Protein 5TOD (pdb70)

GO terms:
  GO:0098592 cytoplasmic side of apical plasma membrane (C, IDA)
  GO:0140268 endoplasmic reticulum-plasma membrane contact site (C, IDA)
  GO:0032541 cortical endoplasmic reticulum (C, IDA)
  GO:0008526 phosphatidylinositol transfer activity (F, IDA)
  GO:0035091 phosphatidylinositol binding (F, IDA)
  GO:0005789 endoplasmic reticulum membrane (C, EXP)
  GO:0005886 plasma membrane (C, EXP)
  GO:0035774 positive regulation of insulin secretion involved in cellular response to glucose stimulus (P, IMP)
  GO:0005515 protein binding (F, IPI)
  GO:0005886 plasma membrane (C, IDA)

B-factor: mean 73.78, std 18.97, range [34.75, 175.61]

Nearest PDB structures (foldseek):
  5tod-assembly2_A  TM=1.003E+00  e=8.786E-28  Homo sapiens
  5tod-assembly7_E  TM=9.897E-01  e=1.277E-25  Homo sapiens
  5tod-assembly7_F  TM=9.857E-01  e=2.380E-25  Homo sapiens
  5tod-assembly7_D  TM=9.900E-01  e=1.097E-24  Homo sapiens
  5tod-assembly7_C  TM=9.864E-01  e=5.053E-24  Homo sapiens

Foldseek 3Di:
DVQCVDPVSVQVVQVQLQVLLQVVQPCGKHFDDTAFPDKDWADWDDPDDDPFKKIKTWIWTAFGKTKMDRWDDDDVDIDFMKIKTKTWHTFMKMWMWGADPPPGIKIKMAGPDQTPMDMFIGGPVVRVVVVVSSSVSNRPTITMHD/DVVQVVDDVSVVVVQVQLQVLLQVVQPCGKHFPDTLPDFPDKDKDPWDDPDDDPFKKIKIWIWTAFRKTKMDNWDDDVVDIDFMKIKTKTFHTFMKMWMWGADPPPGIKIKMAGPDQTDMDMAIGGPVVRVVVVVSSSVSNHPTITMD/DVVQVVDPVSVQVVQVQLQVLLQVVQPCGKHQPDRWDDFPDKDWAPWDDPDDDPFKKIKTWIWTAFTWTKMDNWDDDVVDIDFMKIKTKTWHTFMKMKMWGADPPPGIKIKMAGPDQTPMDMAIGGPVVSVVVVVSSSVSNHPTITMD/DVVVVVQVQLQVLLPVVCPPKHFDDRWDDFPDWDWAPWDDDDDDPFKKIKIWIWTAFIWTKMDDWDDDVVDIDFMKIKTKTWGTFMKMWMWGADPPPGIKIKMAGPDQTPMDMFIGTPVVRVVVVVSSSVSNHPTITMGD/DVVQVVDPVSVQVVQVLLQVQLQVVQVVDDLWGKHFDDRWDDFPDKDWAPWDDDDDDPFKKIKTWIWTAFIWGKMDIWHDDVVDIDFMKIKTKGWHTFMKMWMWGADPPPGIKIKMAGPDQTPMDMFIGGPVVRVVVVVSSSVSNRPTIGMHD/DVQVPPVSVQVVQVLLQVLLQVVQVCCGKHQPDGQPDFPDKDWAPWDDPDDDPFKKIKTWIWTAFGKGKMDRWDDDVVDIDFMKIKTKTWPTFMKMWMWGADPPPGIKIKMATPDQTPMDMFIGGPVVRVVVVVSSSVSNHPGIGMGD

Radius of gyration: 30.62 Å; Cα contacts (8 Å, |Δi|>4): 2063; chains: 6; bounding box: 76×71×80 Å

Structure (mmCIF, N/CA/C/O backbone):
data_5TOD
#
_entry.id   5TOD
#
_cell.length_a   83.395
_cell.length_b   117.098
_cell.length_c   148.133
_cell.angle_alpha   90.00
_cell.angle_beta   90.00
_cell.angle_gamma   90.00
#
_symmetry.space_group_name_H-M   'P 21 21 21'
#
loop_
_atom_site.group_PDB
_atom_site.id
_atom_site.type_symbol
_atom_site.label_atom_id
_atom_site.label_alt_id
_atom_site.label_comp_id
_atom_site.label_asym_id
_atom_site.label_entity_id
_atom_site.label_seq_id
_atom_site.pdbx_PDB_ins_code
_atom_site.Cartn_x
_atom_site.Cartn_y
_atom_site.Cartn_z
_atom_site.occupancy
_atom_site.B_iso_or_equiv
_atom_site.auth_seq_id
_atom_site.auth_comp_id
_atom_site.auth_asym_id
_atom_site.auth_atom_id
_atom_site.pdbx_PDB_model_num
ATOM 1 N N . ALA A 1 19 ? 44.243 58.633 103.373 1.00 104.34 90 ALA F N 1
ATOM 2 C CA . ALA A 1 19 ? 44.076 57.939 104.645 1.00 95.32 90 ALA F CA 1
ATOM 3 C C . ALA A 1 19 ? 45.291 57.071 104.943 1.00 100.63 90 ALA F C 1
ATOM 4 O O . ALA A 1 19 ? 45.760 57.007 106.080 1.00 110.93 90 ALA F O 1
ATOM 11 N N . SER A 1 20 ? 45.801 56.399 103.909 1.00 112.89 91 SER F N 1
ATOM 12 C CA . SER A 1 20 ? 46.997 55.584 104.077 1.00 98.65 91 SER F CA 1
ATOM 13 C C . SER A 1 20 ? 48.197 56.410 104.530 1.00 102.83 91 SER F C 1
ATOM 14 O O . SER A 1 20 ? 49.115 55.858 105.147 1.00 115.91 91 SER F O 1
ATOM 18 N N . LEU A 1 21 ? 48.207 57.717 104.251 1.00 102.81 92 LEU F N 1
ATOM 19 C CA . LEU A 1 21 ? 49.308 58.588 104.652 1.00 103.27 92 LEU F CA 1
ATOM 20 C C . LEU A 1 21 ? 49.163 59.124 106.070 1.00 100.31 92 LEU F C 1
ATOM 21 O O . LEU A 1 21 ? 50.164 59.540 106.664 1.00 106.02 92 LEU F O 1
ATOM 25 N N . PHE A 1 22 ? 47.948 59.128 106.621 1.00 140.46 93 PHE F N 1
ATOM 26 C CA . PHE A 1 22 ? 47.724 59.648 107.963 1.00 142.27 93 PHE F CA 1
ATOM 27 C C . PHE A 1 22 ? 48.359 58.785 109.045 1.00 156.45 93 PHE F C 1
ATOM 28 O O . PHE A 1 22 ? 48.357 59.189 110.213 1.00 155.25 93 PHE F O 1
ATOM 32 N N . ALA A 1 23 ? 48.896 57.618 108.693 1.00 108.74 94 ALA F N 1
ATOM 33 C CA . ALA A 1 23 ? 49.546 56.746 109.660 1.00 105.77 94 ALA F CA 1
ATOM 34 C C . ALA A 1 23 ? 51.031 57.039 109.824 1.00 109.50 94 ALA F C 1
ATOM 35 O O . ALA A 1 23 ? 51.635 56.566 110.792 1.00 113.06 94 ALA F O 1
ATOM 42 N N . PHE A 1 24 ? 51.632 57.796 108.910 1.00 109.99 95 PHE F N 1
ATOM 43 C CA . PHE A 1 24 ? 53.041 58.152 109.006 1.00 109.64 95 PHE F CA 1
ATOM 44 C C . PHE A 1 24 ? 53.194 59.389 109.881 1.00 89.60 95 PHE F C 1
ATOM 45 O O . PHE A 1 24 ? 52.516 60.399 109.664 1.00 87.33 95 PHE F O 1
ATOM 62 N N . LYS A 1 25 ? 54.087 59.305 110.869 1.00 97.21 96 LYS F N 1
ATOM 63 C CA . LYS A 1 25 ? 54.300 60.430 111.774 1.00 90.29 96 LYS F CA 1
ATOM 64 C C . LYS A 1 25 ? 54.738 61.678 111.014 1.00 89.62 96 LYS F C 1
ATOM 65 O O . LYS A 1 25 ? 54.301 62.791 111.331 1.00 91.67 96 LYS F O 1
ATOM 84 N N . SER A 1 26 ? 55.596 61.513 110.005 1.00 94.65 97 SER F N 1
ATOM 85 C CA . SER A 1 26 ? 56.098 62.668 109.266 1.00 94.62 97 SER F CA 1
ATOM 86 C C . SER A 1 26 ? 54.967 63.409 108.561 1.00 86.02 97 SER F C 1
ATOM 87 O O . SER A 1 26 ? 54.988 64.642 108.466 1.00 80.53 97 SER F O 1
ATOM 95 N N . PHE A 1 27 ? 53.969 62.678 108.061 1.00 83.81 98 PHE F N 1
ATOM 96 C CA . PHE A 1 27 ? 52.864 63.324 107.360 1.00 81.56 98 PHE F CA 1
ATOM 97 C C . PHE A 1 27 ? 51.976 64.101 108.324 1.00 81.61 98 PHE F C 1
ATOM 98 O O . PHE A 1 27 ? 51.518 65.203 108.000 1.00 85.65 98 PHE F O 1
ATOM 115 N N . ARG A 1 28 ? 51.717 63.545 109.510 1.00 81.30 99 ARG F N 1
ATOM 116 C CA . ARG A 1 28 ? 50.882 64.242 110.483 1.00 82.70 99 ARG F CA 1
ATOM 117 C C . ARG A 1 28 ? 51.516 65.560 110.905 1.00 80.36 99 ARG F C 1
ATOM 118 O O . ARG A 1 28 ? 50.816 66.562 111.095 1.00 84.64 99 ARG F O 1
ATOM 139 N N . GLU A 1 29 ? 52.842 65.580 111.061 1.00 76.49 100 GLU F N 1
ATOM 140 C CA . GLU A 1 29 ? 53.527 66.810 111.444 1.00 77.22 100 GLU F CA 1
ATOM 141 C C . GLU A 1 29 ? 53.319 67.898 110.398 1.00 74.33 100 GLU F C 1
ATOM 142 O O . GLU A 1 29 ? 52.937 69.028 110.726 1.00 92.89 100 GLU F O 1
ATOM 154 N N . ASN A 1 30 ? 53.562 67.572 109.126 1.00 82.54 101 ASN F N 1
ATOM 155 C CA . ASN A 1 30 ? 53.391 68.556 108.062 1.00 87.02 101 ASN F CA 1
ATOM 156 C C . ASN A 1 30 ? 51.927 68.954 107.907 1.00 74.99 101 ASN F C 1
ATOM 157 O O . ASN A 1 30 ? 51.622 70.121 107.630 1.00 76.23 101 ASN F O 1
ATOM 168 N N . TRP A 1 31 ? 51.010 67.999 108.074 1.00 76.02 102 TRP F N 1
ATOM 169 C CA . TRP A 1 31 ? 49.585 68.311 108.018 1.00 77.75 102 TRP F CA 1
ATOM 170 C C . TRP A 1 31 ? 49.236 69.430 108.991 1.00 80.00 102 TRP F C 1
ATOM 171 O O . TRP A 1 31 ? 48.623 70.434 108.612 1.00 80.74 102 TRP F O 1
ATOM 192 N N . GLN A 1 32 ? 49.625 69.272 110.258 1.00 70.05 103 GLN F N 1
ATOM 193 C CA . GLN A 1 32 ? 49.367 70.316 111.244 1.00 69.99 103 GLN F CA 1
ATOM 194 C C . GLN A 1 32 ? 50.136 71.587 110.911 1.00 74.29 103 GLN F C 1
ATOM 195 O O . GLN A 1 32 ? 49.588 72.692 110.992 1.00 84.95 103 GLN F O 1
ATOM 209 N N . ARG A 1 33 ? 51.408 71.452 110.527 1.00 63.32 104 ARG F N 1
ATOM 210 C CA . ARG A 1 33 ? 52.215 72.630 110.234 1.00 66.42 104 ARG F CA 1
ATOM 211 C C . ARG A 1 33 ? 51.703 73.366 109.002 1.00 65.45 104 ARG F C 1
ATOM 212 O O . ARG A 1 33 ? 51.884 74.584 108.889 1.00 62.88 104 ARG F O 1
ATOM 233 N N . ALA A 1 34 ? 51.065 72.652 108.074 1.00 64.07 105 ALA F N 1
ATOM 234 C CA . ALA A 1 34 ? 50.455 73.305 106.923 1.00 62.92 105 ALA F CA 1
ATOM 235 C C . ALA A 1 34 ? 49.158 74.004 107.310 1.00 63.81 105 ALA F C 1
ATOM 236 O O . ALA A 1 34 ? 48.862 75.094 106.810 1.00 69.63 105 ALA F O 1
ATOM 243 N N . TRP A 1 35 ? 48.375 73.391 108.196 1.00 70.00 106 TRP F N 1
ATOM 244 C CA . TRP A 1 35 ? 47.146 74.024 108.657 1.00 66.57 106 TRP F CA 1
ATOM 245 C C . TRP A 1 35 ? 47.448 75.317 109.405 1.00 65.36 106 TRP F C 1
ATOM 246 O O . TRP A 1 35 ? 46.725 76.310 109.261 1.00 79.12 106 TRP F O 1
ATOM 267 N N . VAL A 1 36 ? 48.518 75.325 110.204 1.00 61.76 107 VAL F N 1
ATOM 268 C CA . VAL A 1 36 ? 48.892 76.528 110.939 1.00 67.07 107 VAL F CA 1
ATOM 269 C C . VAL A 1 36 ? 49.383 77.609 109.986 1.00 68.95 107 VAL F C 1
ATOM 270 O O . VAL A 1 36 ? 49.160 78.802 110.226 1.00 78.52 107 VAL F O 1
ATOM 283 N N . ARG A 1 37 ? 50.059 77.225 108.902 1.00 63.01 108 ARG F N 1
ATOM 284 C CA . ARG A 1 37 ? 50.521 78.215 107.934 1.00 63.83 108 ARG F CA 1
ATOM 285 C C . ARG A 1 37 ? 49.345 78.899 107.248 1.00 66.97 108 ARG F C 1
ATOM 286 O O . ARG A 1 37 ? 49.325 80.127 107.105 1.00 66.31 108 ARG F O 1
ATOM 307 N N . ALA A 1 38 ? 48.349 78.120 106.822 1.00 70.68 109 ALA F N 1
ATOM 308 C CA . ALA A 1 38 ? 47.183 78.706 106.171 1.00 70.68 109 ALA F CA 1
ATOM 309 C C . ALA A 1 38 ? 46.383 79.563 107.144 1.00 72.12 109 ALA F C 1
ATOM 310 O O . ALA A 1 38 ? 45.835 80.603 106.760 1.00 76.07 109 ALA F O 1
ATOM 317 N N . LEU A 1 39 ? 46.309 79.148 108.410 1.00 67.95 110 LEU F N 1
ATOM 318 C CA . LEU A 1 39 ? 45.547 79.908 109.394 1.00 71.53 110 LEU F CA 1
ATOM 319 C C . LEU A 1 39 ? 46.139 81.295 109.603 1.00 72.89 110 LEU F C 1
ATOM 320 O O . LEU A 1 39 ? 45.402 82.285 109.688 1.00 74.09 110 LEU F O 1
ATOM 336 N N . ASN A 1 40 ? 47.466 81.389 109.687 1.00 67.56 111 ASN F N 1
ATOM 337 C CA . ASN A 1 40 ? 48.092 82.688 109.898 1.00 68.41 111 ASN F CA 1
ATOM 338 C C . ASN A 1 40 ? 47.891 83.596 108.693 1.00 76.89 111 ASN F C 1
ATOM 339 O O . ASN A 1 40 ? 47.726 84.812 108.845 1.00 80.96 111 ASN F O 1
ATOM 350 N N . GLU A 1 41 ? 47.898 83.026 107.487 1.00 82.92 112 GLU F N 1
ATOM 351 C CA . GLU A 1 41 ? 47.694 83.831 106.288 1.00 81.16 112 GLU F CA 1
ATOM 352 C C . GLU A 1 41 ? 46.341 84.531 106.322 1.00 85.75 112 GLU F C 1
ATOM 353 O O . GLU A 1 41 ? 46.256 85.750 106.129 1.00 88.17 112 GLU F O 1
ATOM 365 N N . GLN A 1 42 ? 45.268 83.776 106.572 1.00 89.22 113 GLN F N 1
ATOM 366 C CA . GLN A 1 42 ? 43.938 84.377 106.588 1.00 82.26 113 GLN F CA 1
ATOM 367 C C . GLN A 1 42 ? 43.811 85.435 107.676 1.00 80.17 113 GLN F C 1
ATOM 368 O O . GLN A 1 42 ? 43.010 86.368 107.541 1.00 89.81 113 GLN F O 1
ATOM 382 N N . ALA A 1 43 ? 44.583 85.312 108.759 1.00 82.20 114 ALA F N 1
ATOM 383 C CA . ALA A 1 43 ? 44.531 86.318 109.814 1.00 86.27 114 ALA F CA 1
ATOM 384 C C . ALA A 1 43 ? 44.875 87.703 109.282 1.00 97.81 114 ALA F C 1
ATOM 385 O O . ALA A 1 43 ? 44.340 88.705 109.770 1.00 127.54 114 ALA F O 1
ATOM 392 N N . CYS A 1 44 ? 45.756 87.781 108.288 1.00 87.03 115 CYS F N 1
ATOM 393 C CA . CYS A 1 44 ? 46.104 89.055 107.668 1.00 88.46 115 CYS F CA 1
ATOM 394 C C . CYS A 1 44 ? 44.988 89.532 106.742 1.00 92.56 115 CYS F C 1
ATOM 395 O O . CYS A 1 44 ? 43.870 89.800 107.184 1.00 89.66 115 CYS F O 1
ATOM 403 N N . ILE A 1 50 ? 44.472 95.043 115.512 1.00 77.14 121 ILE F N 1
ATOM 404 C CA . ILE A 1 50 ? 44.825 93.800 116.188 1.00 94.67 121 ILE F CA 1
ATOM 405 C C . ILE A 1 50 ? 45.133 92.718 115.159 1.00 98.21 121 ILE F C 1
ATOM 406 O O . ILE A 1 50 ? 44.630 92.756 114.036 1.00 115.61 121 ILE F O 1
ATOM 409 N N . GLN A 1 51 ? 45.968 91.756 115.550 1.00 95.89 122 GLN F N 1
ATOM 410 C CA . GLN A 1 51 ? 46.341 90.651 114.676 1.00 80.77 122 GLN F CA 1
ATOM 411 C C . GLN A 1 51 ? 46.556 89.402 115.518 1.00 78.65 122 GLN F C 1
ATOM 412 O O . GLN A 1 51 ? 47.353 89.420 116.461 1.00 93.90 122 GLN F O 1
ATOM 416 N N . ILE A 1 52 ? 45.851 88.324 115.173 1.00 90.19 123 ILE F N 1
ATOM 417 C CA . ILE A 1 52 ? 45.977 87.048 115.867 1.00 81.21 123 ILE F CA 1
ATOM 418 C C . ILE A 1 52 ? 46.939 86.171 115.082 1.00 77.37 123 ILE F C 1
ATOM 419 O O . ILE A 1 52 ? 47.026 86.255 113.851 1.00 79.08 123 ILE F O 1
ATOM 423 N N . ALA A 1 53 ? 47.675 85.323 115.798 1.00 70.72 124 ALA F N 1
ATOM 424 C CA . ALA A 1 53 ? 48.671 84.462 115.172 1.00 74.31 124 ALA F CA 1
ATOM 425 C C . ALA A 1 53 ? 48.807 83.178 115.973 1.00 69.12 124 ALA F C 1
ATOM 426 O O . ALA A 1 53 ? 48.881 83.217 117.205 1.00 78.26 124 ALA F O 1
ATOM 433 N N . PHE A 1 54 ? 48.840 82.048 115.270 1.00 76.08 125 PHE F N 1
ATOM 434 C CA . PHE A 1 54 ? 49.085 80.751 115.889 1.00 73.67 125 PHE F CA 1
ATOM 435 C C . PHE A 1 54 ? 50.593 80.535 115.945 1.00 80.48 125 PHE F C 1
ATOM 436 O O . PHE A 1 54 ? 51.246 80.391 114.907 1.00 92.39 125 PHE F O 1
ATOM 453 N N . GLU A 1 55 ? 51.146 80.519 117.157 1.00 84.81 126 GLU F N 1
ATOM 454 C CA . GLU A 1 55 ? 52.590 80.445 117.333 1.00 92.90 126 GLU F CA 1
ATOM 455 C C . GLU A 1 55 ? 53.118 79.049 117.027 1.00 94.79 126 GLU F C 1
ATOM 456 O O . GLU A 1 55 ? 53.743 78.828 115.985 1.00 118.86 126 GLU F O 1
ATOM 460 N N . GLU A 1 56 ? 52.870 78.103 117.923 1.00 85.23 127 GLU F N 1
ATOM 461 C CA . GLU A 1 56 ? 53.433 76.768 117.802 1.00 107.37 127 GLU F CA 1
ATOM 462 C C . GLU A 1 56 ? 52.456 75.825 117.106 1.00 107.72 127 GLU F C 1
ATOM 463 O O . GLU A 1 56 ? 51.260 76.099 116.990 1.00 112.24 127 GLU F O 1
ATOM 475 N N . VAL A 1 57 ? 52.992 74.703 116.638 1.00 105.32 128 VAL F N 1
ATOM 476 C CA . VAL A 1 57 ? 52.196 73.684 115.966 1.00 110.14 128 VAL F CA 1
ATOM 477 C C . VAL A 1 57 ? 51.158 73.110 116.926 1.00 107.58 128 VAL F C 1
ATOM 478 O O . VAL A 1 57 ? 51.475 72.756 118.061 1.00 98.14 128 VAL F O 1
ATOM 491 N N . LEU A 1 60 ? 50.206 65.381 118.949 1.00 93.35 131 LEU F N 1
ATOM 492 C CA . LEU A 1 60 ? 49.883 66.589 119.699 1.00 87.36 131 LEU F CA 1
ATOM 493 C C . LEU A 1 60 ? 48.481 66.537 120.315 1.00 87.68 131 LEU F C 1
ATOM 494 O O . LEU A 1 60 ? 48.327 66.824 121.502 1.00 110.40 131 LEU F O 1
ATOM 510 N N . PRO A 1 61 ? 47.461 66.178 119.536 1.00 88.55 132 PRO F N 1
ATOM 511 C CA . PRO A 1 61 ? 46.095 66.181 120.072 1.00 79.74 132 PRO F CA 1
ATOM 512 C C . PRO A 1 61 ? 45.830 64.939 120.905 1.00 77.28 132 PRO F C 1
ATOM 513 O O . PRO A 1 61 ? 46.221 63.829 120.514 1.00 79.37 132 PRO F O 1
ATOM 524 N N . PRO A 1 62 ? 45.168 65.079 122.061 1.00 78.38 133 PRO F N 1
ATOM 525 C CA . PRO A 1 62 ? 44.897 63.894 122.895 1.00 76.21 133 PRO F CA 1
ATOM 526 C C . PRO A 1 62 ? 44.166 62.777 122.170 1.00 76.38 133 PRO F C 1
ATOM 527 O O . PRO A 1 62 ? 44.466 61.601 122.405 1.00 79.10 133 PRO F O 1
ATOM 538 N N . ARG A 1 63 ? 43.207 63.104 121.308 1.00 90.46 134 ARG F N 1
ATOM 539 C CA . ARG A 1 63 ? 42.493 62.080 120.556 1.00 80.17 134 ARG F CA 1
ATOM 540 C C . ARG A 1 63 ? 41.925 62.702 119.291 1.00 77.32 134 ARG F C 1
ATOM 541 O O . ARG A 1 63 ? 41.261 63.741 119.354 1.00 81.25 134 ARG F O 1
ATOM 562 N N . ALA A 1 64 ? 42.188 62.065 118.152 1.00 81.01 135 ALA F N 1
ATOM 563 C CA . ALA A 1 64 ? 41.690 62.526 116.865 1.00 78.08 135 ALA F CA 1
ATOM 564 C C . ALA A 1 64 ? 41.354 61.313 116.010 1.00 79.36 135 ALA F C 1
ATOM 565 O O . ALA A 1 64 ? 41.838 60.206 116.255 1.00 85.63 135 ALA F O 1
ATOM 572 N N . SER A 1 65 ? 40.515 61.528 114.999 1.00 85.13 136 SER F N 1
ATOM 573 C CA . SER A 1 65 ? 40.065 60.422 114.164 1.00 82.77 136 SER F CA 1
ATOM 574 C C . SER A 1 65 ? 39.465 60.954 112.871 1.00 86.66 136 SER F C 1
ATOM 575 O O . SER A 1 65 ? 38.663 61.893 112.896 1.00 88.42 136 SER F O 1
ATOM 583 N N . ILE A 1 66 ? 39.856 60.348 111.752 1.00 77.18 137 ILE F N 1
ATOM 584 C CA . ILE A 1 66 ? 39.228 60.571 110.455 1.00 86.48 137 ILE F CA 1
ATOM 585 C C . ILE A 1 66 ? 38.503 59.288 110.078 1.00 90.32 137 ILE F C 1
ATOM 586 O O . ILE A 1 66 ? 39.086 58.199 110.146 1.00 88.19 137 ILE F O 1
ATOM 590 N N . SER A 1 67 ? 37.233 59.409 109.695 1.00 84.34 138 SER F N 1
ATOM 591 C CA . SER A 1 67 ? 36.399 58.246 109.430 1.00 93.18 138 SER F CA 1
ATOM 592 C C . SER A 1 67 ? 35.499 58.515 108.233 1.00 103.57 138 SER F C 1
ATOM 593 O O . SER A 1 67 ? 35.334 59.654 107.790 1.00 91.52 138 SER F O 1
ATOM 601 N N . HIS A 1 68 ? 34.910 57.438 107.714 1.00 103.16 139 HIS F N 1
ATOM 602 C CA . HIS A 1 68 ? 33.952 57.519 106.613 1.00 96.54 139 HIS F CA 1
ATOM 603 C C . HIS A 1 68 ? 34.585 58.166 105.381 1.00 100.51 139 HIS F C 1
ATOM 604 O O . HIS A 1 68 ? 33.999 59.039 104.737 1.00 105.33 139 HIS F O 1
ATOM 608 N N . VAL A 1 69 ? 35.797 57.724 105.050 1.00 101.81 140 VAL F N 1
ATOM 609 C CA . VAL A 1 69 ? 36.494 58.238 103.876 1.00 94.39 140 VAL F CA 1
ATOM 610 C C . VAL A 1 69 ? 35.779 57.743 102.624 1.00 106.18 140 VAL F C 1
ATOM 611 O O . VAL A 1 69 ? 35.650 56.533 102.403 1.00 117.86 140 VAL F O 1
ATOM 615 N N . THR A 1 70 ? 35.309 58.679 101.801 1.00 138.06 141 THR F N 1
ATOM 616 C CA . THR A 1 70 ? 34.595 58.359 100.574 1.00 143.45 141 THR F CA 1
ATOM 617 C C . THR A 1 70 ? 35.168 59.174 99.423 1.00 141.91 141 THR F C 1
ATOM 618 O O . THR A 1 70 ? 35.601 60.315 99.605 1.00 146.66 141 THR F O 1
ATOM 622 N N . CYS A 1 71 ? 35.166 58.575 98.232 1.00 115.05 142 CYS F N 1
ATOM 623 C CA . CYS A 1 71 ? 35.712 59.201 97.031 1.00 106.39 142 CYS F CA 1
ATOM 624 C C . CYS A 1 71 ? 34.560 59.746 96.195 1.00 110.80 142 CYS F C 1
ATOM 625 O O . CYS A 1 71 ? 33.838 58.982 95.548 1.00 125.39 142 CYS F O 1
ATOM 629 N N . VAL A 1 72 ? 34.395 61.069 96.206 1.00 107.99 143 VAL F N 1
ATOM 630 C CA . VAL A 1 72 ? 33.302 61.694 95.468 1.00 110.23 143 VAL F CA 1
ATOM 631 C C . VAL A 1 72 ? 33.640 61.803 93.985 1.00 120.66 143 VAL F C 1
ATOM 632 O O . VAL A 1 72 ? 32.770 61.625 93.125 1.00 123.02 143 VAL F O 1
ATOM 636 N N . ASP A 1 73 ? 34.898 62.096 93.662 1.00 110.07 144 ASP F N 1
ATOM 637 C CA . ASP A 1 73 ? 35.334 62.240 92.281 1.00 108.46 144 ASP F CA 1
ATOM 638 C C . ASP A 1 73 ? 36.730 61.655 92.132 1.00 112.20 144 ASP F C 1
ATOM 639 O O . ASP A 1 73 ? 37.545 61.709 93.056 1.00 119.49 144 ASP F O 1
ATOM 643 N N . GLN A 1 74 ? 36.997 61.092 90.951 1.00 120.88 145 GLN F N 1
ATOM 644 C CA . GLN A 1 74 ? 38.292 60.477 90.642 1.00 112.90 145 GLN F CA 1
ATOM 645 C C . GLN A 1 74 ? 38.615 60.794 89.183 1.00 113.35 145 GLN F C 1
ATOM 646 O O . GLN A 1 74 ? 38.203 60.070 88.273 1.00 126.39 145 GLN F O 1
ATOM 650 N N . SER A 1 75 ? 39.354 61.881 88.971 1.00 120.80 146 SER F N 1
ATOM 651 C CA . SER A 1 75 ? 39.753 62.296 87.636 1.00 120.11 146 SER F CA 1
ATOM 652 C C . SER A 1 75 ? 41.069 61.624 87.247 1.00 118.97 146 SER F C 1
ATOM 653 O O . SER A 1 75 ? 41.621 60.799 87.980 1.00 135.82 146 SER F O 1
ATOM 661 N N . GLU A 1 76 ? 41.586 61.989 86.071 1.00 122.58 147 GLU F N 1
ATOM 662 C CA . GLU A 1 76 ? 42.816 61.378 85.581 1.00 132.91 147 GLU F CA 1
ATOM 663 C C . GLU A 1 76 ? 44.032 61.840 86.374 1.00 122.61 147 GLU F C 1
ATOM 664 O O . GLU A 1 76 ? 44.973 61.062 86.570 1.00 126.46 147 GLU F O 1
ATOM 668 N N . HIS A 1 77 ? 44.035 63.094 86.836 1.00 124.67 148 HIS F N 1
ATOM 669 C CA . HIS A 1 77 ? 45.166 63.643 87.573 1.00 122.46 148 HIS F CA 1
ATOM 670 C C . HIS A 1 77 ? 44.765 64.231 88.922 1.00 112.34 148 HIS F C 1
ATOM 671 O O . HIS A 1 77 ? 45.606 64.851 89.585 1.00 114.37 148 HIS F O 1
ATOM 675 N N . THR A 1 78 ? 43.515 64.056 89.351 1.00 111.77 149 THR F N 1
ATOM 676 C CA . THR A 1 78 ? 43.055 64.588 90.625 1.00 106.65 149 THR F CA 1
ATOM 677 C C . THR A 1 78 ? 42.172 63.555 91.311 1.00 106.28 149 THR F C 1
ATOM 678 O O . THR A 1 78 ? 41.731 62.576 90.703 1.00 114.24 149 THR F O 1
ATOM 706 N N . VAL A 1 80 ? 39.097 63.628 94.666 1.00 103.54 151 VAL F N 1
ATOM 707 C CA . VAL A 1 80 ? 38.351 64.354 95.689 1.00 94.03 151 VAL F CA 1
ATOM 708 C C . VAL A 1 80 ? 37.799 63.348 96.688 1.00 98.83 151 VAL F C 1
ATOM 709 O O . VAL A 1 80 ? 37.135 62.377 96.301 1.00 105.70 151 VAL F O 1
ATOM 722 N N . LEU A 1 81 ? 38.065 63.585 97.970 1.00 96.09 152 LEU F N 1
ATOM 723 C CA . LEU A 1 81 ? 37.607 62.722 99.046 1.00 91.71 152 LEU F CA 1
ATOM 724 C C . LEU A 1 81 ? 36.809 63.534 100.058 1.00 95.67 152 LEU F C 1
ATOM 725 O O . LEU A 1 81 ? 36.944 64.757 100.153 1.00 92.19 152 LEU F O 1
ATOM 741 N N . ARG A 1 82 ? 35.965 62.832 100.811 1.00 94.27 153 ARG F N 1
ATOM 742 C CA . ARG A 1 82 ? 35.241 63.411 101.933 1.00 97.89 153 ARG F CA 1
ATOM 743 C C . ARG A 1 82 ? 35.344 62.471 103.123 1.00 88.67 153 ARG F C 1
ATOM 744 O O . ARG A 1 82 ? 35.403 61.249 102.965 1.00 96.01 153 ARG F O 1
ATOM 765 N N . CYS A 1 83 ? 35.364 63.052 104.320 1.00 91.01 154 CYS F N 1
ATOM 766 C CA . CYS A 1 83 ? 35.538 62.274 105.538 1.00 95.43 154 CYS F CA 1
ATOM 767 C C . CYS A 1 83 ? 34.999 63.073 106.715 1.00 92.62 154 CYS F C 1
ATOM 768 O O . CYS A 1 83 ? 34.624 64.240 106.582 1.00 89.34 154 CYS F O 1
ATOM 776 N N . GLN A 1 84 ? 34.976 62.424 107.875 1.00 92.60 155 GLN F N 1
ATOM 777 C CA . GLN A 1 84 ? 34.538 63.035 109.123 1.00 86.98 155 GLN F CA 1
ATOM 778 C C . GLN A 1 84 ? 35.758 63.233 110.011 1.00 86.58 155 GLN F C 1
ATOM 779 O O . GLN A 1 84 ? 36.474 62.271 110.308 1.00 82.83 155 GLN F O 1
ATOM 793 N N . LEU A 1 85 ? 35.993 64.474 110.429 1.00 82.79 156 LEU F N 1
ATOM 794 C CA . LEU A 1 85 ? 37.127 64.816 111.273 1.00 77.06 156 LEU F CA 1
ATOM 795 C C . LEU A 1 85 ? 36.646 65.216 112.661 1.00 78.43 156 LEU F C 1
ATOM 796 O O . LEU A 1 85 ? 35.582 65.820 112.818 1.00 88.91 156 LEU F O 1
ATOM 812 N N . SER A 1 86 ? 37.448 64.878 113.668 1.00 80.82 157 SER F N 1
ATOM 813 C CA . SER A 1 86 ? 37.116 65.203 115.047 1.00 75.56 157 SER F CA 1
ATOM 814 C C . SER A 1 86 ? 38.379 65.140 115.891 1.00 75.34 157 SER F C 1
ATOM 815 O O . SER A 1 86 ? 39.266 64.317 115.648 1.00 82.33 157 SER F O 1
ATOM 823 N N . ALA A 1 87 ? 38.447 66.023 116.886 1.00 64.99 158 ALA F N 1
ATOM 824 C CA . ALA A 1 87 ? 39.541 66.028 117.844 1.00 65.83 158 ALA F CA 1
ATOM 825 C C . ALA A 1 87 ? 38.995 66.462 119.195 1.00 67.22 158 ALA F C 1
ATOM 826 O O . ALA A 1 87 ? 37.914 67.050 119.288 1.00 78.20 158 ALA F O 1
ATOM 833 N N . GLU A 1 88 ? 39.752 66.162 120.248 1.00 65.21 159 GLU F N 1
ATOM 834 C CA . GLU A 1 88 ? 39.336 66.456 121.613 1.00 66.73 159 GLU F CA 1
ATOM 835 C C . GLU A 1 88 ? 40.489 67.075 122.386 1.00 72.83 159 GLU F C 1
ATOM 836 O O . GLU A 1 88 ? 41.601 66.537 122.387 1.00 102.52 159 GLU F O 1
ATOM 848 N N . GLU A 1 89 ? 40.216 68.205 123.040 1.00 74.73 160 GLU F N 1
ATOM 849 C CA . GLU A 1 89 ? 41.168 68.845 123.950 1.00 79.91 160 GLU F CA 1
ATOM 850 C C . GLU A 1 89 ? 42.501 69.142 123.268 1.00 80.58 160 GLU F C 1
ATOM 851 O O . GLU A 1 89 ? 43.570 68.891 123.828 1.00 85.66 160 GLU F O 1
ATOM 863 N N . VAL A 1 90 ? 42.448 69.685 122.057 1.00 82.53 161 VAL F N 1
ATOM 864 C CA . VAL A 1 90 ? 43.665 70.131 121.390 1.00 73.53 161 VAL F CA 1
ATOM 865 C C . VAL A 1 90 ? 44.097 71.450 122.014 1.00 79.80 161 VAL F C 1
ATOM 866 O O . VAL A 1 90 ? 43.282 72.362 122.195 1.00 77.65 161 VAL F O 1
ATOM 879 N N . ARG A 1 91 ? 45.375 71.546 122.369 1.00 74.24 162 ARG F N 1
ATOM 880 C CA . ARG A 1 91 ? 45.914 72.713 123.054 1.00 66.71 162 ARG F CA 1
ATOM 881 C C . ARG A 1 91 ? 46.997 73.348 122.195 1.00 63.03 162 ARG F C 1
ATOM 882 O O . ARG A 1 91 ? 47.875 72.649 121.679 1.00 70.14 162 ARG F O 1
ATOM 903 N N . PHE A 1 92 ? 46.935 74.669 122.047 1.00 62.74 163 PHE F N 1
ATOM 904 C CA . PHE A 1 92 ? 47.913 75.389 121.245 1.00 61.65 163 PHE F CA 1
ATOM 905 C C . PHE A 1 92 ? 47.919 76.842 121.688 1.00 62.95 163 PHE F C 1
ATOM 906 O O . PHE A 1 92 ? 46.882 77.354 122.126 1.00 61.09 163 PHE F O 1
ATOM 923 N N . PRO A 1 93 ? 49.053 77.530 121.590 1.00 64.59 164 PRO F N 1
ATOM 924 C CA . PRO A 1 93 ? 49.087 78.942 121.970 1.00 65.28 164 PRO F CA 1
ATOM 925 C C . PRO A 1 93 ? 48.657 79.847 120.828 1.00 64.21 164 PRO F C 1
ATOM 926 O O . PRO A 1 93 ? 48.808 79.522 119.648 1.00 76.19 164 PRO F O 1
ATOM 937 N N . VAL A 1 94 ? 48.114 81.002 121.201 1.00 66.12 165 VAL F N 1
ATOM 938 C CA . VAL A 1 94 ? 47.728 82.041 120.256 1.00 65.46 165 VAL F CA 1
ATOM 939 C C . VAL A 1 94 ? 48.249 83.368 120.786 1.00 64.08 165 VAL F C 1
ATOM 940 O O . VAL A 1 94 ? 48.101 83.667 121.976 1.00 78.16 165 VAL F O 1
ATOM 953 N N . SER A 1 95 ? 48.856 84.157 119.907 1.00 69.01 166 SER F N 1
ATOM 954 C CA . SER A 1 95 ? 49.398 85.458 120.262 1.00 72.93 166 SER F CA 1
ATOM 955 C C . SER A 1 95 ? 48.536 86.557 119.659 1.00 72.48 166 SER F C 1
ATOM 956 O O . SER A 1 95 ? 48.131 86.475 118.496 1.00 86.08 166 SER F O 1
ATOM 964 N N . VAL A 1 96 ? 48.253 87.580 120.462 1.00 65.79 167 VAL F N 1
ATOM 965 C CA . VAL A 1 96 ? 47.558 88.778 120.009 1.00 66.69 167 VAL F CA 1
ATOM 966 C C . VAL A 1 96 ? 48.578 89.904 119.945 1.00 66.42 167 VAL F C 1
ATOM 967 O O . VAL A 1 96 ? 49.273 90.178 120.931 1.00 72.01 167 VAL F O 1
ATOM 980 N N . THR A 1 97 ? 48.671 90.549 118.786 1.00 80.94 168 THR F N 1
ATOM 981 C CA . THR A 1 97 ? 49.641 91.607 118.543 1.00 81.37 168 THR F CA 1
ATOM 982 C C . THR A 1 97 ? 48.897 92.886 118.193 1.00 82.69 168 THR F C 1
ATOM 983 O O . THR A 1 97 ? 48.010 92.875 117.333 1.00 86.08 168 THR F O 1
ATOM 994 N N . GLN A 1 98 ? 49.253 93.979 118.863 1.00 86.15 169 GLN F N 1
ATOM 995 C CA . GLN A 1 98 ? 48.635 95.281 118.643 1.00 99.32 169 GLN F CA 1
ATOM 996 C C . GLN A 1 98 ? 49.714 96.264 118.217 1.00 91.22 169 GLN F C 1
ATOM 997 O O . GLN A 1 98 ? 50.687 96.477 118.950 1.00 84.51 169 GLN F O 1
ATOM 1001 N N . GLN A 1 99 ? 49.546 96.856 117.039 1.00 91.41 170 GLN F N 1
ATOM 1002 C CA . GLN A 1 99 ? 50.493 97.827 116.513 1.00 84.80 170 GLN F CA 1
ATOM 1003 C C . GLN A 1 99 ? 50.018 99.236 116.845 1.00 90.91 170 GLN F C 1
ATOM 1004 O O . GLN A 1 99 ? 48.821 99.531 116.779 1.00 113.60 170 GLN F O 1
ATOM 1018 N N . SER A 1 100 ? 50.964 100.102 117.211 1.00 96.42 171 SER F N 1
ATOM 1019 C CA . SER A 1 100 ? 50.642 101.454 117.653 1.00 100.97 171 SER F CA 1
ATOM 1020 C C . SER A 1 100 ? 51.757 102.408 117.235 1.00 109.32 171 SER F C 1
ATOM 1021 O O . SER A 1 100 ? 52.719 101.980 116.582 1.00 107.56 171 SER F O 1
ATOM 1029 N N . PRO A 1 101 ? 51.670 103.704 117.574 1.00 99.47 172 PRO F N 1
ATOM 1030 C CA . PRO A 1 101 ? 52.719 104.644 117.151 1.00 94.91 172 PRO F CA 1
ATOM 1031 C C . PRO A 1 101 ? 54.116 104.221 117.581 1.00 102.96 172 PRO F C 1
ATOM 1032 O O . PRO A 1 101 ? 54.467 104.308 118.762 1.00 107.40 172 PRO F O 1
ATOM 1043 N N . ALA A 1 102 ? 54.916 103.759 116.618 1.00 107.55 173 ALA F N 1
ATOM 1044 C CA . ALA A 1 102 ? 56.312 103.399 116.863 1.00 105.22 173 ALA F CA 1
ATOM 1045 C C . ALA A 1 102 ? 56.432 102.402 118.012 1.00 93.20 173 ALA F C 1
ATOM 1046 O O . ALA A 1 102 ? 57.294 102.526 118.886 1.00 85.79 173 ALA F O 1
ATOM 1053 N N . ALA A 1 103 ? 55.561 101.396 118.011 1.00 101.59 174 ALA F N 1
ATOM 1054 C CA . ALA A 1 103 ? 55.556 100.416 119.085 1.00 86.13 174 ALA F CA 1
ATOM 1055 C C . ALA A 1 103 ? 54.786 99.183 118.641 1.00 85.55 174 ALA F C 1
ATOM 1056 O O . ALA A 1 103 ? 53.918 99.256 117.767 1.00 93.25 174 ALA F O 1
ATOM 1063 N N . VAL A 1 104 ? 55.120 98.050 119.258 1.00 81.66 175 VAL F N 1
ATOM 1064 C CA . VAL A 1 104 ? 54.432 96.785 119.022 1.00 70.48 175 VAL F CA 1
ATOM 1065 C C . VAL A 1 104 ? 54.255 96.098 120.369 1.00 73.84 175 VAL F C 1
ATOM 1066 O O . VAL A 1 104 ? 55.237 95.862 121.082 1.00 90.07 175 VAL F O 1
ATOM 1079 N N . SER A 1 105 ? 53.011 95.791 120.723 1.00 70.71 176 SER F N 1
ATOM 1080 C CA . SER A 1 105 ? 52.692 95.049 121.932 1.00 64.02 176 SER F CA 1
ATOM 1081 C C . SER A 1 105 ? 52.191 93.661 121.561 1.00 77.58 176 SER F C 1
ATOM 1082 O O . SER A 1 105 ? 51.659 93.447 120.468 1.00 91.19 176 SER F O 1
ATOM 1107 N N . GLU A 1 107 ? 50.552 89.837 123.496 1.00 70.15 178 GLU F N 1
ATOM 1108 C CA . GLU A 1 107 ? 50.134 89.034 124.638 1.00 71.85 178 GLU F CA 1
ATOM 1109 C C . GLU A 1 107 ? 49.669 87.674 124.141 1.00 73.35 178 GLU F C 1
ATOM 1110 O O . GLU A 1 107 ? 48.845 87.596 123.225 1.00 79.88 178 GLU F O 1
ATOM 1122 N N . THR A 1 108 ? 50.190 86.611 124.746 1.00 73.55 179 THR F N 1
ATOM 1123 C CA . THR A 1 108 ? 49.889 85.249 124.330 1.00 72.25 179 THR F CA 1
ATOM 1124 C C . THR A 1 108 ? 48.836 84.624 125.239 1.00 69.64 179 THR F C 1
ATOM 1125 O O . THR A 1 108 ? 48.693 84.996 126.406 1.00 75.56 179 THR F O 1
ATOM 1136 N N . TYR A 1 109 ? 48.101 83.660 124.686 1.00 68.08 180 TYR F N 1
ATOM 1137 C CA . TYR A 1 109 ? 47.008 83.006 125.387 1.00 69.66 180 TYR F CA 1
ATOM 1138 C C . TYR A 1 109 ? 47.094 81.497 125.199 1.00 71.47 180 TYR F C 1
ATOM 1139 O O . TYR A 1 109 ? 47.728 80.999 124.265 1.00 70.17 180 TYR F O 1
ATOM 1157 N N . HIS A 1 110 ? 46.441 80.775 126.106 1.00 66.77 181 HIS F N 1
ATOM 1158 C CA . HIS A 1 110 ? 46.293 79.328 126.009 1.00 60.79 181 HIS F CA 1
ATOM 1159 C C . HIS A 1 110 ? 44.909 79.019 125.456 1.00 65.06 181 HIS F C 1
ATOM 1160 O O . HIS A 1 110 ? 43.900 79.454 126.022 1.00 80.96 181 HIS F O 1
ATOM 1174 N N . VAL A 1 111 ? 44.863 78.271 124.356 1.00 67.61 182 VAL F N 1
ATOM 1175 C CA . VAL A 1 111 ? 43.615 77.920 123.690 1.00 72.51 182 VAL F CA 1
ATOM 1176 C C . VAL A 1 111 ? 43.421 76.415 123.778 1.00 76.01 182 VAL F C 1
ATOM 1177 O O . VAL A 1 111 ? 44.361 75.641 123.557 1.00 71.52 182 VAL F O 1
ATOM 1190 N N . THR A 1 112 ? 42.197 76.004 124.102 1.00 79.60 183 THR F N 1
ATOM 1191 C CA . THR A 1 112 ? 41.817 74.596 124.162 1.00 72.78 183 THR F CA 1
ATOM 1192 C C . THR A 1 112 ? 40.589 74.414 123.282 1.00 74.65 183 THR F C 1
ATOM 1193 O O . THR A 1 112 ? 39.509 74.914 123.612 1.00 80.18 183 THR F O 1
ATOM 1204 N N . LEU A 1 113 ? 40.749 73.697 122.173 1.00 76.48 184 LEU F N 1
ATOM 1205 C CA . LEU A 1 113 ? 39.689 73.512 121.195 1.00 95.87 184 LEU F CA 1
ATOM 1206 C C . LEU A 1 113 ? 39.211 72.066 121.189 1.00 77.26 184 LEU F C 1
ATOM 1207 O O . LEU A 1 113 ? 39.964 71.141 121.505 1.00 86.95 184 LEU F O 1
ATOM 1211 N N . THR A 1 114 ? 37.942 71.885 120.830 1.00 73.20 185 THR F N 1
ATOM 1212 C CA . THR A 1 114 ? 37.357 70.558 120.664 1.00 76.28 185 THR F CA 1
ATOM 1213 C C . THR A 1 114 ? 36.489 70.575 119.416 1.00 80.65 185 THR F C 1
ATOM 1214 O O . THR A 1 114 ? 35.514 71.330 119.345 1.00 77.56 185 THR F O 1
ATOM 1225 N N . LEU A 1 115 ? 36.843 69.748 118.438 1.00 79.13 186 LEU F N 1
ATOM 1226 C CA . LEU A 1 115 ? 36.105 69.674 117.183 1.00 74.85 186 LEU F CA 1
ATOM 1227 C C . LEU A 1 115 ? 35.271 68.401 117.157 1.00 82.53 186 LEU F C 1
ATOM 1228 O O . LEU A 1 115 ? 35.841 67.301 117.077 1.00 81.20 186 LEU F O 1
ATOM 1244 N N . PRO A 1 116 ? 33.945 68.477 117.222 1.00 81.32 187 PRO F N 1
ATOM 1245 C CA . PRO A 1 116 ? 33.132 67.267 117.070 1.00 83.52 187 PRO F CA 1
ATOM 1246 C C . PRO A 1 116 ? 33.179 66.769 115.637 1.00 82.44 187 PRO F C 1
ATOM 1247 O O . PRO A 1 116 ? 33.698 67.462 114.750 1.00 85.12 187 PRO F O 1
ATOM 1258 N N . PRO A 1 117 ? 32.656 65.574 115.369 1.00 82.86 188 PRO F N 1
ATOM 1259 C CA . PRO A 1 117 ? 32.698 65.041 113.998 1.00 83.48 188 PRO F CA 1
ATOM 1260 C C . PRO A 1 117 ? 32.031 65.985 113.011 1.00 88.85 188 PRO F C 1
ATOM 1261 O O . PRO A 1 117 ? 30.837 66.276 113.109 1.00 103.45 188 PRO F O 1
ATOM 1272 N N . THR A 1 118 ? 32.821 66.469 112.054 1.00 82.77 189 THR F N 1
ATOM 1273 C CA . THR A 1 118 ? 32.323 67.326 110.990 1.00 90.94 189 THR F CA 1
ATOM 1274 C C . THR A 1 118 ? 32.996 66.923 109.687 1.00 95.74 189 THR F C 1
ATOM 1275 O O . THR A 1 118 ? 34.060 66.299 109.680 1.00 92.57 189 THR F O 1
ATOM 1286 N N . GLN A 1 119 ? 32.362 67.291 108.578 1.00 98.83 190 GLN F N 1
ATOM 1287 C CA . GLN A 1 119 ? 32.799 66.852 107.262 1.00 93.19 190 GLN F CA 1
ATOM 1288 C C . GLN A 1 119 ? 33.717 67.883 106.619 1.00 92.14 190 GLN F C 1
ATOM 1289 O O . GLN A 1 119 ? 33.461 69.089 106.683 1.00 93.65 190 GLN F O 1
ATOM 1303 N N . LEU A 1 120 ? 34.795 67.397 106.008 1.00 96.00 191 LEU F N 1
ATOM 1304 C CA . LEU A 1 120 ? 35.652 68.209 105.156 1.00 97.12 191 LEU F CA 1
ATOM 1305 C C . LEU A 1 120 ? 35.952 67.437 103.879 1.00 93.07 191 LEU F C 1
ATOM 1306 O O . LEU A 1 120 ? 35.780 66.217 103.812 1.00 94.55 191 LEU F O 1
ATOM 1322 N N . GLU A 1 121 ? 36.404 68.163 102.858 1.00 84.80 192 GLU F N 1
ATOM 1323 C CA . GLU A 1 121 ? 36.726 67.581 101.561 1.00 90.17 192 GLU F CA 1
ATOM 1324 C C . GLU A 1 121 ? 38.216 67.745 101.305 1.00 86.25 192 GLU F C 1
ATOM 1325 O O . GLU A 1 121 ? 38.715 68.873 101.239 1.00 95.52 192 GLU F O 1
ATOM 1329 N N . VAL A 1 122 ? 38.922 66.625 101.167 1.00 87.23 193 VAL F N 1
ATOM 1330 C CA . VAL A 1 122 ? 40.342 66.620 100.832 1.00 82.89 193 VAL F CA 1
ATOM 1331 C C . VAL A 1 122 ? 40.473 66.455 99.326 1.00 90.38 193 VAL F C 1
ATOM 1332 O O . VAL A 1 122 ? 39.895 65.530 98.742 1.00 94.45 193 VAL F O 1
ATOM 1336 N N . ASN A 1 123 ? 41.231 67.350 98.695 1.00 88.14 194 ASN F N 1
ATOM 1337 C CA . ASN A 1 123 ? 41.407 67.362 97.247 1.00 82.44 194 ASN F CA 1
ATOM 1338 C C . ASN A 1 123 ? 42.868 67.083 96.929 1.00 82.02 194 ASN F C 1
ATOM 1339 O O . ASN A 1 123 ? 43.758 67.783 97.423 1.00 80.76 194 ASN F O 1
ATOM 1350 N N . LEU A 1 124 ? 43.112 66.064 96.111 1.00 87.59 195 LEU F N 1
ATOM 1351 C CA . LEU A 1 124 ? 44.455 65.680 95.700 1.00 85.99 195 LEU F CA 1
ATOM 1352 C C . LEU A 1 124 ? 44.656 66.002 94.225 1.00 91.13 195 LEU F C 1
ATOM 1353 O O . LEU A 1 124 ? 43.743 65.828 93.411 1.00 101.11 195 LEU F O 1
ATOM 1369 N N . GLU A 1 125 ? 45.856 66.469 93.884 1.00 81.64 196 GLU F N 1
ATOM 1370 C CA . GLU A 1 125 ? 46.173 66.844 92.512 1.00 81.87 196 GLU F CA 1
ATOM 1371 C C . GLU A 1 125 ? 47.657 66.616 92.270 1.00 86.52 196 GLU F C 1
ATOM 1372 O O . GLU A 1 125 ? 48.492 67.083 93.050 1.00 88.80 196 GLU F O 1
ATOM 1384 N N . GLU A 1 126 ? 47.977 65.899 91.196 1.00 88.02 197 GLU F N 1
ATOM 1385 C CA . GLU A 1 126 ? 49.366 65.660 90.829 1.00 82.28 197 GLU F CA 1
ATOM 1386 C C . GLU A 1 126 ? 49.922 66.873 90.095 1.00 86.38 197 GLU F C 1
ATOM 1387 O O . GLU A 1 126 ? 49.327 67.347 89.122 1.00 110.85 197 GLU F O 1
ATOM 1399 N N . ILE A 1 127 ? 51.059 67.369 90.561 1.00 87.22 198 ILE F N 1
ATOM 1400 C CA . ILE A 1 127 ? 51.726 68.528 89.977 1.00 78.64 198 ILE F CA 1
ATOM 1401 C C . ILE A 1 127 ? 52.997 68.032 89.294 1.00 88.46 198 ILE F C 1
ATOM 1402 O O . ILE A 1 127 ? 53.846 67.421 89.956 1.00 105.77 198 ILE F O 1
ATOM 1418 N N . PRO A 1 128 ? 53.177 68.263 87.992 1.00 93.02 199 PRO F N 1
ATOM 1419 C CA . PRO A 1 128 ? 54.361 67.721 87.310 1.00 89.26 199 PRO F CA 1
ATOM 1420 C C . PRO A 1 128 ? 55.630 68.438 87.750 1.00 84.68 199 PRO F C 1
ATOM 1421 O O . PRO A 1 128 ? 55.727 69.664 87.674 1.00 103.67 199 PRO F O 1
ATOM 1432 N N . GLY A 1 129 ? 56.604 67.656 88.210 1.00 95.70 200 GLY F N 1
ATOM 1433 C CA . GLY A 1 129 ? 57.877 68.190 88.640 1.00 97.18 200 GLY F CA 1
ATOM 1434 C C . GLY A 1 129 ? 57.927 68.684 90.068 1.00 92.94 200 GLY F C 1
ATOM 1435 O O . GLY A 1 129 ? 58.993 69.132 90.510 1.00 89.60 200 GLY F O 1
ATOM 1436 N N . GLU A 1 130 ? 56.820 68.616 90.807 1.00 98.48 201 GLU F N 1
ATOM 1437 C CA . GLU A 1 130 ? 56.775 69.096 92.183 1.00 88.08 201 GLU F CA 1
ATOM 1438 C C . GLU A 1 130 ? 56.325 68.023 93.162 1.00 76.46 201 GLU F C 1
ATOM 1439 O O . GLU A 1 130 ? 56.985 67.812 94.187 1.00 95.05 201 GLU F O 1
ATOM 1450 N N . GLY A 1 131 ? 55.228 67.342 92.882 1.00 74.42 202 GLY F N 1
ATOM 1451 C CA . GLY A 1 131 ? 54.749 66.280 93.745 1.00 87.34 202 GLY F CA 1
ATOM 1452 C C . GLY A 1 131 ? 53.226 66.203 93.704 1.00 83.94 202 GLY F C 1
ATOM 1453 O O . GLY A 1 131 ? 52.615 66.352 92.647 1.00 87.78 202 GLY F O 1
ATOM 1457 N N . LEU A 1 132 ? 52.639 65.967 94.880 1.00 76.99 203 LEU F N 1
ATOM 1458 C CA . LEU A 1 132 ? 51.197 65.795 95.036 1.00 75.13 203 LEU F CA 1
ATOM 1459 C C . LEU A 1 132 ? 50.668 66.913 95.925 1.00 79.43 203 LEU F C 1
ATOM 1460 O O . LEU A 1 132 ? 50.999 66.977 97.114 1.00 81.81 203 LEU F O 1
ATOM 1476 N N . LEU A 1 133 ? 49.839 67.783 95.352 1.00 84.47 204 LEU F N 1
ATOM 1477 C CA . LEU A 1 133 ? 49.264 68.910 96.078 1.00 74.11 204 LEU F CA 1
ATOM 1478 C C . LEU A 1 133 ? 48.009 68.449 96.809 1.00 77.02 204 LEU F C 1
ATOM 1479 O O . LEU A 1 133 ? 47.078 67.927 96.187 1.00 90.31 204 LEU F O 1
ATOM 1495 N N . ILE A 1 134 ? 47.983 68.650 98.125 1.00 78.48 205 ILE F N 1
ATOM 1496 C CA . ILE A 1 134 ? 46.849 68.286 98.965 1.00 77.98 205 ILE F CA 1
ATOM 1497 C C . ILE A 1 134 ? 46.195 69.563 99.470 1.00 82.09 205 ILE F C 1
ATOM 1498 O O . ILE A 1 134 ? 46.883 70.507 99.876 1.00 82.17 205 ILE F O 1
ATOM 1514 N N . SER A 1 135 ? 44.866 69.587 99.448 1.00 85.53 206 SER F N 1
ATOM 1515 C CA . SER A 1 135 ? 44.093 70.733 99.901 1.00 79.29 206 SER F CA 1
ATOM 1516 C C . SER A 1 135 ? 42.843 70.225 100.599 1.00 80.68 206 SER F C 1
ATOM 1517 O O . SER A 1 135 ? 42.272 69.209 100.192 1.00 86.87 206 SER F O 1
ATOM 1525 N N . TRP A 1 136 ? 42.422 70.924 101.651 1.00 80.23 207 TRP F N 1
ATOM 1526 C CA . TRP A 1 136 ? 41.233 70.509 102.380 1.00 77.09 207 TRP F CA 1
ATOM 1527 C C . TRP A 1 136 ? 40.547 71.727 102.981 1.00 78.27 207 TRP F C 1
ATOM 1528 O O . TRP A 1 136 ? 41.145 72.794 103.137 1.00 80.93 207 TRP F O 1
ATOM 1549 N N . ALA A 1 137 ? 39.270 71.547 103.308 1.00 105.30 208 ALA F N 1
ATOM 1550 C CA . ALA A 1 137 ? 38.441 72.611 103.854 1.00 76.83 208 ALA F CA 1
ATOM 1551 C C . ALA A 1 137 ? 37.142 72.002 104.358 1.00 77.72 208 ALA F C 1
ATOM 1552 O O . ALA A 1 137 ? 36.660 71.005 103.811 1.00 77.58 208 ALA F O 1
ATOM 1559 N N . PHE A 1 138 ? 36.582 72.610 105.401 1.00 87.30 209 PHE F N 1
ATOM 1560 C CA . PHE A 1 138 ? 35.330 72.125 105.964 1.00 88.42 209 PHE F CA 1
ATOM 1561 C C . PHE A 1 138 ? 34.186 72.376 104.990 1.00 91.51 209 PHE F C 1
ATOM 1562 O O . PHE A 1 138 ? 34.069 73.465 104.418 1.00 104.57 209 PHE F O 1
ATOM 1579 N N . THR A 1 139 ? 33.339 71.363 104.800 1.00 89.57 210 THR F N 1
ATOM 1580 C CA . THR A 1 139 ? 32.186 71.508 103.920 1.00 94.98 210 THR F CA 1
ATOM 1581 C C . THR A 1 139 ? 31.037 72.240 104.602 1.00 91.49 210 THR F C 1
ATOM 1582 O O . THR A 1 139 ? 30.231 72.886 103.923 1.00 106.26 210 THR F O 1
ATOM 1593 N N . ASP A 1 140 ? 30.945 72.153 105.928 1.00 98.27 211 ASP F N 1
ATOM 1594 C CA . ASP A 1 140 ? 29.896 72.824 106.681 1.00 110.80 211 ASP F CA 1
ATOM 1595 C C . ASP A 1 140 ? 30.496 73.427 107.943 1.00 100.01 211 ASP F C 1
ATOM 1596 O O . ASP A 1 140 ? 31.539 72.985 108.435 1.00 102.24 211 ASP F O 1
ATOM 1605 N N . ARG A 1 141 ? 29.822 74.454 108.462 1.00 96.26 212 ARG F N 1
ATOM 1606 C CA . ARG A 1 141 ? 30.289 75.183 109.635 1.00 96.83 212 ARG F CA 1
ATOM 1607 C C . ARG A 1 141 ? 30.504 74.222 110.800 1.00 99.32 212 ARG F C 1
ATOM 1608 O O . ARG A 1 141 ? 29.534 73.654 111.317 1.00 122.64 212 ARG F O 1
ATOM 1612 N N . PRO A 1 142 ? 31.743 74.008 111.244 1.00 102.17 213 PRO F N 1
ATOM 1613 C CA . PRO A 1 142 ? 31.964 73.089 112.367 1.00 104.23 213 PRO F CA 1
ATOM 1614 C C . PRO A 1 142 ? 31.491 73.691 113.681 1.00 101.44 213 PRO F C 1
ATOM 1615 O O . PRO A 1 142 ? 31.682 74.880 113.944 1.00 90.62 213 PRO F O 1
ATOM 1626 N N . ASP A 1 143 ? 30.867 72.851 114.510 1.00 95.21 214 ASP F N 1
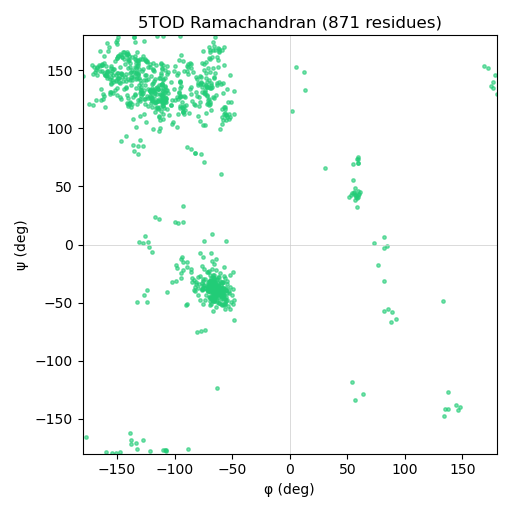ATOM 1627 C CA . ASP A 1 143 ? 30.367 73.276 115.818 1.00 104.18 214 ASP F CA 1
ATOM 1628 C C . ASP A 1 143 ? 31.530 73.249 116.806 1.00 94.53 214 ASP F C 1
ATOM 1629 O O . ASP A 1 143 ? 31.690 72.330 117.613 1.00 93.85 214 ASP F O 1
ATOM 1633 N N . LEU A 1 144 ? 32.358 74.287 116.736 1.00 95.60 215 LEU F N 1
ATOM 1634 C CA . LEU A 1 144 ? 33.537 74.363 117.584 1.00 88.16 215 LEU F CA 1
ATOM 1635 C C . LEU A 1 144 ? 33.161 74.712 119.020 1.00 90.30 215 LEU F C 1
ATOM 1636 O O . LEU A 1 144 ? 32.118 75.314 119.290 1.00 111.19 215 LEU F O 1
ATOM 1652 N N . SER A 1 145 ? 34.036 74.321 119.946 1.00 82.03 216 SER F N 1
ATOM 1653 C CA . SER A 1 145 ? 33.876 74.642 121.364 1.00 86.00 216 SER F CA 1
ATOM 1654 C C . SER A 1 145 ? 35.284 74.817 121.935 1.00 86.06 216 SER F C 1
ATOM 1655 O O . SER A 1 145 ? 35.895 73.858 122.411 1.00 83.62 216 SER F O 1
ATOM 1659 N N . LEU A 1 146 ? 35.788 76.047 121.868 1.00 86.01 217 LEU F N 1
ATOM 1660 C CA . LEU A 1 146 ? 37.126 76.363 122.342 1.00 81.57 217 LEU F CA 1
ATOM 1661 C C . LEU A 1 146 ? 37.062 77.379 123.475 1.00 87.04 217 LEU F C 1
ATOM 1662 O O . LEU A 1 146 ? 36.104 78.146 123.601 1.00 99.31 217 LEU F O 1
ATOM 1678 N N . THR A 1 147 ? 38.107 77.370 124.301 1.00 91.92 218 THR F N 1
ATOM 1679 C CA . THR A 1 147 ? 38.235 78.276 125.433 1.00 89.09 218 THR F CA 1
ATOM 1680 C C . THR A 1 147 ? 39.588 78.970 125.373 1.00 83.02 218 THR F C 1
ATOM 1681 O O . THR A 1 147 ? 40.572 78.405 124.888 1.00 76.60 218 THR F O 1
ATOM 1692 N N . VAL A 1 148 ? 39.630 80.201 125.877 1.00 81.24 219 VAL F N 1
ATOM 1693 C CA . VAL A 1 148 ? 40.845 81.004 125.888 1.00 75.14 219 VAL F CA 1
ATOM 1694 C C . VAL A 1 148 ? 41.118 81.458 127.314 1.00 78.63 219 VAL F C 1
ATOM 1695 O O . VAL A 1 148 ? 40.201 81.871 128.031 1.00 99.87 219 VAL F O 1
ATOM 1708 N N . LEU A 1 149 ? 42.383 81.379 127.725 1.00 75.95 220 LEU F N 1
ATOM 1709 C CA . LEU A 1 149 ? 42.800 81.821 129.045 1.00 80.06 220 LEU F CA 1
ATOM 1710 C C . LEU A 1 149 ? 44.173 82.464 128.875 1.00 82.28 220 LEU F C 1
ATOM 1711 O O . LEU A 1 149 ? 45.027 81.903 128.163 1.00 79.90 220 LEU F O 1
ATOM 1715 N N . PRO A 1 150 ? 44.424 83.635 129.486 1.00 73.39 221 PRO F N 1
ATOM 1716 C CA . PRO A 1 150 ? 45.748 84.262 129.342 1.00 70.44 221 PRO F CA 1
ATOM 1717 C C . PRO A 1 150 ? 46.864 83.440 129.966 1.00 76.49 221 PRO F C 1
ATOM 1718 O O . PRO A 1 150 ? 46.615 82.376 130.542 1.00 77.49 221 PRO F O 1
ATOM 1729 N N . LYS A 1 151 ? 48.100 83.927 129.853 1.00 78.48 222 LYS F N 1
ATOM 1730 C CA . LYS A 1 151 ? 49.254 83.314 130.499 1.00 81.98 222 LYS F CA 1
ATOM 1731 C C . LYS A 1 151 ? 49.848 84.209 131.582 1.00 84.00 222 LYS F C 1
ATOM 1732 O O . LYS A 1 151 ? 51.018 84.046 131.941 1.00 99.76 222 LYS F O 1
ATOM 1751 N N . LEU A 1 152 ? 49.064 85.147 132.110 1.00 72.76 223 LEU F N 1
ATOM 1752 C CA . LEU A 1 152 ? 49.557 86.129 133.074 1.00 89.01 223 LEU F CA 1
ATOM 1753 C C . LEU A 1 152 ? 50.693 86.946 132.471 1.00 84.28 223 LEU F C 1
ATOM 1754 O O . LEU A 1 152 ? 50.492 88.082 132.041 1.00 95.38 223 LEU F O 1
ATOM 1770 N N . GLU A 1 163 ? 38.951 91.481 125.260 1.00 90.75 234 GLU F N 1
ATOM 1771 C CA . GLU A 1 163 ? 38.099 90.511 125.937 1.00 90.14 234 GLU F CA 1
ATOM 1772 C C . GLU A 1 163 ? 38.316 89.115 125.367 1.00 104.08 234 GLU F C 1
ATOM 1773 O O . GLU A 1 163 ? 38.386 88.935 124.152 1.00 119.80 234 GLU F O 1
ATOM 1776 N N . LEU A 1 164 ? 38.421 88.125 126.257 1.00 100.48 235 LEU F N 1
ATOM 1777 C CA . LEU A 1 164 ? 38.626 86.750 125.815 1.00 83.39 235 LEU F CA 1
ATOM 1778 C C . LEU A 1 164 ? 37.521 86.294 124.870 1.00 100.36 235 LEU F C 1
ATOM 1779 O O . LEU A 1 164 ? 37.746 85.416 124.029 1.00 97.99 235 LEU F O 1
ATOM 1783 N N . SER A 1 165 ? 36.325 86.878 124.988 1.00 99.66 236 SER F N 1
ATOM 1784 C CA . SER A 1 165 ? 35.222 86.489 124.115 1.00 97.81 236 SER F CA 1
ATOM 1785 C C . SER A 1 165 ? 35.532 86.808 122.659 1.00 98.70 236 SER F C 1
ATOM 1786 O O . SER A 1 165 ? 35.235 86.009 121.764 1.00 98.16 236 SER F O 1
ATOM 1790 N N . THR A 1 166 ? 36.133 87.972 122.401 1.00 98.98 237 THR F N 1
ATOM 1791 C CA . THR A 1 166 ? 36.430 88.359 121.026 1.00 98.02 237 THR F CA 1
ATOM 1792 C C . THR A 1 166 ? 37.555 87.512 120.442 1.00 90.47 237 THR F C 1
ATOM 1793 O O . THR A 1 166 ? 37.510 87.142 119.263 1.00 87.98 237 THR F O 1
ATOM 1804 N N . ILE A 1 167 ? 38.573 87.195 121.247 1.00 101.66 238 ILE F N 1
ATOM 1805 C CA . ILE A 1 167 ? 39.657 86.341 120.769 1.00 87.31 238 ILE F CA 1
ATOM 1806 C C . ILE A 1 167 ? 39.122 84.974 120.368 1.00 82.73 238 ILE F C 1
ATOM 1807 O O . ILE A 1 167 ? 39.658 84.331 119.458 1.00 84.42 238 ILE F O 1
ATOM 1811 N N . GLU A 1 168 ? 38.060 84.509 121.032 1.00 81.30 239 GLU F N 1
ATOM 1812 C CA . GLU A 1 168 ? 37.471 83.221 120.680 1.00 78.39 239 GLU F CA 1
ATOM 1813 C C . GLU A 1 168 ? 36.845 83.259 119.291 1.00 85.78 239 GLU F C 1
ATOM 1814 O O . GLU A 1 168 ? 37.003 82.314 118.508 1.00 95.55 239 GLU F O 1
ATOM 1818 N N . GLU A 1 169 ? 36.134 84.341 118.964 1.00 86.86 240 GLU F N 1
ATOM 1819 C CA . GLU A 1 169 ? 35.455 84.416 117.674 1.00 91.70 240 GLU F CA 1
ATOM 1820 C C . GLU A 1 169 ? 36.442 84.542 116.520 1.00 86.85 240 GLU F C 1
ATOM 1821 O O . GLU A 1 169 ? 36.183 84.021 115.429 1.00 99.72 240 GLU F O 1
ATOM 1833 N N . LEU A 1 170 ? 37.569 85.222 116.734 1.00 93.59 241 LEU F N 1
ATOM 1834 C CA . LEU A 1 170 ? 38.568 85.334 115.677 1.00 85.98 241 LEU F CA 1
ATOM 1835 C C . LEU A 1 170 ? 39.191 83.980 115.364 1.00 79.64 241 LEU F C 1
ATOM 1836 O O . LEU A 1 170 ? 39.431 83.654 114.195 1.00 79.08 241 LEU F O 1
ATOM 1852 N N . ILE A 1 171 ? 39.459 83.177 116.395 1.00 78.43 242 ILE F N 1
ATOM 1853 C CA . ILE A 1 171 ? 39.990 81.837 116.174 1.00 77.37 242 ILE F CA 1
ATOM 1854 C C . ILE A 1 171 ? 38.941 80.959 115.501 1.00 79.84 242 ILE F C 1
ATOM 1855 O O . ILE A 1 171 ? 39.225 80.269 114.515 1.00 78.09 242 ILE F O 1
ATOM 1871 N N . LYS A 1 172 ? 37.713 80.970 116.025 1.00 80.05 243 LYS F N 1
ATOM 1872 C CA . LYS A 1 172 ? 36.633 80.214 115.398 1.00 82.06 243 LYS F CA 1
ATOM 1873 C C . LYS A 1 172 ? 36.453 80.628 113.943 1.00 81.42 243 LYS F C 1
ATOM 1874 O O . LYS A 1 172 ? 36.345 79.778 113.051 1.00 78.63 243 LYS F O 1
ATOM 1893 N N . ASP A 1 173 ? 36.426 81.937 113.684 1.00 78.87 244 ASP F N 1
ATOM 1894 C CA . ASP A 1 173 ? 36.204 82.422 112.326 1.00 93.42 244 ASP F CA 1
ATOM 1895 C C . ASP A 1 173 ? 37.307 81.952 111.384 1.00 81.90 244 ASP F C 1
ATOM 1896 O O . ASP A 1 173 ? 37.038 81.591 110.232 1.00 87.08 244 ASP F O 1
ATOM 1905 N N . ALA A 1 174 ? 38.555 81.950 111.855 1.00 83.77 245 ALA F N 1
ATOM 1906 C CA . ALA A 1 174 ? 39.663 81.518 111.010 1.00 77.96 245 ALA F CA 1
ATOM 1907 C C . ALA A 1 174 ? 39.598 80.020 110.740 1.00 72.09 245 ALA F C 1
ATOM 1908 O O . ALA A 1 174 ? 39.705 79.581 109.589 1.00 83.19 245 ALA F O 1
ATOM 1915 N N . ILE A 1 175 ? 39.412 79.218 111.791 1.00 73.94 246 ILE F N 1
ATOM 1916 C CA . ILE A 1 175 ? 39.431 77.767 111.631 1.00 75.33 246 ILE F CA 1
ATOM 1917 C C . ILE A 1 175 ? 38.306 77.317 110.707 1.00 77.62 246 ILE F C 1
ATOM 1918 O O . ILE A 1 175 ? 38.482 76.410 109.884 1.00 79.24 246 ILE F O 1
ATOM 1934 N N . VAL A 1 176 ? 37.132 77.943 110.825 1.00 75.26 247 VAL F N 1
ATOM 1935 C CA . VAL A 1 176 ? 35.986 77.530 110.023 1.00 78.66 247 VAL F CA 1
ATOM 1936 C C . VAL A 1 176 ? 36.150 77.892 108.553 1.00 94.84 247 VAL F C 1
ATOM 1937 O O . VAL A 1 176 ? 35.528 77.260 107.692 1.00 85.25 247 VAL F O 1
ATOM 1941 N N . SER A 1 177 ? 36.968 78.894 108.239 1.00 83.24 248 SER F N 1
ATOM 1942 C CA . SER A 1 177 ? 37.053 79.425 106.884 1.00 82.29 248 SER F CA 1
ATOM 1943 C C . SER A 1 177 ? 38.280 78.958 106.114 1.00 89.64 248 SER F C 1
ATOM 1944 O O . SER A 1 177 ? 38.206 78.805 104.889 1.00 94.40 248 SER F O 1
ATOM 1952 N N . THR A 1 178 ? 39.404 78.731 106.789 1.00 79.37 249 THR F N 1
ATOM 1953 C CA . THR A 1 178 ? 40.647 78.449 106.084 1.00 78.15 249 THR F CA 1
ATOM 1954 C C . THR A 1 178 ? 40.545 77.165 105.271 1.00 83.81 249 THR F C 1
ATOM 1955 O O . THR A 1 178 ? 39.788 76.247 105.598 1.00 86.60 249 THR F O 1
ATOM 1966 N N . GLN A 1 179 ? 41.332 77.116 104.199 1.00 74.30 250 GLN F N 1
ATOM 1967 C CA . GLN A 1 179 ? 41.381 75.978 103.284 1.00 76.00 250 GLN F CA 1
ATOM 1968 C C . GLN A 1 179 ? 42.851 75.649 103.070 1.00 72.35 250 GLN F C 1
ATOM 1969 O O . GLN A 1 179 ? 43.440 76.014 102.043 1.00 74.97 250 GLN F O 1
ATOM 1983 N N . PRO A 1 180 ? 43.481 74.970 104.027 1.00 70.13 251 PRO F N 1
ATOM 1984 C CA . PRO A 1 180 ? 44.932 74.762 103.955 1.00 69.61 251 PRO F CA 1
ATOM 1985 C C . PRO A 1 180 ? 45.337 73.974 102.720 1.00 73.19 251 PRO F C 1
ATOM 1986 O O . PRO A 1 180 ? 44.523 73.356 102.031 1.00 79.03 251 PRO F O 1
ATOM 1997 N N . ALA A 1 181 ? 46.640 74.005 102.448 1.00 70.64 252 ALA F N 1
ATOM 1998 C CA . ALA A 1 181 ? 47.215 73.261 101.340 1.00 75.92 252 ALA F CA 1
ATOM 1999 C C . ALA A 1 181 ? 48.643 72.876 101.697 1.00 74.09 252 ALA F C 1
ATOM 2000 O O . ALA A 1 181 ? 49.292 73.519 102.527 1.00 79.24 252 ALA F O 1
ATOM 2041 N N . VAL A 1 184 ? 53.415 67.356 98.854 1.00 71.08 255 VAL F N 1
ATOM 2042 C CA . VAL A 1 184 ? 54.139 66.144 99.223 1.00 71.01 255 VAL F CA 1
ATOM 2043 C C . VAL A 1 184 ? 54.951 65.681 98.020 1.00 90.54 255 VAL F C 1
ATOM 2044 O O . VAL A 1 184 ? 55.137 66.437 97.060 1.00 89.27 255 VAL F O 1
ATOM 2048 N N . ASN A 1 185 ? 55.443 64.446 98.064 1.00 100.18 256 ASN F N 1
ATOM 2049 C CA . ASN A 1 185 ? 56.207 63.881 96.952 1.00 103.00 256 ASN F CA 1
ATOM 2050 C C . ASN A 1 185 ? 55.737 62.471 96.616 1.00 96.04 256 ASN F C 1
ATOM 2051 O O . ASN A 1 185 ? 55.921 62.000 95.493 1.00 76.71 256 ASN F O 1
ATOM 2062 N N . LEU B 1 18 ? 54.789 89.401 86.156 1.00 90.64 89 LEU A N 1
ATOM 2063 C CA . LEU B 1 18 ? 55.550 88.272 85.629 1.00 95.90 89 LEU A CA 1
ATOM 2064 C C . LEU B 1 18 ? 56.938 88.709 85.184 1.00 109.20 89 LEU A C 1
ATOM 2065 O O . LEU B 1 18 ? 57.943 88.262 85.735 1.00 115.26 89 LEU A O 1
ATOM 2080 N N . ALA B 1 19 ? 56.984 89.582 84.173 1.00 98.64 90 ALA A N 1
ATOM 2081 C CA . ALA B 1 19 ? 58.259 90.088 83.676 1.00 89.50 90 ALA A CA 1
ATOM 2082 C C . ALA B 1 19 ? 59.155 90.592 84.799 1.00 95.72 90 ALA A C 1
ATOM 2083 O O . ALA B 1 19 ? 60.379 90.641 84.629 1.00 106.29 90 ALA A O 1
ATOM 2090 N N . SER B 1 20 ? 58.576 90.971 85.942 1.00 103.64 91 SER A N 1
ATOM 2091 C CA . SER B 1 20 ? 59.384 91.340 87.098 1.00 90.30 91 SER A CA 1
ATOM 2092 C C . SER B 1 20 ? 60.121 90.135 87.673 1.00 95.19 91 SER A C 1
ATOM 2093 O O . SER B 1 20 ? 61.199 90.291 88.259 1.00 108.72 91 SER A O 1
ATOM 2101 N N . LEU B 1 21 ? 59.559 88.932 87.520 1.00 88.57 92 LEU A N 1
ATOM 2102 C CA . LEU B 1 21 ? 60.225 87.732 88.018 1.00 89.69 92 LEU A CA 1
ATOM 2103 C C . LEU B 1 21 ? 61.429 87.365 87.158 1.00 86.50 92 LEU A C 1
ATOM 2104 O O . LEU B 1 21 ? 62.488 87.006 87.686 1.00 92.89 92 LEU A O 1
ATOM 2120 N N . PHE B 1 22 ? 61.284 87.440 85.833 1.00 77.06 93 PHE A N 1
ATOM 2121 C CA . PHE B 1 22 ? 62.368 87.049 84.938 1.00 78.55 93 PHE A CA 1
ATOM 2122 C C . PHE B 1 22 ? 63.562 87.991 85.019 1.00 93.00 93 PHE A C 1
ATOM 2123 O O . PHE B 1 22 ? 64.669 87.599 84.634 1.00 91.96 93 PHE A O 1
ATOM 2140 N N . ALA B 1 23 ? 63.368 89.218 85.506 1.00 95.78 94 ALA A N 1
ATOM 2141 C CA . ALA B 1 23 ? 64.497 90.112 85.728 1.00 93.16 94 ALA A CA 1
ATOM 2142 C C . ALA B 1 23 ? 65.426 89.598 86.819 1.00 97.92 94 ALA A C 1
ATOM 2143 O O . ALA B 1 23 ? 66.570 90.058 86.909 1.00 101.79 94 ALA A O 1
ATOM 2150 N N . PHE B 1 24 ? 64.962 88.664 87.644 1.00 101.52 95 PHE A N 1
ATOM 2151 C CA . PHE B 1 24 ? 65.789 88.053 88.672 1.00 102.14 95 PHE A CA 1
ATOM 2152 C C . PHE B 1 24 ? 66.497 86.824 88.118 1.00 82.04 95 PHE A C 1
ATOM 2153 O O . PHE B 1 24 ? 65.985 86.129 87.236 1.00 79.12 95 PHE A O 1
ATOM 2170 N N . LYS B 1 25 ? 67.689 86.559 88.654 1.00 88.85 96 LYS A N 1
ATOM 2171 C CA . LYS B 1 25 ? 68.477 85.418 88.204 1.00 81.89 96 LYS A CA 1
ATOM 2172 C C . LYS B 1 25 ? 68.034 84.127 88.883 1.00 81.80 96 LYS A C 1
ATOM 2173 O O . LYS B 1 25 ? 67.970 83.076 88.236 1.00 83.44 96 LYS A O 1
ATOM 2192 N N . SER B 1 26 ? 67.722 84.185 90.181 1.00 89.01 97 SER A N 1
ATOM 2193 C CA . SER B 1 26 ? 67.284 82.985 90.888 1.00 89.56 97 SER A CA 1
ATOM 2194 C C . SER B 1 26 ? 66.045 82.385 90.237 1.00 80.27 97 SER A C 1
ATOM 2195 O O . SER B 1 26 ? 65.945 81.162 90.085 1.00 74.75 97 SER A O 1
ATOM 2203 N N . PHE B 1 27 ? 65.090 83.231 89.844 1.00 76.68 98 PHE A N 1
ATOM 2204 C CA . PHE B 1 27 ? 63.879 82.726 89.205 1.00 73.70 98 PHE A CA 1
ATOM 2205 C C . PHE B 1 27 ? 64.195 82.064 87.870 1.00 72.87 98 PHE A C 1
ATOM 2206 O O . PHE B 1 27 ? 63.572 81.060 87.504 1.00 76.64 98 PHE A O 1
ATOM 2223 N N . ARG B 1 28 ? 65.158 82.612 87.124 1.00 66.41 99 ARG A N 1
ATOM 2224 C CA . ARG B 1 28 ? 65.522 82.019 85.841 1.00 66.92 99 ARG A CA 1
ATOM 2225 C C . ARG B 1 28 ? 66.160 80.648 86.028 1.00 64.91 99 ARG A C 1
ATOM 2226 O O . ARG B 1 28 ? 65.900 79.724 85.248 1.00 68.54 99 ARG A O 1
ATOM 2247 N N . GLU B 1 29 ? 66.999 80.495 87.054 1.00 67.68 100 GLU A N 1
ATOM 2248 C CA . GLU B 1 29 ? 67.644 79.209 87.301 1.00 68.76 100 GLU A CA 1
ATOM 2249 C C . GLU B 1 29 ? 66.612 78.139 87.637 1.00 66.02 100 GLU A C 1
ATOM 2250 O O . GLU B 1 29 ? 66.619 77.046 87.057 1.00 84.14 100 GLU A O 1
ATOM 2262 N N . ASN B 1 30 ? 65.710 78.439 88.575 1.00 70.70 101 ASN A N 1
ATOM 2263 C CA . ASN B 1 30 ? 64.679 77.478 88.952 1.00 75.37 101 ASN A CA 1
ATOM 2264 C C . ASN B 1 30 ? 63.692 77.238 87.815 1.00 62.24 101 ASN A C 1
ATOM 2265 O O . ASN B 1 30 ? 63.170 76.126 87.674 1.00 63.32 101 ASN A O 1
ATOM 2276 N N . TRP B 1 31 ? 63.425 78.262 87.001 1.00 58.34 102 TRP A N 1
ATOM 2277 C CA . TRP B 1 31 ? 62.550 78.097 85.843 1.00 58.98 102 TRP A CA 1
ATOM 2278 C C . TRP B 1 31 ? 63.046 76.971 84.943 1.00 60.60 102 TRP A C 1
ATOM 2279 O O . TRP B 1 31 ? 62.275 76.090 84.546 1.00 60.86 102 TRP A O 1
ATOM 2300 N N . GLN B 1 32 ? 64.340 76.982 84.618 1.00 56.25 103 GLN A N 1
ATOM 2301 C CA . GLN B 1 32 ? 64.903 75.929 83.778 1.00 55.57 103 GLN A CA 1
ATOM 2302 C C . GLN B 1 32 ? 64.942 74.598 84.515 1.00 60.48 103 GLN A C 1
ATOM 2303 O O . GLN B 1 32 ? 64.573 73.560 83.953 1.00 70.59 103 GLN A O 1
ATOM 2317 N N . ARG B 1 33 ? 65.385 74.606 85.774 1.00 56.30 104 ARG A N 1
ATOM 2318 C CA . ARG B 1 33 ? 65.490 73.362 86.529 1.00 60.07 104 ARG A CA 1
ATOM 2319 C C . ARG B 1 33 ? 64.136 72.671 86.640 1.00 59.02 104 ARG A C 1
ATOM 2320 O O . ARG B 1 33 ? 64.048 71.440 86.549 1.00 56.32 104 ARG A O 1
ATOM 2341 N N . ALA B 1 34 ? 63.064 73.446 86.823 1.00 53.92 105 ALA A N 1
ATOM 2342 C CA . ALA B 1 34 ? 61.730 72.859 86.884 1.00 52.61 105 ALA A CA 1
ATOM 2343 C C . ALA B 1 34 ? 61.299 72.309 85.533 1.00 52.26 105 ALA A C 1
ATOM 2344 O O . ALA B 1 34 ? 60.550 71.326 85.477 1.00 57.94 105 ALA A O 1
ATOM 2351 N N . TRP B 1 35 ? 61.753 72.925 84.439 1.00 55.40 106 TRP A N 1
ATOM 2352 C CA . TRP B 1 35 ? 61.412 72.427 83.111 1.00 50.74 106 TRP A CA 1
ATOM 2353 C C . TRP B 1 35 ? 62.080 71.083 82.844 1.00 49.37 106 TRP A C 1
ATOM 2354 O O . TRP B 1 35 ? 61.454 70.170 82.292 1.00 62.61 106 TRP A O 1
ATOM 2375 N N . VAL B 1 36 ? 63.348 70.940 83.235 1.00 46.66 107 VAL A N 1
ATOM 2376 C CA . VAL B 1 36 ? 64.044 69.669 83.061 1.00 50.82 107 VAL A CA 1
ATOM 2377 C C . VAL B 1 36 ? 63.380 68.580 83.894 1.00 53.33 107 VAL A C 1
ATOM 2378 O O . VAL B 1 36 ? 63.234 67.436 83.445 1.00 62.37 107 VAL A O 1
ATOM 2391 N N . ARG B 1 37 ? 62.976 68.912 85.123 1.00 53.79 108 ARG A N 1
ATOM 2392 C CA . ARG B 1 37 ? 62.289 67.938 85.966 1.00 55.27 108 ARG A CA 1
ATOM 2393 C C . ARG B 1 37 ? 61.053 67.389 85.265 1.00 57.63 108 ARG A C 1
ATOM 2394 O O . ARG B 1 37 ? 60.871 66.170 85.163 1.00 56.81 108 ARG A O 1
ATOM 2415 N N . ALA B 1 38 ? 60.192 68.277 84.765 1.00 55.55 109 ALA A N 1
ATOM 2416 C CA . ALA B 1 38 ? 58.990 67.827 84.074 1.00 54.83 109 ALA A CA 1
ATOM 2417 C C . ALA B 1 38 ? 59.327 67.099 82.779 1.00 55.02 109 ALA A C 1
ATOM 2418 O O . ALA B 1 38 ? 58.599 66.185 82.377 1.00 58.52 109 ALA A O 1
ATOM 2425 N N . LEU B 1 39 ? 60.422 67.483 82.118 1.00 49.30 110 LEU A N 1
ATOM 2426 C CA . LEU B 1 39 ? 60.791 66.843 80.859 1.00 51.66 110 LEU A CA 1
ATOM 2427 C C . LEU B 1 39 ? 61.190 65.390 81.072 1.00 53.13 110 LEU A C 1
ATOM 2428 O O . LEU B 1 39 ? 60.845 64.521 80.262 1.00 53.45 110 LEU A O 1
ATOM 2444 N N . ASN B 1 40 ? 61.923 65.108 82.152 1.00 56.42 111 ASN A N 1
ATOM 2445 C CA . ASN B 1 40 ? 62.331 63.740 82.435 1.00 57.45 111 ASN A CA 1
ATOM 2446 C C . ASN B 1 40 ? 61.179 62.893 82.957 1.00 66.18 111 ASN A C 1
ATOM 2447 O O . ASN B 1 40 ? 61.241 61.663 82.861 1.00 69.85 111 ASN A O 1
ATOM 2458 N N . GLU B 1 41 ? 60.131 63.518 83.500 1.00 66.36 112 GLU A N 1
ATOM 2459 C CA . GLU B 1 41 ? 58.961 62.762 83.933 1.00 64.76 112 GLU A CA 1
ATOM 2460 C C . GLU B 1 41 ? 58.207 62.187 82.739 1.00 68.04 112 GLU A C 1
ATOM 2461 O O . GLU B 1 41 ? 57.924 60.984 82.692 1.00 70.17 112 GLU A O 1
ATOM 2473 N N . GLN B 1 42 ? 57.871 63.031 81.761 1.00 72.86 113 GLN A N 1
ATOM 2474 C CA . GLN B 1 42 ? 57.126 62.546 80.605 1.00 64.66 113 GLN A CA 1
ATOM 2475 C C . GLN B 1 42 ? 57.949 61.569 79.776 1.00 61.64 113 GLN A C 1
ATOM 2476 O O . GLN B 1 42 ? 57.390 60.645 79.174 1.00 70.54 113 GLN A O 1
ATOM 2490 N N . ALA B 1 43 ? 59.271 61.752 79.729 1.00 60.87 114 ALA A N 1
ATOM 2491 C CA . ALA B 1 43 ? 60.121 60.799 79.025 1.00 64.02 114 ALA A CA 1
ATOM 2492 C C . ALA B 1 43 ? 60.119 59.435 79.704 1.00 75.90 114 ALA A C 1
ATOM 2493 O O . ALA B 1 43 ? 60.306 58.411 79.037 1.00 104.77 114 ALA A O 1
ATOM 2500 N N . CYS B 1 44 ? 59.909 59.400 81.016 1.00 66.31 115 CYS A N 1
ATOM 2501 C CA . CYS B 1 44 ? 59.911 58.152 81.771 1.00 68.05 115 CYS A CA 1
ATOM 2502 C C . CYS B 1 44 ? 58.646 57.340 81.504 1.00 72.54 115 CYS A C 1
ATOM 2503 O O . CYS B 1 44 ? 57.610 57.887 81.124 1.00 69.59 115 CYS A O 1
ATOM 2511 N N . ILE B 1 50 ? 64.577 51.711 75.540 1.00 69.48 121 ILE A N 1
ATOM 2512 C CA . ILE B 1 50 ? 65.194 53.011 75.298 1.00 86.70 121 ILE A CA 1
ATOM 2513 C C . ILE B 1 50 ? 64.513 54.081 76.144 1.00 89.80 121 ILE A C 1
ATOM 2514 O O . ILE B 1 50 ? 63.334 54.381 75.953 1.00 106.56 121 ILE A O 1
ATOM 2529 N N . GLN B 1 51 ? 65.269 54.657 77.076 1.00 83.96 122 GLN A N 1
ATOM 2530 C CA . GLN B 1 51 ? 64.803 55.752 77.915 1.00 68.57 122 GLN A CA 1
ATOM 2531 C C . GLN B 1 51 ? 65.685 56.970 77.679 1.00 66.28 122 GLN A C 1
ATOM 2532 O O . GLN B 1 51 ? 66.911 56.851 77.582 1.00 81.82 122 GLN A O 1
ATOM 2546 N N . ILE B 1 52 ? 65.058 58.140 77.588 1.00 73.26 123 ILE A N 1
ATOM 2547 C CA . ILE B 1 52 ? 65.751 59.390 77.302 1.00 64.15 123 ILE A CA 1
ATOM 2548 C C . ILE B 1 52 ? 65.683 60.272 78.541 1.00 60.33 123 ILE A C 1
ATOM 2549 O O . ILE B 1 52 ? 64.677 60.273 79.259 1.00 62.08 123 ILE A O 1
ATOM 2565 N N . ALA B 1 53 ? 66.760 61.015 78.795 1.00 49.69 124 ALA A N 1
ATOM 2566 C CA . ALA B 1 53 ? 66.825 61.907 79.945 1.00 53.37 124 ALA A CA 1
ATOM 2567 C C . ALA B 1 53 ? 67.701 63.103 79.603 1.00 48.21 124 ALA A C 1
ATOM 2568 O O . ALA B 1 53 ? 68.674 62.985 78.853 1.00 57.56 124 ALA A O 1
ATOM 2575 N N . PHE B 1 54 ? 67.354 64.256 80.181 1.00 61.10 125 PHE A N 1
ATOM 2576 C CA . PHE B 1 54 ? 67.969 65.526 79.813 1.00 58.81 125 PHE A CA 1
ATOM 2577 C C . PHE B 1 54 ? 69.159 65.911 80.684 1.00 66.09 125 PHE A C 1
ATOM 2578 O O . PHE B 1 54 ? 69.875 66.857 80.337 1.00 78.14 125 PHE A O 1
ATOM 2595 N N . GLU B 1 55 ? 69.389 65.221 81.795 1.00 65.64 126 GLU A N 1
ATOM 2596 C CA . GLU B 1 55 ? 70.619 65.379 82.582 1.00 74.09 126 GLU A CA 1
ATOM 2597 C C . GLU B 1 55 ? 70.747 66.848 82.980 1.00 75.88 126 GLU A C 1
ATOM 2598 O O . GLU B 1 55 ? 69.754 67.441 83.432 1.00 98.84 126 GLU A O 1
ATOM 2610 N N . GLU B 1 56 ? 71.914 67.469 82.830 1.00 68.94 127 GLU A N 1
ATOM 2611 C CA . GLU B 1 56 ? 72.145 68.788 83.393 1.00 91.08 127 GLU A CA 1
ATOM 2612 C C . GLU B 1 56 ? 71.191 69.817 82.788 1.00 90.69 127 GLU A C 1
ATOM 2613 O O . GLU B 1 56 ? 70.485 69.563 81.807 1.00 95.21 127 GLU A O 1
ATOM 2625 N N . VAL B 1 57 ? 71.179 70.994 83.404 1.00 92.25 128 VAL A N 1
ATOM 2626 C CA . VAL B 1 57 ? 70.317 72.101 82.997 1.00 96.64 128 VAL A CA 1
ATOM 2627 C C . VAL B 1 57 ? 70.954 72.815 81.810 1.00 95.93 128 VAL A C 1
ATOM 2628 O O . VAL B 1 57 ? 72.186 72.944 81.764 1.00 87.92 128 VAL A O 1
ATOM 2641 N N . PRO B 1 58 ? 70.173 73.289 80.822 1.00 103.03 129 PRO A N 1
ATOM 2642 C CA . PRO B 1 58 ? 70.755 74.163 79.792 1.00 93.64 129 PRO A CA 1
ATOM 2643 C C . PRO B 1 58 ? 71.317 75.428 80.419 1.00 98.28 129 PRO A C 1
ATOM 2644 O O . PRO B 1 58 ? 70.568 76.365 80.718 1.00 111.95 129 PRO A O 1
ATOM 2655 N N . GLN B 1 59 ? 72.636 75.457 80.620 1.00 93.70 130 GLN A N 1
ATOM 2656 C CA . GLN B 1 59 ? 73.242 76.467 81.481 1.00 115.56 130 GLN A CA 1
ATOM 2657 C C . GLN B 1 59 ? 72.759 77.870 81.131 1.00 101.69 130 GLN A C 1
ATOM 2658 O O . GLN B 1 59 ? 72.292 78.612 82.002 1.00 100.49 130 GLN A O 1
ATOM 2672 N N . LEU B 1 60 ? 72.841 78.246 79.859 1.00 86.89 131 LEU A N 1
ATOM 2673 C CA . LEU B 1 60 ? 72.532 79.620 79.484 1.00 81.26 131 LEU A CA 1
ATOM 2674 C C . LEU B 1 60 ? 72.222 79.728 77.997 1.00 82.33 131 LEU A C 1
ATOM 2675 O O . LEU B 1 60 ? 73.091 79.436 77.165 1.00 106.16 131 LEU A O 1
ATOM 2691 N N . PRO B 1 61 ? 71.020 80.150 77.618 1.00 70.13 132 PRO A N 1
ATOM 2692 C CA . PRO B 1 61 ? 70.718 80.328 76.200 1.00 62.18 132 PRO A CA 1
ATOM 2693 C C . PRO B 1 61 ? 71.449 81.538 75.648 1.00 61.77 132 PRO A C 1
ATOM 2694 O O . PRO B 1 61 ? 71.382 82.627 76.236 1.00 63.81 132 PRO A O 1
ATOM 2705 N N . PRO B 1 62 ? 72.174 81.390 74.534 1.00 56.28 133 PRO A N 1
ATOM 2706 C CA . PRO B 1 62 ? 72.844 82.561 73.944 1.00 56.23 133 PRO A CA 1
ATOM 2707 C C . PRO B 1 62 ? 71.930 83.762 73.783 1.00 56.16 133 PRO A C 1
ATOM 2708 O O . PRO B 1 62 ? 72.366 84.900 73.989 1.00 59.96 133 PRO A O 1
ATOM 2719 N N . ARG B 1 63 ? 70.669 83.540 73.420 1.00 64.47 134 ARG A N 1
ATOM 2720 C CA . ARG B 1 63 ? 69.700 84.624 73.346 1.00 53.66 134 ARG A CA 1
ATOM 2721 C C . ARG B 1 63 ? 68.311 84.037 73.525 1.00 47.58 134 ARG A C 1
ATOM 2722 O O . ARG B 1 63 ? 67.974 83.038 72.883 1.00 51.38 134 ARG A O 1
ATOM 2743 N N . ALA B 1 64 ? 67.519 84.648 74.402 1.00 51.92 135 ALA A N 1
ATOM 2744 C CA . ALA B 1 64 ? 66.157 84.204 74.646 1.00 48.27 135 ALA A CA 1
ATOM 2745 C C . ALA B 1 64 ? 65.316 85.413 75.021 1.00 48.88 135 ALA A C 1
ATOM 2746 O O . ALA B 1 64 ? 65.842 86.465 75.394 1.00 55.73 135 ALA A O 1
ATOM 2753 N N . SER B 1 65 ? 63.999 85.258 74.918 1.00 52.82 136 SER A N 1
ATOM 2754 C CA . SER B 1 65 ? 63.107 86.387 75.127 1.00 49.66 136 SER A CA 1
ATOM 2755 C C . SER B 1 65 ? 61.711 85.894 75.472 1.00 52.69 136 SER A C 1
ATOM 2756 O O . SER B 1 65 ? 61.252 84.882 74.935 1.00 53.60 136 SER A O 1
ATOM 2764 N N . ILE B 1 66 ? 61.048 86.617 76.373 1.00 50.32 137 ILE A N 1
ATOM 2765 C CA . ILE B 1 66 ? 59.604 86.541 76.554 1.00 58.40 137 ILE A CA 1
ATOM 2766 C C . ILE B 1 66 ? 59.045 87.931 76.290 1.00 61.30 137 ILE A C 1
ATOM 2767 O O . ILE B 1 66 ? 59.599 88.925 76.773 1.00 60.07 137 ILE A O 1
ATOM 2783 N N . SER B 1 67 ? 57.962 88.003 75.519 1.00 52.19 138 SER A N 1
ATOM 2784 C CA . SER B 1 67 ? 57.396 89.285 75.130 1.00 59.91 138 SER A CA 1
ATOM 2785 C C . SER B 1 67 ? 55.893 89.139 74.948 1.00 68.73 138 SER A C 1
ATOM 2786 O O . SER B 1 67 ? 55.340 88.038 74.997 1.00 56.22 138 SER A O 1
ATOM 2794 N N . HIS B 1 68 ? 55.234 90.278 74.738 1.00 71.81 139 HIS A N 1
ATOM 2795 C CA . HIS B 1 68 ? 53.792 90.315 74.500 1.00 63.61 139 HIS A CA 1
ATOM 2796 C C . HIS B 1 68 ? 53.027 89.649 75.641 1.00 68.31 139 HIS A C 1
ATOM 2797 O O . HIS B 1 68 ? 52.024 88.966 75.426 1.00 72.19 139 HIS A O 1
ATOM 2811 N N . VAL B 1 69 ? 53.498 89.859 76.868 1.00 60.05 140 VAL A N 1
ATOM 2812 C CA . VAL B 1 69 ? 52.842 89.280 78.034 1.00 53.50 140 VAL A CA 1
ATOM 2813 C C . VAL B 1 69 ? 51.506 89.981 78.236 1.00 64.23 140 VAL A C 1
ATOM 2814 O O . VAL B 1 69 ? 51.453 91.201 78.428 1.00 75.69 140 VAL A O 1
ATOM 2827 N N . THR B 1 70 ? 50.421 89.211 78.190 1.00 60.38 141 THR A N 1
ATOM 2828 C CA . THR B 1 70 ? 49.078 89.752 78.336 1.00 64.73 141 THR A CA 1
ATOM 2829 C C . THR B 1 70 ? 48.278 88.866 79.277 1.00 63.88 141 THR A C 1
ATOM 2830 O O . THR B 1 70 ? 48.489 87.652 79.345 1.00 69.30 141 THR A O 1
ATOM 2841 N N . CYS B 1 71 ? 47.356 89.490 80.004 1.00 73.60 142 CYS A N 1
ATOM 2842 C CA . CYS B 1 71 ? 46.517 88.792 80.969 1.00 65.56 142 CYS A CA 1
ATOM 2843 C C . CYS B 1 71 ? 45.199 88.413 80.305 1.00 68.24 142 CYS A C 1
ATOM 2844 O O . CYS B 1 71 ? 44.438 89.289 79.878 1.00 81.63 142 CYS A O 1
ATOM 2852 N N . VAL B 1 72 ? 44.932 87.111 80.219 1.00 68.61 143 VAL A N 1
ATOM 2853 C CA . VAL B 1 72 ? 43.712 86.636 79.576 1.00 69.18 143 VAL A CA 1
ATOM 2854 C C . VAL B 1 72 ? 42.593 86.395 80.585 1.00 79.89 143 VAL A C 1
ATOM 2855 O O . VAL B 1 72 ? 41.413 86.504 80.235 1.00 80.79 143 VAL A O 1
ATOM 2868 N N . ASP B 1 73 ? 42.933 86.063 81.827 1.00 86.63 144 ASP A N 1
ATOM 2869 C CA . ASP B 1 73 ? 41.932 85.828 82.855 1.00 85.58 144 ASP A CA 1
ATOM 2870 C C . ASP B 1 73 ? 42.555 86.110 84.214 1.00 91.50 144 ASP A C 1
ATOM 2871 O O . ASP B 1 73 ? 43.723 85.788 84.446 1.00 100.14 144 ASP A O 1
ATOM 2880 N N . GLN B 1 74 ? 41.767 86.709 85.105 1.00 93.90 145 GLN A N 1
ATOM 2881 C CA . GLN B 1 74 ? 42.248 87.110 86.422 1.00 88.01 145 GLN A CA 1
ATOM 2882 C C . GLN B 1 74 ? 41.173 86.797 87.447 1.00 89.04 145 GLN A C 1
ATOM 2883 O O . GLN B 1 74 ? 40.053 87.309 87.350 1.00 101.66 145 GLN A O 1
ATOM 2897 N N . SER B 1 75 ? 41.512 85.962 88.421 1.00 100.73 146 SER A N 1
ATOM 2898 C CA . SER B 1 75 ? 40.621 85.606 89.514 1.00 101.14 146 SER A CA 1
ATOM 2899 C C . SER B 1 75 ? 41.195 86.124 90.829 1.00 101.83 146 SER A C 1
ATOM 2900 O O . SER B 1 75 ? 42.266 86.737 90.872 1.00 119.48 146 SER A O 1
ATOM 2908 N N . GLU B 1 76 ? 40.465 85.867 91.916 1.00 103.73 147 GLU A N 1
ATOM 2909 C CA . GLU B 1 76 ? 40.936 86.281 93.233 1.00 115.87 147 GLU A CA 1
ATOM 2910 C C . GLU B 1 76 ? 42.222 85.555 93.609 1.00 106.93 147 GLU A C 1
ATOM 2911 O O . GLU B 1 76 ? 43.108 86.137 94.246 1.00 112.06 147 GLU A O 1
ATOM 2915 N N . HIS B 1 77 ? 42.348 84.287 93.214 1.00 99.37 148 HIS A N 1
ATOM 2916 C CA . HIS B 1 77 ? 43.489 83.465 93.591 1.00 98.41 148 HIS A CA 1
ATOM 2917 C C . HIS B 1 77 ? 44.255 82.897 92.403 1.00 87.78 148 HIS A C 1
ATOM 2918 O O . HIS B 1 77 ? 45.268 82.219 92.615 1.00 90.72 148 HIS A O 1
ATOM 2922 N N . THR B 1 78 ? 43.817 83.148 91.170 1.00 94.05 149 THR A N 1
ATOM 2923 C CA . THR B 1 78 ? 44.478 82.609 89.990 1.00 88.42 149 THR A CA 1
ATOM 2924 C C . THR B 1 78 ? 44.655 83.702 88.945 1.00 86.92 149 THR A C 1
ATOM 2925 O O . THR B 1 78 ? 43.938 84.707 88.936 1.00 94.32 149 THR A O 1
ATOM 2953 N N . VAL B 1 80 ? 45.962 83.928 84.586 1.00 77.17 151 VAL A N 1
ATOM 2954 C CA . VAL B 1 80 ? 46.386 83.256 83.362 1.00 66.57 151 VAL A CA 1
ATOM 2955 C C . VAL B 1 80 ? 47.035 84.293 82.457 1.00 70.44 151 VAL A C 1
ATOM 2956 O O . VAL B 1 80 ? 46.422 85.319 82.137 1.00 76.21 151 VAL A O 1
ATOM 2969 N N . LEU B 1 81 ? 48.271 84.025 82.042 1.00 63.67 152 LEU A N 1
ATOM 2970 C CA . LEU B 1 81 ? 49.023 84.919 81.174 1.00 58.75 152 LEU A CA 1
ATOM 2971 C C . LEU B 1 81 ? 49.399 84.195 79.889 1.00 61.71 152 LEU A C 1
ATOM 2972 O O . LEU B 1 81 ? 49.675 82.991 79.899 1.00 58.57 152 LEU A O 1
ATOM 2988 N N . ARG B 1 82 ? 49.404 84.937 78.785 1.00 53.67 153 ARG A N 1
ATOM 2989 C CA . ARG B 1 82 ? 49.905 84.457 77.505 1.00 56.53 153 ARG A CA 1
ATOM 2990 C C . ARG B 1 82 ? 51.098 85.307 77.100 1.00 50.23 153 ARG A C 1
ATOM 2991 O O . ARG B 1 82 ? 51.117 86.518 77.339 1.00 54.97 153 ARG A O 1
ATOM 3012 N N . CYS B 1 83 ? 52.096 84.673 76.494 1.00 54.58 154 CYS A N 1
ATOM 3013 C CA . CYS B 1 83 ? 53.306 85.378 76.096 1.00 59.47 154 CYS A CA 1
ATOM 3014 C C . CYS B 1 83 ? 53.989 84.592 74.987 1.00 56.07 154 CYS A C 1
ATOM 3015 O O . CYS B 1 83 ? 53.667 83.429 74.730 1.00 52.20 154 CYS A O 1
ATOM 3023 N N . GLN B 1 84 ? 54.945 85.247 74.334 1.00 60.08 155 GLN A N 1
ATOM 3024 C CA . GLN B 1 84 ? 55.719 84.655 73.251 1.00 53.95 155 GLN A CA 1
ATOM 3025 C C . GLN B 1 84 ? 57.125 84.367 73.754 1.00 55.40 155 GLN A C 1
ATOM 3026 O O . GLN B 1 84 ? 57.824 85.279 74.206 1.00 52.73 155 GLN A O 1
ATOM 3040 N N . LEU B 1 85 ? 57.536 83.107 73.659 1.00 51.21 156 LEU A N 1
ATOM 3041 C CA . LEU B 1 85 ? 58.851 82.663 74.090 1.00 47.20 156 LEU A CA 1
ATOM 3042 C C . LEU B 1 85 ? 59.718 82.376 72.871 1.00 48.31 156 LEU A C 1
ATOM 3043 O O . LEU B 1 85 ? 59.224 81.936 71.829 1.00 57.56 156 LEU A O 1
ATOM 3059 N N . SER B 1 86 ? 61.018 82.631 73.007 1.00 52.59 157 SER A N 1
ATOM 3060 C CA . SER B 1 86 ? 61.965 82.320 71.946 1.00 47.27 157 SER A CA 1
ATOM 3061 C C . SER B 1 86 ? 63.342 82.100 72.553 1.00 48.90 157 SER A C 1
ATOM 3062 O O . SER B 1 86 ? 63.685 82.689 73.581 1.00 57.00 157 SER A O 1
ATOM 3070 N N . ALA B 1 87 ? 64.126 81.244 71.902 1.00 42.59 158 ALA A N 1
ATOM 3071 C CA . ALA B 1 87 ? 65.482 80.954 72.341 1.00 45.04 158 ALA A CA 1
ATOM 3072 C C . ALA B 1 87 ? 66.287 80.466 71.146 1.00 45.95 158 ALA A C 1
ATOM 3073 O O . ALA B 1 87 ? 65.764 79.740 70.298 1.00 55.63 158 ALA A O 1
ATOM 3080 N N . GLU B 1 88 ? 67.558 80.862 71.091 1.00 45.48 159 GLU A N 1
ATOM 3081 C CA . GLU B 1 88 ? 68.435 80.552 69.970 1.00 46.49 159 GLU A CA 1
ATOM 3082 C C . GLU B 1 88 ? 69.682 79.834 70.465 1.00 53.55 159 GLU A C 1
ATOM 3083 O O . GLU B 1 88 ? 70.363 80.318 71.375 1.00 82.49 159 GLU A O 1
ATOM 3095 N N . GLU B 1 89 ? 69.977 78.683 69.857 1.00 51.68 160 GLU A N 1
ATOM 3096 C CA . GLU B 1 89 ? 71.212 77.943 70.119 1.00 57.75 160 GLU A CA 1
ATOM 3097 C C . GLU B 1 89 ? 71.326 77.536 71.588 1.00 59.87 160 GLU A C 1
ATOM 3098 O O . GLU B 1 89 ? 72.388 77.655 72.204 1.00 66.47 160 GLU A O 1
ATOM 3110 N N . VAL B 1 90 ? 70.223 77.045 72.154 1.00 57.98 161 VAL A N 1
ATOM 3111 C CA . VAL B 1 90 ? 70.256 76.478 73.497 1.00 50.32 161 VAL A CA 1
ATOM 3112 C C . VAL B 1 90 ? 70.978 75.140 73.450 1.00 56.72 161 VAL A C 1
ATOM 3113 O O . VAL B 1 90 ? 70.633 74.261 72.651 1.00 53.33 161 VAL A O 1
ATOM 3126 N N . ARG B 1 91 ? 71.981 74.977 74.308 1.00 55.86 162 ARG A N 1
ATOM 3127 C CA . ARG B 1 91 ? 72.804 73.777 74.333 1.00 48.44 162 ARG A CA 1
ATOM 3128 C C . ARG B 1 91 ? 72.605 73.051 75.653 1.00 45.97 162 ARG A C 1
ATOM 3129 O O . ARG B 1 91 ? 72.703 73.663 76.722 1.00 54.31 162 ARG A O 1
ATOM 3150 N N . PHE B 1 92 ? 72.334 71.751 75.577 1.00 47.10 163 PHE A N 1
ATOM 3151 C CA . PHE B 1 92 ? 72.151 70.941 76.770 1.00 47.08 163 PHE A CA 1
ATOM 3152 C C . PHE B 1 92 ? 72.473 69.495 76.441 1.00 47.73 163 PHE A C 1
ATOM 3153 O O . PHE B 1 92 ? 72.299 69.070 75.292 1.00 44.39 163 PHE A O 1
ATOM 3170 N N . PRO B 1 93 ? 72.917 68.711 77.420 1.00 44.56 164 PRO A N 1
ATOM 3171 C CA . PRO B 1 93 ? 73.208 67.302 77.156 1.00 44.55 164 PRO A CA 1
ATOM 3172 C C . PRO B 1 93 ? 71.968 66.432 77.281 1.00 43.29 164 PRO A C 1
ATOM 3173 O O . PRO B 1 93 ? 71.003 66.771 77.970 1.00 56.16 164 PRO A O 1
ATOM 3184 N N . VAL B 1 94 ? 72.010 65.294 76.595 1.00 47.69 165 VAL A N 1
ATOM 3185 C CA . VAL B 1 94 ? 70.940 64.305 76.646 1.00 46.67 165 VAL A CA 1
ATOM 3186 C C . VAL B 1 94 ? 71.571 62.921 76.714 1.00 44.92 165 VAL A C 1
ATOM 3187 O O . VAL B 1 94 ? 72.589 62.658 76.065 1.00 58.11 165 VAL A O 1
ATOM 3200 N N . SER B 1 95 ? 70.963 62.036 77.499 1.00 55.68 166 SER A N 1
ATOM 3201 C CA . SER B 1 95 ? 71.457 60.678 77.671 1.00 59.31 166 SER A CA 1
ATOM 3202 C C . SER B 1 95 ? 70.409 59.678 77.202 1.00 57.77 166 SER A C 1
ATOM 3203 O O . SER B 1 95 ? 69.210 59.856 77.447 1.00 71.75 166 SER A O 1
ATOM 3211 N N . VAL B 1 96 ? 70.870 58.636 76.514 1.00 54.99 167 VAL A N 1
ATOM 3212 C CA . VAL B 1 96 ? 70.041 57.499 76.129 1.00 54.76 167 VAL A CA 1
ATOM 3213 C C . VAL B 1 96 ? 70.472 56.316 76.983 1.00 54.86 167 VAL A C 1
ATOM 3214 O O . VAL B 1 96 ? 71.655 55.955 77.001 1.00 59.98 167 VAL A O 1
ATOM 3227 N N . THR B 1 97 ? 69.517 55.714 77.689 1.00 65.12 168 THR A N 1
ATOM 3228 C CA . THR B 1 97 ? 69.785 54.606 78.599 1.00 66.06 168 THR A CA 1
ATOM 3229 C C . THR B 1 97 ? 69.046 53.373 78.102 1.00 66.02 168 THR A C 1
ATOM 3230 O O . THR B 1 97 ? 67.819 53.397 77.960 1.00 69.18 168 THR A O 1
ATOM 3241 N N . GLN B 1 98 ? 69.790 52.300 77.846 1.00 66.63 169 GLN A N 1
ATOM 3242 C CA . GLN B 1 98 ? 69.232 51.050 77.341 1.00 78.38 169 GLN A CA 1
ATOM 3243 C C . GLN B 1 98 ? 69.401 49.977 78.408 1.00 71.05 169 GLN A C 1
ATOM 3244 O O . GLN B 1 98 ? 70.523 49.545 78.691 1.00 64.36 169 GLN A O 1
ATOM 3258 N N . GLN B 1 99 ? 68.288 49.551 78.995 1.00 73.22 170 GLN A N 1
ATOM 3259 C CA . GLN B 1 99 ? 68.313 48.474 79.971 1.00 67.22 170 GLN A CA 1
ATOM 3260 C C . GLN B 1 99 ? 68.282 47.124 79.261 1.00 71.29 170 GLN A C 1
ATOM 3261 O O . GLN B 1 99 ? 67.701 46.978 78.182 1.00 92.42 170 GLN A O 1
ATOM 3275 N N . SER B 1 100 ? 68.927 46.135 79.874 1.00 84.12 171 SER A N 1
ATOM 3276 C CA . SER B 1 100 ? 69.013 44.804 79.285 1.00 86.55 171 SER A CA 1
ATOM 3277 C C . SER B 1 100 ? 69.198 43.768 80.387 1.00 95.55 171 SER A C 1
ATOM 3278 O O . SER B 1 100 ? 69.230 44.126 81.572 1.00 95.88 171 SER A O 1
ATOM 3286 N N . PRO B 1 101 ? 69.311 42.476 80.049 1.00 85.50 172 PRO A N 1
ATOM 3287 C CA . PRO B 1 101 ? 69.501 41.456 81.092 1.00 81.55 172 PRO A CA 1
ATOM 3288 C C . PRO B 1 101 ? 70.743 41.688 81.941 1.00 90.63 172 PRO A C 1
ATOM 3289 O O . PRO B 1 101 ? 71.871 41.479 81.481 1.00 93.69 172 PRO A O 1
ATOM 3300 N N . ALA B 1 102 ? 70.539 42.122 83.186 1.00 94.57 173 ALA A N 1
ATOM 3301 C CA . ALA B 1 102 ? 71.629 42.316 84.144 1.00 93.37 173 ALA A CA 1
ATOM 3302 C C . ALA B 1 102 ? 72.700 43.254 83.594 1.00 81.11 173 ALA A C 1
ATOM 3303 O O . ALA B 1 102 ? 73.900 43.001 83.721 1.00 73.08 173 ALA A O 1
ATOM 3310 N N . ALA B 1 103 ? 72.268 44.353 82.983 1.00 86.66 174 ALA A N 1
ATOM 3311 C CA . ALA B 1 103 ? 73.203 45.321 82.430 1.00 70.77 174 ALA A CA 1
ATOM 3312 C C . ALA B 1 103 ? 72.447 46.590 82.074 1.00 71.43 174 ALA A C 1
ATOM 3313 O O . ALA B 1 103 ? 71.286 46.540 81.658 1.00 79.32 174 ALA A O 1
ATOM 3320 N N . VAL B 1 104 ? 73.119 47.725 82.246 1.00 63.13 175 VAL A N 1
ATOM 3321 C CA . VAL B 1 104 ? 72.569 49.030 81.902 1.00 52.65 175 VAL A CA 1
ATOM 3322 C C . VAL B 1 104 ? 73.634 49.782 81.120 1.00 54.84 175 VAL A C 1
ATOM 3323 O O . VAL B 1 104 ? 74.744 49.996 81.624 1.00 71.15 175 VAL A O 1
ATOM 3336 N N . SER B 1 105 ? 73.305 50.171 79.895 1.00 54.95 176 SER A N 1
ATOM 3337 C CA . SER B 1 105 ? 74.200 50.942 79.049 1.00 47.26 176 SER A CA 1
ATOM 3338 C C . SER B 1 105 ? 73.658 52.355 78.897 1.00 61.93 176 SER A C 1
ATOM 3339 O O . SER B 1 105 ? 72.444 52.560 78.797 1.00 76.18 176 SER A O 1
ATOM 3364 N N . GLU B 1 107 ? 74.597 56.256 76.951 1.00 49.82 178 GLU A N 1
ATOM 3365 C CA . GLU B 1 107 ? 75.371 57.082 76.037 1.00 50.72 178 GLU A CA 1
ATOM 3366 C C . GLU B 1 107 ? 74.775 58.482 76.020 1.00 53.40 178 GLU A C 1
ATOM 3367 O O . GLU B 1 107 ? 73.550 58.639 76.041 1.00 60.27 178 GLU A O 1
ATOM 3379 N N . THR B 1 108 ? 75.636 59.496 75.986 1.00 53.06 179 THR A N 1
ATOM 3380 C CA . THR B 1 108 ? 75.203 60.885 76.057 1.00 52.93 179 THR A CA 1
ATOM 3381 C C . THR B 1 108 ? 75.440 61.603 74.733 1.00 49.10 179 THR A C 1
ATOM 3382 O O . THR B 1 108 ? 76.303 61.228 73.934 1.00 53.61 179 THR A O 1
ATOM 3393 N N . TYR B 1 109 ? 74.656 62.659 74.518 1.00 50.82 180 TYR A N 1
ATOM 3394 C CA . TYR B 1 109 ? 74.652 63.383 73.258 1.00 51.21 180 TYR A CA 1
ATOM 3395 C C . TYR B 1 109 ? 74.596 64.882 73.518 1.00 54.25 180 TYR A C 1
ATOM 3396 O O . TYR B 1 109 ? 74.014 65.339 74.506 1.00 54.50 180 TYR A O 1
ATOM 3414 N N . HIS B 1 110 ? 75.211 65.640 72.614 1.00 46.16 181 HIS A N 1
ATOM 3415 C CA . HIS B 1 110 ? 75.101 67.091 72.608 1.00 40.94 181 HIS A CA 1
ATOM 3416 C C . HIS B 1 110 ? 73.866 67.489 71.812 1.00 44.18 181 HIS A C 1
ATOM 3417 O O . HIS B 1 110 ? 73.639 66.975 70.713 1.00 58.35 181 HIS A O 1
ATOM 3431 N N . VAL B 1 111 ? 73.072 68.401 72.365 1.00 43.13 182 VAL A N 1
ATOM 3432 C CA . VAL B 1 111 ? 71.840 68.855 71.732 1.00 47.06 182 VAL A CA 1
ATOM 3433 C C . VAL B 1 111 ? 71.868 70.374 71.658 1.00 50.97 182 VAL A C 1
ATOM 3434 O O . VAL B 1 111 ? 72.147 71.043 72.658 1.00 47.97 182 VAL A O 1
ATOM 3447 N N . THR B 1 112 ? 71.584 70.912 70.473 1.00 54.51 183 THR A N 1
ATOM 3448 C CA . THR B 1 112 ? 71.484 72.349 70.255 1.00 47.80 183 THR A CA 1
ATOM 3449 C C . THR B 1 112 ? 70.086 72.657 69.740 1.00 48.60 183 THR A C 1
ATOM 3450 O O . THR B 1 112 ? 69.640 72.057 68.759 1.00 52.54 183 THR A O 1
ATOM 3461 N N . LEU B 1 113 ? 69.397 73.587 70.400 1.00 52.58 184 LEU A N 1
ATOM 3462 C CA . LEU B 1 113 ? 67.981 73.826 70.154 1.00 71.05 184 LEU A CA 1
ATOM 3463 C C . LEU B 1 113 ? 67.733 75.296 69.855 1.00 52.15 184 LEU A C 1
ATOM 3464 O O . LEU B 1 113 ? 68.221 76.172 70.576 1.00 63.07 184 LEU A O 1
ATOM 3480 N N . THR B 1 114 ? 66.962 75.559 68.801 1.00 43.36 185 THR A N 1
ATOM 3481 C CA . THR B 1 114 ? 66.495 76.900 68.471 1.00 45.90 185 THR A CA 1
ATOM 3482 C C . THR B 1 114 ? 64.975 76.888 68.495 1.00 49.08 185 THR A C 1
ATOM 3483 O O . THR B 1 114 ? 64.345 76.087 67.798 1.00 44.71 185 THR A O 1
ATOM 3494 N N . LEU B 1 115 ? 64.394 77.774 69.300 1.00 55.35 186 LEU A N 1
ATOM 3495 C CA . LEU B 1 115 ? 62.950 77.843 69.495 1.00 49.87 186 LEU A CA 1
ATOM 3496 C C . LEU B 1 115 ? 62.429 79.154 68.921 1.00 56.36 186 LEU A C 1
ATOM 3497 O O . LEU B 1 115 ? 62.507 80.195 69.592 1.00 55.81 186 LEU A O 1
ATOM 3513 N N . PRO B 1 116 ? 61.895 79.173 67.703 1.00 55.93 187 PRO A N 1
ATOM 3514 C CA . PRO B 1 116 ? 61.356 80.422 67.160 1.00 56.86 187 PRO A CA 1
ATOM 3515 C C . PRO B 1 116 ? 60.184 80.903 67.993 1.00 55.29 187 PRO A C 1
ATOM 3516 O O . PRO B 1 116 ? 59.594 80.122 68.754 1.00 58.31 187 PRO A O 1
ATOM 3527 N N . PRO B 1 117 ? 59.819 82.182 67.887 1.00 57.36 188 PRO A N 1
ATOM 3528 C CA . PRO B 1 117 ? 58.746 82.716 68.739 1.00 57.48 188 PRO A CA 1
ATOM 3529 C C . PRO B 1 117 ? 57.473 81.890 68.673 1.00 61.43 188 PRO A C 1
ATOM 3530 O O . PRO B 1 117 ? 56.810 81.836 67.632 1.00 74.17 188 PRO A O 1
ATOM 3541 N N . THR B 1 118 ? 57.130 81.233 69.779 1.00 47.63 189 THR A N 1
ATOM 3542 C CA . THR B 1 118 ? 55.903 80.460 69.882 1.00 54.66 189 THR A CA 1
ATOM 3543 C C . THR B 1 118 ? 55.180 80.842 71.163 1.00 59.68 189 THR A C 1
ATOM 3544 O O . THR B 1 118 ? 55.800 81.241 72.153 1.00 57.95 189 THR A O 1
ATOM 3555 N N . GLN B 1 119 ? 53.860 80.716 71.131 1.00 68.24 190 GLN A N 1
ATOM 3556 C CA . GLN B 1 119 ? 53.016 81.140 72.236 1.00 62.32 190 GLN A CA 1
ATOM 3557 C C . GLN B 1 119 ? 52.893 80.030 73.272 1.00 62.96 190 GLN A C 1
ATOM 3558 O O . GLN B 1 119 ? 52.697 78.861 72.927 1.00 64.53 190 GLN A O 1
ATOM 3572 N N . LEU B 1 120 ? 53.020 80.403 74.543 1.00 57.56 191 LEU A N 1
ATOM 3573 C CA . LEU B 1 120 ? 52.738 79.499 75.647 1.00 59.93 191 LEU A CA 1
ATOM 3574 C C . LEU B 1 120 ? 51.850 80.207 76.661 1.00 55.16 191 LEU A C 1
ATOM 3575 O O . LEU B 1 120 ? 51.813 81.438 76.738 1.00 55.82 191 LEU A O 1
ATOM 3591 N N . GLU B 1 121 ? 51.121 79.405 77.429 1.00 48.42 192 GLU A N 1
ATOM 3592 C CA . GLU B 1 121 ? 50.175 79.890 78.423 1.00 52.94 192 GLU A CA 1
ATOM 3593 C C . GLU B 1 121 ? 50.714 79.578 79.811 1.00 51.18 192 GLU A C 1
ATOM 3594 O O . GLU B 1 121 ? 51.157 78.455 80.068 1.00 62.11 192 GLU A O 1
ATOM 3606 N N . VAL B 1 122 ? 50.669 80.569 80.699 1.00 59.39 193 VAL A N 1
ATOM 3607 C CA . VAL B 1 122 ? 51.213 80.459 82.048 1.00 56.92 193 VAL A CA 1
ATOM 3608 C C . VAL B 1 122 ? 50.073 80.627 83.043 1.00 63.39 193 VAL A C 1
ATOM 3609 O O . VAL B 1 122 ? 49.285 81.575 82.937 1.00 65.41 193 VAL A O 1
ATOM 3622 N N . ASN B 1 123 ? 49.992 79.715 84.008 1.00 70.70 194 ASN A N 1
ATOM 3623 C CA . ASN B 1 123 ? 48.992 79.770 85.069 1.00 64.16 194 ASN A CA 1
ATOM 3624 C C . ASN B 1 123 ? 49.677 80.137 86.377 1.00 65.18 194 ASN A C 1
ATOM 3625 O O . ASN B 1 123 ? 50.619 79.458 86.801 1.00 66.15 194 ASN A O 1
ATOM 3636 N N . LEU B 1 124 ? 49.204 81.207 87.010 1.00 64.95 195 LEU A N 1
ATOM 3637 C CA . LEU B 1 124 ? 49.679 81.639 88.318 1.00 64.28 195 LEU A CA 1
ATOM 3638 C C . LEU B 1 124 ? 48.560 81.410 89.324 1.00 68.39 195 LEU A C 1
ATOM 3639 O O . LEU B 1 124 ? 47.449 81.919 89.141 1.00 75.91 195 LEU A O 1
ATOM 3655 N N . GLU B 1 125 ? 48.849 80.648 90.378 1.00 66.36 196 GLU A N 1
ATOM 3656 C CA . GLU B 1 125 ? 47.854 80.327 91.392 1.00 65.88 196 GLU A CA 1
ATOM 3657 C C . GLU B 1 125 ? 48.454 80.508 92.776 1.00 71.98 196 GLU A C 1
ATOM 3658 O O . GLU B 1 125 ? 49.528 79.971 93.068 1.00 76.64 196 GLU A O 1
ATOM 3670 N N . GLU B 1 126 ? 47.757 81.263 93.622 1.00 69.01 197 GLU A N 1
ATOM 3671 C CA . GLU B 1 126 ? 48.157 81.434 95.012 1.00 64.35 197 GLU A CA 1
ATOM 3672 C C . GLU B 1 126 ? 47.654 80.246 95.822 1.00 69.66 197 GLU A C 1
ATOM 3673 O O . GLU B 1 126 ? 46.446 79.991 95.877 1.00 92.80 197 GLU A O 1
ATOM 3677 N N . ILE B 1 127 ? 48.574 79.519 96.437 1.00 81.91 198 ILE A N 1
ATOM 3678 C CA . ILE B 1 127 ? 48.258 78.352 97.257 1.00 74.78 198 ILE A CA 1
ATOM 3679 C C . ILE B 1 127 ? 48.556 78.703 98.711 1.00 85.33 198 ILE A C 1
ATOM 3680 O O . ILE B 1 127 ? 49.665 79.159 99.008 1.00 103.82 198 ILE A O 1
ATOM 3696 N N . PRO B 1 128 ? 47.615 78.508 99.634 1.00 87.81 199 PRO A N 1
ATOM 3697 C CA . PRO B 1 128 ? 47.836 78.976 101.009 1.00 84.22 199 PRO A CA 1
ATOM 3698 C C . PRO B 1 128 ? 48.935 78.193 101.710 1.00 81.92 199 PRO A C 1
ATOM 3699 O O . PRO B 1 128 ? 48.999 76.964 101.633 1.00 101.28 199 PRO A O 1
ATOM 3710 N N . GLY B 1 129 ? 49.810 78.928 102.401 1.00 79.86 200 GLY A N 1
ATOM 3711 C CA . GLY B 1 129 ? 50.887 78.341 103.167 1.00 81.40 200 GLY A CA 1
ATOM 3712 C C . GLY B 1 129 ? 52.067 77.843 102.363 1.00 79.66 200 GLY A C 1
ATOM 3713 O O . GLY B 1 129 ? 53.145 77.644 102.936 1.00 77.96 200 GLY A O 1
ATOM 3714 N N . GLU B 1 130 ? 51.910 77.638 101.056 1.00 81.93 201 GLU A N 1
ATOM 3715 C CA . GLU B 1 130 ? 52.965 77.080 100.217 1.00 73.51 201 GLU A CA 1
ATOM 3716 C C . GLU B 1 130 ? 53.622 78.106 99.307 1.00 61.36 201 GLU A C 1
ATOM 3717 O O . GLU B 1 130 ? 54.844 78.078 99.142 1.00 81.39 201 GLU A O 1
ATOM 3728 N N . GLY B 1 131 ? 52.847 79.011 98.712 1.00 64.43 202 GLY A N 1
ATOM 3729 C CA . GLY B 1 131 ? 53.399 80.029 97.837 1.00 76.55 202 GLY A CA 1
ATOM 3730 C C . GLY B 1 131 ? 52.632 80.188 96.540 1.00 71.43 202 GLY A C 1
ATOM 3731 O O . GLY B 1 131 ? 51.412 80.005 96.501 1.00 73.71 202 GLY A O 1
ATOM 3735 N N . LEU B 1 132 ? 53.343 80.527 95.469 1.00 62.74 203 LEU A N 1
ATOM 3736 C CA . LEU B 1 132 ? 52.746 80.767 94.160 1.00 59.25 203 LEU A CA 1
ATOM 3737 C C . LEU B 1 132 ? 53.106 79.612 93.235 1.00 64.86 203 LEU A C 1
ATOM 3738 O O . LEU B 1 132 ? 54.290 79.333 93.019 1.00 68.89 203 LEU A O 1
ATOM 3754 N N . LEU B 1 133 ? 52.088 78.947 92.692 1.00 70.71 204 LEU A N 1
ATOM 3755 C CA . LEU B 1 133 ? 52.282 77.816 91.792 1.00 61.28 204 LEU A CA 1
ATOM 3756 C C . LEU B 1 133 ? 52.232 78.310 90.351 1.00 62.86 204 LEU A C 1
ATOM 3757 O O . LEU B 1 133 ? 51.213 78.855 89.909 1.00 74.00 204 LEU A O 1
ATOM 3773 N N . ILE B 1 134 ? 53.329 78.113 89.623 1.00 62.47 205 ILE A N 1
ATOM 3774 C CA . ILE B 1 134 ? 53.469 78.578 88.248 1.00 60.92 205 ILE A CA 1
ATOM 3775 C C . ILE B 1 134 ? 53.580 77.355 87.351 1.00 65.47 205 ILE A C 1
ATOM 3776 O O . ILE B 1 134 ? 54.471 76.519 87.539 1.00 67.30 205 ILE A O 1
ATOM 3792 N N . SER B 1 135 ? 52.682 77.255 86.375 1.00 63.30 206 SER A N 1
ATOM 3793 C CA . SER B 1 135 ? 52.701 76.177 85.395 1.00 56.99 206 SER A CA 1
ATOM 3794 C C . SER B 1 135 ? 52.523 76.765 84.004 1.00 57.03 206 SER A C 1
ATOM 3795 O O . SER B 1 135 ? 51.762 77.720 83.820 1.00 61.66 206 SER A O 1
ATOM 3803 N N . TRP B 1 136 ? 53.232 76.201 83.026 1.00 53.62 207 TRP A N 1
ATOM 3804 C CA . TRP B 1 136 ? 53.164 76.708 81.664 1.00 49.09 207 TRP A CA 1
ATOM 3805 C C . TRP B 1 136 ? 53.135 75.558 80.668 1.00 50.17 207 TRP A C 1
ATOM 3806 O O . TRP B 1 136 ? 53.475 74.416 80.986 1.00 54.19 207 TRP A O 1
ATOM 3827 N N . ALA B 1 137 ? 52.715 75.882 79.448 1.00 78.43 208 ALA A N 1
ATOM 3828 C CA . ALA B 1 137 ? 52.573 74.900 78.383 1.00 49.49 208 ALA A CA 1
ATOM 3829 C C . ALA B 1 137 ? 52.440 75.631 77.057 1.00 48.49 208 ALA A C 1
ATOM 3830 O O . ALA B 1 137 ? 51.906 76.741 77.003 1.00 46.88 208 ALA A O 1
ATOM 3837 N N . PHE B 1 138 ? 52.928 74.999 75.993 1.00 52.07 209 PHE A N 1
ATOM 3838 C CA . PHE B 1 138 ? 52.762 75.555 74.658 1.00 51.37 209 PHE A CA 1
ATOM 3839 C C . PHE B 1 138 ? 51.300 75.470 74.234 1.00 52.26 209 PHE A C 1
ATOM 3840 O O . PHE B 1 138 ? 50.613 74.485 74.513 1.00 65.27 209 PHE A O 1
ATOM 3857 N N . THR B 1 139 ? 50.825 76.512 73.549 1.00 61.44 210 THR A N 1
ATOM 3858 C CA . THR B 1 139 ? 49.439 76.533 73.089 1.00 64.53 210 THR A CA 1
ATOM 3859 C C . THR B 1 139 ? 49.268 75.813 71.757 1.00 59.85 210 THR A C 1
ATOM 3860 O O . THR B 1 139 ? 48.188 75.282 71.478 1.00 73.17 210 THR A O 1
ATOM 3871 N N . ASP B 1 140 ? 50.306 75.795 70.927 1.00 70.99 211 ASP A N 1
ATOM 3872 C CA . ASP B 1 140 ? 50.307 75.017 69.699 1.00 82.44 211 ASP A CA 1
ATOM 3873 C C . ASP B 1 140 ? 51.690 74.412 69.516 1.00 73.37 211 ASP A C 1
ATOM 3874 O O . ASP B 1 140 ? 52.678 74.892 70.077 1.00 77.35 211 ASP A O 1
ATOM 3883 N N . ARG B 1 141 ? 51.750 73.341 68.732 1.00 62.13 212 ARG A N 1
ATOM 3884 C CA . ARG B 1 141 ? 53.005 72.645 68.483 1.00 64.04 212 ARG A CA 1
ATOM 3885 C C . ARG B 1 141 ? 54.074 73.633 68.025 1.00 66.88 212 ARG A C 1
ATOM 3886 O O . ARG B 1 141 ? 53.991 74.158 66.907 1.00 88.48 212 ARG A O 1
ATOM 3907 N N . PRO B 1 142 ? 55.086 73.916 68.843 1.00 68.47 213 PRO A N 1
ATOM 3908 C CA . PRO B 1 142 ? 56.138 74.838 68.406 1.00 70.85 213 PRO A CA 1
ATOM 3909 C C . PRO B 1 142 ? 57.021 74.211 67.343 1.00 67.63 213 PRO A C 1
ATOM 3910 O O . PRO B 1 142 ? 57.193 72.993 67.283 1.00 57.21 213 PRO A O 1
ATOM 3921 N N . ASP B 1 143 ? 57.588 75.070 66.496 1.00 74.12 214 ASP A N 1
ATOM 3922 C CA . ASP B 1 143 ? 58.428 74.619 65.387 1.00 82.48 214 ASP A CA 1
ATOM 3923 C C . ASP B 1 143 ? 59.869 74.531 65.883 1.00 74.88 214 ASP A C 1
ATOM 3924 O O . ASP B 1 143 ? 60.686 75.437 65.709 1.00 74.70 214 ASP A O 1
ATOM 3933 N N . LEU B 1 144 ? 60.178 73.402 66.513 1.00 70.04 215 LEU A N 1
ATOM 3934 C CA . LEU B 1 144 ? 61.508 73.172 67.054 1.00 64.47 215 LEU A CA 1
ATOM 3935 C C . LEU B 1 144 ? 62.477 72.778 65.949 1.00 65.92 215 LEU A C 1
ATOM 3936 O O . LEU B 1 144 ? 62.111 72.082 64.998 1.00 85.36 215 LEU A O 1
ATOM 3952 N N . SER B 1 145 ? 63.722 73.227 66.085 1.00 54.93 216 SER A N 1
ATOM 3953 C CA . SER B 1 145 ? 64.799 72.846 65.176 1.00 58.63 216 SER A CA 1
ATOM 3954 C C . SER B 1 145 ? 66.026 72.545 66.023 1.00 60.67 216 SER A C 1
ATOM 3955 O O . SER B 1 145 ? 66.636 73.463 66.578 1.00 59.65 216 SER A O 1
ATOM 3963 N N . LEU B 1 146 ? 66.382 71.266 66.131 1.00 60.01 217 LEU A N 1
ATOM 3964 C CA . LEU B 1 146 ? 67.499 70.848 66.963 1.00 57.25 217 LEU A CA 1
ATOM 3965 C C . LEU B 1 146 ? 68.408 69.899 66.197 1.00 61.91 217 LEU A C 1
ATOM 3966 O O . LEU B 1 146 ? 67.999 69.254 65.229 1.00 72.50 217 LEU A O 1
ATOM 3982 N N . THR B 1 147 ? 69.656 69.826 66.654 1.00 64.84 218 THR A N 1
ATOM 3983 C CA . THR B 1 147 ? 70.671 68.961 66.068 1.00 61.19 218 THR A CA 1
ATOM 3984 C C . THR B 1 147 ? 71.330 68.155 67.179 1.00 56.50 218 THR A C 1
ATOM 3985 O O . THR B 1 147 ? 71.754 68.719 68.192 1.00 51.90 218 THR A O 1
ATOM 3996 N N . VAL B 1 148 ? 71.415 66.842 66.986 1.00 54.63 219 VAL A N 1
ATOM 3997 C CA . VAL B 1 148 ? 71.921 65.919 67.996 1.00 49.57 219 VAL A CA 1
ATOM 3998 C C . VAL B 1 148 ? 73.216 65.310 67.479 1.00 52.22 219 VAL A C 1
ATOM 3999 O O . VAL B 1 148 ? 73.241 64.714 66.395 1.00 71.48 219 VAL A O 1
ATOM 4012 N N . LEU B 1 149 ? 74.289 65.458 68.254 1.00 47.49 220 LEU A N 1
ATOM 4013 C CA . LEU B 1 149 ? 75.581 64.877 67.934 1.00 50.82 220 LEU A CA 1
ATOM 4014 C C . LEU B 1 149 ? 76.053 64.029 69.107 1.00 53.96 220 LEU A C 1
ATOM 4015 O O . LEU B 1 149 ? 75.845 64.413 70.264 1.00 53.42 220 LEU A O 1
ATOM 4031 N N . PRO B 1 150 ? 76.678 62.880 68.858 1.00 51.47 221 PRO A N 1
ATOM 4032 C CA . PRO B 1 150 ? 77.234 62.092 69.962 1.00 49.35 221 PRO A CA 1
ATOM 4033 C C . PRO B 1 150 ? 78.528 62.690 70.496 1.00 56.66 221 PRO A C 1
ATOM 4034 O O . PRO B 1 150 ? 79.248 63.412 69.804 1.00 57.57 221 PRO A O 1
ATOM 4045 N N . LYS B 1 151 ? 78.820 62.362 71.755 1.00 54.85 222 LYS A N 1
ATOM 4046 C CA . LYS B 1 151 ? 80.056 62.772 72.406 1.00 59.43 222 LYS A CA 1
ATOM 4047 C C . LYS B 1 151 ? 81.166 61.729 72.271 1.00 60.02 222 LYS A C 1
ATOM 4048 O O . LYS B 1 151 ? 82.129 61.762 73.044 1.00 76.51 222 LYS A O 1
ATOM 4067 N N . LEU B 1 152 ? 81.054 60.816 71.308 1.00 52.10 223 LEU A N 1
ATOM 4068 C CA . LEU B 1 152 ? 82.002 59.713 71.157 1.00 66.74 223 LEU A CA 1
ATOM 4069 C C . LEU B 1 152 ? 82.043 58.859 72.421 1.00 63.00 223 LEU A C 1
ATOM 4070 O O . LEU B 1 152 ? 82.271 57.650 72.359 1.00 72.81 223 LEU A O 1
ATOM 4086 N N . GLU B 1 163 ? 68.972 55.958 64.185 1.00 57.58 234 GLU A N 1
ATOM 4087 C CA . GLU B 1 163 ? 69.144 56.165 65.621 1.00 59.53 234 GLU A CA 1
ATOM 4088 C C . GLU B 1 163 ? 69.061 57.650 65.971 1.00 75.22 234 GLU A C 1
ATOM 4089 O O . GLU B 1 163 ? 68.125 58.081 66.644 1.00 92.25 234 GLU A O 1
ATOM 4100 N N . LEU B 1 164 ? 70.042 58.433 65.512 1.00 65.44 235 LEU A N 1
ATOM 4101 C CA . LEU B 1 164 ? 70.059 59.857 65.837 1.00 50.05 235 LEU A CA 1
ATOM 4102 C C . LEU B 1 164 ? 68.762 60.537 65.418 1.00 66.89 235 LEU A C 1
ATOM 4103 O O . LEU B 1 164 ? 68.264 61.425 66.119 1.00 66.20 235 LEU A O 1
ATOM 4119 N N . SER B 1 165 ? 68.201 60.139 64.274 1.00 60.86 236 SER A N 1
ATOM 4120 C CA . SER B 1 165 ? 66.935 60.718 63.841 1.00 58.62 236 SER A CA 1
ATOM 4121 C C . SER B 1 165 ? 65.815 60.408 64.826 1.00 60.61 236 SER A C 1
ATOM 4122 O O . SER B 1 165 ? 64.875 61.199 64.967 1.00 60.78 236 SER A O 1
ATOM 4130 N N . THR B 1 166 ? 65.895 59.270 65.520 1.00 69.42 237 THR A N 1
ATOM 4131 C CA . THR B 1 166 ? 64.858 58.914 66.481 1.00 69.54 237 THR A CA 1
ATOM 4132 C C . THR B 1 166 ? 65.058 59.619 67.816 1.00 64.52 237 THR A C 1
ATOM 4133 O O . THR B 1 166 ? 64.076 59.937 68.495 1.00 62.91 237 THR A O 1
ATOM 4144 N N . ILE B 1 167 ? 66.307 59.869 68.213 1.00 69.24 238 ILE A N 1
ATOM 4145 C CA . ILE B 1 167 ? 66.549 60.655 69.419 1.00 57.18 238 ILE A CA 1
ATOM 4146 C C . ILE B 1 167 ? 65.981 62.058 69.253 1.00 52.80 238 ILE A C 1
ATOM 4147 O O . ILE B 1 167 ? 65.437 62.640 70.200 1.00 55.78 238 ILE A O 1
ATOM 4163 N N . GLU B 1 168 ? 66.096 62.624 68.047 1.00 52.07 239 GLU A N 1
ATOM 4164 C CA . GLU B 1 168 ? 65.555 63.955 67.797 1.00 49.12 239 GLU A CA 1
ATOM 4165 C C . GLU B 1 168 ? 64.052 63.990 68.040 1.00 56.16 239 GLU A C 1
ATOM 4166 O O . GLU B 1 168 ? 63.541 64.897 68.707 1.00 66.78 239 GLU A O 1
ATOM 4178 N N . GLU B 1 169 ? 63.323 63.009 67.503 1.00 49.52 240 GLU A N 1
ATOM 4179 C CA . GLU B 1 169 ? 61.872 63.005 67.654 1.00 53.87 240 GLU A CA 1
ATOM 4180 C C . GLU B 1 169 ? 61.466 62.749 69.099 1.00 50.92 240 GLU A C 1
ATOM 4181 O O . GLU B 1 169 ? 60.479 63.318 69.581 1.00 64.16 240 GLU A O 1
ATOM 4193 N N . LEU B 1 170 ? 62.209 61.899 69.809 1.00 57.81 241 LEU A N 1
ATOM 4194 C CA . LEU B 1 170 ? 61.928 61.698 71.225 1.00 52.05 241 LEU A CA 1
ATOM 4195 C C . LEU B 1 170 ? 62.104 62.995 72.001 1.00 47.23 241 LEU A C 1
ATOM 4196 O O . LEU B 1 170 ? 61.289 63.323 72.872 1.00 47.48 241 LEU A O 1
ATOM 4212 N N . ILE B 1 171 ? 63.160 63.751 71.695 1.00 47.27 242 ILE A N 1
ATOM 4213 C CA . ILE B 1 171 ? 63.359 65.045 72.340 1.00 47.54 242 ILE A CA 1
ATOM 4214 C C . ILE B 1 171 ? 62.264 66.017 71.922 1.00 49.10 242 ILE A C 1
ATOM 4215 O O . ILE B 1 171 ? 61.645 66.680 72.761 1.00 48.19 242 ILE A O 1
ATOM 4231 N N . LYS B 1 172 ? 62.010 66.119 70.616 1.00 53.95 243 LYS A N 1
ATOM 4232 C CA . LYS B 1 172 ? 60.964 67.015 70.135 1.00 54.82 243 LYS A CA 1
ATOM 4233 C C . LYS B 1 172 ? 59.618 66.677 70.764 1.00 54.04 243 LYS A C 1
ATOM 4234 O O . LYS B 1 172 ? 58.831 67.575 71.083 1.00 51.50 243 LYS A O 1
ATOM 4253 N N . ASP B 1 173 ? 59.338 65.387 70.961 1.00 45.94 244 ASP A N 1
ATOM 4254 C CA . ASP B 1 173 ? 58.054 64.996 71.532 1.00 60.40 244 ASP A CA 1
ATOM 4255 C C . ASP B 1 173 ? 57.941 65.450 72.980 1.00 50.73 244 ASP A C 1
ATOM 4256 O O . ASP B 1 173 ? 56.876 65.904 73.415 1.00 55.65 244 ASP A O 1
ATOM 4265 N N . ALA B 1 174 ? 59.029 65.338 73.742 1.00 56.72 245 ALA A N 1
ATOM 4266 C CA . ALA B 1 174 ? 59.010 65.783 75.130 1.00 52.64 245 ALA A CA 1
ATOM 4267 C C . ALA B 1 174 ? 58.793 67.289 75.213 1.00 46.71 245 ALA A C 1
ATOM 4268 O O . ALA B 1 174 ? 57.869 67.759 75.886 1.00 57.87 245 ALA A O 1
ATOM 4275 N N . ILE B 1 175 ? 59.628 68.062 74.515 1.00 51.21 246 ILE A N 1
ATOM 4276 C CA . ILE B 1 175 ? 59.554 69.517 74.601 1.00 52.69 246 ILE A CA 1
ATOM 4277 C C . ILE B 1 175 ? 58.171 70.021 74.212 1.00 53.41 246 ILE A C 1
ATOM 4278 O O . ILE B 1 175 ? 57.697 71.031 74.747 1.00 55.21 246 ILE A O 1
ATOM 4294 N N . VAL B 1 176 ? 57.498 69.335 73.288 1.00 52.13 247 VAL A N 1
ATOM 4295 C CA . VAL B 1 176 ? 56.207 69.818 72.810 1.00 53.84 247 VAL A CA 1
ATOM 4296 C C . VAL B 1 176 ? 55.083 69.443 73.767 1.00 70.38 247 VAL A C 1
ATOM 4297 O O . VAL B 1 176 ? 54.124 70.205 73.926 1.00 60.22 247 VAL A O 1
ATOM 4310 N N . SER B 1 177 ? 55.174 68.283 74.415 1.00 54.99 248 SER A N 1
ATOM 4311 C CA . SER B 1 177 ? 54.052 67.746 75.175 1.00 54.20 248 SER A CA 1
ATOM 4312 C C . SER B 1 177 ? 54.091 68.098 76.655 1.00 63.17 248 SER A C 1
ATOM 4313 O O . SER B 1 177 ? 53.036 68.112 77.298 1.00 67.51 248 SER A O 1
ATOM 4321 N N . THR B 1 178 ? 55.265 68.376 77.212 1.00 53.30 249 THR A N 1
ATOM 4322 C CA . THR B 1 178 ? 55.367 68.614 78.644 1.00 53.68 249 THR A CA 1
ATOM 4323 C C . THR B 1 178 ? 54.773 69.963 79.024 1.00 58.69 249 THR A C 1
ATOM 4324 O O . THR B 1 178 ? 54.826 70.934 78.265 1.00 60.36 249 THR A O 1
ATOM 4335 N N . GLN B 1 179 ? 54.208 70.008 80.227 1.00 45.83 250 GLN A N 1
ATOM 4336 C CA . GLN B 1 179 ? 53.618 71.216 80.797 1.00 46.99 250 GLN A CA 1
ATOM 4337 C C . GLN B 1 179 ? 54.214 71.361 82.191 1.00 45.29 250 GLN A C 1
ATOM 4338 O O . GLN B 1 179 ? 53.673 70.821 83.167 1.00 48.58 250 GLN A O 1
ATOM 4352 N N . PRO B 1 180 ? 55.339 72.064 82.325 1.00 45.38 251 PRO A N 1
ATOM 4353 C CA . PRO B 1 180 ? 56.030 72.113 83.619 1.00 46.73 251 PRO A CA 1
ATOM 4354 C C . PRO B 1 180 ? 55.213 72.838 84.677 1.00 50.08 251 PRO A C 1
ATOM 4355 O O . PRO B 1 180 ? 54.156 73.416 84.419 1.00 54.26 251 PRO A O 1
ATOM 4366 N N . ALA B 1 181 ? 55.742 72.800 85.899 1.00 56.15 252 ALA A N 1
ATOM 4367 C CA . ALA B 1 181 ? 55.123 73.463 87.037 1.00 61.31 252 ALA A CA 1
ATOM 4368 C C . ALA B 1 181 ? 56.171 73.632 88.127 1.00 61.30 252 ALA A C 1
ATOM 4369 O O . ALA B 1 181 ? 56.979 72.730 88.363 1.00 68.10 252 ALA A O 1
ATOM 4410 N N . VAL B 1 184 ? 56.934 78.648 94.277 1.00 75.29 255 VAL A N 1
ATOM 4411 C CA . VAL B 1 184 ? 57.787 79.735 94.739 1.00 75.20 255 VAL A CA 1
ATOM 4412 C C . VAL B 1 184 ? 57.721 79.831 96.262 1.00 94.26 255 VAL A C 1
ATOM 4413 O O . VAL B 1 184 ? 57.018 80.678 96.816 1.00 92.16 255 VAL A O 1
ATOM 4426 N N . LEU C 1 18 ? 70.030 46.889 91.670 1.00 95.19 89 LEU B N 1
ATOM 4427 C CA . LEU C 1 18 ? 71.093 47.821 91.308 1.00 99.76 89 LEU B CA 1
ATOM 4428 C C . LEU C 1 18 ? 70.801 48.467 89.962 1.00 113.08 89 LEU B C 1
ATOM 4429 O O . LEU C 1 18 ? 70.683 49.688 89.863 1.00 118.62 89 LEU B O 1
ATOM 4444 N N . ALA C 1 19 ? 70.693 47.636 88.922 1.00 104.69 90 ALA B N 1
ATOM 4445 C CA . ALA C 1 19 ? 70.355 48.145 87.597 1.00 95.78 90 ALA B CA 1
ATOM 4446 C C . ALA C 1 19 ? 69.099 49.004 87.636 1.00 101.69 90 ALA B C 1
ATOM 4447 O O . ALA C 1 19 ? 68.924 49.890 86.792 1.00 112.00 90 ALA B O 1
ATOM 4454 N N . SER C 1 20 ? 68.216 48.758 88.608 1.00 110.82 91 SER B N 1
ATOM 4455 C CA . SER C 1 20 ? 67.037 49.599 88.773 1.00 97.03 91 SER B CA 1
ATOM 4456 C C . SER C 1 20 ? 67.407 50.994 89.262 1.00 100.76 91 SER B C 1
ATOM 4457 O O . SER C 1 20 ? 66.723 51.968 88.928 1.00 113.67 91 SER B O 1
ATOM 4465 N N . LEU C 1 21 ? 68.480 51.112 90.049 1.00 101.48 92 LEU B N 1
ATOM 4466 C CA . LEU C 1 21 ? 68.895 52.412 90.566 1.00 101.60 92 LEU B CA 1
ATOM 4467 C C . LEU C 1 21 ? 69.587 53.251 89.498 1.00 98.20 92 LEU B C 1
ATOM 4468 O O . LEU C 1 21 ? 69.384 54.469 89.438 1.00 103.82 92 LEU B O 1
ATOM 4484 N N . PHE C 1 22 ? 70.407 52.623 88.653 1.00 89.69 93 PHE B N 1
ATOM 4485 C CA . PHE C 1 22 ? 71.175 53.355 87.653 1.00 91.07 93 PHE B CA 1
ATOM 4486 C C . PHE C 1 22 ? 70.335 53.825 86.473 1.00 105.50 93 PHE B C 1
ATOM 4487 O O . PHE C 1 22 ? 70.826 54.625 85.669 1.00 104.09 93 PHE B O 1
ATOM 4504 N N . ALA C 1 23 ? 69.095 53.354 86.343 1.00 101.00 94 ALA B N 1
ATOM 4505 C CA . ALA C 1 23 ? 68.205 53.880 85.317 1.00 98.35 94 ALA B CA 1
ATOM 4506 C C . ALA C 1 23 ? 67.648 55.249 85.682 1.00 102.15 94 ALA B C 1
ATOM 4507 O O . ALA C 1 23 ? 67.166 55.963 84.795 1.00 105.79 94 ALA B O 1
ATOM 4514 N N . PHE C 1 24 ? 67.702 55.626 86.957 1.00 105.51 95 PHE B N 1
ATOM 4515 C CA . PHE C 1 24 ? 67.260 56.939 87.403 1.00 105.17 95 PHE B CA 1
ATOM 4516 C C . PHE C 1 24 ? 68.403 57.942 87.321 1.00 84.63 95 PHE B C 1
ATOM 4517 O O . PHE C 1 24 ? 69.571 57.606 87.532 1.00 81.92 95 PHE B O 1
ATOM 4534 N N . LYS C 1 25 ? 68.046 59.192 87.019 1.00 98.92 96 LYS B N 1
ATOM 4535 C CA . LYS C 1 25 ? 69.041 60.243 86.842 1.00 91.64 96 LYS B CA 1
ATOM 4536 C C . LYS C 1 25 ? 69.594 60.730 88.177 1.00 90.83 96 LYS B C 1
ATOM 4537 O O . LYS C 1 25 ? 70.790 61.028 88.282 1.00 92.60 96 LYS B O 1
ATOM 4556 N N . SER C 1 26 ? 68.745 60.825 89.202 1.00 93.89 97 SER B N 1
ATOM 4557 C CA . SER C 1 26 ? 69.198 61.347 90.488 1.00 93.77 97 SER B CA 1
ATOM 4558 C C . SER C 1 26 ? 70.274 60.458 91.098 1.00 84.95 97 SER B C 1
ATOM 4559 O O . SER C 1 26 ? 71.254 60.956 91.666 1.00 79.23 97 SER B O 1
ATOM 4567 N N . PHE C 1 27 ? 70.111 59.137 90.992 1.00 81.45 98 PHE B N 1
ATOM 4568 C CA . PHE C 1 27 ? 71.089 58.226 91.576 1.00 78.97 98 PHE B CA 1
ATOM 4569 C C . PHE C 1 27 ? 72.449 58.369 90.904 1.00 78.53 98 PHE B C 1
ATOM 4570 O O . PHE C 1 27 ? 73.483 58.394 91.582 1.00 82.30 98 PHE B O 1
ATOM 4587 N N . ARG C 1 28 ? 72.471 58.463 89.571 1.00 72.18 99 ARG B N 1
ATOM 4588 C CA . ARG C 1 28 ? 73.741 58.592 88.862 1.00 73.14 99 ARG B CA 1
ATOM 4589 C C . ARG C 1 28 ? 74.512 59.819 89.332 1.00 70.60 99 ARG B C 1
ATOM 4590 O O . ARG C 1 28 ? 75.744 59.783 89.439 1.00 74.52 99 ARG B O 1
ATOM 4611 N N . GLU C 1 29 ? 73.805 60.916 89.616 1.00 74.12 100 GLU B N 1
ATOM 4612 C CA . GLU C 1 29 ? 74.467 62.145 90.047 1.00 74.74 100 GLU B CA 1
ATOM 4613 C C . GLU C 1 29 ? 75.111 61.966 91.416 1.00 71.76 100 GLU B C 1
ATOM 4614 O O . GLU C 1 29 ? 76.320 62.168 91.579 1.00 90.03 100 GLU B O 1
ATOM 4626 N N . ASN C 1 30 ? 74.313 61.591 92.418 1.00 75.42 101 ASN B N 1
ATOM 4627 C CA . ASN C 1 30 ? 74.863 61.345 93.746 1.00 79.90 101 ASN B CA 1
ATOM 4628 C C . ASN C 1 30 ? 75.937 60.266 93.709 1.00 67.55 101 ASN B C 1
ATOM 4629 O O . ASN C 1 30 ? 76.892 60.312 94.493 1.00 68.63 101 ASN B O 1
ATOM 4640 N N . TRP C 1 31 ? 75.799 59.291 92.808 1.00 64.67 102 TRP B N 1
ATOM 4641 C CA . TRP C 1 31 ? 76.839 58.284 92.628 1.00 66.02 102 TRP B CA 1
ATOM 4642 C C . TRP C 1 31 ? 78.165 58.936 92.252 1.00 67.87 102 TRP B C 1
ATOM 4643 O O . TRP C 1 31 ? 79.196 58.691 92.889 1.00 68.33 102 TRP B O 1
ATOM 4664 N N . GLN C 1 32 ? 78.153 59.784 91.219 1.00 59.71 103 GLN B N 1
ATOM 4665 C CA . GLN C 1 32 ? 79.378 60.455 90.791 1.00 59.35 103 GLN B CA 1
ATOM 4666 C C . GLN C 1 32 ? 79.874 61.432 91.848 1.00 63.72 103 GLN B C 1
ATOM 4667 O O . GLN C 1 32 ? 81.079 61.507 92.114 1.00 74.12 103 GLN B O 1
ATOM 4681 N N . ARG C 1 33 ? 78.962 62.191 92.458 1.00 60.42 104 ARG B N 1
ATOM 4682 C CA . ARG C 1 33 ? 79.368 63.191 93.441 1.00 63.64 104 ARG B CA 1
ATOM 4683 C C . ARG C 1 33 ? 80.041 62.539 94.644 1.00 62.60 104 ARG B C 1
ATOM 4684 O O . ARG C 1 33 ? 81.046 63.049 95.154 1.00 59.95 104 ARG B O 1
ATOM 4705 N N . ALA C 1 34 ? 79.509 61.405 95.106 1.00 54.04 105 ALA B N 1
ATOM 4706 C CA . ALA C 1 34 ? 80.128 60.699 96.223 1.00 52.86 105 ALA B CA 1
ATOM 4707 C C . ALA C 1 34 ? 81.514 60.185 95.853 1.00 53.26 105 ALA B C 1
ATOM 4708 O O . ALA C 1 34 ? 82.447 60.253 96.661 1.00 59.00 105 ALA B O 1
ATOM 4715 N N . TRP C 1 35 ? 81.665 59.661 94.635 1.00 48.22 106 TRP B N 1
ATOM 4716 C CA . TRP C 1 35 ? 82.965 59.166 94.196 1.00 44.30 106 TRP B CA 1
ATOM 4717 C C . TRP C 1 35 ? 84.022 60.263 94.265 1.00 44.60 106 TRP B C 1
ATOM 4718 O O . TRP C 1 35 ? 85.162 60.013 94.674 1.00 56.55 106 TRP B O 1
ATOM 4739 N N . VAL C 1 36 ? 83.657 61.491 93.884 1.00 46.44 107 VAL B N 1
ATOM 4740 C CA . VAL C 1 36 ? 84.616 62.593 93.901 1.00 51.74 107 VAL B CA 1
ATOM 4741 C C . VAL C 1 36 ? 84.952 62.988 95.333 1.00 53.81 107 VAL B C 1
ATOM 4742 O O . VAL C 1 36 ? 86.108 63.297 95.650 1.00 63.26 107 VAL B O 1
ATOM 4755 N N . ARG C 1 37 ? 83.953 62.997 96.218 1.00 52.46 108 ARG B N 1
ATOM 4756 C CA . ARG C 1 37 ? 84.219 63.264 97.628 1.00 53.51 108 ARG B CA 1
ATOM 4757 C C . ARG C 1 37 ? 85.246 62.284 98.180 1.00 56.38 108 ARG B C 1
ATOM 4758 O O . ARG C 1 37 ? 86.240 62.686 98.795 1.00 55.71 108 ARG B O 1
ATOM 4779 N N . ALA C 1 38 ? 85.021 60.986 97.960 1.00 53.59 109 ALA B N 1
ATOM 4780 C CA . ALA C 1 38 ? 85.950 59.977 98.455 1.00 53.31 109 ALA B CA 1
ATOM 4781 C C . ALA C 1 38 ? 87.315 60.114 97.794 1.00 54.24 109 ALA B C 1
ATOM 4782 O O . ALA C 1 38 ? 88.349 59.882 98.433 1.00 58.05 109 ALA B O 1
ATOM 4789 N N . LEU C 1 39 ? 87.341 60.495 96.515 1.00 51.63 110 LEU B N 1
ATOM 4790 C CA . LEU C 1 39 ? 88.611 60.647 95.813 1.00 54.79 110 LEU B CA 1
ATOM 4791 C C . LEU C 1 39 ? 89.451 61.763 96.419 1.00 56.34 110 LEU B C 1
ATOM 4792 O O . LEU C 1 39 ? 90.679 61.646 96.507 1.00 57.26 110 LEU B O 1
ATOM 4808 N N . ASN C 1 40 ? 88.808 62.854 96.838 1.00 52.40 111 ASN B N 1
ATOM 4809 C CA . ASN C 1 40 ? 89.547 63.947 97.456 1.00 53.50 111 ASN B CA 1
ATOM 4810 C C . ASN C 1 40 ? 90.049 63.572 98.845 1.00 62.08 111 ASN B C 1
ATOM 4811 O O . ASN C 1 40 ? 91.116 64.039 99.262 1.00 66.16 111 ASN B O 1
ATOM 4822 N N . GLU C 1 41 ? 89.305 62.735 99.573 1.00 59.65 112 GLU B N 1
ATOM 4823 C CA . GLU C 1 41 ? 89.760 62.302 100.891 1.00 58.00 112 GLU B CA 1
ATOM 4824 C C . GLU C 1 41 ? 91.003 61.426 100.785 1.00 62.07 112 GLU B C 1
ATOM 4825 O O . GLU C 1 41 ? 91.932 61.558 101.590 1.00 64.53 112 GLU B O 1
ATOM 4829 N N . GLN C 1 42 ? 91.043 60.529 99.796 1.00 75.41 113 GLN B N 1
ATOM 4830 C CA . GLN C 1 42 ? 92.210 59.669 99.622 1.00 67.89 113 GLN B CA 1
ATOM 4831 C C . GLN C 1 42 ? 93.436 60.460 99.189 1.00 65.62 113 GLN B C 1
ATOM 4832 O O . GLN C 1 42 ? 94.566 60.067 99.502 1.00 75.00 113 GLN B O 1
ATOM 4846 N N . ALA C 1 43 ? 93.241 61.568 98.471 1.00 67.22 114 ALA B N 1
ATOM 4847 C CA . ALA C 1 43 ? 94.370 62.363 98.003 1.00 71.21 114 ALA B CA 1
ATOM 4848 C C . ALA C 1 43 ? 94.949 63.240 99.104 1.00 83.10 114 ALA B C 1
ATOM 4849 O O . ALA C 1 43 ? 96.164 63.464 99.136 1.00 112.73 114 ALA B O 1
ATOM 4856 N N . CYS C 1 44 ? 94.109 63.737 100.005 1.00 79.22 115 CYS B N 1
ATOM 4857 C CA . CYS C 1 44 ? 94.555 64.627 101.071 1.00 80.29 115 CYS B CA 1
ATOM 4858 C C . CYS C 1 44 ? 95.609 63.957 101.949 1.00 84.84 115 CYS B C 1
ATOM 4859 O O . CYS C 1 44 ? 95.382 62.880 102.501 1.00 82.38 115 CYS B O 1
ATOM 4867 N N . ILE C 1 50 ? 102.821 69.583 97.299 1.00 71.77 121 ILE B N 1
ATOM 4868 C CA . ILE C 1 50 ? 101.866 69.285 96.242 1.00 89.47 121 ILE B CA 1
ATOM 4869 C C . ILE C 1 50 ? 100.592 68.719 96.852 1.00 93.68 121 ILE B C 1
ATOM 4870 O O . ILE C 1 50 ? 100.625 68.054 97.887 1.00 111.45 121 ILE B O 1
ATOM 4885 N N . GLN C 1 51 ? 99.467 68.997 96.198 1.00 78.21 122 GLN B N 1
ATOM 4886 C CA . GLN C 1 51 ? 98.172 68.485 96.627 1.00 63.63 122 GLN B CA 1
ATOM 4887 C C . GLN C 1 51 ? 97.253 68.463 95.416 1.00 61.49 122 GLN B C 1
ATOM 4888 O O . GLN C 1 51 ? 97.165 69.455 94.686 1.00 76.28 122 GLN B O 1
ATOM 4902 N N . ILE C 1 52 ? 96.577 67.337 95.204 1.00 73.49 123 ILE B N 1
ATOM 4903 C CA . ILE C 1 52 ? 95.708 67.147 94.050 1.00 64.55 123 ILE B CA 1
ATOM 4904 C C . ILE C 1 52 ? 94.263 67.082 94.521 1.00 61.04 123 ILE B C 1
ATOM 4905 O O . ILE C 1 52 ? 93.962 66.603 95.620 1.00 63.12 123 ILE B O 1
ATOM 4921 N N . ALA C 1 53 ? 93.364 67.574 93.673 1.00 49.01 124 ALA B N 1
ATOM 4922 C CA . ALA C 1 53 ? 91.939 67.569 93.963 1.00 52.84 124 ALA B CA 1
ATOM 4923 C C . ALA C 1 53 ? 91.176 67.464 92.652 1.00 47.63 124 ALA B C 1
ATOM 4924 O O . ALA C 1 53 ? 91.621 67.970 91.618 1.00 56.40 124 ALA B O 1
ATOM 4931 N N . PHE C 1 54 ? 90.020 66.807 92.704 1.00 60.98 125 PHE B N 1
ATOM 4932 C CA . PHE C 1 54 ? 89.259 66.512 91.499 1.00 58.59 125 PHE B CA 1
ATOM 4933 C C . PHE C 1 54 ? 88.213 67.569 91.172 1.00 65.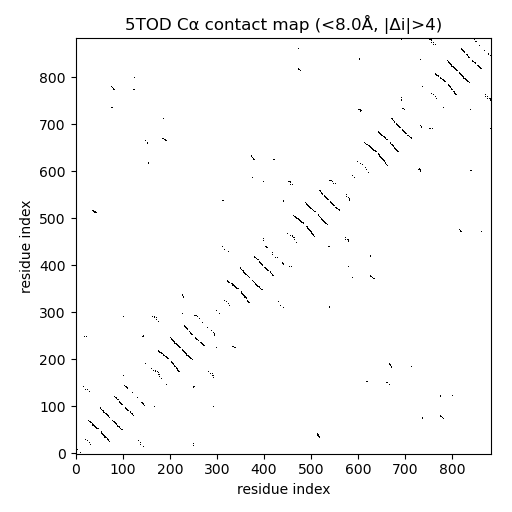21 125 PHE B C 1
ATOM 4934 O O . PHE C 1 54 ? 87.706 67.588 90.045 1.00 77.30 125 PHE B O 1
ATOM 4951 N N . GLU C 1 55 ? 87.879 68.439 92.116 1.00 64.78 126 GLU B N 1
ATOM 4952 C CA . GLU C 1 55 ? 87.079 69.638 91.833 1.00 72.33 126 GLU B CA 1
ATOM 4953 C C . GLU C 1 55 ? 85.700 69.202 91.341 1.00 73.88 126 GLU B C 1
ATOM 4954 O O . GLU C 1 55 ? 85.052 68.378 92.007 1.00 96.64 126 GLU B O 1
ATOM 4966 N N . GLU C 1 56 ? 85.215 69.710 90.211 1.00 72.55 127 GLU B N 1
ATOM 4967 C CA . GLU C 1 56 ? 83.816 69.560 89.845 1.00 94.36 127 GLU B CA 1
ATOM 4968 C C . GLU C 1 56 ? 83.479 68.114 89.493 1.00 94.82 127 GLU B C 1
ATOM 4969 O O . GLU C 1 56 ? 84.347 67.296 89.174 1.00 100.06 127 GLU B O 1
ATOM 4981 N N . VAL C 1 57 ? 82.185 67.812 89.562 1.00 104.82 128 VAL B N 1
ATOM 4982 C CA . VAL C 1 57 ? 81.683 66.491 89.166 1.00 109.77 128 VAL B CA 1
ATOM 4983 C C . VAL C 1 57 ? 82.034 66.237 87.705 1.00 109.09 128 VAL B C 1
ATOM 4984 O O . VAL C 1 57 ? 81.899 67.155 86.870 1.00 100.34 128 VAL B O 1
ATOM 4997 N N . PRO C 1 58 ? 82.482 65.038 87.326 1.00 102.52 129 PRO B N 1
ATOM 4998 C CA . PRO C 1 58 ? 82.724 64.768 85.903 1.00 92.98 129 PRO B CA 1
ATOM 4999 C C . PRO C 1 58 ? 81.446 64.904 85.090 1.00 97.09 129 PRO B C 1
ATOM 5000 O O . PRO C 1 58 ? 80.366 64.495 85.521 1.00 111.06 129 PRO B O 1
ATOM 5011 N N . GLN C 1 59 ? 81.576 65.493 83.903 1.00 81.38 130 GLN B N 1
ATOM 5012 C CA . GLN C 1 59 ? 80.449 65.561 82.986 1.00 102.57 130 GLN B CA 1
ATOM 5013 C C . GLN C 1 59 ? 79.940 64.156 82.687 1.00 89.03 130 GLN B C 1
ATOM 5014 O O . GLN C 1 59 ? 80.676 63.171 82.788 1.00 88.15 130 GLN B O 1
ATOM 5018 N N . LEU C 1 60 ? 78.663 64.066 82.331 1.00 81.69 131 LEU B N 1
ATOM 5019 C CA . LEU C 1 60 ? 78.070 62.787 81.980 1.00 76.15 131 LEU B CA 1
ATOM 5020 C C . LEU C 1 60 ? 78.951 62.088 80.942 1.00 77.68 131 LEU B C 1
ATOM 5021 O O . LEU C 1 60 ? 79.214 62.665 79.875 1.00 101.29 131 LEU B O 1
ATOM 5025 N N . PRO C 1 61 ? 79.424 60.873 81.208 1.00 68.51 132 PRO B N 1
ATOM 5026 C CA . PRO C 1 61 ? 80.413 60.250 80.320 1.00 60.81 132 PRO B CA 1
ATOM 5027 C C . PRO C 1 61 ? 79.823 59.970 78.950 1.00 59.67 132 PRO B C 1
ATOM 5028 O O . PRO C 1 61 ? 78.644 59.600 78.842 1.00 61.41 132 PRO B O 1
ATOM 5039 N N . PRO C 1 62 ? 80.607 60.136 77.877 1.00 49.84 133 PRO B N 1
ATOM 5040 C CA . PRO C 1 62 ? 80.081 59.821 76.535 1.00 48.96 133 PRO B CA 1
ATOM 5041 C C . PRO C 1 62 ? 79.404 58.465 76.460 1.00 49.06 133 PRO B C 1
ATOM 5042 O O . PRO C 1 62 ? 78.292 58.354 75.930 1.00 52.21 133 PRO B O 1
ATOM 5053 N N . ARG C 1 63 ? 80.053 57.425 76.979 1.00 59.51 134 ARG B N 1
ATOM 5054 C CA . ARG C 1 63 ? 79.458 56.101 77.050 1.00 48.76 134 ARG B CA 1
ATOM 5055 C C . ARG C 1 63 ? 79.986 55.403 78.292 1.00 43.85 134 ARG B C 1
ATOM 5056 O O . ARG C 1 63 ? 81.170 55.520 78.621 1.00 47.85 134 ARG B O 1
ATOM 5077 N N . ALA C 1 64 ? 79.099 54.691 78.981 1.00 50.72 135 ALA B N 1
ATOM 5078 C CA . ALA C 1 64 ? 79.473 53.945 80.173 1.00 47.66 135 ALA B CA 1
ATOM 5079 C C . ALA C 1 64 ? 78.446 52.848 80.394 1.00 47.82 135 ALA B C 1
ATOM 5080 O O . ALA C 1 64 ? 77.272 53.004 80.049 1.00 53.95 135 ALA B O 1
ATOM 5087 N N . SER C 1 65 ? 78.897 51.737 80.973 1.00 54.02 136 SER B N 1
ATOM 5088 C CA . SER C 1 65 ? 78.045 50.566 81.117 1.00 50.27 136 SER B CA 1
ATOM 5089 C C . SER C 1 65 ? 78.408 49.796 82.376 1.00 53.58 136 SER B C 1
ATOM 5090 O O . SER C 1 65 ? 79.582 49.701 82.742 1.00 55.13 136 SER B O 1
ATOM 5098 N N . ILE C 1 66 ? 77.386 49.257 83.034 1.00 53.44 137 ILE B N 1
ATOM 5099 C CA . ILE C 1 66 ? 77.547 48.208 84.033 1.00 61.31 137 ILE B CA 1
ATOM 5100 C C . ILE C 1 66 ? 76.874 46.960 83.482 1.00 63.24 137 ILE B C 1
ATOM 5101 O O . ILE C 1 66 ? 75.755 47.033 82.959 1.00 61.31 137 ILE B O 1
ATOM 5117 N N . SER C 1 67 ? 77.559 45.823 83.575 1.00 59.06 138 SER B N 1
ATOM 5118 C CA . SER C 1 67 ? 77.067 44.586 82.989 1.00 65.79 138 SER B CA 1
ATOM 5119 C C . SER C 1 67 ? 77.437 43.415 83.886 1.00 74.22 138 SER B C 1
ATOM 5120 O O . SER C 1 67 ? 78.269 43.531 84.791 1.00 62.36 138 SER B O 1
ATOM 5128 N N . HIS C 1 68 ? 76.797 42.274 83.624 1.00 71.89 139 HIS B N 1
ATOM 5129 C CA . HIS C 1 68 ? 77.064 41.039 84.360 1.00 63.01 139 HIS B CA 1
ATOM 5130 C C . HIS C 1 68 ? 76.838 41.228 85.858 1.00 67.48 139 HIS B C 1
ATOM 5131 O O . HIS C 1 68 ? 77.614 40.750 86.688 1.00 71.37 139 HIS B O 1
ATOM 5145 N N . VAL C 1 69 ? 75.757 41.923 86.206 1.00 66.43 140 VAL B N 1
ATOM 5146 C CA . VAL C 1 69 ? 75.450 42.219 87.603 1.00 59.47 140 VAL B CA 1
ATOM 5147 C C . VAL C 1 69 ? 74.977 40.928 88.266 1.00 68.58 140 VAL B C 1
ATOM 5148 O O . VAL C 1 69 ? 73.908 40.407 87.935 1.00 78.81 140 VAL B O 1
ATOM 5161 N N . THR C 1 70 ? 75.768 40.414 89.205 1.00 58.26 141 THR B N 1
ATOM 5162 C CA . THR C 1 70 ? 75.464 39.164 89.885 1.00 61.96 141 THR B CA 1
ATOM 5163 C C . THR C 1 70 ? 75.476 39.372 91.394 1.00 59.37 141 THR B C 1
ATOM 5164 O O . THR C 1 70 ? 76.253 40.170 91.926 1.00 64.03 141 THR B O 1
ATOM 5175 N N . CYS C 1 71 ? 74.598 38.639 92.076 1.00 67.65 142 CYS B N 1
ATOM 5176 C CA . CYS C 1 71 ? 74.500 38.679 93.531 1.00 57.84 142 CYS B CA 1
ATOM 5177 C C . CYS C 1 71 ? 75.383 37.576 94.105 1.00 59.51 142 CYS B C 1
ATOM 5178 O O . CYS C 1 71 ? 75.113 36.388 93.905 1.00 72.96 142 CYS B O 1
ATOM 5186 N N . VAL C 1 72 ? 76.437 37.971 94.818 1.00 61.50 143 VAL B N 1
ATOM 5187 C CA . VAL C 1 72 ? 77.394 37.013 95.361 1.00 61.00 143 VAL B CA 1
ATOM 5188 C C . VAL C 1 72 ? 77.133 36.684 96.828 1.00 69.70 143 VAL B C 1
ATOM 5189 O O . VAL C 1 72 ? 77.607 35.643 97.309 1.00 69.71 143 VAL B O 1
ATOM 5202 N N . ASP C 1 73 ? 76.404 37.531 97.550 1.00 60.00 144 ASP B N 1
ATOM 5203 C CA . ASP C 1 73 ? 76.076 37.249 98.939 1.00 57.00 144 ASP B CA 1
ATOM 5204 C C . ASP C 1 73 ? 74.871 38.088 99.332 1.00 62.35 144 ASP B C 1
ATOM 5205 O O . ASP C 1 73 ? 74.704 39.217 98.864 1.00 71.60 144 ASP B O 1
ATOM 5214 N N . GLN C 1 74 ? 74.036 37.521 100.199 1.00 68.25 145 GLN B N 1
ATOM 5215 C CA . GLN C 1 74 ? 72.779 38.141 100.591 1.00 61.81 145 GLN B CA 1
ATOM 5216 C C . GLN C 1 74 ? 72.551 37.900 102.075 1.00 60.34 145 GLN B C 1
ATOM 5217 O O . GLN C 1 74 ? 72.642 36.762 102.545 1.00 71.92 145 GLN B O 1
ATOM 5231 N N . SER C 1 75 ? 72.265 38.969 102.806 1.00 65.37 146 SER B N 1
ATOM 5232 C CA . SER C 1 75 ? 71.994 38.915 104.234 1.00 63.18 146 SER B CA 1
ATOM 5233 C C . SER C 1 75 ? 70.607 39.484 104.513 1.00 63.93 146 SER B C 1
ATOM 5234 O O . SER C 1 75 ? 69.871 39.871 103.602 1.00 83.52 146 SER B O 1
ATOM 5242 N N . GLU C 1 76 ? 70.252 39.533 105.797 1.00 70.33 147 GLU B N 1
ATOM 5243 C CA . GLU C 1 76 ? 69.001 40.172 106.190 1.00 82.08 147 GLU B CA 1
ATOM 5244 C C . GLU C 1 76 ? 69.066 41.678 105.974 1.00 73.96 147 GLU B C 1
ATOM 5245 O O . GLU C 1 76 ? 68.080 42.295 105.552 1.00 80.15 147 GLU B O 1
ATOM 5257 N N . HIS C 1 77 ? 70.220 42.285 106.253 1.00 78.02 148 HIS B N 1
ATOM 5258 C CA . HIS C 1 77 ? 70.389 43.726 106.155 1.00 77.35 148 HIS B CA 1
ATOM 5259 C C . HIS C 1 77 ? 71.459 44.156 105.163 1.00 68.19 148 HIS B C 1
ATOM 5260 O O . HIS C 1 77 ? 71.603 45.361 104.929 1.00 71.17 148 HIS B O 1
ATOM 5274 N N . THR C 1 78 ? 72.214 43.228 104.580 1.00 64.41 149 THR B N 1
ATOM 5275 C CA . THR C 1 78 ? 73.267 43.579 103.641 1.00 60.04 149 THR B CA 1
ATOM 5276 C C . THR C 1 78 ? 73.087 42.801 102.345 1.00 60.70 149 THR B C 1
ATOM 5277 O O . THR C 1 78 ? 72.276 41.877 102.246 1.00 68.27 149 THR B O 1
ATOM 5305 N N . VAL C 1 80 ? 75.712 42.005 98.536 1.00 61.29 151 VAL B N 1
ATOM 5306 C CA . VAL C 1 80 ? 76.979 42.217 97.846 1.00 51.33 151 VAL B CA 1
ATOM 5307 C C . VAL C 1 80 ? 76.788 41.848 96.382 1.00 57.44 151 VAL B C 1
ATOM 5308 O O . VAL C 1 80 ? 76.372 40.725 96.069 1.00 63.89 151 VAL B O 1
ATOM 5321 N N . LEU C 1 81 ? 77.092 42.790 95.492 1.00 53.76 152 LEU B N 1
ATOM 5322 C CA . LEU C 1 81 ? 76.971 42.596 94.056 1.00 50.79 152 LEU B CA 1
ATOM 5323 C C . LEU C 1 81 ? 78.337 42.733 93.401 1.00 54.25 152 LEU B C 1
ATOM 5324 O O . LEU C 1 81 ? 79.203 43.470 93.880 1.00 50.10 152 LEU B O 1
ATOM 5340 N N . ARG C 1 82 ? 78.526 42.004 92.306 1.00 53.67 153 ARG B N 1
ATOM 5341 C CA . ARG C 1 82 ? 79.686 42.170 91.446 1.00 57.22 153 ARG B CA 1
ATOM 5342 C C . ARG C 1 82 ? 79.217 42.431 90.022 1.00 50.02 153 ARG B C 1
ATOM 5343 O O . ARG C 1 82 ? 78.189 41.906 89.582 1.00 58.19 153 ARG B O 1
ATOM 5364 N N . CYS C 1 83 ? 79.976 43.254 89.306 1.00 50.45 154 CYS B N 1
ATOM 5365 C CA . CYS C 1 83 ? 79.590 43.661 87.963 1.00 56.76 154 CYS B CA 1
ATOM 5366 C C . CYS C 1 83 ? 80.831 44.096 87.198 1.00 53.75 154 CYS B C 1
ATOM 5367 O O . CYS C 1 83 ? 81.918 44.240 87.761 1.00 48.98 154 CYS B O 1
ATOM 5375 N N . GLN C 1 84 ? 80.648 44.300 85.896 1.00 54.42 155 GLN B N 1
ATOM 5376 C CA . GLN C 1 84 ? 81.676 44.857 85.027 1.00 48.66 155 GLN B CA 1
ATOM 5377 C C . GLN C 1 84 ? 81.350 46.326 84.781 1.00 49.88 155 GLN B C 1
ATOM 5378 O O . GLN C 1 84 ? 80.247 46.651 84.330 1.00 47.83 155 GLN B O 1
ATOM 5392 N N . LEU C 1 85 ? 82.298 47.208 85.085 1.00 47.85 156 LEU B N 1
ATOM 5393 C CA . LEU C 1 85 ? 82.131 48.641 84.889 1.00 43.35 156 LEU B CA 1
ATOM 5394 C C . LEU C 1 85 ? 83.038 49.121 83.764 1.00 44.78 156 LEU B C 1
ATOM 5395 O O . LEU C 1 85 ? 84.201 48.717 83.677 1.00 53.69 156 LEU B O 1
ATOM 5411 N N . SER C 1 86 ? 82.504 49.992 82.910 1.00 48.51 157 SER B N 1
ATOM 5412 C CA . SER C 1 86 ? 83.285 50.561 81.821 1.00 43.25 157 SER B CA 1
ATOM 5413 C C . SER C 1 86 ? 82.790 51.969 81.518 1.00 44.45 157 SER B C 1
ATOM 5414 O O . SER C 1 86 ? 81.589 52.245 81.593 1.00 52.97 157 SER B O 1
ATOM 5422 N N . ALA C 1 87 ? 83.730 52.852 81.185 1.00 39.66 158 ALA B N 1
ATOM 5423 C CA . ALA C 1 87 ? 83.419 54.211 80.769 1.00 41.54 158 ALA B CA 1
ATOM 5424 C C . ALA C 1 87 ? 84.439 54.634 79.724 1.00 42.29 158 ALA B C 1
ATOM 5425 O O . ALA C 1 87 ? 85.605 54.233 79.779 1.00 51.66 158 ALA B O 1
ATOM 5432 N N . GLU C 1 88 ? 83.990 55.450 78.772 1.00 43.64 159 GLU B N 1
ATOM 5433 C CA . GLU C 1 88 ? 84.807 55.827 77.626 1.00 44.93 159 GLU B CA 1
ATOM 5434 C C . GLU C 1 88 ? 84.864 57.341 77.499 1.00 50.36 159 GLU B C 1
ATOM 5435 O O . GLU C 1 88 ? 83.824 58.005 77.442 1.00 78.53 159 GLU B O 1
ATOM 5447 N N . GLU C 1 89 ? 86.084 57.877 77.457 1.00 53.32 160 GLU B N 1
ATOM 5448 C CA . GLU C 1 89 ? 86.319 59.296 77.192 1.00 57.72 160 GLU B CA 1
ATOM 5449 C C . GLU C 1 89 ? 85.669 60.175 78.258 1.00 58.34 160 GLU B C 1
ATOM 5450 O O . GLU C 1 89 ? 85.025 61.182 77.961 1.00 64.14 160 GLU B O 1
ATOM 5462 N N . VAL C 1 90 ? 85.852 59.784 79.519 1.00 63.20 161 VAL B N 1
ATOM 5463 C CA . VAL C 1 90 ? 85.398 60.605 80.634 1.00 54.89 161 VAL B CA 1
ATOM 5464 C C . VAL C 1 90 ? 86.322 61.805 80.774 1.00 61.64 161 VAL B C 1
ATOM 5465 O O . VAL C 1 90 ? 87.552 61.665 80.761 1.00 58.70 161 VAL B O 1
ATOM 5478 N N . ARG C 1 91 ? 85.735 62.991 80.913 1.00 59.36 162 ARG B N 1
ATOM 5479 C CA . ARG C 1 91 ? 86.488 64.232 81.035 1.00 52.21 162 ARG B CA 1
ATOM 5480 C C . ARG C 1 91 ? 86.136 64.905 82.352 1.00 49.04 162 ARG B C 1
ATOM 5481 O O . ARG C 1 91 ? 84.956 65.027 82.697 1.00 56.93 162 ARG B O 1
ATOM 5502 N N . PHE C 1 92 ? 87.160 65.334 83.087 1.00 47.57 163 PHE B N 1
ATOM 5503 C CA . PHE C 1 92 ? 86.956 65.982 84.374 1.00 46.96 163 PHE B CA 1
ATOM 5504 C C . PHE C 1 92 ? 88.198 66.792 84.704 1.00 47.80 163 PHE B C 1
ATOM 5505 O O . PHE C 1 92 ? 89.305 66.400 84.317 1.00 44.98 163 PHE B O 1
ATOM 5522 N N . PRO C 1 93 ? 88.058 67.907 85.419 1.00 44.11 164 PRO B N 1
ATOM 5523 C CA . PRO C 1 93 ? 89.216 68.741 85.742 1.00 44.23 164 PRO B CA 1
ATOM 5524 C C . PRO C 1 93 ? 89.892 68.315 87.038 1.00 42.55 164 PRO B C 1
ATOM 5525 O O . PRO C 1 93 ? 89.288 67.712 87.925 1.00 54.86 164 PRO B O 1
ATOM 5536 N N . VAL C 1 94 ? 91.174 68.654 87.128 1.00 47.58 165 VAL B N 1
ATOM 5537 C CA . VAL C 1 94 ? 91.986 68.357 88.300 1.00 46.26 165 VAL B CA 1
ATOM 5538 C C . VAL C 1 94 ? 92.842 69.575 88.609 1.00 44.60 165 VAL B C 1
ATOM 5539 O O . VAL C 1 94 ? 93.411 70.196 87.705 1.00 58.38 165 VAL B O 1
ATOM 5552 N N . SER C 1 95 ? 92.932 69.914 89.891 1.00 54.94 166 SER B N 1
ATOM 5553 C CA . SER C 1 95 ? 93.706 71.056 90.351 1.00 58.52 166 SER B CA 1
ATOM 5554 C C . SER C 1 95 ? 94.889 70.575 91.178 1.00 57.00 166 SER B C 1
ATOM 5555 O O . SER C 1 95 ? 94.757 69.663 92.000 1.00 70.61 166 SER B O 1
ATOM 5563 N N . VAL C 1 96 ? 96.045 71.188 90.949 1.00 58.08 167 VAL B N 1
ATOM 5564 C CA . VAL C 1 96 ? 97.253 70.920 91.718 1.00 57.95 167 VAL B CA 1
ATOM 5565 C C . VAL C 1 96 ? 97.545 72.172 92.530 1.00 57.60 167 VAL B C 1
ATOM 5566 O O . VAL C 1 96 ? 97.838 73.235 91.967 1.00 62.96 167 VAL B O 1
ATOM 5579 N N . THR C 1 97 ? 97.458 72.052 93.850 1.00 63.33 168 THR B N 1
ATOM 5580 C CA . THR C 1 97 ? 97.659 73.168 94.762 1.00 63.74 168 THR B CA 1
ATOM 5581 C C . THR C 1 97 ? 98.984 72.989 95.487 1.00 63.88 168 THR B C 1
ATOM 5582 O O . THR C 1 97 ? 99.261 71.911 96.023 1.00 67.12 168 THR B O 1
ATOM 5593 N N . GLN C 1 98 ? 99.796 74.043 95.504 1.00 64.58 169 GLN B N 1
ATOM 5594 C CA . GLN C 1 98 ? 101.095 74.032 96.164 1.00 76.54 169 GLN B CA 1
ATOM 5595 C C . GLN C 1 98 ? 101.096 75.095 97.250 1.00 68.44 169 GLN B C 1
ATOM 5596 O O . GLN C 1 98 ? 100.838 76.272 96.974 1.00 61.58 169 GLN B O 1
ATOM 5610 N N . GLN C 1 99 ? 101.378 74.678 98.480 1.00 69.06 170 GLN B N 1
ATOM 5611 C CA . GLN C 1 99 ? 101.466 75.581 99.617 1.00 62.39 170 GLN B CA 1
ATOM 5612 C C . GLN C 1 99 ? 102.920 75.974 99.838 1.00 66.84 170 GLN B C 1
ATOM 5613 O O . GLN C 1 99 ? 103.826 75.148 99.693 1.00 88.66 170 GLN B O 1
ATOM 5627 N N . SER C 1 100 ? 103.137 77.238 100.181 1.00 83.54 171 SER B N 1
ATOM 5628 C CA . SER C 1 100 ? 104.488 77.767 100.317 1.00 86.34 171 SER B CA 1
ATOM 5629 C C . SER C 1 100 ? 104.495 78.889 101.351 1.00 94.56 171 SER B C 1
ATOM 5630 O O . SER C 1 100 ? 103.449 79.184 101.944 1.00 94.19 171 SER B O 1
ATOM 5638 N N . PRO C 1 101 ? 105.646 79.527 101.612 1.00 90.91 172 PRO B N 1
ATOM 5639 C CA . PRO C 1 101 ? 105.679 80.597 102.621 1.00 86.17 172 PRO B CA 1
ATOM 5640 C C . PRO C 1 101 ? 104.730 81.746 102.315 1.00 94.79 172 PRO B C 1
ATOM 5641 O O . PRO C 1 101 ? 104.956 82.520 101.378 1.00 98.21 172 PRO B O 1
ATOM 5652 N N . ALA C 1 102 ? 103.665 81.861 103.109 1.00 86.06 173 ALA B N 1
ATOM 5653 C CA . ALA C 1 102 ? 102.710 82.962 102.985 1.00 84.45 173 ALA B CA 1
ATOM 5654 C C . ALA C 1 102 ? 102.193 83.086 101.555 1.00 72.69 173 ALA B C 1
ATOM 5655 O O . ALA C 1 102 ? 102.063 84.184 101.010 1.00 64.65 173 ALA B O 1
ATOM 5662 N N . ALA C 1 103 ? 101.892 81.945 100.940 1.00 82.28 174 ALA B N 1
ATOM 5663 C CA . ALA C 1 103 ? 101.412 81.942 99.567 1.00 66.94 174 ALA B CA 1
ATOM 5664 C C . ALA C 1 103 ? 100.756 80.606 99.263 1.00 67.77 174 ALA B C 1
ATOM 5665 O O . ALA C 1 103 ? 101.067 79.588 99.886 1.00 75.70 174 ALA B O 1
ATOM 5672 N N . VAL C 1 104 ? 99.841 80.629 98.297 1.00 70.52 175 VAL B N 1
ATOM 5673 C CA . VAL C 1 104 ? 99.186 79.425 97.799 1.00 60.32 175 VAL B CA 1
ATOM 5674 C C . VAL C 1 104 ? 99.052 79.565 96.289 1.00 63.18 175 VAL B C 1
ATOM 5675 O O . VAL C 1 104 ? 98.430 80.518 95.805 1.00 79.44 175 VAL B O 1
ATOM 5688 N N . SER C 1 105 ? 99.639 78.632 95.549 1.00 61.25 176 SER B N 1
ATOM 5689 C CA . SER C 1 105 ? 99.502 78.572 94.103 1.00 54.29 176 SER B CA 1
ATOM 5690 C C . SER C 1 105 ? 98.599 77.405 93.725 1.00 69.08 176 SER B C 1
ATOM 5691 O O . SER C 1 105 ? 98.531 76.396 94.432 1.00 83.15 176 SER B O 1
ATOM 5716 N N . GLU C 1 107 ? 96.960 75.343 90.035 1.00 51.76 178 GLU B N 1
ATOM 5717 C CA . GLU C 1 107 ? 96.870 75.167 88.594 1.00 53.48 178 GLU B CA 1
ATOM 5718 C C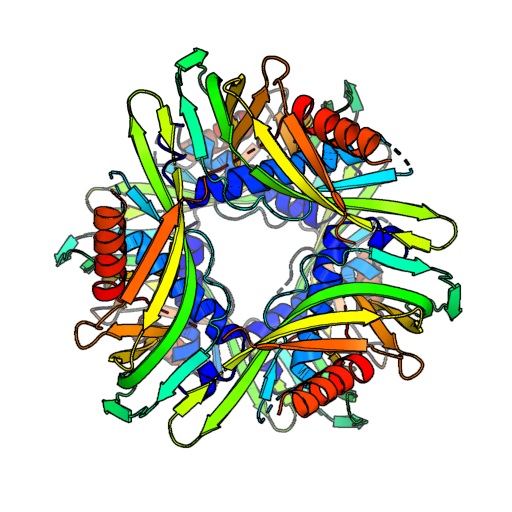 . GLU C 1 107 ? 95.930 74.008 88.297 1.00 56.05 178 GLU B C 1
ATOM 5719 O O . GLU C 1 107 ? 95.871 73.034 89.052 1.00 62.59 178 GLU B O 1
ATOM 5731 N N . THR C 1 108 ? 95.188 74.119 87.197 1.00 53.19 179 THR B N 1
ATOM 5732 C CA . THR C 1 108 ? 94.184 73.129 86.833 1.00 52.93 179 THR B CA 1
ATOM 5733 C C . THR C 1 108 ? 94.546 72.447 85.519 1.00 50.04 179 THR B C 1
ATOM 5734 O O . THR C 1 108 ? 95.246 73.013 84.674 1.00 55.34 179 THR B O 1
ATOM 5745 N N . TYR C 1 109 ? 94.049 71.219 85.359 1.00 49.85 180 TYR B N 1
ATOM 5746 C CA . TYR C 1 109 ? 94.392 70.373 84.227 1.00 51.09 180 TYR B CA 1
ATOM 5747 C C . TYR C 1 109 ? 93.143 69.688 83.691 1.00 53.89 180 TYR B C 1
ATOM 5748 O O . TYR C 1 109 ? 92.198 69.412 84.434 1.00 53.32 180 TYR B O 1
ATOM 5766 N N . HIS C 1 110 ? 93.154 69.417 82.387 1.00 49.64 181 HIS B N 1
ATOM 5767 C CA . HIS C 1 110 ? 92.125 68.608 81.748 1.00 44.32 181 HIS B CA 1
ATOM 5768 C C . HIS C 1 110 ? 92.565 67.150 81.757 1.00 47.80 181 HIS B C 1
ATOM 5769 O O . HIS C 1 110 ? 93.669 66.827 81.306 1.00 62.87 181 HIS B O 1
ATOM 5783 N N . VAL C 1 111 ? 91.706 66.276 82.272 1.00 46.95 182 VAL B N 1
ATOM 5784 C CA . VAL C 1 111 ? 92.000 64.851 82.376 1.00 51.03 182 VAL B CA 1
ATOM 5785 C C . VAL C 1 111 ? 90.964 64.093 81.562 1.00 54.95 182 VAL B C 1
ATOM 5786 O O . VAL C 1 111 ? 89.756 64.249 81.780 1.00 51.35 182 VAL B O 1
ATOM 5799 N N . THR C 1 112 ? 91.436 63.274 80.630 1.00 57.22 183 THR B N 1
ATOM 5800 C CA . THR C 1 112 ? 90.585 62.403 79.834 1.00 50.55 183 THR B CA 1
ATOM 5801 C C . THR C 1 112 ? 90.885 60.967 80.237 1.00 51.28 183 THR B C 1
ATOM 5802 O O . THR C 1 112 ? 92.040 60.534 80.176 1.00 55.91 183 THR B O 1
ATOM 5813 N N . LEU C 1 113 ? 89.854 60.238 80.653 1.00 50.97 184 LEU B N 1
ATOM 5814 C CA . LEU C 1 113 ? 90.016 58.907 81.220 1.00 69.17 184 LEU B CA 1
ATOM 5815 C C . LEU C 1 113 ? 89.135 57.913 80.481 1.00 50.20 184 LEU B C 1
ATOM 5816 O O . LEU C 1 113 ? 88.000 58.228 80.112 1.00 60.68 184 LEU B O 1
ATOM 5832 N N . THR C 1 114 ? 89.667 56.711 80.273 1.00 49.97 185 THR B N 1
ATOM 5833 C CA . THR C 1 114 ? 88.913 55.609 79.691 1.00 52.32 185 THR B CA 1
ATOM 5834 C C . THR C 1 114 ? 89.069 54.390 80.585 1.00 55.10 185 THR B C 1
ATOM 5835 O O . THR C 1 114 ? 90.192 53.998 80.923 1.00 51.16 185 THR B O 1
ATOM 5846 N N . LEU C 1 115 ? 87.941 53.795 80.963 1.00 52.09 186 LEU B N 1
ATOM 5847 C CA . LEU C 1 115 ? 87.921 52.663 81.881 1.00 46.11 186 LEU B CA 1
ATOM 5848 C C . LEU C 1 115 ? 87.462 51.417 81.134 1.00 52.65 186 LEU B C 1
ATOM 5849 O O . LEU C 1 115 ? 86.254 51.235 80.920 1.00 51.59 186 LEU B O 1
ATOM 5865 N N . PRO C 1 116 ? 88.364 50.536 80.711 1.00 50.65 187 PRO B N 1
ATOM 5866 C CA . PRO C 1 116 ? 87.928 49.298 80.063 1.00 51.61 187 PRO B CA 1
ATOM 5867 C C . PRO C 1 116 ? 87.085 48.470 81.013 1.00 49.10 187 PRO B C 1
ATOM 5868 O O . PRO C 1 116 ? 87.048 48.748 82.220 1.00 51.56 187 PRO B O 1
ATOM 5879 N N . PRO C 1 117 ? 86.383 47.454 80.512 1.00 46.36 188 PRO B N 1
ATOM 5880 C CA . PRO C 1 117 ? 85.578 46.616 81.410 1.00 45.61 188 PRO B CA 1
ATOM 5881 C C . PRO C 1 117 ? 86.408 46.034 82.542 1.00 49.49 188 PRO B C 1
ATOM 5882 O O . PRO C 1 117 ? 87.289 45.199 82.315 1.00 62.77 188 PRO B O 1
ATOM 5893 N N . THR C 1 118 ? 86.146 46.492 83.763 1.00 48.01 189 THR B N 1
ATOM 5894 C CA . THR C 1 118 ? 86.815 45.990 84.953 1.00 54.88 189 THR B CA 1
ATOM 5895 C C . THR C 1 118 ? 85.772 45.673 86.013 1.00 59.05 189 THR B C 1
ATOM 5896 O O . THR C 1 118 ? 84.674 46.236 86.016 1.00 56.92 189 THR B O 1
ATOM 5907 N N . GLN C 1 119 ? 86.123 44.759 86.909 1.00 62.88 190 GLN B N 1
ATOM 5908 C CA . GLN C 1 119 ? 85.192 44.274 87.916 1.00 56.24 190 GLN B CA 1
ATOM 5909 C C . GLN C 1 119 ? 85.316 45.107 89.184 1.00 56.59 190 GLN B C 1
ATOM 5910 O O . GLN C 1 119 ? 86.420 45.297 89.705 1.00 58.43 190 GLN B O 1
ATOM 5924 N N . LEU C 1 120 ? 84.186 45.615 89.669 1.00 57.86 191 LEU B N 1
ATOM 5925 C CA . LEU C 1 120 ? 84.115 46.207 90.994 1.00 59.95 191 LEU B CA 1
ATOM 5926 C C . LEU C 1 120 ? 83.032 45.507 91.802 1.00 54.70 191 LEU B C 1
ATOM 5927 O O . LEU C 1 120 ? 82.112 44.893 91.252 1.00 55.17 191 LEU B O 1
ATOM 5943 N N . GLU C 1 121 ? 83.163 45.601 93.120 1.00 47.80 192 GLU B N 1
ATOM 5944 C CA . GLU C 1 121 ? 82.196 45.041 94.048 1.00 51.98 192 GLU B CA 1
ATOM 5945 C C . GLU C 1 121 ? 81.367 46.167 94.648 1.00 50.16 192 GLU B C 1
ATOM 5946 O O . GLU C 1 121 ? 81.845 47.291 94.811 1.00 61.16 192 GLU B O 1
ATOM 5958 N N . VAL C 1 122 ? 80.113 45.858 94.964 1.00 51.32 193 VAL B N 1
ATOM 5959 C CA . VAL C 1 122 ? 79.177 46.831 95.515 1.00 48.93 193 VAL B CA 1
ATOM 5960 C C . VAL C 1 122 ? 78.536 46.223 96.753 1.00 55.34 193 VAL B C 1
ATOM 5961 O O . VAL C 1 122 ? 77.939 45.142 96.681 1.00 57.23 193 VAL B O 1
ATOM 5974 N N . ASN C 1 123 ? 78.653 46.915 97.882 1.00 62.24 194 ASN B N 1
ATOM 5975 C CA . ASN C 1 123 ? 78.050 46.493 99.137 1.00 55.78 194 ASN B CA 1
ATOM 5976 C C . ASN C 1 123 ? 76.865 47.394 99.453 1.00 57.14 194 ASN B C 1
ATOM 5977 O O . ASN C 1 123 ? 77.006 48.621 99.493 1.00 58.27 194 ASN B O 1
ATOM 5988 N N . LEU C 1 124 ? 75.703 46.785 99.667 1.00 58.14 195 LEU B N 1
ATOM 5989 C CA . LEU C 1 124 ? 74.506 47.487 100.106 1.00 58.01 195 LEU B CA 1
ATOM 5990 C C . LEU C 1 124 ? 74.184 47.051 101.528 1.00 62.40 195 LEU B C 1
ATOM 5991 O O . LEU C 1 124 ? 74.042 45.853 101.793 1.00 69.78 195 LEU B O 1
ATOM 6007 N N . GLU C 1 125 ? 74.069 48.018 102.437 1.00 63.70 196 GLU B N 1
ATOM 6008 C CA . GLU C 1 125 ? 73.858 47.727 103.848 1.00 63.62 196 GLU B CA 1
ATOM 6009 C C . GLU C 1 125 ? 72.785 48.648 104.403 1.00 70.55 196 GLU B C 1
ATOM 6010 O O . GLU C 1 125 ? 72.876 49.870 104.260 1.00 75.36 196 GLU B O 1
ATOM 6022 N N . GLU C 1 126 ? 71.770 48.056 105.030 1.00 66.59 197 GLU B N 1
ATOM 6023 C CA . GLU C 1 126 ? 70.729 48.826 105.697 1.00 62.92 197 GLU B CA 1
ATOM 6024 C C . GLU C 1 126 ? 71.231 49.358 107.032 1.00 68.54 197 GLU B C 1
ATOM 6025 O O . GLU C 1 126 ? 71.941 48.665 107.767 1.00 91.48 197 GLU B O 1
ATOM 6037 N N . ILE C 1 127 ? 70.857 50.596 107.340 1.00 78.38 198 ILE B N 1
ATOM 6038 C CA . ILE C 1 127 ? 71.238 51.235 108.597 1.00 71.58 198 ILE B CA 1
ATOM 6039 C C . ILE C 1 127 ? 69.974 51.792 109.247 1.00 83.41 198 ILE B C 1
ATOM 6040 O O . ILE C 1 127 ? 69.185 52.472 108.575 1.00 102.36 198 ILE B O 1
ATOM 6056 N N . PRO C 1 128 ? 69.737 51.534 110.534 1.00 91.08 199 PRO B N 1
ATOM 6057 C CA . PRO C 1 128 ? 68.461 51.940 111.136 1.00 88.93 199 PRO B CA 1
ATOM 6058 C C . PRO C 1 128 ? 68.377 53.446 111.330 1.00 87.03 199 PRO B C 1
ATOM 6059 O O . PRO C 1 128 ? 69.324 54.089 111.791 1.00 105.92 199 PRO B O 1
ATOM 6070 N N . GLY C 1 129 ? 67.222 54.003 110.974 1.00 99.63 200 GLY B N 1
ATOM 6071 C CA . GLY C 1 129 ? 66.970 55.418 111.139 1.00 101.40 200 GLY B CA 1
ATOM 6072 C C . GLY C 1 129 ? 67.701 56.327 110.178 1.00 98.95 200 GLY B C 1
ATOM 6073 O O . GLY C 1 129 ? 67.547 57.550 110.276 1.00 97.96 200 GLY B O 1
ATOM 6074 N N . GLU C 1 130 ? 68.483 55.782 109.257 1.00 92.51 201 GLU B N 1
ATOM 6075 C CA . GLU C 1 130 ? 69.243 56.594 108.314 1.00 83.35 201 GLU B CA 1
ATOM 6076 C C . GLU C 1 130 ? 68.990 56.210 106.864 1.00 70.75 201 GLU B C 1
ATOM 6077 O O . GLU C 1 130 ? 68.829 57.098 106.022 1.00 90.80 201 GLU B O 1
ATOM 6088 N N . GLY C 1 131 ? 68.947 54.915 106.550 1.00 71.64 202 GLY B N 1
ATOM 6089 C CA . GLY C 1 131 ? 68.665 54.478 105.195 1.00 83.41 202 GLY B CA 1
ATOM 6090 C C . GLY C 1 131 ? 69.535 53.331 104.720 1.00 77.32 202 GLY B C 1
ATOM 6091 O O . GLY C 1 131 ? 69.844 52.413 105.486 1.00 79.53 202 GLY B O 1
ATOM 6095 N N . LEU C 1 132 ? 69.936 53.379 103.452 1.00 69.72 203 LEU B N 1
ATOM 6096 C CA . LEU C 1 132 ? 70.711 52.321 102.816 1.00 65.42 203 LEU B CA 1
ATOM 6097 C C . LEU C 1 132 ? 72.093 52.859 102.467 1.00 70.28 203 LEU B C 1
ATOM 6098 O O . LEU C 1 132 ? 72.216 53.777 101.649 1.00 74.25 203 LEU B O 1
ATOM 6114 N N . LEU C 1 133 ? 73.125 52.281 103.076 1.00 68.47 204 LEU B N 1
ATOM 6115 C CA . LEU C 1 133 ? 74.500 52.694 102.829 1.00 58.44 204 LEU B CA 1
ATOM 6116 C C . LEU C 1 133 ? 75.083 51.851 101.701 1.00 59.45 204 LEU B C 1
ATOM 6117 O O . LEU C 1 133 ? 75.173 50.624 101.818 1.00 70.41 204 LEU B O 1
ATOM 6133 N N . ILE C 1 134 ? 75.480 52.510 100.616 1.00 54.65 205 ILE B N 1
ATOM 6134 C CA . ILE C 1 134 ? 76.066 51.850 99.456 1.00 52.70 205 ILE B CA 1
ATOM 6135 C C . ILE C 1 134 ? 77.549 52.182 99.412 1.00 56.90 205 ILE B C 1
ATOM 6136 O O . ILE C 1 134 ? 77.960 53.297 99.754 1.00 58.82 205 ILE B O 1
ATOM 6152 N N . SER C 1 135 ? 78.351 51.207 98.994 1.00 56.65 206 SER B N 1
ATOM 6153 C CA . SER C 1 135 ? 79.793 51.372 98.910 1.00 50.12 206 SER B CA 1
ATOM 6154 C C . SER C 1 135 ? 80.322 50.419 97.852 1.00 50.00 206 SER B C 1
ATOM 6155 O O . SER C 1 135 ? 79.799 49.316 97.677 1.00 54.56 206 SER B O 1
ATOM 6163 N N . TRP C 1 136 ? 81.362 50.853 97.143 1.00 52.23 207 TRP B N 1
ATOM 6164 C CA . TRP C 1 136 ? 81.899 50.054 96.054 1.00 47.70 207 TRP B CA 1
ATOM 6165 C C . TRP C 1 136 ? 83.398 50.276 95.941 1.00 48.87 207 TRP B C 1
ATOM 6166 O O . TRP C 1 136 ? 83.949 51.241 96.475 1.00 52.91 207 TRP B O 1
ATOM 6187 N N . ALA C 1 137 ? 84.050 49.363 95.226 1.00 75.27 208 ALA B N 1
ATOM 6188 C CA . ALA C 1 137 ? 85.495 49.388 95.063 1.00 46.55 208 ALA B CA 1
ATOM 6189 C C . ALA C 1 137 ? 85.876 48.411 93.963 1.00 45.80 208 ALA B C 1
ATOM 6190 O O . ALA C 1 137 ? 85.173 47.424 93.727 1.00 44.06 208 ALA B O 1
ATOM 6197 N N . PHE C 1 138 ? 86.994 48.694 93.297 1.00 54.80 209 PHE B N 1
ATOM 6198 C CA . PHE C 1 138 ? 87.484 47.806 92.251 1.00 54.50 209 PHE B CA 1
ATOM 6199 C C . PHE C 1 138 ? 88.072 46.544 92.868 1.00 55.42 209 PHE B C 1
ATOM 6200 O O . PHE C 1 138 ? 88.889 46.614 93.791 1.00 68.47 209 PHE B O 1
ATOM 6217 N N . THR C 1 139 ? 87.659 45.384 92.350 1.00 56.26 210 THR B N 1
ATOM 6218 C CA . THR C 1 139 ? 88.171 44.117 92.859 1.00 59.39 210 THR B CA 1
ATOM 6219 C C . THR C 1 139 ? 89.589 43.845 92.376 1.00 55.44 210 THR B C 1
ATOM 6220 O O . THR C 1 139 ? 90.365 43.200 93.088 1.00 68.95 210 THR B O 1
ATOM 6231 N N . ASP C 1 140 ? 89.943 44.315 91.182 1.00 61.18 211 ASP B N 1
ATOM 6232 C CA . ASP C 1 140 ? 91.306 44.203 90.688 1.00 73.50 211 ASP B CA 1
ATOM 6233 C C . ASP C 1 140 ? 91.681 45.488 89.966 1.00 64.84 211 ASP B C 1
ATOM 6234 O O . ASP C 1 140 ? 90.823 46.190 89.424 1.00 68.51 211 ASP B O 1
ATOM 6243 N N . ARG C 1 141 ? 92.979 45.786 89.974 1.00 66.73 212 ARG B N 1
ATOM 6244 C CA . ARG C 1 141 ? 93.533 47.006 89.402 1.00 69.13 212 ARG B CA 1
ATOM 6245 C C . ARG C 1 141 ? 92.998 47.240 87.994 1.00 72.30 212 ARG B C 1
ATOM 6246 O O . ARG C 1 141 ? 93.316 46.473 87.076 1.00 94.55 212 ARG B O 1
ATOM 6267 N N . PRO C 1 142 ? 92.190 48.277 87.774 1.00 71.29 213 PRO B N 1
ATOM 6268 C CA . PRO C 1 142 ? 91.719 48.552 86.414 1.00 73.99 213 PRO B CA 1
ATOM 6269 C C . PRO C 1 142 ? 92.839 49.113 85.554 1.00 71.97 213 PRO B C 1
ATOM 6270 O O . PRO C 1 142 ? 93.620 49.959 85.996 1.00 61.87 213 PRO B O 1
ATOM 6281 N N . ASP C 1 143 ? 92.916 48.626 84.314 1.00 71.72 214 ASP B N 1
ATOM 6282 C CA . ASP C 1 143 ? 93.939 49.080 83.372 1.00 81.34 214 ASP B CA 1
ATOM 6283 C C . ASP C 1 143 ? 93.523 50.451 82.846 1.00 73.61 214 ASP B C 1
ATOM 6284 O O . ASP C 1 143 ? 93.020 50.608 81.731 1.00 73.56 214 ASP B O 1
ATOM 6293 N N . LEU C 1 144 ? 93.740 51.463 83.681 1.00 65.34 215 LEU B N 1
ATOM 6294 C CA . LEU C 1 144 ? 93.339 52.819 83.337 1.00 59.62 215 LEU B CA 1
ATOM 6295 C C . LEU C 1 144 ? 94.256 53.403 82.274 1.00 62.31 215 LEU B C 1
ATOM 6296 O O . LEU C 1 144 ? 95.480 53.262 82.336 1.00 82.54 215 LEU B O 1
ATOM 6312 N N . SER C 1 145 ? 93.651 54.068 81.296 1.00 59.04 216 SER B N 1
ATOM 6313 C CA . SER C 1 145 ? 94.374 54.860 80.311 1.00 63.82 216 SER B CA 1
ATOM 6314 C C . SER C 1 145 ? 93.825 56.276 80.365 1.00 65.32 216 SER B C 1
ATOM 6315 O O . SER C 1 145 ? 92.631 56.489 80.128 1.00 63.65 216 SER B O 1
ATOM 6323 N N . LEU C 1 146 ? 94.685 57.236 80.694 1.00 61.88 217 LEU B N 1
ATOM 6324 C CA . LEU C 1 146 ? 94.254 58.622 80.760 1.00 58.70 217 LEU B CA 1
ATOM 6325 C C . LEU C 1 146 ? 95.400 59.534 80.360 1.00 64.36 217 LEU B C 1
ATOM 6326 O O . LEU C 1 146 ? 96.575 59.193 80.518 1.00 75.77 217 LEU B O 1
ATOM 6342 N N . THR C 1 147 ? 95.035 60.700 79.841 1.00 72.71 218 THR B N 1
ATOM 6343 C CA . THR C 1 147 ? 95.980 61.734 79.456 1.00 69.98 218 THR B CA 1
ATOM 6344 C C . THR C 1 147 ? 95.641 63.019 80.200 1.00 64.50 218 THR B C 1
ATOM 6345 O O . THR C 1 147 ? 94.489 63.246 80.587 1.00 58.93 218 THR B O 1
ATOM 6356 N N . VAL C 1 148 ? 96.656 63.856 80.409 1.00 64.46 219 VAL B N 1
ATOM 6357 C CA . VAL C 1 148 ? 96.524 65.078 81.195 1.00 58.67 219 VAL B CA 1
ATOM 6358 C C . VAL C 1 148 ? 97.154 66.221 80.413 1.00 62.23 219 VAL B C 1
ATOM 6359 O O . VAL C 1 148 ? 98.333 66.148 80.044 1.00 82.65 219 VAL B O 1
ATOM 6372 N N . LEU C 1 149 ? 96.374 67.274 80.167 1.00 53.81 220 LEU B N 1
ATOM 6373 C CA . LEU C 1 149 ? 96.857 68.468 79.494 1.00 57.86 220 LEU B CA 1
ATOM 6374 C C . LEU C 1 149 ? 96.620 69.691 80.372 1.00 60.14 220 LEU B C 1
ATOM 6375 O O . LEU C 1 149 ? 95.589 69.767 81.049 1.00 58.45 220 LEU B O 1
ATOM 6391 N N . PRO C 1 150 ? 97.536 70.661 80.388 1.00 53.18 221 PRO B N 1
ATOM 6392 C CA . PRO C 1 150 ? 97.276 71.903 81.125 1.00 50.27 221 PRO B CA 1
ATOM 6393 C C . PRO C 1 150 ? 96.184 72.721 80.452 1.00 57.33 221 PRO B C 1
ATOM 6394 O O . PRO C 1 150 ? 95.782 72.468 79.316 1.00 58.89 221 PRO B O 1
ATOM 6405 N N . LYS C 1 151 ? 95.699 73.723 81.185 1.00 64.06 222 LYS B N 1
ATOM 6406 C CA . LYS C 1 151 ? 94.761 74.701 80.649 1.00 68.46 222 LYS B CA 1
ATOM 6407 C C . LYS C 1 151 ? 95.444 76.008 80.256 1.00 69.64 222 LYS B C 1
ATOM 6408 O O . LYS C 1 151 ? 94.768 77.034 80.133 1.00 85.91 222 LYS B O 1
ATOM 6427 N N . LEU C 1 152 ? 96.759 75.991 80.053 1.00 57.47 223 LEU B N 1
ATOM 6428 C CA . LEU C 1 152 ? 97.528 77.217 79.847 1.00 72.55 223 LEU B CA 1
ATOM 6429 C C . LEU C 1 152 ? 97.376 78.144 81.052 1.00 67.65 223 LEU B C 1
ATOM 6430 O O . LEU C 1 152 ? 98.157 78.083 82.004 1.00 77.21 223 LEU B O 1
ATOM 6446 N N . GLU C 1 163 ? 106.566 66.296 84.607 1.00 71.57 234 GLU B N 1
ATOM 6447 C CA . GLU C 1 163 ? 105.573 66.803 85.549 1.00 71.76 234 GLU B CA 1
ATOM 6448 C C . GLU C 1 163 ? 104.213 66.165 85.289 1.00 86.83 234 GLU B C 1
ATOM 6449 O O . GLU C 1 163 ? 103.614 65.578 86.188 1.00 102.85 234 GLU B O 1
ATOM 6460 N N . LEU C 1 164 ? 103.726 66.284 84.052 1.00 76.59 235 LEU B N 1
ATOM 6461 C CA . LEU C 1 164 ? 102.444 65.679 83.708 1.00 60.58 235 LEU B CA 1
ATOM 6462 C C . LEU C 1 164 ? 102.438 64.184 83.991 1.00 77.43 235 LEU B C 1
ATOM 6463 O O . LEU C 1 164 ? 101.380 63.612 84.274 1.00 75.76 235 LEU B O 1
ATOM 6479 N N . SER C 1 165 ? 103.601 63.535 83.922 1.00 80.17 236 SER B N 1
ATOM 6480 C CA . SER C 1 165 ? 103.663 62.112 84.234 1.00 77.99 236 SER B CA 1
ATOM 6481 C C . SER C 1 165 ? 103.343 61.858 85.701 1.00 78.66 236 SER B C 1
ATOM 6482 O O . SER C 1 165 ? 102.647 60.892 86.033 1.00 78.14 236 SER B O 1
ATOM 6490 N N . THR C 1 166 ? 103.836 62.718 86.597 1.00 78.57 237 THR B N 1
ATOM 6491 C CA . THR C 1 166 ? 103.578 62.524 88.019 1.00 77.54 237 THR B CA 1
ATOM 6492 C C . THR C 1 166 ? 102.110 62.754 88.357 1.00 71.05 237 THR B C 1
ATOM 6493 O O . THR C 1 166 ? 101.576 62.106 89.264 1.00 68.57 237 THR B O 1
ATOM 6504 N N . ILE C 1 167 ? 101.443 63.664 87.645 1.00 79.02 238 ILE B N 1
ATOM 6505 C CA . ILE C 1 167 ? 100.021 63.888 87.883 1.00 65.74 238 ILE B CA 1
ATOM 6506 C C . ILE C 1 167 ? 99.208 62.688 87.409 1.00 61.22 238 ILE B C 1
ATOM 6507 O O . ILE C 1 167 ? 98.210 62.311 88.035 1.00 63.20 238 ILE B O 1
ATOM 6523 N N . GLU C 1 168 ? 99.617 62.069 86.298 1.00 61.61 239 GLU B N 1
ATOM 6524 C CA . GLU C 1 168 ? 98.922 60.877 85.823 1.00 58.60 239 GLU B CA 1
ATOM 6525 C C . GLU C 1 168 ? 98.964 59.767 86.864 1.00 65.17 239 GLU B C 1
ATOM 6526 O O . GLU C 1 168 ? 97.950 59.107 87.120 1.00 75.00 239 GLU B O 1
ATOM 6538 N N . GLU C 1 169 ? 100.128 59.551 87.481 1.00 60.68 240 GLU B N 1
ATOM 6539 C CA . GLU C 1 169 ? 100.264 58.460 88.441 1.00 64.69 240 GLU B CA 1
ATOM 6540 C C . GLU C 1 169 ? 99.479 58.740 89.715 1.00 60.36 240 GLU B C 1
ATOM 6541 O O . GLU C 1 169 ? 98.891 57.825 90.301 1.00 72.93 240 GLU B O 1
ATOM 6553 N N . LEU C 1 170 ? 99.453 59.996 90.161 1.00 67.27 241 LEU B N 1
ATOM 6554 C CA . LEU C 1 170 ? 98.694 60.327 91.362 1.00 60.30 241 LEU B CA 1
ATOM 6555 C C . LEU C 1 170 ? 97.196 60.169 91.129 1.00 54.72 241 LEU B C 1
ATOM 6556 O O . LEU C 1 170 ? 96.474 59.680 92.008 1.00 54.19 241 LEU B O 1
ATOM 6572 N N . ILE C 1 171 ? 96.709 60.568 89.951 1.00 56.23 242 ILE B N 1
ATOM 6573 C CA . ILE C 1 171 ? 95.291 60.405 89.641 1.00 55.87 242 ILE B CA 1
ATOM 6574 C C . ILE C 1 171 ? 94.935 58.925 89.552 1.00 57.41 242 ILE B C 1
ATOM 6575 O O . ILE C 1 171 ? 93.947 58.472 90.143 1.00 55.73 242 ILE B O 1
ATOM 6591 N N . LYS C 1 172 ? 95.730 58.148 88.810 1.00 58.44 243 LYS B N 1
ATOM 6592 C CA . LYS C 1 172 ? 95.475 56.713 88.718 1.00 59.31 243 LYS B CA 1
ATOM 6593 C C . LYS C 1 172 ? 95.498 56.064 90.096 1.00 57.94 243 LYS B C 1
ATOM 6594 O O . LYS C 1 172 ? 94.624 55.252 90.423 1.00 54.80 243 LYS B O 1
ATOM 6613 N N . ASP C 1 173 ? 96.487 56.415 90.921 1.00 56.79 244 ASP B N 1
ATOM 6614 C CA . ASP C 1 173 ? 96.587 55.823 92.251 1.00 70.75 244 ASP B CA 1
ATOM 6615 C C . ASP C 1 173 ? 95.321 56.078 93.061 1.00 60.04 244 ASP B C 1
ATOM 6616 O O . ASP C 1 173 ? 94.823 55.178 93.748 1.00 64.55 244 ASP B O 1
ATOM 6625 N N . ALA C 1 174 ? 94.782 57.295 92.988 1.00 59.33 245 ALA B N 1
ATOM 6626 C CA . ALA C 1 174 ? 93.560 57.608 93.722 1.00 54.42 245 ALA B CA 1
ATOM 6627 C C . ALA C 1 174 ? 92.391 56.765 93.226 1.00 48.27 245 ALA B C 1
ATOM 6628 O O . ALA C 1 174 ? 91.658 56.169 94.024 1.00 58.93 245 ALA B O 1
ATOM 6635 N N . ILE C 1 175 ? 92.203 56.699 91.906 1.00 54.34 246 ILE B N 1
ATOM 6636 C CA . ILE C 1 175 ? 91.058 55.980 91.350 1.00 55.59 246 ILE B CA 1
ATOM 6637 C C . ILE C 1 175 ? 91.096 54.514 91.759 1.00 56.23 246 ILE B C 1
ATOM 6638 O O . ILE C 1 175 ? 90.057 53.912 92.058 1.00 57.53 246 ILE B O 1
ATOM 6654 N N . VAL C 1 176 ? 92.288 53.915 91.774 1.00 48.87 247 VAL B N 1
ATOM 6655 C CA . VAL C 1 176 ? 92.403 52.499 92.110 1.00 50.57 247 VAL B CA 1
ATOM 6656 C C . VAL C 1 176 ? 92.120 52.272 93.590 1.00 66.44 247 VAL B C 1
ATOM 6657 O O . VAL C 1 176 ? 91.389 51.348 93.962 1.00 55.83 247 VAL B O 1
ATOM 6670 N N . SER C 1 177 ? 92.689 53.113 94.456 1.00 54.24 248 SER B N 1
ATOM 6671 C CA . SER C 1 177 ? 92.653 52.866 95.894 1.00 52.98 248 SER B CA 1
ATOM 6672 C C . SER C 1 177 ? 91.285 53.155 96.500 1.00 61.18 248 SER B C 1
ATOM 6673 O O . SER C 1 177 ? 90.857 52.459 97.426 1.00 65.15 248 SER B O 1
ATOM 6681 N N . THR C 1 178 ? 90.593 54.177 96.010 1.00 53.95 249 THR B N 1
ATOM 6682 C CA . THR C 1 178 ? 89.396 54.663 96.681 1.00 53.78 249 THR B CA 1
ATOM 6683 C C . THR C 1 178 ? 88.281 53.628 96.684 1.00 58.58 249 THR B C 1
ATOM 6684 O O . THR C 1 178 ? 88.129 52.834 95.753 1.00 60.43 249 THR B O 1
ATOM 6695 N N . GLN C 1 179 ? 87.488 53.660 97.752 1.00 51.08 250 GLN B N 1
ATOM 6696 C CA . GLN C 1 179 ? 86.309 52.813 97.911 1.00 52.05 250 GLN B CA 1
ATOM 6697 C C . GLN C 1 179 ? 85.174 53.732 98.339 1.00 50.20 250 GLN B C 1
ATOM 6698 O O . GLN C 1 179 ? 84.907 53.895 99.538 1.00 53.36 250 GLN B O 1
ATOM 6712 N N . PRO C 1 180 ? 84.498 54.371 97.386 1.00 49.01 251 PRO B N 1
ATOM 6713 C CA . PRO C 1 180 ? 83.488 55.370 97.746 1.00 50.35 251 PRO B CA 1
ATOM 6714 C C . PRO C 1 180 ? 82.336 54.768 98.535 1.00 53.66 251 PRO B C 1
ATOM 6715 O O . PRO C 1 180 ? 82.079 53.563 98.500 1.00 57.77 251 PRO B O 1
ATOM 6726 N N . ALA C 1 181 ? 81.632 55.643 99.252 1.00 58.84 252 ALA B N 1
ATOM 6727 C CA . ALA C 1 181 ? 80.437 55.277 99.995 1.00 64.18 252 ALA B CA 1
ATOM 6728 C C . ALA C 1 181 ? 79.416 56.398 99.867 1.00 64.44 252 ALA B C 1
ATOM 6729 O O . ALA C 1 181 ? 79.774 57.564 99.676 1.00 71.09 252 ALA B O 1
ATOM 6770 N N . VAL C 1 184 ? 71.608 56.695 101.347 1.00 63.25 255 VAL B N 1
ATOM 6771 C CA . VAL C 1 184 ? 70.363 56.866 100.612 1.00 63.69 255 VAL B CA 1
ATOM 6772 C C . VAL C 1 184 ? 69.187 56.745 101.576 1.00 83.61 255 VAL B C 1
ATOM 6773 O O . VAL C 1 184 ? 68.639 57.747 102.036 1.00 82.50 255 VAL B O 1
ATOM 6786 N N . SER D 1 26 ? 73.927 71.532 120.562 1.00 124.71 97 SER C N 1
ATOM 6787 C CA . SER D 1 26 ? 73.431 71.269 119.216 1.00 125.79 97 SER C CA 1
ATOM 6788 C C . SER D 1 26 ? 73.485 69.776 118.910 1.00 116.16 97 SER C C 1
ATOM 6789 O O . SER D 1 26 ? 72.533 69.205 118.374 1.00 109.35 97 SER C O 1
ATOM 6797 N N . PHE D 1 27 ? 74.612 69.148 119.254 1.00 114.89 98 PHE C N 1
ATOM 6798 C CA . PHE D 1 27 ? 74.759 67.718 119.014 1.00 111.54 98 PHE C CA 1
ATOM 6799 C C . PHE D 1 27 ? 73.715 66.922 119.787 1.00 107.63 98 PHE C C 1
ATOM 6800 O O . PHE D 1 27 ? 73.199 65.915 119.288 1.00 110.32 98 PHE C O 1
ATOM 6817 N N . ARG D 1 28 ? 73.388 67.358 121.008 1.00 114.47 99 ARG C N 1
ATOM 6818 C CA . ARG D 1 28 ? 72.377 66.658 121.794 1.00 112.12 99 ARG C CA 1
ATOM 6819 C C . ARG D 1 28 ? 71.032 66.637 121.079 1.00 108.40 99 ARG C C 1
ATOM 6820 O O . ARG D 1 28 ? 70.267 65.677 121.225 1.00 110.03 99 ARG C O 1
ATOM 6841 N N . GLU D 1 29 ? 70.728 67.681 120.304 1.00 104.15 100 GLU C N 1
ATOM 6842 C CA . GLU D 1 29 ? 69.459 67.729 119.585 1.00 103.69 100 GLU C CA 1
ATOM 6843 C C . GLU D 1 29 ? 69.393 66.638 118.523 1.00 100.89 100 GLU C C 1
ATOM 6844 O O . GLU D 1 29 ? 68.402 65.905 118.430 1.00 116.93 100 GLU C O 1
ATOM 6848 N N . ASN D 1 30 ? 70.445 66.518 117.710 1.00 100.63 101 ASN C N 1
ATOM 6849 C CA . ASN D 1 30 ? 70.472 65.483 116.682 1.00 105.45 101 ASN C CA 1
ATOM 6850 C C . ASN D 1 30 ? 70.591 64.090 117.290 1.00 91.03 101 ASN C C 1
ATOM 6851 O O . ASN D 1 30 ? 70.073 63.122 116.721 1.00 90.83 101 ASN C O 1
ATOM 6862 N N . TRP D 1 31 ? 71.265 63.967 118.438 1.00 87.25 102 TRP C N 1
ATOM 6863 C CA . TRP D 1 31 ? 71.376 62.671 119.100 1.00 86.68 102 TRP C CA 1
ATOM 6864 C C . TRP D 1 31 ? 70.001 62.121 119.459 1.00 85.30 102 TRP C C 1
ATOM 6865 O O . TRP D 1 31 ? 69.724 60.935 119.247 1.00 84.19 102 TRP C O 1
ATOM 6869 N N . GLN D 1 32 ? 69.125 62.971 119.999 1.00 71.10 103 GLN C N 1
ATOM 6870 C CA . GLN D 1 32 ? 67.779 62.527 120.347 1.00 67.71 103 GLN C CA 1
ATOM 6871 C C . GLN D 1 32 ? 66.941 62.267 119.102 1.00 72.00 103 GLN C C 1
ATOM 6872 O O . GLN D 1 32 ? 66.175 61.298 119.055 1.00 80.35 103 GLN C O 1
ATOM 6886 N N . ARG D 1 33 ? 67.065 63.125 118.086 1.00 69.08 104 ARG C N 1
ATOM 6887 C CA . ARG D 1 33 ? 66.256 62.962 116.882 1.00 72.32 104 ARG C CA 1
ATOM 6888 C C . ARG D 1 33 ? 66.524 61.618 116.219 1.00 71.41 104 ARG C C 1
ATOM 6889 O O . ARG D 1 33 ? 65.606 60.990 115.676 1.00 67.31 104 ARG C O 1
ATOM 6893 N N . ALA D 1 34 ? 67.776 61.155 116.254 1.00 67.91 105 ALA C N 1
ATOM 6894 C CA . ALA D 1 34 ? 68.105 59.858 115.671 1.00 66.86 105 ALA C CA 1
ATOM 6895 C C . ALA D 1 34 ? 67.561 58.718 116.521 1.00 64.21 105 ALA C C 1
ATOM 6896 O O . ALA D 1 34 ? 67.086 57.709 115.987 1.00 68.97 105 ALA C O 1
ATOM 6903 N N . TRP D 1 35 ? 67.626 58.857 117.846 1.00 67.06 106 TRP C N 1
ATOM 6904 C CA . TRP D 1 35 ? 67.102 57.821 118.727 1.00 60.27 106 TRP C CA 1
ATOM 6905 C C . TRP D 1 35 ? 65.629 57.562 118.443 1.00 56.74 106 TRP C C 1
ATOM 6906 O O . TRP D 1 35 ? 65.200 56.409 118.314 1.00 68.88 106 TRP C O 1
ATOM 6927 N N . VAL D 1 36 ? 64.838 58.630 118.333 1.00 55.43 107 VAL C N 1
ATOM 6928 C CA . VAL D 1 36 ? 63.409 58.476 118.078 1.00 58.51 107 VAL C CA 1
ATOM 6929 C C . VAL D 1 36 ? 63.179 57.806 116.729 1.00 61.34 107 VAL C C 1
ATOM 6930 O O . VAL D 1 36 ? 62.273 56.976 116.579 1.00 68.74 107 VAL C O 1
ATOM 6943 N N . ARG D 1 37 ? 63.989 58.154 115.724 1.00 61.66 108 ARG C N 1
ATOM 6944 C CA . ARG D 1 37 ? 63.864 57.512 114.418 1.00 63.63 108 ARG C CA 1
ATOM 6945 C C . ARG D 1 37 ? 64.023 56.001 114.538 1.00 65.35 108 ARG C C 1
ATOM 6946 O O . ARG D 1 37 ? 63.176 55.234 114.063 1.00 63.23 108 ARG C O 1
ATOM 6967 N N . ALA D 1 38 ? 65.105 55.552 115.178 1.00 69.71 109 ALA C N 1
ATOM 6968 C CA . ALA D 1 38 ? 65.313 54.121 115.365 1.00 68.55 109 ALA C CA 1
ATOM 6969 C C . ALA D 1 38 ? 64.250 53.511 116.271 1.00 66.12 109 ALA C C 1
ATOM 6970 O O . ALA D 1 38 ? 63.918 52.329 116.123 1.00 68.68 109 ALA C O 1
ATOM 6977 N N . LEU D 1 39 ? 63.703 54.291 117.206 1.00 64.16 110 LEU C N 1
ATOM 6978 C CA . LEU D 1 39 ? 62.676 53.763 118.098 1.00 64.09 110 LEU C CA 1
ATOM 6979 C C . LEU D 1 39 ? 61.375 53.499 117.354 1.00 64.21 110 LEU C C 1
ATOM 6980 O O . LEU D 1 39 ? 60.666 52.534 117.660 1.00 62.94 110 LEU C O 1
ATOM 6996 N N . ASN D 1 40 ? 61.048 54.335 116.371 1.00 64.08 111 ASN C N 1
ATOM 6997 C CA . ASN D 1 40 ? 59.818 54.133 115.619 1.00 63.81 111 ASN C CA 1
ATOM 6998 C C . ASN D 1 40 ? 59.941 52.988 114.621 1.00 72.92 111 ASN C C 1
ATOM 6999 O O . ASN D 1 40 ? 58.953 52.289 114.367 1.00 74.95 111 ASN C O 1
ATOM 7010 N N . GLU D 1 41 ? 61.130 52.772 114.055 1.00 73.50 112 GLU C N 1
ATOM 7011 C CA . GLU D 1 41 ? 61.319 51.634 113.161 1.00 72.34 112 GLU C CA 1
ATOM 7012 C C . GLU D 1 41 ? 61.167 50.314 113.909 1.00 74.10 112 GLU C C 1
ATOM 7013 O O . GLU D 1 41 ? 60.526 49.382 113.409 1.00 75.17 112 GLU C O 1
ATOM 7025 N N . GLN D 1 42 ? 61.746 50.215 115.108 1.00 84.25 113 GLN C N 1
ATOM 7026 C CA . GLN D 1 42 ? 61.630 48.983 115.883 1.00 74.64 113 GLN C CA 1
ATOM 7027 C C . GLN D 1 42 ? 60.189 48.712 116.290 1.00 69.19 113 GLN C C 1
ATOM 7028 O O . GLN D 1 42 ? 59.778 47.549 116.380 1.00 76.92 113 GLN C O 1
ATOM 7042 N N . ALA D 1 43 ? 59.407 49.763 116.542 1.00 75.52 114 ALA C N 1
ATOM 7043 C CA . ALA D 1 43 ? 58.007 49.578 116.904 1.00 76.43 114 ALA C CA 1
ATOM 7044 C C . ALA D 1 43 ? 57.164 49.117 115.724 1.00 87.81 114 ALA C C 1
ATOM 7045 O O . ALA D 1 43 ? 56.111 48.505 115.934 1.00 114.93 114 ALA C O 1
ATOM 7052 N N . CYS D 1 44 ? 57.599 49.392 114.498 1.00 81.15 115 CYS C N 1
ATOM 7053 C CA . CYS D 1 44 ? 56.851 49.005 113.306 1.00 82.48 115 CYS C CA 1
ATOM 7054 C C . CYS D 1 44 ? 57.037 47.520 112.999 1.00 86.26 115 CYS C C 1
ATOM 7055 O O . CYS D 1 44 ? 56.125 46.714 113.195 1.00 83.72 115 CYS C O 1
ATOM 7063 N N . GLN D 1 51 ? 49.510 50.173 116.299 1.00 89.78 122 GLN C N 1
ATOM 7064 C CA . GLN D 1 51 ? 50.827 50.752 116.059 1.00 75.05 122 GLN C CA 1
ATOM 7065 C C . GLN D 1 51 ? 51.128 51.862 117.065 1.00 73.18 122 GLN C C 1
ATOM 7066 O O . GLN D 1 51 ? 50.293 52.733 117.309 1.00 88.52 122 GLN C O 1
ATOM 7070 N N . ILE D 1 52 ? 52.324 51.817 117.647 1.00 79.85 123 ILE C N 1
ATOM 7071 C CA . ILE D 1 52 ? 52.774 52.824 118.597 1.00 71.11 123 ILE C CA 1
ATOM 7072 C C . ILE D 1 52 ? 53.883 53.638 117.945 1.00 67.75 123 ILE C C 1
ATOM 7073 O O . ILE D 1 52 ? 54.587 53.172 117.044 1.00 69.47 123 ILE C O 1
ATOM 7077 N N . ALA D 1 53 ? 54.035 54.877 118.410 1.00 64.24 124 ALA C N 1
ATOM 7078 C CA . ALA D 1 53 ? 55.014 55.792 117.841 1.00 68.27 124 ALA C CA 1
ATOM 7079 C C . ALA D 1 53 ? 55.481 56.773 118.905 1.00 63.36 124 ALA C C 1
ATOM 7080 O O . ALA D 1 53 ? 54.689 57.225 119.736 1.00 72.50 124 ALA C O 1
ATOM 7087 N N . PHE D 1 54 ? 56.773 57.095 118.870 1.00 64.04 125 PHE C N 1
ATOM 7088 C CA . PHE D 1 54 ? 57.345 58.143 119.709 1.00 61.96 125 PHE C CA 1
ATOM 7089 C C . PHE D 1 54 ? 57.303 59.444 118.913 1.00 69.25 125 PHE C C 1
ATOM 7090 O O . PHE D 1 54 ? 58.015 59.592 117.915 1.00 81.32 125 PHE C O 1
ATOM 7107 N N . GLU D 1 55 ? 56.471 60.387 119.355 1.00 70.97 126 GLU C N 1
ATOM 7108 C CA . GLU D 1 55 ? 56.175 61.568 118.543 1.00 79.18 126 GLU C CA 1
ATOM 7109 C C . GLU D 1 55 ? 57.311 62.587 118.588 1.00 81.02 126 GLU C C 1
ATOM 7110 O O . GLU D 1 55 ? 58.064 62.740 117.621 1.00 103.88 126 GLU C O 1
ATOM 7122 N N . GLU D 1 56 ? 57.438 63.300 119.698 1.00 67.07 127 GLU C N 1
ATOM 7123 C CA . GLU D 1 56 ? 58.405 64.379 119.828 1.00 89.19 127 GLU C CA 1
ATOM 7124 C C . GLU D 1 56 ? 59.674 63.878 120.505 1.00 89.09 127 GLU C C 1
ATOM 7125 O O . GLU D 1 56 ? 59.678 62.859 121.199 1.00 93.79 127 GLU C O 1
ATOM 7137 N N . VAL D 1 57 ? 60.760 64.607 120.285 1.00 92.02 128 VAL C N 1
ATOM 7138 C CA . VAL D 1 57 ? 61.991 64.333 121.033 1.00 96.59 128 VAL C CA 1
ATOM 7139 C C . VAL D 1 57 ? 61.751 64.645 122.504 1.00 96.11 128 VAL C C 1
ATOM 7140 O O . VAL D 1 57 ? 61.017 65.600 122.815 1.00 88.03 128 VAL C O 1
ATOM 7153 N N . PRO D 1 58 ? 62.329 63.892 123.438 1.00 97.25 129 PRO C N 1
ATOM 7154 C CA . PRO D 1 58 ? 62.055 64.154 124.855 1.00 87.93 129 PRO C CA 1
ATOM 7155 C C . PRO D 1 58 ? 62.544 65.535 125.267 1.00 92.62 129 PRO C C 1
ATOM 7156 O O . PRO D 1 58 ? 63.616 65.985 124.855 1.00 106.35 129 PRO C O 1
ATOM 7167 N N . GLN D 1 59 ? 61.736 66.213 126.079 1.00 82.27 130 GLN C N 1
ATOM 7168 C CA . GLN D 1 59 ? 62.148 67.491 126.632 1.00 104.12 130 GLN C CA 1
ATOM 7169 C C . GLN D 1 59 ? 63.458 67.326 127.399 1.00 90.34 130 GLN C C 1
ATOM 7170 O O . GLN D 1 59 ? 63.931 66.216 127.652 1.00 89.23 130 GLN C O 1
ATOM 7174 N N . LEU D 1 60 ? 64.048 68.453 127.770 1.00 84.34 131 LEU C N 1
ATOM 7175 C CA . LEU D 1 60 ? 65.300 68.419 128.509 1.00 78.67 131 LEU C CA 1
ATOM 7176 C C . LEU D 1 60 ? 65.112 67.629 129.803 1.00 79.60 131 LEU C C 1
ATOM 7177 O O . LEU D 1 60 ? 64.159 67.894 130.550 1.00 103.21 131 LEU C O 1
ATOM 7193 N N . PRO D 1 61 ? 65.978 66.667 130.106 1.00 76.83 132 PRO C N 1
ATOM 7194 C CA . PRO D 1 61 ? 65.795 65.868 131.318 1.00 68.62 132 PRO C CA 1
ATOM 7195 C C . PRO D 1 61 ? 66.245 66.635 132.549 1.00 67.90 132 PRO C C 1
ATOM 7196 O O . PRO D 1 61 ? 67.280 67.316 132.514 1.00 69.85 132 PRO C O 1
ATOM 7207 N N . PRO D 1 62 ? 65.493 66.560 133.654 1.00 59.96 133 PRO C N 1
ATOM 7208 C CA . PRO D 1 62 ? 65.927 67.252 134.881 1.00 59.47 133 PRO C CA 1
ATOM 7209 C C . PRO D 1 62 ? 67.365 66.960 135.272 1.00 59.10 133 PRO C C 1
ATOM 7210 O O . PRO D 1 62 ? 68.096 67.882 135.655 1.00 62.68 133 PRO C O 1
ATOM 7221 N N . ARG D 1 63 ? 67.790 65.701 135.201 1.00 68.26 134 ARG C N 1
ATOM 7222 C CA . ARG D 1 63 ? 69.184 65.354 135.426 1.00 56.98 134 ARG C CA 1
ATOM 7223 C C . ARG D 1 63 ? 69.543 64.177 134.535 1.00 50.89 134 ARG C C 1
ATOM 7224 O O . ARG D 1 63 ? 68.709 63.313 134.256 1.00 54.82 134 ARG C O 1
ATOM 7245 N N . ALA D 1 64 ? 70.795 64.160 134.086 1.00 58.54 135 ALA C N 1
ATOM 7246 C CA . ALA D 1 64 ? 71.297 63.093 133.233 1.00 54.67 135 ALA C CA 1
ATOM 7247 C C . ALA D 1 64 ? 72.816 63.124 133.284 1.00 54.50 135 ALA C C 1
ATOM 7248 O O . ALA D 1 64 ? 73.419 64.123 133.687 1.00 61.18 135 ALA C O 1
ATOM 7255 N N . SER D 1 65 ? 73.431 62.017 132.876 1.00 56.55 136 SER C N 1
ATOM 7256 C CA . SER D 1 65 ? 74.882 61.937 132.956 1.00 52.37 136 SER C CA 1
ATOM 7257 C C . SER D 1 65 ? 75.386 60.731 132.180 1.00 54.79 136 SER C C 1
ATOM 7258 O O . SER D 1 65 ? 74.690 59.718 132.054 1.00 55.82 136 SER C O 1
ATOM 7266 N N . ILE D 1 66 ? 76.603 60.862 131.658 1.00 60.63 137 ILE C N 1
ATOM 7267 C CA . ILE D 1 66 ? 77.387 59.741 131.155 1.00 67.55 137 ILE C CA 1
ATOM 7268 C C . ILE D 1 66 ? 78.670 59.692 131.971 1.00 69.17 137 ILE C C 1
ATOM 7269 O O . ILE D 1 66 ? 79.305 60.730 132.195 1.00 67.83 137 ILE C O 1
ATOM 7285 N N . SER D 1 67 ? 79.039 58.499 132.435 1.00 62.19 138 SER C N 1
ATOM 7286 C CA . SER D 1 67 ? 80.195 58.347 133.307 1.00 68.53 138 SER C CA 1
ATOM 7287 C C . SER D 1 67 ? 80.947 57.072 132.953 1.00 75.86 138 SER C C 1
ATOM 7288 O O . SER D 1 67 ? 80.430 56.188 132.267 1.00 63.51 138 SER C O 1
ATOM 7296 N N . HIS D 1 68 ? 82.186 56.995 133.439 1.00 76.28 139 HIS C N 1
ATOM 7297 C CA . HIS D 1 68 ? 83.047 55.836 133.210 1.00 66.32 139 HIS C CA 1
ATOM 729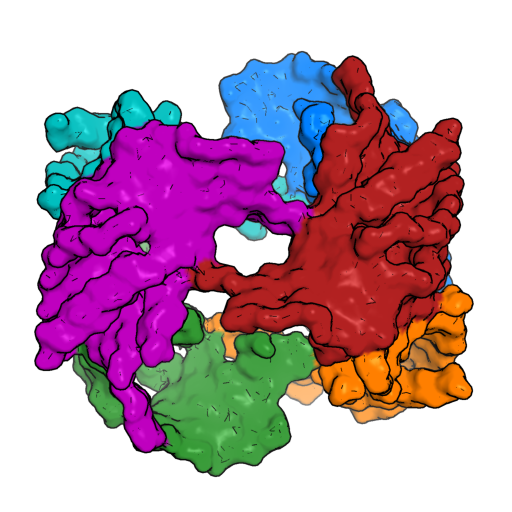8 C C . HIS D 1 68 ? 83.277 55.613 131.719 1.00 70.57 139 HIS C C 1
ATOM 7299 O O . HIS D 1 68 ? 83.247 54.483 131.227 1.00 73.65 139 HIS C O 1
ATOM 7313 N N . VAL D 1 69 ? 83.517 56.704 130.996 1.00 64.52 140 VAL C N 1
ATOM 7314 C CA . VAL D 1 69 ? 83.772 56.624 129.563 1.00 57.46 140 VAL C CA 1
ATOM 7315 C C . VAL D 1 69 ? 85.150 56.015 129.349 1.00 65.75 140 VAL C C 1
ATOM 7316 O O . VAL D 1 69 ? 86.161 56.547 129.823 1.00 76.09 140 VAL C O 1
ATOM 7329 N N . THR D 1 70 ? 85.196 54.895 128.635 1.00 68.86 141 THR C N 1
ATOM 7330 C CA . THR D 1 70 ? 86.436 54.166 128.419 1.00 71.41 141 THR C CA 1
ATOM 7331 C C . THR D 1 70 ? 86.521 53.724 126.967 1.00 68.35 141 THR C C 1
ATOM 7332 O O . THR D 1 70 ? 85.517 53.327 126.369 1.00 73.15 141 THR C O 1
ATOM 7343 N N . CYS D 1 71 ? 87.725 53.798 126.408 1.00 75.61 142 CYS C N 1
ATOM 7344 C CA . CYS D 1 71 ? 87.984 53.338 125.051 1.00 65.31 142 CYS C CA 1
ATOM 7345 C C . CYS D 1 71 ? 88.387 51.869 125.100 1.00 65.45 142 CYS C C 1
ATOM 7346 O O . CYS D 1 71 ? 89.389 51.517 125.732 1.00 78.08 142 CYS C O 1
ATOM 7354 N N . VAL D 1 72 ? 87.609 51.015 124.436 1.00 67.56 143 VAL C N 1
ATOM 7355 C CA . VAL D 1 72 ? 87.826 49.573 124.497 1.00 65.61 143 VAL C CA 1
ATOM 7356 C C . VAL D 1 72 ? 88.591 49.103 123.268 1.00 73.80 143 VAL C C 1
ATOM 7357 O O . VAL D 1 72 ? 89.353 48.132 123.334 1.00 72.73 143 VAL C O 1
ATOM 7370 N N . ASP D 1 73 ? 88.390 49.777 122.139 1.00 65.47 144 ASP C N 1
ATOM 7371 C CA . ASP D 1 73 ? 89.069 49.390 120.911 1.00 61.96 144 ASP C CA 1
ATOM 7372 C C . ASP D 1 73 ? 89.168 50.599 119.993 1.00 68.25 144 ASP C C 1
ATOM 7373 O O . ASP D 1 73 ? 88.288 51.462 119.984 1.00 78.46 144 ASP C O 1
ATOM 7382 N N . GLN D 1 74 ? 90.252 50.642 119.219 1.00 70.82 145 GLN C N 1
ATOM 7383 C CA . GLN D 1 74 ? 90.552 51.770 118.352 1.00 65.10 145 GLN C CA 1
ATOM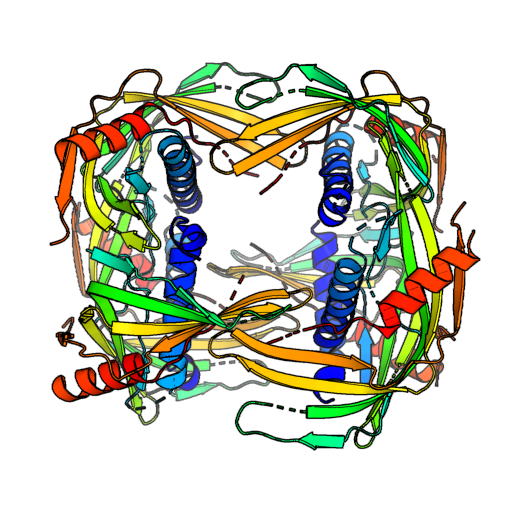 7384 C C . GLN D 1 74 ? 91.159 51.258 117.056 1.00 63.13 145 GLN C C 1
ATOM 7385 O O . GLN D 1 74 ? 91.953 50.313 117.064 1.00 73.75 145 GLN C O 1
ATOM 7399 N N . SER D 1 75 ? 90.781 51.886 115.945 1.00 66.31 146 SER C N 1
ATOM 7400 C CA . SER D 1 75 ? 91.290 51.541 114.625 1.00 63.79 146 SER C CA 1
ATOM 7401 C C . SER D 1 75 ? 91.639 52.819 113.873 1.00 65.36 146 SER C C 1
ATOM 7402 O O . SER D 1 75 ? 91.455 53.933 114.374 1.00 85.72 146 SER C O 1
ATOM 7410 N N . GLU D 1 76 ? 92.148 52.652 112.650 1.00 72.57 147 GLU C N 1
ATOM 7411 C CA . GLU D 1 76 ? 92.456 53.807 111.812 1.00 85.01 147 GLU C CA 1
ATOM 7412 C C . GLU D 1 76 ? 91.204 54.619 111.510 1.00 78.03 147 GLU C C 1
ATOM 7413 O O . GLU D 1 76 ? 91.248 55.854 111.474 1.00 85.05 147 GLU C O 1
ATOM 7425 N N . HIS D 1 77 ? 90.076 53.941 111.293 1.00 74.14 148 HIS C N 1
ATOM 7426 C CA . HIS D 1 77 ? 88.843 54.590 110.876 1.00 74.49 148 HIS C CA 1
ATOM 7427 C C . HIS D 1 77 ? 87.671 54.323 111.808 1.00 65.60 148 HIS C C 1
ATOM 7428 O O . HIS D 1 77 ? 86.561 54.783 111.521 1.00 69.40 148 HIS C O 1
ATOM 7442 N N . THR D 1 78 ? 87.872 53.594 112.905 1.00 62.28 149 THR C N 1
ATOM 7443 C CA . THR D 1 78 ? 86.786 53.305 113.829 1.00 58.15 149 THR C CA 1
ATOM 7444 C C . THR D 1 78 ? 87.274 53.452 115.262 1.00 58.77 149 THR C C 1
ATOM 7445 O O . THR D 1 78 ? 88.475 53.520 115.537 1.00 65.82 149 THR C O 1
ATOM 7473 N N . VAL D 1 80 ? 85.602 52.360 119.483 1.00 65.92 151 VAL C N 1
ATOM 7474 C CA . VAL D 1 80 ? 84.535 51.747 120.266 1.00 55.73 151 VAL C CA 1
ATOM 7475 C C . VAL D 1 80 ? 84.639 52.250 121.698 1.00 62.13 151 VAL C C 1
ATOM 7476 O O . VAL D 1 80 ? 85.717 52.200 122.302 1.00 68.05 151 VAL C O 1
ATOM 7489 N N . LEU D 1 81 ? 83.519 52.723 122.242 1.00 58.00 152 LEU C N 1
ATOM 7490 C CA . LEU D 1 81 ? 83.480 53.310 123.572 1.00 55.47 152 LEU C CA 1
ATOM 7491 C C . LEU D 1 81 ? 82.404 52.634 124.408 1.00 58.64 152 LEU C C 1
ATOM 7492 O O . LEU D 1 81 ? 81.400 52.143 123.883 1.00 54.42 152 LEU C O 1
ATOM 7508 N N . ARG D 1 82 ? 82.628 52.618 125.720 1.00 58.44 153 ARG C N 1
ATOM 7509 C CA . ARG D 1 82 ? 81.631 52.178 126.683 1.00 61.95 153 ARG C CA 1
ATOM 7510 C C . ARG D 1 82 ? 81.521 53.217 127.786 1.00 55.81 153 ARG C C 1
ATOM 7511 O O . ARG D 1 82 ? 82.521 53.824 128.183 1.00 64.29 153 ARG C O 1
ATOM 7532 N N . CYS D 1 83 ? 80.300 53.424 128.272 1.00 55.55 154 CYS C N 1
ATOM 7533 C CA . CYS D 1 83 ? 80.044 54.407 129.311 1.00 62.93 154 CYS C CA 1
ATOM 7534 C C . CYS D 1 83 ? 78.844 53.956 130.130 1.00 59.85 154 CYS C C 1
ATOM 7535 O O . CYS D 1 83 ? 78.188 52.960 129.816 1.00 54.33 154 CYS C O 1
ATOM 7543 N N . GLN D 1 84 ? 78.565 54.709 131.192 1.00 63.29 155 GLN C N 1
ATOM 7544 C CA . GLN D 1 84 ? 77.402 54.492 132.045 1.00 57.64 155 GLN C CA 1
ATOM 7545 C C . GLN D 1 84 ? 76.441 55.652 131.822 1.00 60.36 155 GLN C C 1
ATOM 7546 O O . GLN D 1 84 ? 76.748 56.794 132.182 1.00 59.37 155 GLN C O 1
ATOM 7560 N N . LEU D 1 85 ? 75.287 55.363 131.229 1.00 57.82 156 LEU C N 1
ATOM 7561 C CA . LEU D 1 85 ? 74.275 56.371 130.953 1.00 54.62 156 LEU C CA 1
ATOM 7562 C C . LEU D 1 85 ? 73.201 56.364 132.036 1.00 56.32 156 LEU C C 1
ATOM 7563 O O . LEU D 1 85 ? 72.858 55.316 132.590 1.00 64.38 156 LEU C O 1
ATOM 7579 N N . SER D 1 86 ? 72.666 57.547 132.329 1.00 55.99 157 SER C N 1
ATOM 7580 C CA . SER D 1 86 ? 71.617 57.674 133.331 1.00 51.20 157 SER C CA 1
ATOM 7581 C C . SER D 1 86 ? 70.847 58.966 133.098 1.00 53.81 157 SER C C 1
ATOM 7582 O O . SER D 1 86 ? 71.415 59.977 132.674 1.00 63.09 157 SER C O 1
ATOM 7590 N N . ALA D 1 87 ? 69.548 58.918 133.388 1.00 45.84 158 ALA C N 1
ATOM 7591 C CA . ALA D 1 87 ? 68.664 60.059 133.207 1.00 47.69 158 ALA C CA 1
ATOM 7592 C C . ALA D 1 87 ? 67.482 59.904 134.152 1.00 48.45 158 ALA C C 1
ATOM 7593 O O . ALA D 1 87 ? 67.013 58.787 134.384 1.00 56.80 158 ALA C O 1
ATOM 7600 N N . GLU D 1 88 ? 67.004 61.023 134.688 1.00 48.21 159 GLU C N 1
ATOM 7601 C CA . GLU D 1 88 ? 65.941 61.024 135.684 1.00 49.34 159 GLU C CA 1
ATOM 7602 C C . GLU D 1 88 ? 64.764 61.847 135.182 1.00 55.05 159 GLU C C 1
ATOM 7603 O O . GLU D 1 88 ? 64.947 62.965 134.690 1.00 82.41 159 GLU C O 1
ATOM 7615 N N . GLU D 1 89 ? 63.560 61.288 135.312 1.00 53.08 160 GLU C N 1
ATOM 7616 C CA . GLU D 1 89 ? 62.316 61.981 134.980 1.00 57.88 160 GLU C CA 1
ATOM 7617 C C . GLU D 1 89 ? 62.338 62.498 133.539 1.00 58.98 160 GLU C C 1
ATOM 7618 O O . GLU D 1 89 ? 62.147 63.686 133.267 1.00 65.89 160 GLU C O 1
ATOM 7630 N N . VAL D 1 90 ? 62.571 61.573 132.612 1.00 52.94 161 VAL C N 1
ATOM 7631 C CA . VAL D 1 90 ? 62.490 61.878 131.187 1.00 45.44 161 VAL C CA 1
ATOM 7632 C C . VAL D 1 90 ? 61.030 61.830 130.761 1.00 52.69 161 VAL C C 1
ATOM 7633 O O . VAL D 1 90 ? 60.313 60.868 131.064 1.00 50.22 161 VAL C O 1
ATOM 7646 N N . ARG D 1 91 ? 60.584 62.866 130.057 1.00 52.30 162 ARG C N 1
ATOM 7647 C CA . ARG D 1 91 ? 59.194 62.993 129.641 1.00 45.73 162 ARG C CA 1
ATOM 7648 C C . ARG D 1 91 ? 59.128 63.100 128.125 1.00 43.54 162 ARG C C 1
ATOM 7649 O O . ARG D 1 91 ? 59.878 63.875 127.522 1.00 51.08 162 ARG C O 1
ATOM 7670 N N . PHE D 1 92 ? 58.234 62.324 127.513 1.00 49.80 163 PHE C N 1
ATOM 7671 C CA . PHE D 1 92 ? 58.037 62.380 126.072 1.00 50.14 163 PHE C CA 1
ATOM 7672 C C . PHE D 1 92 ? 56.667 61.806 125.747 1.00 52.22 163 PHE C C 1
ATOM 7673 O O . PHE D 1 92 ? 56.151 60.984 126.512 1.00 49.67 163 PHE C O 1
ATOM 7690 N N . PRO D 1 93 ? 56.057 62.211 124.636 1.00 50.72 164 PRO C N 1
ATOM 7691 C CA . PRO D 1 93 ? 54.737 61.691 124.273 1.00 52.22 164 PRO C CA 1
ATOM 7692 C C . PRO D 1 93 ? 54.817 60.476 123.357 1.00 51.75 164 PRO C C 1
ATOM 7693 O O . PRO D 1 93 ? 55.808 60.241 122.663 1.00 63.98 164 PRO C O 1
ATOM 7704 N N . VAL D 1 94 ? 53.731 59.705 123.366 1.00 59.92 165 VAL C N 1
ATOM 7705 C CA . VAL D 1 94 ? 53.611 58.486 122.573 1.00 59.85 165 VAL C CA 1
ATOM 7706 C C . VAL D 1 94 ? 52.184 58.393 122.053 1.00 59.69 165 VAL C C 1
ATOM 7707 O O . VAL D 1 94 ? 51.224 58.621 122.796 1.00 73.62 165 VAL C O 1
ATOM 7720 N N . SER D 1 95 ? 52.044 58.047 120.777 1.00 68.40 166 SER C N 1
ATOM 7721 C CA . SER D 1 95 ? 50.744 57.955 120.129 1.00 73.62 166 SER C CA 1
ATOM 7722 C C . SER D 1 95 ? 50.448 56.510 119.749 1.00 73.32 166 SER C C 1
ATOM 7723 O O . SER D 1 95 ? 51.350 55.761 119.358 1.00 86.71 166 SER C O 1
ATOM 7731 N N . VAL D 1 96 ? 49.180 56.127 119.871 1.00 75.19 167 VAL C N 1
ATOM 7732 C CA . VAL D 1 96 ? 48.700 54.807 119.477 1.00 76.41 167 VAL C CA 1
ATOM 7733 C C . VAL D 1 96 ? 47.705 55.006 118.344 1.00 77.81 167 VAL C C 1
ATOM 7734 O O . VAL D 1 96 ? 46.655 55.633 118.536 1.00 83.91 167 VAL C O 1
ATOM 7747 N N . THR D 1 97 ? 48.029 54.469 117.171 1.00 91.94 168 THR C N 1
ATOM 7748 C CA . THR D 1 97 ? 47.245 54.678 115.962 1.00 93.98 168 THR C CA 1
ATOM 7749 C C . THR D 1 97 ? 46.570 53.374 115.558 1.00 95.60 168 THR C C 1
ATOM 7750 O O . THR D 1 97 ? 47.230 52.335 115.453 1.00 98.30 168 THR C O 1
ATOM 7761 N N . GLN D 1 98 ? 45.259 53.435 115.330 1.00 96.54 169 GLN C N 1
ATOM 7762 C CA . GLN D 1 98 ? 44.466 52.279 114.932 1.00 110.09 169 GLN C CA 1
ATOM 7763 C C . GLN D 1 98 ? 43.830 52.550 113.577 1.00 103.73 169 GLN C C 1
ATOM 7764 O O . GLN D 1 98 ? 43.141 53.561 113.402 1.00 97.93 169 GLN C O 1
ATOM 7778 N N . GLN D 1 99 ? 44.056 51.645 112.626 1.00 104.01 170 GLN C N 1
ATOM 7779 C CA . GLN D 1 99 ? 43.548 51.784 111.262 1.00 99.01 170 GLN C CA 1
ATOM 7780 C C . GLN D 1 99 ? 42.331 50.878 111.102 1.00 105.44 170 GLN C C 1
ATOM 7781 O O . GLN D 1 99 ? 42.463 49.659 110.968 1.00 126.93 170 GLN C O 1
ATOM 7785 N N . SER D 1 100 ? 41.144 51.482 111.113 1.00 128.16 171 SER C N 1
ATOM 7786 C CA . SER D 1 100 ? 39.889 50.765 110.915 1.00 133.07 171 SER C CA 1
ATOM 7787 C C . SER D 1 100 ? 39.495 50.864 109.444 1.00 143.37 171 SER C C 1
ATOM 7788 O O . SER D 1 100 ? 40.222 51.488 108.659 1.00 142.34 171 SER C O 1
ATOM 7792 N N . PRO D 1 101 ? 38.375 50.273 109.019 1.00 116.73 172 PRO C N 1
ATOM 7793 C CA . PRO D 1 101 ? 38.030 50.313 107.587 1.00 113.89 172 PRO C CA 1
ATOM 7794 C C . PRO D 1 101 ? 37.664 51.725 107.151 1.00 123.09 172 PRO C C 1
ATOM 7795 O O . PRO D 1 101 ? 36.673 52.295 107.614 1.00 127.82 172 PRO C O 1
ATOM 7806 N N . ALA D 1 102 ? 38.474 52.287 106.252 1.00 120.77 173 ALA C N 1
ATOM 7807 C CA . ALA D 1 102 ? 38.269 53.649 105.758 1.00 119.41 173 ALA C CA 1
ATOM 7808 C C . ALA D 1 102 ? 38.234 54.649 106.911 1.00 106.45 173 ALA C C 1
ATOM 7809 O O . ALA D 1 102 ? 37.400 55.556 106.948 1.00 99.51 173 ALA C O 1
ATOM 7816 N N . ALA D 1 103 ? 39.150 54.482 107.861 1.00 118.62 174 ALA C N 1
ATOM 7817 C CA . ALA D 1 103 ? 39.205 55.355 109.023 1.00 102.07 174 ALA C CA 1
ATOM 7818 C C . ALA D 1 103 ? 40.546 55.175 109.718 1.00 100.09 174 ALA C C 1
ATOM 7819 O O . ALA D 1 103 ? 41.173 54.116 109.622 1.00 107.26 174 ALA C O 1
ATOM 7826 N N . VAL D 1 104 ? 40.977 56.224 110.417 1.00 87.73 175 VAL C N 1
ATOM 7827 C CA . VAL D 1 104 ? 42.219 56.205 111.183 1.00 75.05 175 VAL C CA 1
ATOM 7828 C C . VAL D 1 104 ? 41.971 56.958 112.481 1.00 77.42 175 VAL C C 1
ATOM 7829 O O . VAL D 1 104 ? 41.636 58.147 112.455 1.00 94.06 175 VAL C O 1
ATOM 7833 N N . SER D 1 105 ? 42.123 56.271 113.608 1.00 85.19 176 SER C N 1
ATOM 7834 C CA . SER D 1 105 ? 41.960 56.864 114.927 1.00 77.28 176 SER C CA 1
ATOM 7835 C C . SER D 1 105 ? 43.318 56.998 115.604 1.00 89.58 176 SER C C 1
ATOM 7836 O O . SER D 1 105 ? 44.285 56.319 115.249 1.00 102.95 176 SER C O 1
ATOM 7861 N N . GLU D 1 107 ? 45.359 58.325 119.590 1.00 69.79 178 GLU C N 1
ATOM 7862 C CA . GLU D 1 107 ? 45.305 58.742 120.983 1.00 70.26 178 GLU C CA 1
ATOM 7863 C C . GLU D 1 107 ? 46.731 58.853 121.504 1.00 70.73 178 GLU C C 1
ATOM 7864 O O . GLU D 1 107 ? 47.563 57.984 121.233 1.00 76.99 178 GLU C O 1
ATOM 7876 N N . THR D 1 108 ? 47.008 59.922 122.243 1.00 72.76 179 THR C N 1
ATOM 7877 C CA . THR D 1 108 ? 48.351 60.206 122.726 1.00 70.60 179 THR C CA 1
ATOM 7878 C C . THR D 1 108 ? 48.421 60.062 124.241 1.00 66.36 179 THR C C 1
ATOM 7879 O O . THR D 1 108 ? 47.419 60.186 124.951 1.00 71.84 179 THR C O 1
ATOM 7890 N N . TYR D 1 109 ? 49.635 59.803 124.730 1.00 62.16 180 TYR C N 1
ATOM 7891 C CA . TYR D 1 109 ? 49.864 59.505 126.135 1.00 62.11 180 TYR C CA 1
ATOM 7892 C C . TYR D 1 109 ? 51.128 60.204 126.614 1.00 63.17 180 TYR C C 1
ATOM 7893 O O . TYR D 1 109 ? 52.051 60.459 125.836 1.00 62.45 180 TYR C O 1
ATOM 7911 N N . HIS D 1 110 ? 51.157 60.503 127.912 1.00 63.83 181 HIS C N 1
ATOM 7912 C CA . HIS D 1 110 ? 52.329 61.079 128.559 1.00 56.88 181 HIS C CA 1
ATOM 7913 C C . HIS D 1 110 ? 53.168 59.955 129.149 1.00 60.00 181 HIS C C 1
ATOM 7914 O O . HIS D 1 110 ? 52.679 59.175 129.973 1.00 75.06 181 HIS C O 1
ATOM 7928 N N . VAL D 1 111 ? 54.427 59.874 128.732 1.00 51.26 182 VAL C N 1
ATOM 7929 C CA . VAL D 1 111 ? 55.353 58.854 129.210 1.00 54.91 182 VAL C CA 1
ATOM 7930 C C . VAL D 1 111 ? 56.404 59.537 130.070 1.00 57.37 182 VAL C C 1
ATOM 7931 O O . VAL D 1 111 ? 57.104 60.445 129.605 1.00 53.37 182 VAL C O 1
ATOM 7944 N N . THR D 1 112 ? 56.515 59.103 131.320 1.00 57.32 183 THR C N 1
ATOM 7945 C CA . THR D 1 112 ? 57.580 59.533 132.210 1.00 49.34 183 THR C CA 1
ATOM 7946 C C . THR D 1 112 ? 58.511 58.355 132.459 1.00 50.09 183 THR C C 1
ATOM 7947 O O . THR D 1 112 ? 58.056 57.225 132.659 1.00 54.89 183 THR C O 1
ATOM 7958 N N . LEU D 1 113 ? 59.813 58.626 132.444 1.00 47.11 184 LEU C N 1
ATOM 7959 C CA . LEU D 1 113 ? 60.828 57.585 132.403 1.00 65.48 184 LEU C CA 1
ATOM 7960 C C . LEU D 1 113 ? 61.967 57.949 133.340 1.00 45.58 184 LEU C C 1
ATOM 7961 O O . LEU D 1 113 ? 62.287 59.126 133.527 1.00 55.68 184 LEU C O 1
ATOM 7977 N N . THR D 1 114 ? 62.583 56.923 133.925 1.00 50.82 185 THR C N 1
ATOM 7978 C CA . THR D 1 114 ? 63.779 57.103 134.741 1.00 52.55 185 THR C CA 1
ATOM 7979 C C . THR D 1 114 ? 64.749 55.977 134.424 1.00 55.91 185 THR C C 1
ATOM 7980 O O . THR D 1 114 ? 64.410 54.800 134.574 1.00 52.26 185 THR C O 1
ATOM 7991 N N . LEU D 1 115 ? 65.950 56.345 133.987 1.00 55.60 186 LEU C N 1
ATOM 7992 C CA . LEU D 1 115 ? 66.959 55.392 133.540 1.00 50.19 186 LEU C CA 1
ATOM 7993 C C . LEU D 1 115 ? 68.104 55.357 134.542 1.00 56.24 186 LEU C C 1
ATOM 7994 O O . LEU D 1 115 ? 68.879 56.324 134.616 1.00 55.12 186 LEU C O 1
ATOM 8010 N N . PRO D 1 116 ? 68.261 54.295 135.327 1.00 55.48 187 PRO C N 1
ATOM 8011 C CA . PRO D 1 116 ? 69.398 54.224 136.249 1.00 56.07 187 PRO C CA 1
ATOM 8012 C C . PRO D 1 116 ? 70.681 53.920 135.499 1.00 54.42 187 PRO C C 1
ATOM 8013 O O . PRO D 1 116 ? 70.641 53.544 134.318 1.00 57.63 187 PRO C O 1
ATOM 8024 N N . PRO D 1 117 ? 71.841 54.083 136.141 1.00 48.37 188 PRO C N 1
ATOM 8025 C CA . PRO D 1 117 ? 73.113 53.841 135.444 1.00 48.52 188 PRO C CA 1
ATOM 8026 C C . PRO D 1 117 ? 73.212 52.466 134.798 1.00 52.86 188 PRO C C 1
ATOM 8027 O O . PRO D 1 117 ? 73.317 51.446 135.487 1.00 65.84 188 PRO C O 1
ATOM 8038 N N . THR D 1 118 ? 73.179 52.436 133.468 1.00 53.01 189 THR C N 1
ATOM 8039 C CA . THR D 1 118 ? 73.388 51.217 132.703 1.00 60.33 189 THR C CA 1
ATOM 8040 C C . THR D 1 118 ? 74.456 51.468 131.651 1.00 65.23 189 THR C C 1
ATOM 8041 O O . THR D 1 118 ? 74.739 52.611 131.283 1.00 63.29 189 THR C O 1
ATOM 8052 N N . GLN D 1 119 ? 75.053 50.383 131.173 1.00 71.10 190 GLN C N 1
ATOM 8053 C CA . GLN D 1 119 ? 76.157 50.468 130.229 1.00 65.10 190 GLN C CA 1
ATOM 8054 C C . GLN D 1 119 ? 75.634 50.363 128.804 1.00 65.61 190 GLN C C 1
ATOM 8055 O O . GLN D 1 119 ? 74.900 49.427 128.473 1.00 67.28 190 GLN C O 1
ATOM 8069 N N . LEU D 1 120 ? 76.008 51.326 127.966 1.00 62.51 191 LEU C N 1
ATOM 8070 C CA . LEU D 1 120 ? 75.790 51.227 126.533 1.00 64.78 191 LEU C CA 1
ATOM 8071 C C . LEU D 1 120 ? 77.126 51.322 125.812 1.00 59.97 191 LEU C C 1
ATOM 8072 O O . LEU D 1 120 ? 78.086 51.912 126.319 1.00 60.67 191 LEU C O 1
ATOM 8088 N N . GLU D 1 121 ? 77.180 50.715 124.633 1.00 56.14 192 GLU C N 1
ATOM 8089 C CA . GLU D 1 121 ? 78.348 50.769 123.771 1.00 60.63 192 GLU C CA 1
ATOM 8090 C C . GLU D 1 121 ? 78.112 51.794 122.671 1.00 58.71 192 GLU C C 1
ATOM 8091 O O . GLU D 1 121 ? 76.977 52.030 122.251 1.00 69.48 192 GLU C O 1
ATOM 8103 N N . VAL D 1 122 ? 79.195 52.417 122.219 1.00 57.87 193 VAL C N 1
ATOM 8104 C CA . VAL D 1 122 ? 79.141 53.411 121.156 1.00 55.28 193 VAL C CA 1
ATOM 8105 C C . VAL D 1 122 ? 80.185 53.048 120.112 1.00 61.81 193 VAL C C 1
ATOM 8106 O O . VAL D 1 122 ? 81.365 52.883 120.439 1.00 64.07 193 VAL C O 1
ATOM 8119 N N . ASN D 1 123 ? 79.749 52.922 118.862 1.00 71.77 194 ASN C N 1
ATOM 8120 C CA . ASN D 1 123 ? 80.636 52.657 117.739 1.00 65.22 194 ASN C CA 1
ATOM 8121 C C . ASN D 1 123 ? 80.732 53.906 116.877 1.00 66.19 194 ASN C C 1
ATOM 8122 O O . ASN D 1 123 ? 79.709 54.498 116.519 1.00 66.94 194 ASN C O 1
ATOM 8133 N N . LEU D 1 124 ? 81.959 54.306 116.560 1.00 66.60 195 LEU C N 1
ATOM 8134 C CA . LEU D 1 124 ? 82.229 55.424 115.667 1.00 65.94 195 LEU C CA 1
ATOM 8135 C C . LEU D 1 124 ? 82.980 54.900 114.454 1.00 70.06 195 LEU C C 1
ATOM 8136 O O . LEU D 1 124 ? 83.998 54.216 114.602 1.00 77.87 195 LEU C O 1
ATOM 8152 N N . GLU D 1 125 ? 82.479 55.213 113.262 1.00 64.07 196 GLU C N 1
ATOM 8153 C CA . GLU D 1 125 ? 83.057 54.697 112.026 1.00 63.54 196 GLU C CA 1
ATOM 8154 C C . GLU D 1 125 ? 83.119 55.812 110.997 1.00 69.65 196 GLU C C 1
ATOM 8155 O O . GLU D 1 125 ? 82.087 56.385 110.636 1.00 74.12 196 GLU C O 1
ATOM 8167 N N . GLU D 1 126 ? 84.327 56.114 110.528 1.00 63.56 197 GLU C N 1
ATOM 8168 C CA . GLU D 1 126 ? 84.495 57.080 109.453 1.00 58.95 197 GLU C CA 1
ATOM 8169 C C . GLU D 1 126 ? 84.058 56.466 108.130 1.00 63.82 197 GLU C C 1
ATOM 8170 O O . GLU D 1 126 ? 84.477 55.359 107.777 1.00 86.82 197 GLU C O 1
ATOM 8182 N N . ILE D 1 127 ? 83.215 57.182 107.404 1.00 75.74 198 ILE C N 1
ATOM 8183 C CA . ILE D 1 127 ? 82.757 56.780 106.079 1.00 68.23 198 ILE C CA 1
ATOM 8184 C C . ILE D 1 127 ? 83.376 57.735 105.064 1.00 78.93 198 ILE C C 1
ATOM 8185 O O . ILE D 1 127 ? 83.209 58.952 105.201 1.00 97.63 198 ILE C O 1
ATOM 8201 N N . PRO D 1 128 ? 84.080 57.241 104.049 1.00 85.11 199 PRO C N 1
ATOM 8202 C CA . PRO D 1 128 ? 84.755 58.154 103.117 1.00 81.70 199 PRO C CA 1
ATOM 8203 C C . PRO D 1 128 ? 83.758 59.015 102.357 1.00 78.86 199 PRO C C 1
ATOM 8204 O O . PRO D 1 128 ? 82.802 58.513 101.760 1.00 97.77 199 PRO C O 1
ATOM 8215 N N . GLY D 1 129 ? 83.991 60.325 102.384 1.00 83.52 200 GLY C N 1
ATOM 8216 C CA . GLY D 1 129 ? 83.139 61.261 101.680 1.00 85.43 200 GLY C CA 1
ATOM 8217 C C . GLY D 1 129 ? 81.873 61.622 102.430 1.00 83.34 200 GLY C C 1
ATOM 8218 O O . GLY D 1 129 ? 81.374 62.744 102.306 1.00 81.47 200 GLY C O 1
ATOM 8219 N N . GLU D 1 130 ? 81.344 60.685 103.215 1.00 87.29 201 GLU C N 1
ATOM 8220 C CA . GLU D 1 130 ? 80.084 60.909 103.915 1.00 78.68 201 GLU C CA 1
ATOM 8221 C C . GLU D 1 130 ? 80.298 61.515 105.299 1.00 66.73 201 GLU C C 1
ATOM 8222 O O . GLU D 1 130 ? 79.692 62.538 105.629 1.00 86.65 201 GLU C O 1
ATOM 8233 N N . GLY D 1 131 ? 81.149 60.900 106.120 1.00 71.58 202 GLY C N 1
ATOM 8234 C CA . GLY D 1 131 ? 81.444 61.440 107.433 1.00 83.90 202 GLY C CA 1
ATOM 8235 C C . GLY D 1 131 ? 81.663 60.394 108.510 1.00 78.95 202 GLY C C 1
ATOM 8236 O O . GLY D 1 131 ? 82.328 59.382 108.274 1.00 81.36 202 GLY C O 1
ATOM 8240 N N . LEU D 1 132 ? 81.108 60.631 109.698 1.00 70.29 203 LEU C N 1
ATOM 8241 C CA . LEU D 1 132 ? 81.319 59.775 110.862 1.00 66.98 203 LEU C CA 1
ATOM 8242 C C . LEU D 1 132 ? 80.002 59.112 111.244 1.00 72.34 203 LEU C C 1
ATOM 8243 O O . LEU D 1 132 ? 79.044 59.798 111.615 1.00 76.21 203 LEU C O 1
ATOM 8259 N N . LEU D 1 133 ? 79.966 57.783 111.171 1.00 67.82 204 LEU C N 1
ATOM 8260 C CA . LEU D 1 133 ? 78.766 57.018 111.488 1.00 58.25 204 LEU C CA 1
ATOM 8261 C C . LEU D 1 133 ? 78.780 56.646 112.967 1.00 59.93 204 LEU C C 1
ATOM 8262 O O . LEU D 1 133 ? 79.651 55.893 113.416 1.00 71.19 204 LEU C O 1
ATOM 8278 N N . ILE D 1 134 ? 77.811 57.171 113.716 1.00 60.63 205 ILE C N 1
ATOM 8279 C CA . ILE D 1 134 ? 77.699 56.945 115.152 1.00 59.15 205 ILE C CA 1
ATOM 8280 C C . ILE D 1 134 ? 76.522 56.014 115.400 1.00 63.70 205 ILE C C 1
ATOM 8281 O O . ILE D 1 134 ? 75.431 56.224 114.857 1.00 65.51 205 ILE C O 1
ATOM 8297 N N . SER D 1 135 ? 76.743 54.992 116.223 1.00 62.70 206 SER C N 1
ATOM 8298 C CA . SER D 1 135 ? 75.702 54.038 116.572 1.00 56.41 206 SER C CA 1
ATOM 8299 C C . SER D 1 135 ? 75.961 53.541 117.985 1.00 56.60 206 SER C C 1
ATOM 8300 O O . SER D 1 135 ? 77.110 53.297 118.360 1.00 61.32 206 SER C O 1
ATOM 8308 N N . TRP D 1 136 ? 74.890 53.396 118.762 1.00 63.64 207 TRP C N 1
ATOM 8309 C CA . TRP D 1 136 ? 75.007 53.003 120.158 1.00 59.24 207 TRP C CA 1
ATOM 8310 C C . TRP D 1 136 ? 73.891 52.032 120.513 1.00 60.54 207 TRP C C 1
ATOM 8311 O O . TRP D 1 136 ? 72.862 51.958 119.837 1.00 64.65 207 TRP C O 1
ATOM 8332 N N . ALA D 1 137 ? 74.108 51.285 121.592 1.00 85.24 208 ALA C N 1
ATOM 8333 C CA . ALA D 1 137 ? 73.159 50.268 122.021 1.00 56.56 208 ALA C CA 1
ATOM 8334 C C . ALA D 1 137 ? 73.494 49.851 123.443 1.00 55.67 208 ALA C C 1
ATOM 8335 O O . ALA D 1 137 ? 74.646 49.954 123.875 1.00 53.95 208 ALA C O 1
ATOM 8342 N N . PHE D 1 138 ? 72.480 49.370 124.161 1.00 55.73 209 PHE C N 1
ATOM 8343 C CA . PHE D 1 138 ? 72.653 48.965 125.551 1.00 55.15 209 PHE C CA 1
ATOM 8344 C C . PHE D 1 138 ? 73.296 47.584 125.614 1.00 56.01 209 PHE C C 1
ATOM 8345 O O . PHE D 1 138 ? 72.729 46.605 125.115 1.00 69.08 209 PHE C O 1
ATOM 8362 N N . THR D 1 139 ? 74.473 47.502 126.237 1.00 62.41 210 THR C N 1
ATOM 8363 C CA . THR D 1 139 ? 75.126 46.209 126.415 1.00 65.45 210 THR C CA 1
ATOM 8364 C C . THR D 1 139 ? 74.375 45.338 127.414 1.00 60.94 210 THR C C 1
ATOM 8365 O O . THR D 1 139 ? 74.463 44.107 127.351 1.00 74.24 210 THR C O 1
ATOM 8376 N N . ASP D 1 140 ? 73.638 45.953 128.336 1.00 61.66 211 ASP C N 1
ATOM 8377 C CA . ASP D 1 140 ? 72.881 45.245 129.357 1.00 73.35 211 ASP C CA 1
ATOM 8378 C C . ASP D 1 140 ? 71.458 45.780 129.382 1.00 64.65 211 ASP C C 1
ATOM 8379 O O . ASP D 1 140 ? 71.239 46.984 129.221 1.00 68.52 211 ASP C O 1
ATOM 8388 N N . ARG D 1 141 ? 70.496 44.888 129.581 1.00 73.70 212 ARG C N 1
ATOM 8389 C CA . ARG D 1 141 ? 69.097 45.290 129.621 1.00 76.15 212 ARG C CA 1
ATOM 8390 C C . ARG D 1 141 ? 68.898 46.320 130.730 1.00 78.90 212 ARG C C 1
ATOM 8391 O O . ARG D 1 141 ? 69.106 45.995 131.909 1.00 100.49 212 ARG C O 1
ATOM 8412 N N . PRO D 1 142 ? 68.510 47.554 130.413 1.00 73.98 213 PRO C N 1
ATOM 8413 C CA . PRO D 1 142 ? 68.359 48.565 131.464 1.00 76.19 213 PRO C CA 1
ATOM 8414 C C . PRO D 1 142 ? 67.076 48.379 132.256 1.00 73.63 213 PRO C C 1
ATOM 8415 O O . PRO D 1 142 ? 66.013 48.090 131.700 1.00 63.80 213 PRO C O 1
ATOM 8426 N N . ASP D 1 143 ? 67.186 48.554 133.575 1.00 66.59 214 ASP C N 1
ATOM 8427 C CA . ASP D 1 143 ? 66.043 48.417 134.478 1.00 75.54 214 ASP C CA 1
ATOM 8428 C C . ASP D 1 143 ? 65.259 49.726 134.474 1.00 67.93 214 ASP C C 1
ATOM 8429 O O . ASP D 1 143 ? 65.351 50.556 135.382 1.00 67.39 214 ASP C O 1
ATOM 8438 N N . LEU D 1 144 ? 64.466 49.907 133.424 1.00 65.67 215 LEU C N 1
ATOM 8439 C CA . LEU D 1 144 ? 63.646 51.101 133.308 1.00 60.12 215 LEU C CA 1
ATOM 8440 C C . LEU D 1 144 ? 62.458 51.027 134.256 1.00 62.26 215 LEU C C 1
ATOM 8441 O O . LEU D 1 144 ? 61.950 49.948 134.575 1.00 82.52 215 LEU C O 1
ATOM 8457 N N . SER D 1 145 ? 62.019 52.198 134.708 1.00 63.00 216 SER C N 1
ATOM 8458 C CA . SER D 1 145 ? 60.764 52.347 135.439 1.00 67.35 216 SER C CA 1
ATOM 8459 C C . SER D 1 145 ? 60.049 53.537 134.814 1.00 69.41 216 SER C C 1
ATOM 8460 O O . SER D 1 145 ? 60.401 54.689 135.084 1.00 67.52 216 SER C O 1
ATOM 8468 N N . LEU D 1 146 ? 59.069 53.261 133.960 1.00 55.71 217 LEU C N 1
ATOM 8469 C CA . LEU D 1 146 ? 58.310 54.309 133.301 1.00 53.09 217 LEU C CA 1
ATOM 8470 C C . LEU D 1 146 ? 56.824 54.095 133.541 1.00 59.02 217 LEU C C 1
ATOM 8471 O O . LEU D 1 146 ? 56.373 52.996 133.868 1.00 70.56 217 LEU C O 1
ATOM 8487 N N . THR D 1 147 ? 56.071 55.176 133.372 1.00 74.58 218 THR C N 1
ATOM 8488 C CA . THR D 1 147 ? 54.630 55.174 133.547 1.00 72.15 218 THR C CA 1
ATOM 8489 C C . THR D 1 147 ? 53.994 55.888 132.362 1.00 67.87 218 THR C C 1
ATOM 8490 O O . THR D 1 147 ? 54.606 56.764 131.745 1.00 62.28 218 THR C O 1
ATOM 8501 N N . VAL D 1 148 ? 52.763 55.496 132.041 1.00 69.36 219 VAL C N 1
ATOM 8502 C CA . VAL D 1 148 ? 52.028 56.047 130.909 1.00 64.98 219 VAL C CA 1
ATOM 8503 C C . VAL D 1 148 ? 50.729 56.647 131.427 1.00 68.58 219 VAL C C 1
ATOM 8504 O O . VAL D 1 148 ? 49.976 55.982 132.147 1.00 89.03 219 VAL C O 1
ATOM 8517 N N . LEU D 1 149 ? 50.472 57.902 131.063 1.00 74.80 220 LEU C N 1
ATOM 8518 C CA . LEU D 1 149 ? 49.258 58.597 131.451 1.00 79.03 220 LEU C CA 1
ATOM 8519 C C . LEU D 1 149 ? 48.532 59.082 130.203 1.00 83.10 220 LEU C C 1
ATOM 8520 O O . LEU D 1 149 ? 49.172 59.659 129.312 1.00 81.80 220 LEU C O 1
ATOM 8536 N N . PRO D 1 150 ? 47.221 58.880 130.090 1.00 72.76 221 PRO C N 1
ATOM 8537 C CA . PRO D 1 150 ? 46.494 59.439 128.946 1.00 71.48 221 PRO C CA 1
ATOM 8538 C C . PRO D 1 150 ? 46.454 60.958 129.001 1.00 77.64 221 PRO C C 1
ATOM 8539 O O . PRO D 1 150 ? 46.671 61.582 130.042 1.00 77.45 221 PRO C O 1
ATOM 8550 N N . LYS D 1 151 ? 46.172 61.553 127.841 1.00 79.68 222 LYS C N 1
ATOM 8551 C CA . LYS D 1 151 ? 45.976 62.991 127.720 1.00 83.37 222 LYS C CA 1
ATOM 8552 C C . LYS D 1 151 ? 44.499 63.374 127.740 1.00 85.48 222 LYS C C 1
ATOM 8553 O O . LYS D 1 151 ? 44.146 64.484 127.326 1.00 101.48 222 LYS C O 1
ATOM 8572 N N . LEU D 1 152 ? 43.633 62.485 128.218 1.00 78.26 223 LEU C N 1
ATOM 8573 C CA . LEU D 1 152 ? 42.191 62.719 128.205 1.00 94.83 223 LEU C CA 1
ATOM 8574 C C . LEU D 1 152 ? 41.701 62.959 126.779 1.00 91.93 223 LEU C C 1
ATOM 8575 O O . LEU D 1 152 ? 41.362 62.017 126.062 1.00 103.87 223 LEU C O 1
ATOM 8591 N N . GLU D 1 163 ? 45.257 47.875 129.310 1.00 85.50 234 GLU C N 1
ATOM 8592 C CA . GLU D 1 163 ? 45.619 48.674 128.143 1.00 86.50 234 GLU C CA 1
ATOM 8593 C C . GLU D 1 163 ? 46.858 49.515 128.433 1.00 99.85 234 GLU C C 1
ATOM 8594 O O . GLU D 1 163 ? 47.864 49.419 127.732 1.00 115.53 234 GLU C O 1
ATOM 8605 N N . LEU D 1 164 ? 46.774 50.344 129.476 1.00 88.92 235 LEU C N 1
ATOM 8606 C CA . LEU D 1 164 ? 47.908 51.184 129.847 1.00 71.42 235 LEU C CA 1
ATOM 8607 C C . LEU D 1 164 ? 49.137 50.344 130.170 1.00 86.97 235 LEU C C 1
ATOM 8608 O O . LEU D 1 164 ? 50.266 50.732 129.848 1.00 84.61 235 LEU C O 1
ATOM 8624 N N . SER D 1 165 ? 48.939 49.188 130.807 1.00 88.11 236 SER C N 1
ATOM 8625 C CA . SER D 1 165 ? 50.069 48.336 131.160 1.00 84.67 236 SER C CA 1
ATOM 8626 C C . SER D 1 165 ? 50.714 47.716 129.928 1.00 86.28 236 SER C C 1
ATOM 8627 O O . SER D 1 165 ? 51.935 47.523 129.901 1.00 84.96 236 SER C O 1
ATOM 8635 N N . THR D 1 166 ? 49.917 47.396 128.905 1.00 89.60 237 THR C N 1
ATOM 8636 C CA . THR D 1 166 ? 50.469 46.797 127.695 1.00 89.40 237 THR C CA 1
ATOM 8637 C C . THR D 1 166 ? 51.300 47.799 126.903 1.00 82.97 237 THR C C 1
ATOM 8638 O O . THR D 1 166 ? 52.268 47.410 126.239 1.00 80.37 237 THR C O 1
ATOM 8649 N N . ILE D 1 167 ? 50.941 49.083 126.955 1.00 91.50 238 ILE C N 1
ATOM 8650 C CA . ILE D 1 167 ? 51.741 50.105 126.288 1.00 78.03 238 ILE C CA 1
ATOM 8651 C C . ILE D 1 167 ? 53.102 50.237 126.959 1.00 71.92 238 ILE C C 1
ATOM 8652 O O . ILE D 1 167 ? 54.125 50.414 126.286 1.00 73.76 238 ILE C O 1
ATOM 8668 N N . GLU D 1 168 ? 53.139 50.162 128.292 1.00 70.85 239 GLU C N 1
ATOM 8669 C CA . GLU D 1 168 ? 54.410 50.236 129.006 1.00 66.38 239 GLU C CA 1
ATOM 8670 C C . GLU D 1 168 ? 55.387 49.188 128.490 1.00 72.90 239 GLU C C 1
ATOM 8671 O O . GLU D 1 168 ? 56.553 49.490 128.211 1.00 82.24 239 GLU C O 1
ATOM 8683 N N . GLU D 1 169 ? 54.922 47.944 128.351 1.00 71.38 240 GLU C N 1
ATOM 8684 C CA . GLU D 1 169 ? 55.806 46.870 127.913 1.00 75.18 240 GLU C CA 1
ATOM 8685 C C . GLU D 1 169 ? 56.266 47.084 126.477 1.00 71.73 240 GLU C C 1
ATOM 8686 O O . GLU D 1 169 ? 57.405 46.753 126.130 1.00 83.86 240 GLU C O 1
ATOM 8698 N N . LEU D 1 170 ? 55.400 47.638 125.628 1.00 80.02 241 LEU C N 1
ATOM 8699 C CA . LEU D 1 170 ? 55.803 47.929 124.256 1.00 73.75 241 LEU C CA 1
ATOM 8700 C C . LEU D 1 170 ? 56.887 49.000 124.223 1.00 67.43 241 LEU C C 1
ATOM 8701 O O . LEU D 1 170 ? 57.909 48.841 123.545 1.00 66.79 241 LEU C O 1
ATOM 8717 N N . ILE D 1 171 ? 56.684 50.100 124.954 1.00 63.58 242 ILE C N 1
ATOM 8718 C CA . ILE D 1 171 ? 57.704 51.145 125.024 1.00 62.48 242 ILE C CA 1
ATOM 8719 C C . ILE D 1 171 ? 58.989 50.587 125.623 1.00 63.05 242 ILE C C 1
ATOM 8720 O O . ILE D 1 171 ? 60.080 50.758 125.065 1.00 61.17 242 ILE C O 1
ATOM 8736 N N . LYS D 1 172 ? 58.880 49.918 126.775 1.00 65.94 243 LYS C N 1
ATOM 8737 C CA . LYS D 1 172 ? 60.047 49.292 127.389 1.00 66.01 243 LYS C CA 1
ATOM 8738 C C . LYS D 1 172 ? 60.784 48.413 126.387 1.00 64.95 243 LYS C C 1
ATOM 8739 O O . LYS D 1 172 ? 62.007 48.510 126.236 1.00 61.39 243 LYS C O 1
ATOM 8758 N N . ASP D 1 173 ? 60.049 47.547 125.687 1.00 55.99 244 ASP C N 1
ATOM 8759 C CA . ASP D 1 173 ? 60.682 46.637 124.740 1.00 70.16 244 ASP C CA 1
ATOM 8760 C C . ASP D 1 173 ? 61.408 47.405 123.645 1.00 59.60 244 ASP C C 1
ATOM 8761 O O . ASP D 1 173 ? 62.485 46.994 123.196 1.00 63.64 244 ASP C O 1
ATOM 8770 N N . ALA D 1 174 ? 60.838 48.528 123.205 1.00 62.74 245 ALA C N 1
ATOM 8771 C CA . ALA D 1 174 ? 61.475 49.321 122.159 1.00 57.91 245 ALA C CA 1
ATOM 8772 C C . ALA D 1 174 ? 62.776 49.937 122.655 1.00 50.89 245 ALA C C 1
ATOM 8773 O O . ALA D 1 174 ? 63.803 49.884 121.967 1.00 61.33 245 ALA C O 1
ATOM 8780 N N . ILE D 1 175 ? 62.755 50.523 123.854 1.00 53.71 246 ILE C N 1
ATOM 8781 C CA . ILE D 1 175 ? 63.938 51.209 124.364 1.00 54.21 246 ILE C CA 1
ATOM 8782 C C . ILE D 1 175 ? 65.068 50.220 124.621 1.00 54.49 246 ILE C C 1
ATOM 8783 O O . ILE D 1 175 ? 66.248 50.590 124.571 1.00 55.56 246 ILE C O 1
ATOM 8799 N N . VAL D 1 176 ? 64.739 48.956 124.885 1.00 54.89 247 VAL C N 1
ATOM 8800 C CA . VAL D 1 176 ? 65.770 47.958 125.150 1.00 56.20 247 VAL C CA 1
ATOM 8801 C C . VAL D 1 176 ? 66.350 47.414 123.851 1.00 72.42 247 VAL C C 1
ATOM 8802 O O . VAL D 1 176 ? 67.551 47.140 123.762 1.00 61.61 247 VAL C O 1
ATOM 8815 N N . SER D 1 177 ? 65.513 47.248 122.825 1.00 61.26 248 SER C N 1
ATOM 8816 C CA . SER D 1 177 ? 65.937 46.552 121.614 1.00 60.20 248 SER C CA 1
ATOM 8817 C C . SER D 1 177 ? 66.688 47.457 120.646 1.00 68.45 248 SER C C 1
ATOM 8818 O O . SER D 1 177 ? 67.558 46.978 119.909 1.00 72.23 248 SER C O 1
ATOM 8826 N N . THR D 1 178 ? 66.371 48.747 120.624 1.00 56.78 249 THR C N 1
ATOM 8827 C CA . THR D 1 178 ? 66.881 49.624 119.581 1.00 56.64 249 THR C CA 1
ATOM 8828 C C . THR D 1 178 ? 68.381 49.848 119.707 1.00 60.94 249 THR C C 1
ATOM 8829 O O . THR D 1 178 ? 68.949 49.854 120.801 1.00 62.48 249 THR C O 1
ATOM 8840 N N . GLN D 1 179 ? 69.015 50.042 118.554 1.00 55.22 250 GLN C N 1
ATOM 8841 C CA . GLN D 1 179 ? 70.434 50.370 118.455 1.00 55.80 250 GLN C CA 1
ATOM 8842 C C . GLN D 1 179 ? 70.536 51.501 117.440 1.00 53.92 250 GLN C C 1
ATOM 8843 O O . GLN D 1 179 ? 70.851 51.273 116.264 1.00 57.10 250 GLN C O 1
ATOM 8857 N N . PRO D 1 180 ? 70.258 52.736 117.856 1.00 53.86 251 PRO C N 1
ATOM 8858 C CA . PRO D 1 180 ? 70.142 53.835 116.890 1.00 55.07 251 PRO C CA 1
ATOM 8859 C C . PRO D 1 180 ? 71.437 54.068 116.129 1.00 57.97 251 PRO C C 1
ATOM 8860 O O . PRO D 1 180 ? 72.506 53.556 116.469 1.00 61.96 251 PRO C O 1
ATOM 8871 N N . ALA D 1 181 ? 71.324 54.873 115.075 1.00 66.04 252 ALA C N 1
ATOM 8872 C CA . ALA D 1 181 ? 72.464 55.233 114.248 1.00 70.87 252 ALA C CA 1
ATOM 8873 C C . ALA D 1 181 ? 72.216 56.606 113.642 1.00 70.75 252 ALA C C 1
ATOM 8874 O O . ALA D 1 181 ? 71.070 56.996 113.398 1.00 77.66 252 ALA C O 1
ATOM 8915 N N . VAL D 1 184 ? 77.261 62.059 110.728 1.00 79.15 255 VAL C N 1
ATOM 8916 C CA . VAL D 1 184 ? 77.817 63.372 111.024 1.00 79.03 255 VAL C CA 1
ATOM 8917 C C . VAL D 1 184 ? 78.913 63.663 110.011 1.00 98.21 255 VAL C C 1
ATOM 8918 O O . VAL D 1 184 ? 79.561 62.749 109.492 1.00 96.68 255 VAL C O 1
ATOM 8931 N N . ASN D 1 185 ? 79.125 64.946 109.734 1.00 100.04 256 ASN C N 1
ATOM 8932 C CA . ASN D 1 185 ? 80.163 65.363 108.796 1.00 102.15 256 ASN C CA 1
ATOM 8933 C C . ASN D 1 185 ? 81.366 65.951 109.523 1.00 93.26 256 ASN C C 1
ATOM 8934 O O . ASN D 1 185 ? 82.503 65.795 109.078 1.00 72.33 256 ASN C O 1
ATOM 8945 N N . LEU E 1 18 ? 94.644 81.981 106.621 1.00 91.22 89 LEU D N 1
ATOM 8946 C CA . LEU E 1 18 ? 94.165 82.289 105.277 1.00 95.41 89 LEU D CA 1
ATOM 8947 C C . LEU E 1 18 ? 94.720 81.284 104.278 1.00 109.75 89 LEU D C 1
ATOM 8948 O O . LEU E 1 18 ? 93.970 80.520 103.673 1.00 115.27 89 LEU D O 1
ATOM 8963 N N . ALA E 1 19 ? 96.045 81.295 104.104 1.00 100.12 90 ALA D N 1
ATOM 8964 C CA . ALA E 1 19 ? 96.687 80.311 103.241 1.00 92.40 90 ALA D CA 1
ATOM 8965 C C . ALA E 1 19 ? 96.373 78.885 103.675 1.00 99.23 90 ALA D C 1
ATOM 8966 O O . ALA E 1 19 ? 96.528 77.954 102.876 1.00 110.69 90 ALA D O 1
ATOM 8973 N N . SER E 1 20 ? 95.940 78.692 104.924 1.00 106.82 91 SER D N 1
ATOM 8974 C CA . SER E 1 20 ? 95.479 77.383 105.366 1.00 93.77 91 SER D CA 1
ATOM 8975 C C . SER E 1 20 ? 94.066 77.086 104.882 1.00 97.11 91 SER D C 1
ATOM 8976 O O . SER E 1 20 ? 93.707 75.915 104.711 1.00 110.93 91 SER D O 1
ATOM 8984 N N . LEU E 1 21 ? 93.254 78.122 104.659 1.00 93.96 92 LEU D N 1
ATOM 8985 C CA . LEU E 1 21 ? 91.884 77.920 104.202 1.00 93.64 92 LEU D CA 1
ATOM 8986 C C . LEU E 1 21 ? 91.824 77.656 102.703 1.00 90.43 92 LEU D C 1
ATOM 8987 O O . LEU E 1 21 ? 91.086 76.770 102.256 1.00 96.60 92 LEU D O 1
ATOM 9003 N N . PHE E 1 22 ? 92.588 78.412 101.912 1.00 86.39 93 PHE D N 1
ATOM 9004 C CA . PHE E 1 22 ? 92.561 78.254 100.463 1.00 87.79 93 PHE D CA 1
ATOM 9005 C C . PHE E 1 22 ? 93.064 76.891 100.006 1.00 103.41 93 PHE D C 1
ATOM 9006 O O . PHE E 1 22 ? 92.876 76.543 98.835 1.00 102.04 93 PHE D O 1
ATOM 9023 N N . ALA E 1 23 ? 93.700 76.116 100.886 1.00 96.28 94 ALA D N 1
ATOM 9024 C CA . ALA E 1 23 ? 94.077 74.749 100.553 1.00 94.82 94 ALA D CA 1
ATOM 9025 C C . ALA E 1 23 ? 92.904 73.781 100.637 1.00 98.75 94 ALA D C 1
ATOM 9026 O O . ALA E 1 23 ? 93.057 72.614 100.257 1.00 103.47 94 ALA D O 1
ATOM 9033 N N . PHE E 1 24 ? 91.750 74.230 101.127 1.00 98.53 95 PHE D N 1
ATOM 9034 C CA . PHE E 1 24 ? 90.537 73.424 101.166 1.00 98.14 95 PHE D CA 1
ATOM 9035 C C . PHE E 1 24 ? 89.685 73.737 99.944 1.00 76.72 95 PHE D C 1
ATOM 9036 O O . PHE E 1 24 ? 89.377 74.904 99.676 1.00 73.01 95 PHE D O 1
ATOM 9053 N N . LYS E 1 25 ? 89.303 72.690 99.210 1.00 84.38 96 LYS D N 1
ATOM 9054 C CA . LYS E 1 25 ? 88.479 72.873 98.019 1.00 76.31 96 LYS D CA 1
ATOM 9055 C C . LYS E 1 25 ? 87.154 73.543 98.364 1.00 74.44 96 LYS D C 1
ATOM 9056 O O . LYS E 1 25 ? 86.713 74.468 97.671 1.00 75.17 96 LYS D O 1
ATOM 9075 N N . SER E 1 26 ? 86.499 73.081 99.434 1.00 85.38 97 SER D N 1
ATOM 9076 C CA . SER E 1 26 ? 85.190 73.620 99.791 1.00 84.40 97 SER D CA 1
ATOM 9077 C C . SER E 1 26 ? 85.247 75.130 99.991 1.00 74.55 97 SER D C 1
ATOM 9078 O O . SER E 1 26 ? 84.365 75.860 99.522 1.00 67.85 97 SER D O 1
ATOM 9086 N N . PHE E 1 27 ? 86.277 75.620 100.685 1.00 73.99 98 PHE D N 1
ATOM 9087 C CA . PHE E 1 27 ? 86.377 77.053 100.933 1.00 70.59 98 PHE D CA 1
ATOM 9088 C C . PHE E 1 27 ? 86.518 77.828 99.630 1.00 69.54 98 PHE D C 1
ATOM 9089 O O . PHE E 1 27 ? 85.913 78.894 99.466 1.00 72.37 98 PHE D O 1
ATOM 9106 N N . ARG E 1 28 ? 87.315 77.311 98.691 1.00 66.82 99 ARG D N 1
ATOM 9107 C CA . ARG E 1 28 ? 87.506 78.008 97.422 1.00 67.35 99 ARG D CA 1
ATOM 9108 C C . ARG E 1 28 ? 86.195 78.121 96.653 1.00 64.05 99 ARG D C 1
ATOM 9109 O O . ARG E 1 28 ? 85.950 79.125 95.973 1.00 67.25 99 ARG D O 1
ATOM 9130 N N . GLU E 1 29 ? 85.338 77.102 96.748 1.00 61.94 100 GLU D N 1
ATOM 9131 C CA . GLU E 1 29 ? 84.055 77.147 96.053 1.00 61.86 100 GLU D CA 1
ATOM 9132 C C . GLU E 1 29 ? 83.142 78.206 96.658 1.00 57.95 100 GLU D C 1
ATOM 9133 O O . GLU E 1 29 ? 82.512 78.983 95.932 1.00 75.49 100 GLU D O 1
ATOM 9145 N N . ASN E 1 30 ? 83.056 78.252 97.990 1.00 67.22 101 ASN D N 1
ATOM 9146 C CA . ASN E 1 30 ? 82.239 79.272 98.642 1.00 70.88 101 ASN D CA 1
ATOM 9147 C C . ASN E 1 30 ? 82.839 80.661 98.469 1.00 57.95 101 ASN D C 1
ATOM 9148 O O . ASN E 1 30 ? 82.102 81.650 98.394 1.00 58.25 101 ASN D O 1
ATOM 9159 N N . TRP E 1 31 ? 84.168 80.754 98.410 1.00 59.24 102 TRP D N 1
ATOM 9160 C CA . TRP E 1 31 ? 84.825 82.028 98.140 1.00 60.20 102 TRP D CA 1
ATOM 9161 C C . TRP E 1 31 ? 84.325 82.631 96.832 1.00 61.54 102 TRP D C 1
ATOM 9162 O O . TRP E 1 31 ? 83.840 83.768 96.799 1.00 61.37 102 TRP D O 1
ATOM 9183 N N . GLN E 1 32 ? 84.430 81.872 95.737 1.00 53.36 103 GLN D N 1
ATOM 9184 C CA . GLN E 1 32 ? 83.987 82.371 94.439 1.00 52.54 103 GLN D CA 1
ATOM 9185 C C . GLN E 1 32 ? 82.486 82.626 94.426 1.00 56.15 103 GLN D C 1
ATOM 9186 O O . GLN E 1 32 ? 82.027 83.657 93.919 1.00 65.97 103 GLN D O 1
ATOM 9200 N N . ARG E 1 33 ? 81.701 81.697 94.973 1.00 53.26 104 ARG D N 1
ATOM 9201 C CA . ARG E 1 33 ? 80.251 81.857 94.954 1.00 55.84 104 ARG D CA 1
ATOM 9202 C C . ARG E 1 33 ? 79.836 83.142 95.659 1.00 54.23 104 ARG D C 1
ATOM 9203 O O . ARG E 1 33 ? 78.942 83.857 95.191 1.00 50.96 104 ARG D O 1
ATOM 9224 N N . ALA E 1 34 ? 80.485 83.458 96.782 1.00 51.38 105 ALA D N 1
ATOM 9225 C CA . ALA E 1 34 ? 80.210 84.715 97.467 1.00 49.65 105 ALA D CA 1
ATOM 9226 C C . ALA E 1 34 ? 80.616 85.908 96.611 1.00 49.69 105 ALA D C 1
ATOM 9227 O O . ALA E 1 34 ? 79.907 86.920 96.569 1.00 54.84 105 ALA D O 1
ATOM 9234 N N . TRP E 1 35 ? 81.753 85.807 95.920 1.00 45.94 106 TRP D N 1
ATOM 9235 C CA . TRP E 1 35 ? 82.206 86.904 95.071 1.00 41.86 106 TRP D CA 1
ATOM 9236 C C . TRP E 1 35 ? 81.182 87.223 93.988 1.00 40.09 106 TRP D C 1
ATOM 9237 O O . TRP E 1 35 ? 80.916 88.397 93.699 1.00 53.21 106 TRP D O 1
ATOM 9258 N N . VAL E 1 36 ? 80.599 86.192 93.374 1.00 41.97 107 VAL D N 1
ATOM 9259 C CA . VAL E 1 36 ? 79.589 86.416 92.346 1.00 46.82 107 VAL D CA 1
ATOM 9260 C C . VAL E 1 36 ? 78.345 87.053 92.953 1.00 48.26 107 VAL D C 1
ATOM 9261 O O . VAL E 1 36 ? 77.768 87.985 92.380 1.00 57.29 107 VAL D O 1
ATOM 9274 N N . ARG E 1 37 ? 77.911 86.566 94.117 1.00 50.53 108 ARG D N 1
ATOM 9275 C CA . ARG E 1 37 ? 76.743 87.149 94.773 1.00 51.09 108 ARG D CA 1
ATOM 9276 C C . ARG E 1 37 ? 76.933 88.645 94.989 1.00 53.64 108 ARG D C 1
ATOM 9277 O O . ARG E 1 37 ? 76.033 89.446 94.711 1.00 52.57 108 ARG D O 1
ATOM 9298 N N . ALA E 1 38 ? 78.112 89.043 95.473 1.00 46.03 109 ALA D N 1
ATOM 9299 C CA . ALA E 1 38 ? 78.380 90.456 95.705 1.00 45.49 109 ALA D CA 1
ATOM 9300 C C . ALA E 1 38 ? 78.404 91.242 94.403 1.00 46.44 109 ALA D C 1
ATOM 9301 O O . ALA E 1 38 ? 77.986 92.406 94.374 1.00 49.95 109 ALA D O 1
ATOM 9308 N N . LEU E 1 39 ? 78.884 90.625 93.321 1.00 43.12 110 LEU D N 1
ATOM 9309 C CA . LEU E 1 39 ? 78.950 91.314 92.037 1.00 46.39 110 LEU D CA 1
ATOM 9310 C C . LEU E 1 39 ? 77.559 91.603 91.491 1.00 47.49 110 LEU D C 1
ATOM 9311 O O . LEU E 1 39 ? 77.295 92.711 91.009 1.00 48.34 110 LEU D O 1
ATOM 9327 N N . ASN E 1 40 ? 76.655 90.627 91.559 1.00 43.96 111 ASN D N 1
ATOM 9328 C CA . ASN E 1 40 ? 75.309 90.846 91.054 1.00 44.66 111 ASN D CA 1
ATOM 9329 C C . ASN E 1 40 ? 74.577 91.929 91.832 1.00 52.88 111 ASN D C 1
ATOM 9330 O O . ASN E 1 40 ? 73.619 92.512 91.310 1.00 56.77 111 ASN D O 1
ATOM 9341 N N . GLU E 1 41 ? 75.003 92.216 93.063 1.00 58.14 112 GLU D N 1
ATOM 9342 C CA . GLU E 1 41 ? 74.430 93.336 93.801 1.00 56.17 112 GLU D CA 1
ATOM 9343 C C . GLU E 1 41 ? 74.962 94.667 93.279 1.00 60.29 112 GLU D C 1
ATOM 9344 O O . GLU E 1 41 ? 74.184 95.576 92.969 1.00 62.54 112 GLU D O 1
ATOM 9356 N N . GLN E 1 42 ? 76.287 94.796 93.167 1.00 66.82 113 GLN D N 1
ATOM 9357 C CA . GLN E 1 42 ? 76.871 96.043 92.679 1.00 59.51 113 GLN D CA 1
ATOM 9358 C C . GLN E 1 42 ? 76.383 96.370 91.275 1.00 57.32 113 GLN D C 1
ATOM 9359 O O . GLN E 1 42 ? 76.192 97.545 90.933 1.00 66.81 113 GLN D O 1
ATOM 9373 N N . ALA E 1 43 ? 76.171 95.345 90.447 1.00 57.61 114 ALA D N 1
ATOM 9374 C CA . ALA E 1 43 ? 75.703 95.581 89.086 1.00 61.65 114 ALA D CA 1
ATOM 9375 C C . ALA E 1 43 ? 74.249 96.026 89.079 1.00 73.10 114 ALA D C 1
ATOM 9376 O O . ALA E 1 43 ? 73.850 96.858 88.254 1.00 102.82 114 ALA D O 1
ATOM 9383 N N . CYS E 1 44 ? 73.444 95.490 89.995 1.00 76.90 115 CYS D N 1
ATOM 9384 C CA . CYS E 1 44 ? 72.050 95.896 90.073 1.00 78.01 115 CYS D CA 1
ATOM 9385 C C . CYS E 1 44 ? 71.909 97.337 90.533 1.00 81.80 115 CYS D C 1
ATOM 9386 O O . CYS E 1 44 ? 70.828 97.917 90.390 1.00 78.52 115 CYS D O 1
ATOM 9394 N N . ARG E 1 45 ? 72.971 97.931 91.073 1.00 95.74 116 ARG D N 1
ATOM 9395 C CA . ARG E 1 45 ? 72.852 99.275 91.615 1.00 95.74 116 ARG D CA 1
ATOM 9396 C C . ARG E 1 45 ? 73.115 100.352 90.572 1.00 95.74 116 ARG D C 1
ATOM 9397 O O . ARG E 1 45 ? 72.693 101.496 90.769 1.00 95.74 116 ARG D O 1
ATOM 9399 N N . ASN E 1 46 ? 73.780 100.016 89.469 1.00 93.77 117 ASN D N 1
ATOM 9400 C CA . ASN E 1 46 ? 74.088 100.990 88.433 1.00 93.77 117 ASN D CA 1
ATOM 9401 C C . ASN E 1 46 ? 74.042 100.308 87.076 1.00 93.77 117 ASN D C 1
ATOM 9402 O O . ASN E 1 46 ? 74.431 99.144 86.946 1.00 93.77 117 ASN D O 1
ATOM 9404 N N . GLY E 1 47 ? 73.566 101.039 86.072 1.00 102.05 118 GLY D N 1
ATOM 9405 C CA . GLY E 1 47 ? 73.482 100.518 84.720 1.00 102.05 118 GLY D CA 1
ATOM 9406 C C . GLY E 1 47 ? 72.177 100.873 84.036 1.00 102.05 118 GLY D C 1
ATOM 9407 O O . GLY E 1 47 ? 71.907 100.422 82.924 1.00 102.05 118 GLY D O 1
ATOM 9408 N N . SER E 1 49 ? 68.713 100.632 82.058 1.00 100.55 120 SER D N 1
ATOM 9409 C CA . SER E 1 49 ? 67.780 99.524 81.875 1.00 100.55 120 SER D CA 1
ATOM 9410 C C . SER E 1 49 ? 68.486 98.304 81.290 1.00 100.55 120 SER D C 1
ATOM 9411 O O . SER E 1 49 ? 67.856 97.283 81.009 1.00 100.55 120 SER D O 1
ATOM 9414 N N . ILE E 1 50 ? 69.798 98.423 81.102 1.00 76.38 121 ILE D N 1
ATOM 9415 C CA . ILE E 1 50 ? 70.644 97.320 80.659 1.00 93.74 121 ILE D CA 1
ATOM 9416 C C . ILE E 1 50 ? 71.295 96.744 81.911 1.00 96.87 121 ILE D C 1
ATOM 9417 O O . ILE E 1 50 ? 72.265 97.297 82.438 1.00 113.79 121 ILE D O 1
ATOM 9432 N N . GLN E 1 51 ? 70.755 95.630 82.396 1.00 81.76 122 GLN D N 1
ATOM 9433 C CA . GLN E 1 51 ? 71.239 94.982 83.607 1.00 66.41 122 GLN D CA 1
ATOM 9434 C C . GLN E 1 51 ? 72.123 93.799 83.234 1.00 64.33 122 GLN D C 1
ATOM 9435 O O . GLN E 1 51 ? 71.763 92.999 82.365 1.00 79.74 122 GLN D O 1
ATOM 9449 N N . ILE E 1 52 ? 73.275 93.693 83.892 1.00 64.78 123 ILE D N 1
ATOM 9450 C CA . ILE E 1 52 ? 74.193 92.580 83.689 1.00 55.96 123 ILE D CA 1
ATOM 9451 C C . ILE E 1 52 ? 74.128 91.669 84.905 1.00 52.10 123 ILE D C 1
ATOM 9452 O O . ILE E 1 52 ? 73.798 92.100 86.017 1.00 53.67 123 ILE D O 1
ATOM 9468 N N . ALA E 1 53 ? 74.451 90.397 84.690 1.00 47.50 124 ALA D N 1
ATOM 9469 C CA . ALA E 1 53 ? 74.413 89.409 85.758 1.00 51.20 124 ALA D CA 1
ATOM 9470 C C . ALA E 1 53 ? 75.499 88.374 85.523 1.00 46.38 124 ALA D C 1
ATOM 9471 O O . ALA E 1 53 ? 75.582 87.794 84.437 1.00 55.73 124 ALA D O 1
ATOM 9478 N N . PHE E 1 54 ? 76.329 88.155 86.539 1.00 51.04 125 PHE D N 1
ATOM 9479 C CA . PHE E 1 54 ? 77.285 87.054 86.534 1.00 49.13 125 PHE D CA 1
ATOM 9480 C C . PHE E 1 54 ? 76.528 85.791 86.921 1.00 56.16 125 PHE D C 1
ATOM 9481 O O . PHE E 1 54 ? 76.094 85.647 88.069 1.00 68.04 125 PHE D O 1
ATOM 9498 N N . GLU E 1 55 ? 76.356 84.878 85.967 1.00 63.30 126 GLU D N 1
ATOM 9499 C CA . GLU E 1 55 ? 75.467 83.735 86.173 1.00 71.66 126 GLU D CA 1
ATOM 9500 C C . GLU E 1 55 ? 76.156 82.635 86.975 1.00 74.31 126 GLU D C 1
ATOM 9501 O O . GLU E 1 55 ? 75.880 82.447 88.164 1.00 96.42 126 GLU D O 1
ATOM 9513 N N . GLU E 1 56 ? 77.058 81.904 86.335 1.00 64.16 127 GLU D N 1
ATOM 9514 C CA . GLU E 1 56 ? 77.670 80.730 86.936 1.00 87.17 127 GLU D CA 1
ATOM 9515 C C . GLU E 1 56 ? 78.926 81.112 87.705 1.00 86.94 127 GLU D C 1
ATOM 9516 O O . GLU E 1 56 ? 79.578 82.117 87.411 1.00 91.40 127 GLU D O 1
ATOM 9528 N N . VAL E 1 57 ? 79.254 80.299 88.704 1.00 97.07 128 VAL D N 1
ATOM 9529 C CA . VAL E 1 57 ? 80.559 80.378 89.352 1.00 101.85 128 VAL D CA 1
ATOM 9530 C C . VAL E 1 57 ? 81.596 80.244 88.243 1.00 102.73 128 VAL D C 1
ATOM 9531 O O . VAL E 1 57 ? 81.453 79.366 87.378 1.00 95.85 128 VAL D O 1
ATOM 9544 N N . PRO E 1 58 ? 82.632 81.081 88.203 1.00 101.34 129 PRO D N 1
ATOM 9545 C CA . PRO E 1 58 ? 83.585 81.004 87.089 1.00 93.39 129 PRO D CA 1
ATOM 9546 C C . PRO E 1 58 ? 84.216 79.623 86.989 1.00 99.14 129 PRO D C 1
ATOM 9547 O O . PRO E 1 58 ? 84.552 78.996 87.998 1.00 112.54 129 PRO D O 1
ATOM 9558 N N . GLN E 1 59 ? 84.354 79.142 85.754 1.00 94.10 130 GLN D N 1
ATOM 9559 C CA . GLN E 1 59 ? 85.094 77.912 85.521 1.00 116.88 130 GLN D CA 1
ATOM 9560 C C . GLN E 1 59 ? 86.460 78.009 86.184 1.00 103.13 130 GLN D C 1
ATOM 9561 O O . GLN E 1 59 ? 87.062 79.084 86.257 1.00 101.13 130 GLN D O 1
ATOM 9565 N N . LEU E 1 60 ? 86.939 76.877 86.684 1.00 88.14 131 LEU D N 1
ATOM 9566 C CA . LEU E 1 60 ? 88.191 76.855 87.422 1.00 82.53 131 LEU D CA 1
ATOM 9567 C C . LEU E 1 60 ? 89.276 77.606 86.650 1.00 83.36 131 LEU D C 1
ATOM 9568 O O . LEU E 1 60 ? 89.452 77.365 85.447 1.00 107.61 131 LEU D O 1
ATOM 9584 N N . PRO E 1 61 ? 90.018 78.503 87.292 1.00 75.20 132 PRO D N 1
ATOM 9585 C CA . PRO E 1 61 ? 91.044 79.256 86.576 1.00 67.03 132 PRO D CA 1
ATOM 9586 C C . PRO E 1 61 ? 92.228 78.369 86.238 1.00 67.35 132 PRO D C 1
ATOM 9587 O O . PRO E 1 61 ? 92.682 77.583 87.083 1.00 69.25 132 PRO D O 1
ATOM 9598 N N . PRO E 1 62 ? 92.748 78.448 85.008 1.00 55.43 133 PRO D N 1
ATOM 9599 C CA . PRO E 1 62 ? 93.965 77.685 84.686 1.00 56.94 133 PRO D CA 1
ATOM 9600 C C . PRO E 1 62 ? 95.094 77.913 85.673 1.00 55.96 133 PRO D C 1
ATOM 9601 O O . PRO E 1 62 ? 95.839 76.977 85.982 1.00 58.51 133 PRO D O 1
ATOM 9612 N N . ARG E 1 63 ? 95.242 79.135 86.179 1.00 66.91 134 ARG D N 1
ATOM 9613 C CA . ARG E 1 63 ? 96.209 79.407 87.230 1.00 54.68 134 ARG D CA 1
ATOM 9614 C C . ARG E 1 63 ? 95.702 80.560 88.080 1.00 51.10 134 ARG D C 1
ATOM 9615 O O . ARG E 1 63 ? 95.123 81.518 87.562 1.00 50.77 134 ARG D O 1
ATOM 9636 N N . ALA E 1 64 ? 95.915 80.446 89.388 1.00 55.50 135 ALA D N 1
ATOM 9637 C CA . ALA E 1 64 ? 95.550 81.489 90.333 1.00 51.24 135 ALA D CA 1
ATOM 9638 C C . ALA E 1 64 ? 96.474 81.383 91.536 1.00 52.21 135 ALA D C 1
ATOM 9639 O O . ALA E 1 64 ? 96.966 80.298 91.862 1.00 59.65 135 ALA D O 1
ATOM 9646 N N . SER E 1 65 ? 96.711 82.519 92.192 1.00 54.74 136 SER D N 1
ATOM 9647 C CA . SER E 1 65 ? 97.695 82.576 93.263 1.00 51.71 136 SER D CA 1
ATOM 9648 C C . SER E 1 65 ? 97.384 83.707 94.229 1.00 53.88 136 SER D C 1
ATOM 9649 O O . SER E 1 65 ? 97.015 84.809 93.813 1.00 54.18 136 SER D O 1
ATOM 9657 N N . ILE E 1 66 ? 97.544 83.420 95.520 1.00 56.03 137 ILE D N 1
ATOM 9658 C CA . ILE E 1 66 ? 97.678 84.438 96.559 1.00 63.37 137 ILE D CA 1
ATOM 9659 C C . ILE E 1 66 ? 99.079 84.307 97.136 1.00 66.52 137 ILE D C 1
ATOM 9660 O O . ILE E 1 66 ? 99.534 83.194 97.425 1.00 65.74 137 ILE D O 1
ATOM 9676 N N . SER E 1 67 ? 99.767 85.436 97.291 1.00 55.86 138 SER D N 1
ATOM 9677 C CA . SER E 1 67 ? 101.146 85.432 97.751 1.00 63.66 138 SER D CA 1
ATOM 9678 C C . SER E 1 67 ? 101.391 86.649 98.630 1.00 71.46 138 SER D C 1
ATOM 9679 O O . SER E 1 67 ? 100.599 87.596 98.660 1.00 58.29 138 SER D O 1
ATOM 9687 N N . HIS E 1 68 ? 102.510 86.611 99.352 1.00 70.78 139 HIS D N 1
ATOM 9688 C CA . HIS E 1 68 ? 102.917 87.715 100.219 1.00 61.43 139 HIS D CA 1
ATOM 9689 C C . HIS E 1 68 ? 101.840 88.021 101.257 1.00 65.07 139 HIS D C 1
ATOM 9690 O O . HIS E 1 68 ? 101.555 89.181 101.562 1.00 67.91 139 HIS D O 1
ATOM 9704 N N . VAL E 1 69 ? 101.239 86.968 101.808 1.00 61.26 140 VAL D N 1
ATOM 9705 C CA . VAL E 1 69 ? 100.197 87.133 102.814 1.00 53.68 140 VAL D CA 1
ATOM 9706 C C . VAL E 1 69 ? 100.841 87.635 104.100 1.00 63.18 140 VAL D C 1
ATOM 9707 O O . VAL E 1 69 ? 101.736 86.988 104.656 1.00 74.61 140 VAL D O 1
ATOM 9720 N N . THR E 1 70 ? 100.390 88.795 104.574 1.00 63.82 141 THR D N 1
ATOM 9721 C CA . THR E 1 70 ? 100.931 89.415 105.773 1.00 66.79 141 THR D CA 1
ATOM 9722 C C . THR E 1 70 ? 99.793 89.896 106.661 1.00 64.68 141 THR D C 1
ATOM 9723 O O . THR E 1 70 ? 98.696 90.201 106.185 1.00 70.11 141 THR D O 1
ATOM 9734 N N . CYS E 1 71 ? 100.068 89.960 107.962 1.00 70.42 142 CYS D N 1
ATOM 9735 C CA . CYS E 1 71 ? 99.113 90.453 108.948 1.00 60.97 142 CYS D CA 1
ATOM 9736 C C . CYS E 1 71 ? 99.433 91.915 109.228 1.00 62.11 142 CYS D C 1
ATOM 9737 O O . CYS E 1 71 ? 100.480 92.230 109.802 1.00 74.63 142 CYS D O 1
ATOM 9745 N N . VAL E 1 72 ? 98.527 92.806 108.826 1.00 60.83 143 VAL D N 1
ATOM 9746 C CA . VAL E 1 72 ? 98.753 94.239 108.969 1.00 59.81 143 VAL D CA 1
ATOM 9747 C C . VAL E 1 72 ? 98.061 94.827 110.195 1.00 68.63 143 VAL D C 1
ATOM 9748 O O . VAL E 1 72 ? 98.424 95.935 110.621 1.00 67.97 143 VAL D O 1
ATOM 9761 N N . ASP E 1 73 ? 97.083 94.132 110.771 1.00 61.04 144 ASP D N 1
ATOM 9762 C CA . ASP E 1 73 ? 96.415 94.629 111.964 1.00 58.20 144 ASP D CA 1
ATOM 9763 C C . ASP E 1 73 ? 95.698 93.473 112.645 1.00 64.26 144 ASP D C 1
ATOM 9764 O O . ASP E 1 73 ? 95.220 92.546 111.986 1.00 74.30 144 ASP D O 1
ATOM 9773 N N . GLN E 1 74 ? 95.629 93.543 113.973 1.00 63.54 145 GLN D N 1
ATOM 9774 C CA . GLN E 1 74 ? 95.059 92.476 114.780 1.00 57.56 145 GLN D CA 1
ATOM 9775 C C . GLN E 1 74 ? 94.250 93.087 115.913 1.00 56.36 145 GLN D C 1
ATOM 9776 O O . GLN E 1 74 ? 94.636 94.114 116.477 1.00 67.20 145 GLN D O 1
ATOM 9790 N N . SER E 1 75 ? 93.124 92.454 116.237 1.00 61.00 146 SER D N 1
ATOM 9791 C CA . SER E 1 75 ? 92.241 92.922 117.294 1.00 59.23 146 SER D CA 1
ATOM 9792 C C . SER E 1 75 ? 91.815 91.730 118.141 1.00 60.41 146 SER D C 1
ATOM 9793 O O . SER E 1 75 ? 92.190 90.584 117.876 1.00 79.87 146 SER D O 1
ATOM 9801 N N . GLU E 1 76 ? 91.021 92.011 119.177 1.00 65.44 147 GLU D N 1
ATOM 9802 C CA . GLU E 1 76 ? 90.490 90.941 120.013 1.00 77.70 147 GLU D CA 1
ATOM 9803 C C . GLU E 1 76 ? 89.514 90.063 119.241 1.00 70.63 147 GLU D C 1
ATOM 9804 O O . GLU E 1 76 ? 89.447 88.852 119.482 1.00 76.92 147 GLU D O 1
ATOM 9816 N N . HIS E 1 77 ? 88.761 90.649 118.307 1.00 70.38 148 HIS D N 1
ATOM 9817 C CA . HIS E 1 77 ? 87.766 89.914 117.542 1.00 70.80 148 HIS D CA 1
ATOM 9818 C C . HIS E 1 77 ? 87.916 90.068 116.035 1.00 61.69 148 HIS D C 1
ATOM 9819 O O . HIS E 1 77 ? 87.098 89.511 115.295 1.00 65.59 148 HIS D O 1
ATOM 9833 N N . THR E 1 78 ? 88.918 90.804 115.555 1.00 56.95 149 THR D N 1
ATOM 9834 C CA . THR E 1 78 ? 89.064 91.042 114.127 1.00 52.59 149 THR D CA 1
ATOM 9835 C C . THR E 1 78 ? 90.525 90.920 113.723 1.00 52.14 149 THR D C 1
ATOM 9836 O O . THR E 1 78 ? 91.436 91.063 114.542 1.00 58.75 149 THR D O 1
ATOM 9864 N N . VAL E 1 80 ? 93.217 91.684 110.004 1.00 61.71 151 VAL D N 1
ATOM 9865 C CA . VAL E 1 80 ? 93.326 92.386 108.729 1.00 51.81 151 VAL D CA 1
ATOM 9866 C C . VAL E 1 80 ? 94.552 91.856 108.000 1.00 57.12 151 VAL D C 1
ATOM 9867 O O . VAL E 1 80 ? 95.674 91.965 108.507 1.00 62.65 151 VAL D O 1
ATOM 9880 N N . LEU E 1 81 ? 94.342 91.294 106.812 1.00 52.46 152 LEU D N 1
ATOM 9881 C CA . LEU E 1 81 ? 95.411 90.730 106.005 1.00 48.88 152 LEU D CA 1
ATOM 9882 C C . LEU E 1 81 ? 95.503 91.463 104.675 1.00 52.30 152 LEU D C 1
ATOM 9883 O O . LEU E 1 81 ? 94.507 91.982 104.161 1.00 48.82 152 LEU D O 1
ATOM 9899 N N . ARG E 1 82 ? 96.714 91.501 104.123 1.00 54.74 153 ARG D N 1
ATOM 9900 C CA . ARG E 1 82 ? 96.951 91.988 102.772 1.00 58.26 153 ARG D CA 1
ATOM 9901 C C . ARG E 1 82 ? 97.774 90.955 102.020 1.00 50.96 153 ARG D C 1
ATOM 9902 O O . ARG E 1 82 ? 98.704 90.366 102.578 1.00 58.70 153 ARG D O 1
ATOM 9923 N N . CYS E 1 83 ? 97.425 90.732 100.754 1.00 53.38 154 CYS D N 1
ATOM 9924 C CA . CYS E 1 83 ? 98.089 89.721 99.943 1.00 59.71 154 CYS D CA 1
ATOM 9925 C C . CYS E 1 83 ? 98.072 90.166 98.485 1.00 56.79 154 CYS D C 1
ATOM 9926 O O . CYS E 1 83 ? 97.524 91.217 98.141 1.00 52.17 154 CYS D O 1
ATOM 9934 N N . GLN E 1 84 ? 98.684 89.348 97.627 1.00 58.30 155 GLN D N 1
ATOM 9935 C CA . GLN E 1 84 ? 98.751 89.592 96.189 1.00 52.65 155 GLN D CA 1
ATOM 9936 C C . GLN E 1 84 ? 97.934 88.517 95.483 1.00 54.79 155 GLN D C 1
ATOM 9937 O O . GLN E 1 84 ? 98.342 87.352 95.440 1.00 52.88 155 GLN D O 1
ATOM 9951 N N . LEU E 1 85 ? 96.791 88.907 94.926 1.00 50.40 156 LEU D N 1
ATOM 9952 C CA . LEU E 1 85 ? 95.928 87.999 94.184 1.00 46.78 156 LEU D CA 1
ATOM 9953 C C . LEU E 1 85 ? 96.229 88.094 92.693 1.00 48.26 156 LEU D C 1
ATOM 9954 O O . LEU E 1 85 ? 96.450 89.187 92.163 1.00 56.90 156 LEU D O 1
ATOM 9970 N N . SER E 1 86 ? 96.231 86.943 92.018 1.00 51.55 157 SER D N 1
ATOM 9971 C CA . SER E 1 86 ? 96.452 86.900 90.578 1.00 46.48 157 SER D CA 1
ATOM 9972 C C . SER E 1 86 ? 95.789 85.657 90.001 1.00 48.50 157 SER D C 1
ATOM 9973 O O . SER E 1 86 ? 95.840 84.581 90.601 1.00 57.18 157 SER D O 1
ATOM 9981 N N . ALA E 1 87 ? 95.177 85.817 88.829 1.00 44.43 158 ALA D N 1
ATOM 9982 C CA . ALA E 1 87 ? 94.522 84.723 88.128 1.00 47.08 158 ALA D CA 1
ATOM 9983 C C . ALA E 1 87 ? 94.714 84.911 86.630 1.00 47.87 158 ALA D C 1
ATOM 9984 O O . ALA E 1 87 ? 94.651 86.035 86.127 1.00 56.87 158 ALA D O 1
ATOM 9991 N N . GLU E 1 88 ? 94.943 83.806 85.923 1.00 44.89 159 GLU D N 1
ATOM 9992 C CA . GLU E 1 88 ? 95.215 83.830 84.492 1.00 45.94 159 GLU D CA 1
ATOM 9993 C C . GLU E 1 88 ? 94.115 83.098 83.739 1.00 52.01 159 GLU D C 1
ATOM 9994 O O . GLU E 1 88 ? 93.702 82.005 84.139 1.00 80.04 159 GLU D O 1
ATOM 10006 N N . GLU E 1 89 ? 93.645 83.708 82.650 1.00 45.91 160 GLU D N 1
ATOM 10007 C CA . GLU E 1 89 ? 92.731 83.060 81.709 1.00 50.89 160 GLU D CA 1
ATOM 10008 C C . GLU E 1 89 ? 91.447 82.597 82.394 1.00 52.28 160 GLU D C 1
ATOM 10009 O O . GLU E 1 89 ? 90.922 81.522 82.103 1.00 58.66 160 GLU D O 1
ATOM 10021 N N . VAL E 1 90 ? 90.931 83.420 83.306 1.00 57.86 161 VAL D N 1
ATOM 10022 C CA . VAL E 1 90 ? 89.650 83.127 83.935 1.00 49.34 161 VAL D CA 1
ATOM 10023 C C . VAL E 1 90 ? 88.542 83.251 82.899 1.00 56.00 161 VAL D C 1
ATOM 10024 O O . VAL E 1 90 ? 88.547 84.166 82.065 1.00 53.36 161 VAL D O 1
ATOM 10037 N N . ARG E 1 91 ? 87.587 82.325 82.942 1.00 54.69 162 ARG D N 1
ATOM 10038 C CA . ARG E 1 91 ? 86.459 82.317 82.020 1.00 47.47 162 ARG D CA 1
ATOM 10039 C C . ARG E 1 91 ? 85.164 82.190 82.804 1.00 44.16 162 ARG D C 1
ATOM 10040 O O . ARG E 1 91 ? 85.068 81.382 83.732 1.00 51.72 162 ARG D O 1
ATOM 10061 N N . PHE E 1 92 ? 84.169 82.989 82.429 1.00 45.29 163 PHE D N 1
ATOM 10062 C CA . PHE E 1 92 ? 82.878 82.953 83.100 1.00 44.54 163 PHE D CA 1
ATOM 10063 C C . PHE E 1 92 ? 81.848 83.629 82.211 1.00 45.69 163 PHE D C 1
ATOM 10064 O O . PHE E 1 92 ? 82.190 84.557 81.469 1.00 43.24 163 PHE D O 1
ATOM 10081 N N . PRO E 1 93 ? 80.588 83.202 82.265 1.00 44.65 164 PRO D N 1
ATOM 10082 C CA . PRO E 1 93 ? 79.554 83.823 81.437 1.00 45.16 164 PRO D CA 1
ATOM 10083 C C . PRO E 1 93 ? 78.894 85.015 82.112 1.00 43.65 164 PRO D C 1
ATOM 10084 O O . PRO E 1 93 ? 78.821 85.117 83.337 1.00 55.69 164 PRO D O 1
ATOM 10095 N N . VAL E 1 94 ? 78.402 85.925 81.274 1.00 50.35 165 VAL D N 1
ATOM 10096 C CA . VAL E 1 94 ? 77.650 87.093 81.714 1.00 49.18 165 VAL D CA 1
ATOM 10097 C C . VAL E 1 94 ? 76.402 87.206 80.851 1.00 47.94 165 VAL D C 1
ATOM 10098 O O . VAL E 1 94 ? 76.444 86.926 79.648 1.00 62.04 165 VAL D O 1
ATOM 10111 N N . SER E 1 95 ? 75.296 87.622 81.463 1.00 51.73 166 SER D N 1
ATOM 10112 C CA . SER E 1 95 ? 74.023 87.779 80.771 1.00 55.77 166 SER D CA 1
ATOM 10113 C C . SER E 1 95 ? 73.592 89.237 80.825 1.00 54.50 166 SER D C 1
ATOM 10114 O O . SER E 1 95 ? 73.604 89.851 81.896 1.00 67.73 166 SER D O 1
ATOM 10122 N N . VAL E 1 96 ? 73.202 89.779 79.675 1.00 53.75 167 VAL D N 1
ATOM 10123 C CA . VAL E 1 96 ? 72.702 91.146 79.564 1.00 53.89 167 VAL D CA 1
ATOM 10124 C C . VAL E 1 96 ? 71.197 91.075 79.349 1.00 53.98 167 VAL D C 1
ATOM 10125 O O . VAL E 1 96 ? 70.731 90.549 78.330 1.00 59.91 167 VAL D O 1
ATOM 10138 N N . THR E 1 97 ? 70.438 91.609 80.301 1.00 62.32 168 THR D N 1
ATOM 10139 C CA . THR E 1 97 ? 68.983 91.569 80.264 1.00 63.07 168 THR D CA 1
ATOM 10140 C C . THR E 1 97 ? 68.447 92.970 80.009 1.00 63.56 168 THR D C 1
ATOM 10141 O O . THR E 1 97 ? 68.868 93.927 80.665 1.00 66.35 168 THR D O 1
ATOM 10152 N N . GLN E 1 98 ? 67.521 93.085 79.059 1.00 66.88 169 GLN D N 1
ATOM 10153 C CA . GLN E 1 98 ? 66.885 94.353 78.721 1.00 79.26 169 GLN D CA 1
ATOM 10154 C C . GLN E 1 98 ? 65.387 94.224 78.944 1.00 71.49 169 GLN D C 1
ATOM 10155 O O . GLN E 1 98 ? 64.728 93.405 78.295 1.00 65.27 169 GLN D O 1
ATOM 10169 N N . GLN E 1 99 ? 64.853 95.032 79.851 1.00 73.95 170 GLN D N 1
ATOM 10170 C CA . GLN E 1 99 ? 63.421 95.061 80.092 1.00 67.54 170 GLN D CA 1
ATOM 10171 C C . GLN E 1 99 ? 62.774 96.122 79.210 1.00 72.80 170 GLN D C 1
ATOM 10172 O O . GLN E 1 99 ? 63.390 97.135 78.867 1.00 94.52 170 GLN D O 1
ATOM 10186 N N . SER E 1 100 ? 61.526 95.871 78.832 1.00 78.15 171 SER D N 1
ATOM 10187 C CA . SER E 1 100 ? 60.813 96.749 77.913 1.00 81.95 171 SER D CA 1
ATOM 10188 C C . SER E 1 100 ? 59.312 96.515 78.067 1.00 90.67 171 SER D C 1
ATOM 10189 O O . SER E 1 100 ? 58.901 95.709 78.911 1.00 89.67 171 SER D O 1
ATOM 10197 N N . PRO E 1 101 ? 58.459 97.202 77.289 1.00 85.38 172 PRO D N 1
ATOM 10198 C CA . PRO E 1 101 ? 57.008 97.033 77.465 1.00 81.05 172 PRO D CA 1
ATOM 10199 C C . PRO E 1 101 ? 56.551 95.583 77.413 1.00 89.98 172 PRO D C 1
ATOM 10200 O O . PRO E 1 101 ? 56.543 94.961 76.345 1.00 94.33 172 PRO D O 1
ATOM 10211 N N . ALA E 1 102 ? 56.164 95.042 78.570 1.00 89.44 173 ALA D N 1
ATOM 10212 C CA . ALA E 1 102 ? 55.621 93.686 78.665 1.00 87.92 173 ALA D CA 1
ATOM 10213 C C . ALA E 1 102 ? 56.537 92.671 77.988 1.00 76.12 173 ALA D C 1
ATOM 10214 O O . ALA E 1 102 ? 56.084 91.747 77.309 1.00 68.75 173 ALA D O 1
ATOM 10221 N N . ALA E 1 103 ? 57.844 92.835 78.181 1.00 81.38 174 ALA D N 1
ATOM 10222 C CA . ALA E 1 103 ? 58.807 91.972 77.515 1.00 66.03 174 ALA D CA 1
ATOM 10223 C C . ALA E 1 103 ? 60.132 92.004 78.262 1.00 65.71 174 ALA D C 1
ATOM 10224 O O . ALA E 1 103 ? 60.527 93.042 78.797 1.00 73.13 174 ALA D O 1
ATOM 10231 N N . VAL E 1 104 ? 60.808 90.858 78.286 1.00 63.62 175 VAL D N 1
ATOM 10232 C CA . VAL E 1 104 ? 62.159 90.739 78.818 1.00 52.56 175 VAL D CA 1
ATOM 10233 C C . VAL E 1 104 ? 63.002 90.026 77.772 1.00 55.74 175 VAL D C 1
ATOM 10234 O O . VAL E 1 104 ? 62.578 89.006 77.218 1.00 72.21 175 VAL D O 1
ATOM 10247 N N . SER E 1 105 ? 64.185 90.566 77.495 1.00 55.62 176 SER D N 1
ATOM 10248 C CA . SER E 1 105 ? 65.102 89.981 76.530 1.00 48.81 176 SER D CA 1
ATOM 10249 C C . SER E 1 105 ? 66.459 89.794 77.185 1.00 62.70 176 SER D C 1
ATOM 10250 O O . SER E 1 105 ? 66.893 90.630 77.983 1.00 76.28 176 SER D O 1
ATOM 10275 N N . GLU E 1 107 ? 70.636 88.140 76.625 1.00 51.93 178 GLU D N 1
ATOM 10276 C CA . GLU E 1 107 ? 71.706 87.621 75.787 1.00 53.64 178 GLU D CA 1
ATOM 10277 C C . GLU E 1 107 ? 72.927 87.367 76.656 1.00 55.43 178 GLU D C 1
ATOM 10278 O O . GLU E 1 107 ? 73.285 88.201 77.491 1.00 61.67 178 GLU D O 1
ATOM 10290 N N . THR E 1 108 ? 73.558 86.214 76.460 1.00 54.19 179 THR D N 1
ATOM 10291 C CA . THR E 1 108 ? 74.695 85.801 77.268 1.00 53.24 179 THR D CA 1
ATOM 10292 C C . THR E 1 108 ? 75.981 85.868 76.452 1.00 50.38 179 THR D C 1
ATOM 10293 O O . THR E 1 108 ? 75.972 85.698 75.230 1.00 56.08 179 THR D O 1
ATOM 10304 N N . TYR E 1 109 ? 77.089 86.123 77.146 1.00 48.66 180 TYR D N 1
ATOM 10305 C CA . TYR E 1 109 ? 78.385 86.309 76.514 1.00 49.93 180 TYR D CA 1
ATOM 10306 C C . TYR E 1 109 ? 79.438 85.495 77.250 1.00 52.12 180 TYR D C 1
ATOM 10307 O O . TYR E 1 109 ? 79.292 85.167 78.429 1.00 51.17 180 TYR D O 1
ATOM 10325 N N . HIS E 1 110 ? 80.507 85.168 76.530 1.00 50.41 181 HIS D N 1
ATOM 10326 C CA . HIS E 1 110 ? 81.681 84.537 77.116 1.00 44.59 181 HIS D CA 1
ATOM 10327 C C . HIS E 1 110 ? 82.668 85.624 77.515 1.00 48.17 181 HIS D C 1
ATOM 10328 O O . HIS E 1 110 ? 83.156 86.370 76.661 1.00 63.53 181 HIS D O 1
ATOM 10342 N N . VAL E 1 111 ? 82.959 85.716 78.807 1.00 45.87 182 VAL D N 1
ATOM 10343 C CA . VAL E 1 111 ? 83.907 86.688 79.334 1.00 49.98 182 VAL D CA 1
ATOM 10344 C C . VAL E 1 111 ? 85.183 85.949 79.705 1.00 53.67 182 VAL D C 1
ATOM 10345 O O . VAL E 1 111 ? 85.138 84.924 80.394 1.00 49.82 182 VAL D O 1
ATOM 10358 N N . THR E 1 112 ? 86.315 86.464 79.239 1.00 59.19 183 THR D N 1
ATOM 10359 C CA . THR E 1 112 ? 87.624 85.947 79.605 1.00 52.36 183 THR D CA 1
ATOM 10360 C C . THR E 1 112 ? 88.380 87.049 80.330 1.00 53.24 183 THR D C 1
ATOM 10361 O O . THR E 1 112 ? 88.400 88.194 79.871 1.00 58.02 183 THR D O 1
ATOM 10372 N N . LEU E 1 113 ? 88.994 86.702 81.456 1.00 50.63 184 LEU D N 1
ATOM 10373 C CA . LEU E 1 113 ? 89.587 87.676 82.359 1.00 68.92 184 LEU D CA 1
ATOM 10374 C C . LEU E 1 113 ? 91.001 87.255 82.725 1.00 50.12 184 LEU D C 1
ATOM 10375 O O . LEU E 1 113 ? 91.260 86.078 82.992 1.00 60.60 184 LEU D O 1
ATOM 10391 N N . THR E 1 114 ? 91.911 88.223 82.738 1.00 49.68 185 THR D N 1
ATOM 10392 C CA . THR E 1 114 ? 93.261 88.022 83.244 1.00 52.24 185 THR D CA 1
ATOM 10393 C C . THR E 1 114 ? 93.527 89.076 84.307 1.00 55.05 185 THR D C 1
ATOM 10394 O O . THR E 1 114 ? 93.366 90.273 84.051 1.00 50.96 185 THR D O 1
ATOM 10405 N N . LEU E 1 115 ? 93.920 88.628 85.495 1.00 53.60 186 LEU D N 1
ATOM 10406 C CA . LEU E 1 115 ? 94.150 89.512 86.638 1.00 47.73 186 LEU D CA 1
ATOM 10407 C C . LEU E 1 115 ? 95.605 89.408 87.071 1.00 54.59 186 LEU D C 1
ATOM 10408 O O . LEU E 1 115 ? 95.973 88.458 87.785 1.00 53.71 186 LEU D O 1
ATOM 10424 N N . PRO E 1 116 ? 96.467 90.346 86.687 1.00 49.08 187 PRO D N 1
ATOM 10425 C CA . PRO E 1 116 ? 97.866 90.287 87.128 1.00 50.37 187 PRO D CA 1
ATOM 10426 C C . PRO E 1 116 ? 97.966 90.499 88.627 1.00 48.08 187 PRO D C 1
ATOM 10427 O O . PRO E 1 116 ? 96.987 90.911 89.268 1.00 50.38 187 PRO D O 1
ATOM 10438 N N . PRO E 1 117 ? 99.129 90.226 89.229 1.00 50.73 188 PRO D N 1
ATOM 10439 C CA . PRO E 1 117 ? 99.250 90.355 90.690 1.00 50.23 188 PRO D CA 1
ATOM 10440 C C . PRO E 1 117 ? 98.870 91.735 91.202 1.00 53.83 188 PRO D C 1
ATOM 10441 O O . PRO E 1 117 ? 99.574 92.718 90.953 1.00 67.03 188 PRO D O 1
ATOM 10452 N N . THR E 1 118 ? 97.750 91.812 91.919 1.00 47.42 189 THR D N 1
ATOM 10453 C CA . THR E 1 118 ? 97.306 93.042 92.554 1.00 53.95 189 THR D CA 1
ATOM 10454 C C . THR E 1 118 ? 97.028 92.769 94.025 1.00 58.32 189 THR D C 1
ATOM 10455 O O . THR E 1 118 ? 96.875 91.621 94.447 1.00 56.51 189 THR D O 1
ATOM 10466 N N . GLN E 1 119 ? 96.965 93.842 94.805 1.00 64.55 190 GLN D N 1
ATOM 10467 C CA . GLN E 1 119 ? 96.806 93.748 96.249 1.00 58.09 190 GLN D CA 1
ATOM 10468 C C . GLN E 1 119 ? 95.337 93.894 96.616 1.00 57.82 190 GLN D C 1
ATOM 10469 O O . GLN E 1 119 ? 94.665 94.820 96.149 1.00 58.98 190 GLN D O 1
ATOM 10483 N N . LEU E 1 120 ? 94.841 92.975 97.445 1.00 56.37 191 LEU D N 1
ATOM 10484 C CA . LEU E 1 120 ? 93.545 93.133 98.087 1.00 57.93 191 LEU D CA 1
ATOM 10485 C C . LEU E 1 120 ? 93.713 92.988 99.593 1.00 53.00 191 LEU D C 1
ATOM 10486 O O . LEU E 1 120 ? 94.696 92.425 100.082 1.00 54.23 191 LEU D O 1
ATOM 10502 N N . GLU E 1 121 ? 92.742 93.525 100.321 1.00 49.90 192 GLU D N 1
ATOM 10503 C CA . GLU E 1 121 ? 92.715 93.477 101.774 1.00 54.24 192 GLU D CA 1
ATOM 10504 C C . GLU E 1 121 ? 91.626 92.510 102.215 1.00 52.21 192 GLU D C 1
ATOM 10505 O O . GLU E 1 121 ? 90.527 92.510 101.655 1.00 62.64 192 GLU D O 1
ATOM 10517 N N . VAL E 1 122 ? 91.935 91.678 103.207 1.00 51.40 193 VAL D N 1
ATOM 10518 C CA . VAL E 1 122 ? 90.994 90.698 103.740 1.00 48.84 193 VAL D CA 1
ATOM 10519 C C . VAL E 1 122 ? 90.735 91.038 105.201 1.00 55.16 193 VAL D C 1
ATOM 10520 O O . VAL E 1 122 ? 91.681 91.230 105.974 1.00 57.65 193 VAL D O 1
ATOM 10533 N N . ASN E 1 123 ? 89.459 91.105 105.574 1.00 59.96 194 ASN D N 1
ATOM 10534 C CA . ASN E 1 123 ? 89.050 91.430 106.936 1.00 53.28 194 ASN D CA 1
ATOM 10535 C C . ASN E 1 123 ? 88.332 90.234 107.544 1.00 54.67 194 ASN D C 1
ATOM 10536 O O . ASN E 1 123 ? 87.326 89.765 107.000 1.00 55.37 194 ASN D O 1
ATOM 10547 N N . LEU E 1 124 ? 88.850 89.752 108.669 1.00 51.75 195 LEU D N 1
ATOM 10548 C CA . LEU E 1 124 ? 88.241 88.676 109.435 1.00 51.59 195 LEU D CA 1
ATOM 10549 C C . LEU E 1 124 ? 87.670 89.260 110.721 1.00 55.57 195 LEU D C 1
ATOM 10550 O O . LEU E 1 124 ? 88.384 89.941 111.463 1.00 63.38 195 LEU D O 1
ATOM 10566 N N . GLU E 1 125 ? 86.388 89.000 110.979 1.00 52.81 196 GLU D N 1
ATOM 10567 C CA . GLU E 1 125 ? 85.704 89.560 112.139 1.00 52.19 196 GLU D CA 1
ATOM 10568 C C . GLU E 1 125 ? 84.780 88.513 112.742 1.00 58.86 196 GLU D C 1
ATOM 10569 O O . GLU E 1 125 ? 83.936 87.946 112.040 1.00 63.26 196 GLU D O 1
ATOM 10581 N N . GLU E 1 126 ? 84.939 88.263 114.039 1.00 56.57 197 GLU D N 1
ATOM 10582 C CA . GLU E 1 126 ? 84.084 87.321 114.748 1.00 52.56 197 GLU D CA 1
ATOM 10583 C C . GLU E 1 126 ? 82.752 87.978 115.087 1.00 57.05 197 GLU D C 1
ATOM 10584 O O . GLU E 1 126 ? 82.716 89.054 115.692 1.00 79.66 197 GLU D O 1
ATOM 10596 N N . ILE E 1 127 ? 81.663 87.326 114.704 1.00 74.96 198 ILE D N 1
ATOM 10597 C CA . ILE E 1 127 ? 80.308 87.812 114.950 1.00 67.09 198 ILE D CA 1
ATOM 10598 C C . ILE E 1 127 ? 79.677 86.910 116.006 1.00 78.54 198 ILE D C 1
ATOM 10599 O O . ILE E 1 127 ? 79.634 85.688 115.817 1.00 97.75 198 ILE D O 1
ATOM 10615 N N . PRO E 1 128 ? 79.175 87.452 117.117 1.00 84.02 199 PRO D N 1
ATOM 10616 C CA . PRO E 1 128 ? 78.636 86.585 118.175 1.00 81.47 199 PRO D CA 1
ATOM 10617 C C . PRO E 1 128 ? 77.379 85.858 117.717 1.00 78.46 199 PRO D C 1
ATOM 10618 O O . PRO E 1 128 ? 76.422 86.476 117.246 1.00 96.60 199 PRO D O 1
ATOM 10629 N N . GLY E 1 129 ? 77.391 84.534 117.864 1.00 84.83 200 GLY D N 1
ATOM 10630 C CA . GLY E 1 129 ? 76.256 83.708 117.518 1.00 87.41 200 GLY D CA 1
ATOM 10631 C C . GLY E 1 129 ? 76.130 83.356 116.054 1.00 84.71 200 GLY D C 1
ATOM 10632 O O . GLY E 1 129 ? 75.214 82.604 115.694 1.00 83.12 200 GLY D O 1
ATOM 10633 N N . GLU E 1 130 ? 77.012 83.863 115.199 1.00 84.10 201 GLU D N 1
ATOM 10634 C CA . GLU E 1 130 ? 76.927 83.616 113.765 1.00 74.84 201 GLU D CA 1
ATOM 10635 C C . GLU E 1 130 ? 78.190 83.002 113.184 1.00 63.18 201 GLU D C 1
ATOM 10636 O O . GLU E 1 130 ? 78.098 82.122 112.323 1.00 83.13 201 GLU D O 1
ATOM 10647 N N . GLY E 1 131 ? 79.369 83.437 113.627 1.00 55.70 202 GLY D N 1
ATOM 10648 C CA . GLY E 1 131 ? 80.611 82.852 113.161 1.00 68.38 202 GLY D CA 1
ATOM 10649 C C . GLY E 1 131 ? 81.672 83.870 112.798 1.00 62.93 202 GLY D C 1
ATOM 10650 O O . GLY E 1 131 ? 81.819 84.896 113.468 1.00 65.10 202 GLY D O 1
ATOM 10654 N N . LEU E 1 132 ? 82.420 83.591 111.734 1.00 54.97 203 LEU D N 1
ATOM 10655 C CA . LEU E 1 132 ? 83.514 84.441 111.277 1.00 51.24 203 LEU D CA 1
ATOM 10656 C C . LEU E 1 132 ? 83.108 85.108 109.970 1.00 55.76 203 LEU D C 1
ATOM 10657 O O . LEU E 1 132 ? 82.847 84.421 108.976 1.00 59.63 203 LEU D O 1
ATOM 10673 N N . LEU E 1 133 ? 83.069 86.438 109.968 1.00 58.59 204 LEU D N 1
ATOM 10674 C CA . LEU E 1 133 ? 82.701 87.198 108.777 1.00 48.19 204 LEU D CA 1
ATOM 10675 C C . LEU E 1 133 ? 83.969 87.554 108.011 1.00 49.85 204 LEU D C 1
ATOM 10676 O O . LEU E 1 133 ? 84.807 88.318 108.502 1.00 61.18 204 LEU D O 1
ATOM 10692 N N . ILE E 1 134 ? 84.107 87.002 106.808 1.00 48.89 205 ILE D N 1
ATOM 10693 C CA . ILE E 1 134 ? 85.240 87.284 105.935 1.00 47.52 205 ILE D CA 1
ATOM 10694 C C . ILE E 1 134 ? 84.782 88.245 104.851 1.00 51.35 205 ILE D C 1
ATOM 10695 O O . ILE E 1 134 ? 83.670 88.123 104.322 1.00 52.79 205 ILE D O 1
ATOM 10711 N N . SER E 1 135 ? 85.638 89.208 104.522 1.00 51.47 206 SER D N 1
ATOM 10712 C CA . SER E 1 135 ? 85.320 90.215 103.521 1.00 44.61 206 SER D CA 1
ATOM 10713 C C . SER E 1 135 ? 86.618 90.746 102.936 1.00 45.09 206 SER D C 1
ATOM 10714 O O . SER E 1 135 ? 87.591 90.953 103.666 1.00 50.19 206 SER D O 1
ATOM 10722 N N . TRP E 1 136 ? 86.633 90.956 101.621 1.00 49.98 207 TRP D N 1
ATOM 10723 C CA . TRP E 1 136 ? 87.845 91.390 100.943 1.00 45.93 207 TRP D CA 1
ATOM 10724 C C . TRP E 1 136 ? 87.509 92.413 99.867 1.00 46.71 207 TRP D C 1
ATOM 10725 O O . TRP E 1 136 ? 86.355 92.565 99.459 1.00 50.27 207 TRP D O 1
ATOM 10746 N N . ALA E 1 137 ? 88.543 93.114 99.411 1.00 74.59 208 ALA D N 1
ATOM 10747 C CA . ALA E 1 137 ? 88.381 94.174 98.427 1.00 45.50 208 ALA D CA 1
ATOM 10748 C C . ALA E 1 137 ? 89.755 94.608 97.937 1.00 45.18 208 ALA D C 1
ATOM 10749 O O . ALA E 1 137 ? 90.749 94.487 98.660 1.00 43.88 208 ALA D O 1
ATOM 10756 N N . PHE E 1 138 ? 89.798 95.116 96.706 1.00 47.38 209 PHE D N 1
ATOM 10757 C CA . PHE E 1 138 ? 91.057 95.565 96.125 1.00 47.36 209 PHE D CA 1
ATOM 10758 C C . PHE E 1 138 ? 91.479 96.890 96.747 1.00 47.90 209 PHE D C 1
ATOM 10759 O O . PHE E 1 138 ? 90.685 97.834 96.821 1.00 60.26 209 PHE D O 1
ATOM 10776 N N . THR E 1 139 ? 92.736 96.965 97.191 1.00 51.85 210 THR D N 1
ATOM 10777 C CA . THR E 1 139 ? 93.240 98.208 97.766 1.00 54.61 210 THR D CA 1
ATOM 10778 C C . THR E 1 139 ? 93.418 99.276 96.695 1.00 50.19 210 THR D C 1
ATOM 10779 O O . THR E 1 139 ? 93.182 100.462 96.949 1.00 62.98 210 THR D O 1
ATOM 10790 N N . ASP E 1 140 ? 93.838 98.878 95.496 1.00 54.12 211 ASP D N 1
ATOM 10791 C CA . ASP E 1 140 ? 93.927 99.782 94.360 1.00 65.98 211 ASP D CA 1
ATOM 10792 C C . ASP E 1 140 ? 93.321 99.106 93.138 1.00 57.46 211 ASP D C 1
ATOM 10793 O O . ASP E 1 140 ? 92.948 97.930 93.170 1.00 61.62 211 ASP D O 1
ATOM 10802 N N . ARG E 1 141 ? 93.222 99.863 92.056 1.00 57.52 212 ARG D N 1
ATOM 10803 C CA . ARG E 1 141 ? 92.546 99.379 90.859 1.00 60.06 212 ARG D CA 1
ATOM 10804 C C . ARG E 1 141 ? 93.389 98.307 90.180 1.00 63.88 212 ARG D C 1
ATOM 10805 O O . ARG E 1 141 ? 94.560 98.561 89.864 1.00 86.22 212 ARG D O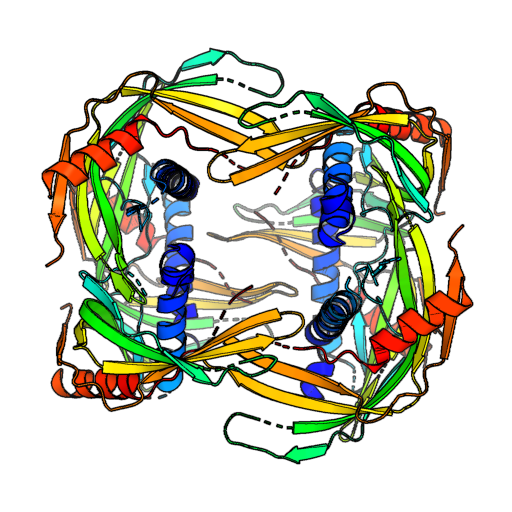 1
ATOM 10826 N N . PRO E 1 142 ? 92.855 97.112 89.935 1.00 64.53 213 PRO D N 1
ATOM 10827 C CA . PRO E 1 142 ? 93.629 96.100 89.212 1.00 67.77 213 PRO D CA 1
ATOM 10828 C C . PRO E 1 142 ? 93.602 96.351 87.714 1.00 65.67 213 PRO D C 1
ATOM 10829 O O . PRO E 1 142 ? 92.569 96.709 87.143 1.00 55.29 213 PRO D O 1
ATOM 10840 N N . ASP E 1 143 ? 94.757 96.163 87.074 1.00 59.87 214 ASP D N 1
ATOM 10841 C CA . ASP E 1 143 ? 94.835 96.345 85.631 1.00 69.40 214 ASP D CA 1
ATOM 10842 C C . ASP E 1 143 ? 94.162 95.165 84.945 1.00 61.90 214 ASP D C 1
ATOM 10843 O O . ASP E 1 143 ? 94.828 94.315 84.346 1.00 62.14 214 ASP D O 1
ATOM 10852 N N . LEU E 1 144 ? 92.837 95.099 85.047 1.00 61.89 215 LEU D N 1
ATOM 10853 C CA . LEU E 1 144 ? 92.093 94.028 84.404 1.00 56.33 215 LEU D CA 1
ATOM 10854 C C . LEU E 1 144 ? 92.255 94.099 82.895 1.00 59.08 215 LEU D C 1
ATOM 10855 O O . LEU E 1 144 ? 92.212 95.177 82.295 1.00 79.18 215 LEU D O 1
ATOM 10871 N N . SER E 1 145 ? 92.447 92.937 82.284 1.00 54.41 216 SER D N 1
ATOM 10872 C CA . SER E 1 145 ? 92.375 92.781 80.838 1.00 59.24 216 SER D CA 1
ATOM 10873 C C . SER E 1 145 ? 91.356 91.685 80.570 1.00 60.75 216 SER D C 1
ATOM 10874 O O . SER E 1 145 ? 91.632 90.506 80.814 1.00 59.11 216 SER D O 1
ATOM 10882 N N . LEU E 1 146 ? 90.172 92.072 80.105 1.00 55.16 217 LEU D N 1
ATOM 10883 C CA . LEU E 1 146 ? 89.113 91.118 79.830 1.00 51.98 217 LEU D CA 1
ATOM 10884 C C . LEU E 1 146 ? 88.505 91.398 78.466 1.00 57.78 217 LEU D C 1
ATOM 10885 O O . LEU E 1 146 ? 88.530 92.529 77.974 1.00 69.23 217 LEU D O 1
ATOM 10901 N N . THR E 1 147 ? 87.959 90.346 77.864 1.00 66.81 218 THR D N 1
ATOM 10902 C CA . THR E 1 147 ? 87.343 90.411 76.550 1.00 64.31 218 THR D CA 1
ATOM 10903 C C . THR E 1 147 ? 85.980 89.736 76.606 1.00 58.96 218 THR D C 1
ATOM 10904 O O . THR E 1 147 ? 85.781 88.765 77.341 1.00 53.19 218 THR D O 1
ATOM 10915 N N . VAL E 1 148 ? 85.041 90.260 75.823 1.00 60.78 219 VAL D N 1
ATOM 10916 C CA . VAL E 1 148 ? 83.671 89.760 75.789 1.00 55.25 219 VAL D CA 1
ATOM 10917 C C . VAL E 1 148 ? 83.393 89.229 74.389 1.00 59.13 219 VAL D C 1
ATOM 10918 O O . VAL E 1 148 ? 83.519 89.965 73.403 1.00 79.89 219 VAL D O 1
ATOM 10931 N N . LEU E 1 149 ? 83.018 87.950 74.306 1.00 55.28 220 LEU D N 1
ATOM 10932 C CA . LEU E 1 149 ? 82.630 87.298 73.067 1.00 59.55 220 LEU D CA 1
ATOM 10933 C C . LEU E 1 149 ? 81.139 86.985 73.090 1.00 62.19 220 LEU D C 1
ATOM 10934 O O . LEU E 1 149 ? 80.624 86.537 74.120 1.00 60.23 220 LEU D O 1
ATOM 10950 N N . PRO E 1 150 ? 80.414 87.202 71.996 1.00 58.80 221 PRO D N 1
ATOM 10951 C CA . PRO E 1 150 ? 79.024 86.740 71.944 1.00 56.22 221 PRO D CA 1
ATOM 10952 C C . PRO E 1 150 ? 78.952 85.226 71.811 1.00 62.83 221 PRO D C 1
ATOM 10953 O O . PRO E 1 150 ? 79.889 84.566 71.356 1.00 63.95 221 PRO D O 1
ATOM 10964 N N . LYS E 1 151 ? 77.812 84.675 72.232 1.00 63.98 222 LYS D N 1
ATOM 10965 C CA . LYS E 1 151 ? 77.495 83.268 72.014 1.00 67.86 222 LYS D CA 1
ATOM 10966 C C . LYS E 1 151 ? 76.692 83.047 70.733 1.00 69.53 222 LYS D C 1
ATOM 10967 O O . LYS E 1 151 ? 75.850 82.141 70.683 1.00 85.37 222 LYS D O 1
ATOM 10986 N N . LEU E 1 152 ? 76.935 83.847 69.698 1.00 59.72 223 LEU D N 1
ATOM 10987 C CA . LEU E 1 152 ? 76.119 83.825 68.487 1.00 75.58 223 LEU D CA 1
ATOM 10988 C C . LEU E 1 152 ? 74.667 84.153 68.825 1.00 71.15 223 LEU D C 1
ATOM 10989 O O . LEU E 1 152 ? 73.807 83.274 68.851 1.00 81.28 223 LEU D O 1
ATOM 11005 N N . GLU E 1 163 ? 78.777 98.354 71.674 1.00 72.56 234 GLU D N 1
ATOM 11006 C CA . GLU E 1 163 ? 77.979 97.436 72.480 1.00 72.69 234 GLU D CA 1
ATOM 11007 C C . GLU E 1 163 ? 78.872 96.595 73.389 1.00 87.09 234 GLU D C 1
ATOM 11008 O O . GLU E 1 163 ? 78.715 96.612 74.609 1.00 102.53 234 GLU D O 1
ATOM 11019 N N . LEU E 1 164 ? 79.812 95.856 72.791 1.00 70.85 235 LEU D N 1
ATOM 11020 C CA . LEU E 1 164 ? 80.687 95.000 73.587 1.00 54.28 235 LEU D CA 1
ATOM 11021 C C . LEU E 1 164 ? 81.615 95.816 74.478 1.00 70.45 235 LEU D C 1
ATOM 11022 O O . LEU E 1 164 ? 81.971 95.368 75.573 1.00 68.32 235 LEU D O 1
ATOM 11038 N N . SER E 1 165 ? 82.015 97.008 74.032 1.00 71.85 236 SER D N 1
ATOM 11039 C CA . SER E 1 165 ? 82.912 97.830 74.835 1.00 68.98 236 SER D CA 1
ATOM 11040 C C . SER E 1 165 ? 82.237 98.318 76.111 1.00 69.37 236 SER D C 1
ATOM 11041 O O . SER E 1 165 ? 82.908 98.498 77.134 1.00 68.41 236 SER D O 1
ATOM 11049 N N . THR E 1 166 ? 80.921 98.538 76.077 1.00 71.40 237 THR D N 1
ATOM 11050 C CA . THR E 1 166 ? 80.218 99.012 77.264 1.00 70.03 237 THR D CA 1
ATOM 11051 C C . THR E 1 166 ? 80.023 97.888 78.276 1.00 63.43 237 THR D C 1
ATOM 11052 O O . THR E 1 166 ? 80.127 98.115 79.488 1.00 60.44 237 THR D O 1
ATOM 11063 N N . ILE E 1 167 ? 79.741 96.672 77.801 1.00 74.09 238 ILE D N 1
ATOM 11064 C CA . ILE E 1 167 ? 79.668 95.525 78.701 1.00 60.64 238 ILE D CA 1
ATOM 11065 C C . ILE E 1 167 ? 81.006 95.322 79.399 1.00 55.64 238 ILE D C 1
ATOM 11066 O O . ILE E 1 167 ? 81.059 95.049 80.604 1.00 57.29 238 ILE D O 1
ATOM 11082 N N . GLU E 1 168 ? 82.107 95.446 78.654 1.00 55.92 239 GLU D N 1
ATOM 11083 C CA . GLU E 1 168 ? 83.429 95.330 79.261 1.00 52.55 239 GLU D CA 1
ATOM 11084 C C . GLU E 1 168 ? 83.593 96.313 80.411 1.00 58.64 239 GLU D C 1
ATOM 11085 O O . GLU E 1 168 ? 84.198 95.982 81.438 1.00 68.27 239 GLU D O 1
ATOM 11097 N N . GLU E 1 169 ? 83.064 97.528 80.260 1.00 58.19 240 GLU D N 1
ATOM 11098 C CA . GLU E 1 169 ? 83.201 98.526 81.315 1.00 61.59 240 GLU D CA 1
ATOM 11099 C C . GLU E 1 169 ? 82.299 98.197 82.498 1.00 57.09 240 GLU D C 1
ATOM 11100 O O . GLU E 1 169 ? 82.743 98.210 83.651 1.00 69.22 240 GLU D O 1
ATOM 11112 N N . LEU E 1 170 ? 81.027 97.891 82.231 1.00 63.56 241 LEU D N 1
ATOM 11113 C CA . LEU E 1 170 ? 80.123 97.505 83.310 1.00 56.42 241 LEU D CA 1
ATOM 11114 C C . LEU E 1 170 ? 80.692 96.344 84.116 1.00 50.82 241 LEU D C 1
ATOM 11115 O O . LEU E 1 170 ? 80.602 96.330 85.349 1.00 49.93 241 LEU D O 1
ATOM 11131 N N . ILE E 1 171 ? 81.285 95.362 83.434 1.00 53.47 242 ILE D N 1
ATOM 11132 C CA . ILE E 1 171 ? 81.898 94.234 84.131 1.00 53.09 242 ILE D CA 1
ATOM 11133 C C . ILE E 1 171 ? 83.116 94.700 84.920 1.00 54.38 242 ILE D C 1
ATOM 11134 O O . ILE E 1 171 ? 83.277 94.364 86.099 1.00 52.49 242 ILE D O 1
ATOM 11150 N N . LYS E 1 172 ? 83.994 95.482 84.283 1.00 52.15 243 LYS D N 1
ATOM 11151 C CA . LYS E 1 172 ? 85.171 95.983 84.985 1.00 52.80 243 LYS D CA 1
ATOM 11152 C C . LYS E 1 172 ? 84.773 96.886 86.145 1.00 50.98 243 LYS D C 1
ATOM 11153 O O . LYS E 1 172 ? 85.352 96.800 87.234 1.00 47.71 243 LYS D O 1
ATOM 11172 N N . ASP E 1 173 ? 83.780 97.752 85.933 1.00 52.94 244 ASP D N 1
ATOM 11173 C CA . ASP E 1 173 ? 83.319 98.625 87.007 1.00 66.35 244 ASP D CA 1
ATOM 11174 C C . ASP E 1 173 ? 82.881 97.816 88.221 1.00 55.58 244 ASP D C 1
ATOM 11175 O O . ASP E 1 173 ? 83.162 98.194 89.365 1.00 59.76 244 ASP D O 1
ATOM 11184 N N . ALA E 1 174 ? 82.199 96.692 87.993 1.00 54.94 245 ALA D N 1
ATOM 11185 C CA . ALA E 1 174 ? 81.742 95.863 89.103 1.00 49.94 245 ALA D CA 1
ATOM 11186 C C . ALA E 1 174 ? 82.913 95.191 89.807 1.00 43.91 245 ALA D C 1
ATOM 11187 O O . ALA E 1 174 ? 82.991 95.188 91.040 1.00 54.29 245 ALA D O 1
ATOM 11194 N N . ILE E 1 175 ? 83.839 94.615 89.037 1.00 45.98 246 ILE D N 1
ATOM 11195 C CA . ILE E 1 175 ? 84.942 93.868 89.635 1.00 47.41 246 ILE D CA 1
ATOM 11196 C C . ILE E 1 175 ? 85.824 94.790 90.468 1.00 47.87 246 ILE D C 1
ATOM 11197 O O . ILE E 1 175 ? 86.343 94.394 91.520 1.00 49.21 246 ILE D O 1
ATOM 11213 N N . VAL E 1 176 ? 86.007 96.031 90.016 1.00 47.07 247 VAL D N 1
ATOM 11214 C CA . VAL E 1 176 ? 86.868 96.964 90.736 1.00 48.53 247 VAL D CA 1
ATOM 11215 C C . VAL E 1 176 ? 86.186 97.455 92.008 1.00 63.94 247 VAL D C 1
ATOM 11216 O O . VAL E 1 176 ? 86.837 97.647 93.041 1.00 53.35 247 VAL D O 1
ATOM 11229 N N . SER E 1 177 ? 84.872 97.672 91.953 1.00 45.67 248 SER D N 1
ATOM 11230 C CA . SER E 1 177 ? 84.145 98.310 93.044 1.00 43.81 248 SER D CA 1
ATOM 11231 C C . SER E 1 177 ? 83.723 97.350 94.146 1.00 52.07 248 SER D C 1
ATOM 11232 O O . SER E 1 177 ? 83.645 97.757 95.309 1.00 55.68 248 SER D O 1
ATOM 11240 N N . THR E 1 178 ? 83.429 96.097 93.814 1.00 46.10 249 THR D N 1
ATOM 11241 C CA . THR E 1 178 ? 82.812 95.196 94.777 1.00 45.87 249 THR D CA 1
ATOM 11242 C C . THR E 1 178 ? 83.743 94.868 95.934 1.00 50.79 249 THR D C 1
ATOM 11243 O O . THR E 1 178 ? 84.970 94.863 95.803 1.00 53.06 249 THR D O 1
ATOM 11254 N N . GLN E 1 179 ? 83.128 94.579 97.079 1.00 44.86 250 GLN D N 1
ATOM 11255 C CA . GLN E 1 179 ? 83.839 94.148 98.278 1.00 45.99 250 GLN D CA 1
ATOM 11256 C C . GLN E 1 179 ? 83.033 92.993 98.856 1.00 44.13 250 GLN D C 1
ATOM 11257 O O . GLN E 1 179 ? 82.164 93.190 99.715 1.00 46.81 250 GLN D O 1
ATOM 11271 N N . PRO E 1 180 ? 83.276 91.770 98.384 1.00 41.27 251 PRO D N 1
ATOM 11272 C CA . PRO E 1 180 ? 82.427 90.640 98.781 1.00 42.49 251 PRO D CA 1
ATOM 11273 C C . PRO E 1 180 ? 82.542 90.335 100.267 1.00 45.70 251 PRO D C 1
ATOM 11274 O O . PRO E 1 180 ? 83.435 90.808 100.973 1.00 50.01 251 PRO D O 1
ATOM 11285 N N . ALA E 1 181 ? 81.609 89.509 100.733 1.00 47.44 252 ALA D N 1
ATOM 11286 C CA . ALA E 1 181 ? 81.602 89.054 102.114 1.00 52.68 252 ALA D CA 1
ATOM 11287 C C . ALA E 1 181 ? 81.003 87.656 102.171 1.00 52.84 252 ALA D C 1
ATOM 11288 O O . ALA E 1 181 ? 80.191 87.277 101.322 1.00 59.28 252 ALA D O 1
ATOM 11329 N N . VAL E 1 184 ? 81.513 82.371 107.734 1.00 56.98 255 VAL D N 1
ATOM 11330 C CA . VAL E 1 184 ? 82.139 81.079 107.978 1.00 57.68 255 VAL D CA 1
ATOM 11331 C C . VAL E 1 184 ? 82.012 80.760 109.461 1.00 77.35 255 VAL D C 1
ATOM 11332 O O . VAL E 1 184 ? 81.907 81.659 110.301 1.00 75.53 255 VAL D O 1
ATOM 11345 N N . ASN E 1 185 ? 82.016 79.470 109.781 1.00 87.70 256 ASN D N 1
ATOM 11346 C CA . ASN E 1 185 ? 81.871 79.026 111.165 1.00 90.41 256 ASN D CA 1
ATOM 11347 C C . ASN E 1 185 ? 83.221 78.755 111.826 1.00 82.24 256 ASN D C 1
ATOM 11348 O O . ASN E 1 185 ? 83.480 79.217 112.942 1.00 61.96 256 ASN D O 1
ATOM 11359 N N . ALA F 1 19 ? 59.796 97.597 113.710 1.00 118.38 90 ALA E N 1
ATOM 11360 C CA . ALA F 1 19 ? 58.383 97.295 113.900 1.00 110.34 90 ALA E CA 1
ATOM 11361 C C . ALA F 1 19 ? 57.831 96.548 112.693 1.00 118.09 90 ALA E C 1
ATOM 11362 O O . ALA F 1 19 ? 56.966 95.683 112.828 1.00 128.55 90 ALA E O 1
ATOM 11369 N N . SER F 1 20 ? 58.340 96.890 111.507 1.00 121.85 91 SER E N 1
ATOM 11370 C CA . SER F 1 20 ? 57.889 96.226 110.289 1.00 109.74 91 SER E CA 1
ATOM 11371 C C . SER F 1 20 ? 58.293 94.757 110.265 1.00 112.71 91 SER E C 1
ATOM 11372 O O . SER F 1 20 ? 57.629 93.944 109.613 1.00 126.78 91 SER E O 1
ATOM 11380 N N . LEU F 1 21 ? 59.371 94.399 110.963 1.00 117.76 92 LEU E N 1
ATOM 11381 C CA . LEU F 1 21 ? 59.818 93.013 111.029 1.00 117.00 92 LEU E CA 1
ATOM 11382 C C . LEU F 1 21 ? 59.174 92.268 112.195 1.00 112.30 92 LEU E C 1
ATOM 11383 O O . LEU F 1 21 ? 58.608 91.187 112.007 1.00 118.32 92 LEU E O 1
ATOM 11387 N N . PHE F 1 22 ? 59.248 92.834 113.396 1.00 116.93 93 PHE E N 1
ATOM 11388 C CA . PHE F 1 22 ? 58.655 92.218 114.578 1.00 116.74 93 PHE E CA 1
ATOM 11389 C C . PHE F 1 22 ? 57.151 92.042 114.399 1.00 132.06 93 PHE E C 1
ATOM 11390 O O . PHE F 1 22 ? 56.545 91.154 114.997 1.00 129.55 93 PHE E O 1
ATOM 11394 N N . PHE F 1 24 ? 56.420 90.105 111.812 1.00 126.83 95 PHE E N 1
ATOM 11395 C CA . PHE F 1 24 ? 56.446 88.775 111.216 1.00 127.18 95 PHE E CA 1
ATOM 11396 C C . PHE F 1 24 ? 56.774 87.716 112.267 1.00 104.72 95 PHE E C 1
ATOM 11397 O O . PHE F 1 24 ? 57.708 87.875 113.053 1.00 100.49 95 PHE E O 1
ATOM 11401 N N . LYS F 1 25 ? 55.994 86.631 112.275 1.00 116.09 96 LYS E N 1
ATOM 11402 C CA . LYS F 1 25 ? 56.221 85.563 113.244 1.00 106.95 96 LYS E CA 1
ATOM 11403 C C . LYS F 1 25 ? 57.573 84.897 113.019 1.00 105.42 96 LYS E C 1
ATOM 11404 O O . LYS F 1 25 ? 58.280 84.571 113.980 1.00 105.20 96 LYS E O 1
ATOM 11423 N N . SER F 1 26 ? 57.948 84.682 111.755 1.00 111.75 97 SER E N 1
ATOM 11424 C CA . SER F 1 26 ? 59.221 84.033 111.460 1.00 111.00 97 SER E CA 1
ATOM 11425 C C . SER F 1 26 ? 60.398 84.851 111.972 1.00 100.69 97 SER E C 1
ATOM 11426 O O . SER F 1 26 ? 61.421 84.284 112.372 1.00 93.40 97 SER E O 1
ATOM 11434 N N . PHE F 1 27 ? 60.275 86.180 111.968 1.00 102.21 98 PHE E N 1
ATOM 11435 C CA . PHE F 1 27 ? 61.360 87.029 112.444 1.00 98.39 98 PHE E CA 1
ATOM 11436 C C . PHE F 1 27 ? 61.457 87.032 113.964 1.00 95.73 98 PHE E C 1
ATOM 11437 O O . PHE F 1 27 ? 62.554 87.201 114.508 1.00 97.95 98 PHE E O 1
ATOM 11454 N N . ARG F 1 28 ? 60.334 86.852 114.662 1.00 92.20 99 ARG E N 1
ATOM 11455 C CA . ARG F 1 28 ? 60.370 86.811 116.121 1.00 91.11 99 ARG E CA 1
ATOM 11456 C C . ARG F 1 28 ? 60.951 85.493 116.622 1.00 87.15 99 ARG E C 1
ATOM 11457 O O . ARG F 1 28 ? 61.639 85.464 117.649 1.00 89.20 99 ARG E O 1
ATOM 11461 N N . GLU F 1 29 ? 60.689 84.393 115.909 1.00 85.03 100 GLU E N 1
ATOM 11462 C CA . GLU F 1 29 ? 61.239 83.100 116.307 1.00 84.37 100 GLU E CA 1
ATOM 11463 C C . GLU F 1 29 ? 62.750 83.057 116.109 1.00 80.53 100 GLU E C 1
ATOM 11464 O O . GLU F 1 29 ? 63.475 82.497 116.940 1.00 96.98 100 GLU E O 1
ATOM 11468 N N . ASN F 1 30 ? 63.243 83.635 115.009 1.00 85.12 101 ASN E N 1
ATOM 11469 C CA . ASN F 1 30 ? 64.684 83.728 114.797 1.00 88.95 101 ASN E CA 1
ATOM 11470 C C . ASN F 1 30 ? 65.311 84.784 115.698 1.00 75.06 101 ASN E C 1
ATOM 11471 O O . ASN F 1 30 ? 66.482 84.662 116.075 1.00 74.76 101 ASN E O 1
ATOM 11482 N N . TRP F 1 31 ? 64.551 85.824 116.045 1.00 77.64 102 TRP E N 1
ATOM 11483 C CA . TRP F 1 31 ? 65.040 86.844 116.967 1.00 77.70 102 TRP E CA 1
ATOM 11484 C C . TRP F 1 31 ? 65.443 86.224 118.299 1.00 77.36 102 TRP E C 1
ATOM 11485 O O . TRP F 1 31 ? 66.554 86.450 118.794 1.00 76.57 102 TRP E O 1
ATOM 11506 N N . GLN F 1 32 ? 64.552 85.425 118.892 1.00 66.71 103 GLN E N 1
ATOM 11507 C CA . GLN F 1 32 ? 64.860 84.783 120.166 1.00 64.27 103 GLN E CA 1
ATOM 11508 C C . GLN F 1 32 ? 65.933 83.714 120.001 1.00 67.93 103 GLN E C 1
ATOM 11509 O O . GLN F 1 32 ? 66.815 83.573 120.856 1.00 76.66 103 GLN E O 1
ATOM 11513 N N . ARG F 1 33 ? 65.880 82.955 118.906 1.00 61.33 104 ARG E N 1
ATOM 11514 C CA . ARG F 1 33 ? 66.848 81.883 118.700 1.00 63.97 104 ARG E CA 1
ATOM 11515 C C . ARG F 1 33 ? 68.269 82.431 118.612 1.00 62.24 104 ARG E C 1
ATOM 11516 O O . ARG F 1 33 ? 69.213 81.818 119.126 1.00 58.10 104 ARG E O 1
ATOM 11537 N N . ALA F 1 34 ? 68.442 83.588 117.966 1.00 63.32 105 ALA E N 1
ATOM 11538 C CA . ALA F 1 34 ? 69.768 84.191 117.871 1.00 61.53 105 ALA E CA 1
ATOM 11539 C C . ALA F 1 34 ? 70.250 84.699 119.223 1.00 59.99 105 ALA E C 1
ATOM 11540 O O . ALA F 1 34 ? 71.454 84.668 119.502 1.00 64.49 105 ALA E O 1
ATOM 11547 N N . TRP F 1 35 ? 69.333 85.173 120.068 1.00 55.79 106 TRP E N 1
ATOM 11548 C CA . TRP F 1 35 ? 69.714 85.591 121.412 1.00 50.12 106 TRP E CA 1
ATOM 11549 C C . TRP F 1 35 ? 70.305 84.426 122.196 1.00 47.09 106 TRP E C 1
ATOM 11550 O O . TRP F 1 35 ? 71.321 84.581 122.883 1.00 59.21 106 TRP E O 1
ATOM 11571 N N . VAL F 1 36 ? 69.685 83.247 122.092 1.00 47.98 107 VAL E N 1
ATOM 11572 C CA . VAL F 1 36 ? 70.174 82.074 122.813 1.00 51.66 107 VAL E CA 1
ATOM 11573 C C . VAL F 1 36 ? 71.570 81.700 122.330 1.00 53.31 107 VAL E C 1
ATOM 11574 O O . VAL F 1 36 ? 72.472 81.426 123.131 1.00 61.07 107 VAL E O 1
ATOM 11587 N N . ARG F 1 37 ? 71.766 81.669 121.011 1.00 54.83 108 ARG E N 1
ATOM 11588 C CA . ARG F 1 37 ? 73.088 81.382 120.469 1.00 55.56 108 ARG E CA 1
ATOM 11589 C C . ARG F 1 37 ? 74.138 82.288 121.101 1.00 57.26 108 ARG E C 1
ATOM 11590 O O . ARG F 1 37 ? 75.126 81.815 121.673 1.00 55.13 108 ARG E O 1
ATOM 11611 N N . ALA F 1 38 ? 73.926 83.603 121.017 1.00 58.04 109 ALA E N 1
ATOM 11612 C CA . ALA F 1 38 ? 74.891 84.545 121.573 1.00 56.82 109 ALA E CA 1
ATOM 11613 C C . ALA F 1 38 ? 74.994 84.412 123.086 1.00 55.85 109 ALA E C 1
ATOM 11614 O O . ALA F 1 38 ? 76.061 84.661 123.658 1.00 58.38 109 ALA E O 1
ATOM 11621 N N . LEU F 1 39 ? 73.905 84.019 123.750 1.00 56.90 110 LEU E N 1
ATOM 11622 C CA . LEU F 1 39 ? 73.947 83.837 125.198 1.00 58.25 110 LEU E CA 1
ATOM 11623 C C . LEU F 1 39 ? 74.869 82.687 125.578 1.00 58.38 110 LEU E C 1
ATOM 11624 O O . LEU F 1 39 ? 75.684 82.812 126.501 1.00 57.78 110 LEU E O 1
ATOM 11640 N N . ASN F 1 40 ? 74.757 81.558 124.875 1.00 59.37 111 ASN E N 1
ATOM 11641 C CA . ASN F 1 40 ? 75.574 80.400 125.213 1.00 59.15 111 ASN E CA 1
ATOM 11642 C C . ASN F 1 40 ? 77.049 80.647 124.920 1.00 67.24 111 ASN E C 1
ATOM 11643 O O . ASN F 1 40 ? 77.914 80.106 125.619 1.00 69.72 111 ASN E O 1
ATOM 11654 N N . GLU F 1 41 ? 77.359 81.458 123.905 1.00 70.59 112 GLU E N 1
ATOM 11655 C CA . GLU F 1 41 ? 78.754 81.784 123.627 1.00 68.48 112 GLU E CA 1
ATOM 11656 C C . GLU F 1 41 ? 79.370 82.584 124.769 1.00 71.16 112 GLU E C 1
ATOM 11657 O O . GLU F 1 41 ? 80.512 82.328 125.168 1.00 72.27 112 GLU E O 1
ATOM 11669 N N . GLN F 1 42 ? 78.633 83.557 125.310 1.00 81.94 113 GLN E N 1
ATOM 11670 C CA . GLN F 1 42 ? 79.137 84.328 126.440 1.00 73.27 113 GLN E CA 1
ATOM 11671 C C . GLN F 1 42 ? 79.192 83.505 127.719 1.00 69.07 113 GLN E C 1
ATOM 11672 O O . GLN F 1 42 ? 79.959 83.845 128.627 1.00 77.23 113 GLN E O 1
ATOM 11686 N N . ALA F 1 43 ? 78.400 82.433 127.811 1.00 73.03 114 ALA E N 1
ATOM 11687 C CA . ALA F 1 43 ? 78.407 81.608 129.014 1.00 75.14 114 ALA E CA 1
ATOM 11688 C C . ALA F 1 43 ? 79.751 80.921 129.218 1.00 85.89 114 ALA E C 1
ATOM 11689 O O . ALA F 1 43 ? 80.176 80.722 130.362 1.00 114.11 114 ALA E O 1
ATOM 11696 N N . CYS F 1 44 ? 80.435 80.555 128.130 1.00 86.35 115 CYS E N 1
ATOM 11697 C CA . CYS F 1 44 ? 81.749 79.920 128.222 1.00 87.46 115 CYS E CA 1
ATOM 11698 C C . CYS F 1 44 ? 82.834 80.864 128.759 1.00 91.25 115 CYS E C 1
ATOM 11699 O O . CYS F 1 44 ? 84.015 80.485 128.727 1.00 87.97 115 CYS E O 1
ATOM 11707 N N . ARG F 1 45 ? 82.483 82.053 129.242 1.00 103.95 116 ARG E N 1
ATOM 11708 C CA . ARG F 1 45 ? 83.459 82.981 129.803 1.00 103.95 116 ARG E CA 1
ATOM 11709 C C . ARG F 1 45 ? 83.916 82.530 131.187 1.00 103.95 116 ARG E C 1
ATOM 11710 O O . ARG F 1 45 ? 84.402 81.412 131.358 1.00 103.95 116 ARG E O 1
ATOM 11712 N N . ILE F 1 50 ? 81.649 74.873 135.890 1.00 86.46 121 ILE E N 1
ATOM 11713 C CA . ILE F 1 50 ? 80.199 74.976 135.995 1.00 104.59 121 ILE E CA 1
ATOM 11714 C C . ILE F 1 50 ? 79.636 75.711 134.786 1.00 109.60 121 ILE E C 1
ATOM 11715 O O . ILE F 1 50 ? 79.098 76.811 134.912 1.00 126.82 121 ILE E O 1
ATOM 11718 N N . GLN F 1 51 ? 79.760 75.097 133.612 1.00 127.60 122 GLN E N 1
ATOM 11719 C CA . GLN F 1 51 ? 79.275 75.715 132.386 1.00 113.93 122 GLN E CA 1
ATOM 11720 C C . GLN F 1 51 ? 77.752 75.752 132.368 1.00 112.23 122 GLN E C 1
ATOM 11721 O O . GLN F 1 51 ? 77.089 74.763 132.695 1.00 127.05 122 GLN E O 1
ATOM 11729 N N . ILE F 1 52 ? 77.204 76.899 131.975 1.00 77.42 123 ILE E N 1
ATOM 11730 C CA . ILE F 1 52 ? 75.765 77.114 131.898 1.00 68.84 123 ILE E CA 1
ATOM 11731 C C . ILE F 1 52 ? 75.367 77.224 130.432 1.00 66.48 123 ILE E C 1
ATOM 11732 O O . ILE F 1 52 ? 76.163 77.633 129.578 1.00 68.89 123 ILE E O 1
ATOM 11748 N N . ALA F 1 53 ? 74.121 76.851 130.142 1.00 56.02 124 ALA E N 1
ATOM 11749 C CA . ALA F 1 53 ? 73.605 76.888 128.780 1.00 60.98 124 ALA E CA 1
ATOM 11750 C C . ALA F 1 53 ? 72.102 77.119 128.822 1.00 56.09 124 ALA E C 1
ATOM 11751 O O . ALA F 1 53 ? 71.411 76.643 129.728 1.00 64.54 124 ALA E O 1
ATOM 11758 N N . PHE F 1 54 ? 71.600 77.853 127.826 1.00 68.74 125 PHE E N 1
ATOM 11759 C CA . PHE F 1 54 ? 70.201 78.258 127.785 1.00 66.77 125 PHE E CA 1
ATOM 11760 C C . PHE F 1 54 ? 69.320 77.316 126.973 1.00 74.54 125 PHE E C 1
ATOM 11761 O O . PHE F 1 54 ? 68.091 77.431 127.042 1.00 87.39 125 PHE E O 1
ATOM 11778 N N . GLU F 1 55 ? 69.908 76.404 126.203 1.00 80.14 126 GLU E N 1
ATOM 11779 C CA . GLU F 1 55 ? 69.153 75.325 125.573 1.00 88.67 126 GLU E CA 1
ATOM 11780 C C . GLU F 1 55 ? 67.979 75.843 124.745 1.00 91.24 126 GLU E C 1
ATOM 11781 O O . GLU F 1 55 ? 68.175 76.589 123.780 1.00 114.91 126 GLU E O 1
ATOM 11793 N N . GLU F 1 56 ? 66.758 75.462 125.118 1.00 87.95 127 GLU E N 1
ATOM 11794 C CA . GLU F 1 56 ? 65.604 75.655 124.253 1.00 110.70 127 GLU E CA 1
ATOM 11795 C C . GLU F 1 56 ? 65.241 77.133 124.136 1.00 110.98 127 GLU E C 1
ATOM 11796 O O . GLU F 1 56 ? 65.616 77.967 124.965 1.00 115.23 127 GLU E O 1
ATOM 11800 N N . VAL F 1 57 ? 64.494 77.443 123.083 1.00 112.63 128 VAL E N 1
ATOM 11801 C CA . VAL F 1 57 ? 64.009 78.798 122.835 1.00 117.50 128 VAL E CA 1
ATOM 11802 C C . VAL F 1 57 ? 62.854 79.087 123.787 1.00 116.07 128 VAL E C 1
ATOM 11803 O O . VAL F 1 57 ? 62.002 78.211 123.999 1.00 107.56 128 VAL E O 1
ATOM 11816 N N . PRO F 1 58 ? 62.777 80.285 124.389 1.00 113.12 129 PRO E N 1
ATOM 11817 C CA . PRO F 1 58 ? 61.579 80.633 125.167 1.00 102.93 129 PRO E CA 1
ATOM 11818 C C . PRO F 1 58 ? 60.309 80.451 124.350 1.00 107.82 129 PRO E C 1
ATOM 11819 O O . PRO F 1 58 ? 60.162 81.053 123.281 1.00 122.03 129 PRO E O 1
ATOM 11830 N N . GLN F 1 59 ? 59.391 79.616 124.846 1.00 107.89 130 GLN E N 1
ATOM 11831 C CA . GLN F 1 59 ? 58.201 79.250 124.083 1.00 130.01 130 GLN E CA 1
ATOM 11832 C C . GLN F 1 59 ? 57.518 80.478 123.494 1.00 116.24 130 GLN E C 1
ATOM 11833 O O . GLN F 1 59 ? 57.447 80.645 122.270 1.00 115.92 130 GLN E O 1
ATOM 11837 N N . LEU F 1 60 ? 57.010 81.347 124.354 1.00 89.68 131 LEU E N 1
ATOM 11838 C CA . LEU F 1 60 ? 56.336 82.561 123.918 1.00 83.84 131 LEU E CA 1
ATOM 11839 C C . LEU F 1 60 ? 56.005 83.392 125.152 1.00 84.09 131 LEU E C 1
ATOM 11840 O O . LEU F 1 60 ? 55.292 82.912 126.043 1.00 107.03 131 LEU E O 1
ATOM 11844 N N . PRO F 1 61 ? 56.493 84.625 125.251 1.00 82.42 132 PRO E N 1
ATOM 11845 C CA . PRO F 1 61 ? 56.330 85.384 126.493 1.00 73.53 132 PRO E CA 1
ATOM 11846 C C . PRO F 1 61 ? 54.876 85.761 126.716 1.00 72.15 132 PRO E C 1
ATOM 11847 O O . PRO F 1 61 ? 54.181 86.160 125.769 1.00 74.44 132 PRO E O 1
ATOM 11858 N N . PRO F 1 62 ? 54.371 85.637 127.949 1.00 69.90 133 PRO E N 1
ATOM 11859 C CA . PRO F 1 62 ? 52.976 86.036 128.205 1.00 68.77 133 PRO E CA 1
ATOM 11860 C C . PRO F 1 62 ? 52.661 87.442 127.739 1.00 68.74 133 PRO E C 1
ATOM 11861 O O . PRO F 1 62 ? 51.575 87.683 127.200 1.00 72.25 133 PRO E O 1
ATOM 11872 N N . ARG F 1 63 ? 53.585 88.381 127.933 1.00 78.59 134 ARG E N 1
ATOM 11873 C CA . ARG F 1 63 ? 53.399 89.744 127.458 1.00 67.75 134 ARG E CA 1
ATOM 11874 C C . ARG F 1 63 ? 54.762 90.371 127.214 1.00 62.52 134 ARG E C 1
ATOM 11875 O O . ARG F 1 63 ? 55.644 90.298 128.076 1.00 66.36 134 ARG E O 1
ATOM 11896 N N . ALA F 1 64 ? 54.928 90.974 126.038 1.00 68.74 135 ALA E N 1
ATOM 11897 C CA . ALA F 1 64 ? 56.160 91.661 125.681 1.00 65.71 135 ALA E CA 1
ATOM 11898 C C . ALA F 1 64 ? 55.810 92.855 124.807 1.00 66.06 135 ALA E C 1
ATOM 11899 O O . ALA F 1 64 ? 54.723 92.925 124.227 1.00 72.60 135 ALA E O 1
ATOM 11906 N N . SER F 1 65 ? 56.745 93.797 124.714 1.00 74.27 136 SER E N 1
ATOM 11907 C CA . SER F 1 65 ? 56.488 95.025 123.975 1.00 70.57 136 SER E CA 1
ATOM 11908 C C . SER F 1 65 ? 57.803 95.698 123.609 1.00 73.87 136 SER E C 1
ATOM 11909 O O . SER F 1 65 ? 58.780 95.641 124.360 1.00 74.83 136 SER E O 1
ATOM 11917 N N . ILE F 1 66 ? 57.809 96.331 122.438 1.00 69.09 137 ILE E N 1
ATOM 11918 C CA . ILE F 1 66 ? 58.850 97.272 122.042 1.00 76.76 137 ILE E CA 1
ATOM 11919 C C . ILE F 1 66 ? 58.168 98.601 121.758 1.00 78.36 137 ILE E C 1
ATOM 11920 O O . ILE F 1 66 ? 57.154 98.642 121.052 1.00 76.92 137 ILE E O 1
ATOM 11936 N N . SER F 1 67 ? 58.712 99.681 122.317 1.00 67.16 138 SER E N 1
ATOM 11937 C CA . SER F 1 67 ? 58.069 100.984 122.242 1.00 73.38 138 SER E CA 1
ATOM 11938 C C . SER F 1 67 ? 59.116 102.070 122.054 1.00 81.39 138 SER E C 1
ATOM 11939 O O . SER F 1 67 ? 60.311 101.861 122.280 1.00 69.37 138 SER E O 1
ATOM 11947 N N . HIS F 1 68 ? 58.642 103.243 121.632 1.00 78.20 139 HIS E N 1
ATOM 11948 C CA . HIS F 1 68 ? 59.493 104.419 121.463 1.00 68.89 139 HIS E CA 1
ATOM 11949 C C . HIS F 1 68 ? 60.610 104.153 120.455 1.00 74.18 139 HIS E C 1
ATOM 11950 O O . HIS F 1 68 ? 61.754 104.573 120.640 1.00 77.71 139 HIS E O 1
ATOM 11964 N N . VAL F 1 69 ? 60.271 103.458 119.372 1.00 73.76 140 VAL E N 1
ATOM 11965 C CA . VAL F 1 69 ? 61.248 103.167 118.329 1.00 67.67 140 VAL E CA 1
ATOM 11966 C C . VAL F 1 69 ? 61.604 104.468 117.624 1.00 76.71 140 VAL E C 1
ATOM 11967 O O . VAL F 1 69 ? 60.729 105.165 117.096 1.00 87.10 140 VAL E O 1
ATOM 11980 N N . THR F 1 70 ? 62.891 104.804 117.616 1.00 76.74 141 THR E N 1
ATOM 11981 C CA . THR F 1 70 ? 63.365 106.033 116.997 1.00 79.58 141 THR E CA 1
ATOM 11982 C C . THR F 1 70 ? 64.638 105.748 116.216 1.00 76.80 141 THR E C 1
ATOM 11983 O O . THR F 1 70 ? 65.457 104.922 116.627 1.00 82.02 141 THR E O 1
ATOM 11994 N N . CYS F 1 71 ? 64.793 106.435 115.087 1.00 82.14 142 CYS E N 1
ATOM 11995 C CA . CYS F 1 71 ? 65.971 106.292 114.238 1.00 72.02 142 CYS E CA 1
ATOM 11996 C C . CYS F 1 71 ? 66.991 107.350 114.648 1.00 73.40 142 CYS E C 1
ATOM 11997 O O . CYS F 1 71 ? 66.754 108.549 114.475 1.00 86.12 142 CYS E O 1
ATOM 12005 N N . VAL F 1 72 ? 68.124 106.905 115.191 1.00 69.88 143 VAL E N 1
ATOM 12006 C CA . VAL F 1 72 ? 69.144 107.833 115.666 1.00 69.19 143 VAL E CA 1
ATOM 12007 C C . VAL F 1 72 ? 70.191 108.151 114.605 1.00 77.45 143 VAL E C 1
ATOM 12008 O O . VAL F 1 72 ? 70.862 109.189 114.705 1.00 77.05 143 VAL E O 1
ATOM 12021 N N . ASP F 1 73 ? 70.354 107.298 113.600 1.00 70.27 144 ASP E N 1
ATOM 12022 C CA . ASP F 1 73 ? 71.307 107.564 112.531 1.00 66.82 144 ASP E CA 1
ATOM 12023 C C . ASP F 1 73 ? 71.040 106.591 111.392 1.00 71.85 144 ASP E C 1
ATOM 12024 O O . ASP F 1 73 ? 70.535 105.486 111.609 1.00 81.63 144 ASP E O 1
ATOM 12033 N N . GLN F 1 74 ? 71.390 107.016 110.181 1.00 75.94 145 GLN E N 1
ATOM 12034 C CA . GLN F 1 74 ? 71.068 106.278 108.972 1.00 68.93 145 GLN E CA 1
ATOM 12035 C C . GLN F 1 74 ? 72.221 106.410 107.989 1.00 66.81 145 GLN E C 1
ATOM 12036 O O . GLN F 1 74 ? 72.990 107.373 108.038 1.00 77.20 145 GLN E O 1
ATOM 12050 N N . SER F 1 75 ? 72.336 105.432 107.095 1.00 70.81 146 SER E N 1
ATOM 12051 C CA . SER F 1 75 ? 73.414 105.412 106.117 1.00 68.13 146 SER E CA 1
ATOM 12052 C C . SER F 1 75 ? 72.927 104.701 104.862 1.00 68.26 146 SER E C 1
ATOM 12053 O O . SER F 1 75 ? 71.810 104.178 104.811 1.00 87.66 146 SER E O 1
ATOM 12061 N N . GLU F 1 76 ? 73.785 104.683 103.839 1.00 75.21 147 GLU E N 1
ATOM 12062 C CA . GLU F 1 76 ? 73.445 103.992 102.600 1.00 86.31 147 GLU E CA 1
ATOM 12063 C C . GLU F 1 76 ? 73.255 102.500 102.839 1.00 78.78 147 GLU E C 1
ATOM 12064 O O . GLU F 1 76 ? 72.407 101.865 102.201 1.00 84.54 147 GLU E O 1
ATOM 12076 N N . HIS F 1 77 ? 74.036 101.923 103.756 1.00 76.98 148 HIS E N 1
ATOM 12077 C CA . HIS F 1 77 ? 73.988 100.493 104.022 1.00 76.89 148 HIS E CA 1
ATOM 12078 C C . HIS F 1 77 ? 73.869 100.145 105.500 1.00 68.72 148 HIS E C 1
ATOM 12079 O O . HIS F 1 77 ? 73.859 98.955 105.834 1.00 72.26 148 HIS E O 1
ATOM 12093 N N . THR F 1 78 ? 73.781 101.132 106.392 1.00 62.62 149 THR E N 1
ATOM 12094 C CA . THR F 1 78 ? 73.633 100.873 107.816 1.00 59.15 149 THR E CA 1
ATOM 12095 C C . THR F 1 78 ? 72.527 101.748 108.388 1.00 59.73 149 THR E C 1
ATOM 12096 O O . THR F 1 78 ? 72.191 102.802 107.844 1.00 66.54 149 THR E O 1
ATOM 12124 N N . VAL F 1 80 ? 70.672 102.641 112.561 1.00 63.74 151 VAL E N 1
ATOM 12125 C CA . VAL F 1 80 ? 70.790 102.482 114.006 1.00 54.87 151 VAL E CA 1
ATOM 12126 C C . VAL F 1 80 ? 69.478 102.916 114.644 1.00 60.69 151 VAL E C 1
ATOM 12127 O O . VAL F 1 80 ? 69.025 104.048 114.433 1.00 66.55 151 VAL E O 1
ATOM 12140 N N . LEU F 1 81 ? 68.875 102.024 115.424 1.00 61.49 152 LEU E N 1
ATOM 12141 C CA . LEU F 1 81 ? 67.603 102.280 116.079 1.00 58.61 152 LEU E CA 1
ATOM 12142 C C . LEU F 1 81 ? 67.760 102.145 117.587 1.00 62.69 152 LEU E C 1
ATOM 12143 O O . LEU F 1 81 ? 68.662 101.464 118.082 1.00 59.03 152 LEU E O 1
ATOM 12159 N N . ARG F 1 82 ? 66.868 102.817 118.313 1.00 63.32 153 ARG E N 1
ATOM 12160 C CA . ARG F 1 82 ? 66.757 102.679 119.757 1.00 67.45 153 ARG E CA 1
ATOM 12161 C C . ARG F 1 82 ? 65.290 102.521 120.126 1.00 60.47 153 ARG E C 1
ATOM 12162 O O . ARG F 1 82 ? 64.405 103.065 119.460 1.00 68.23 153 ARG E O 1
ATOM 12183 N N . CYS F 1 83 ? 65.038 101.772 121.197 1.00 59.70 154 CYS E N 1
ATOM 12184 C CA . CYS F 1 83 ? 63.672 101.509 121.631 1.00 66.32 154 CYS E CA 1
ATOM 12185 C C . CYS F 1 83 ? 63.700 100.966 123.052 1.00 63.78 154 CYS E C 1
ATOM 12186 O O . CYS F 1 83 ? 64.749 100.579 123.573 1.00 59.11 154 CYS E O 1
ATOM 12194 N N . GLN F 1 84 ? 62.522 100.937 123.672 1.00 69.87 155 GLN E N 1
ATOM 12195 C CA . GLN F 1 84 ? 62.332 100.334 124.984 1.00 64.57 155 GLN E CA 1
ATOM 12196 C C . GLN F 1 84 ? 61.788 98.923 124.805 1.00 66.36 155 GLN E C 1
ATOM 12197 O O . GLN F 1 84 ? 60.784 98.727 124.114 1.00 64.31 155 GLN E O 1
ATOM 12211 N N . LEU F 1 85 ? 62.449 97.947 125.423 1.00 65.30 156 LEU E N 1
ATOM 12212 C CA . LEU F 1 85 ? 62.008 96.559 125.395 1.00 61.29 156 LEU E CA 1
ATOM 12213 C C . LEU F 1 85 ? 61.515 96.141 126.774 1.00 63.15 156 LEU E C 1
ATOM 12214 O O . LEU F 1 85 ? 62.084 96.542 127.793 1.00 72.21 156 LEU E O 1
ATOM 12230 N N . SER F 1 86 ? 60.461 95.327 126.798 1.00 64.72 157 SER E N 1
ATOM 12231 C CA . SER F 1 86 ? 59.917 94.811 128.047 1.00 59.88 157 SER E CA 1
ATOM 12232 C C . SER F 1 86 ? 59.312 93.435 127.805 1.00 61.31 157 SER E C 1
ATOM 12233 O O . SER F 1 86 ? 58.727 93.180 126.748 1.00 69.64 157 SER E O 1
ATOM 12241 N N . ALA F 1 87 ? 59.461 92.554 128.793 1.00 55.13 158 ALA E N 1
ATOM 12242 C CA . ALA F 1 87 ? 58.861 91.229 128.757 1.00 56.19 158 ALA E CA 1
ATOM 12243 C C . ALA F 1 87 ? 58.496 90.828 130.178 1.00 57.20 158 ALA E C 1
ATOM 12244 O O . ALA F 1 87 ? 59.172 91.211 131.136 1.00 66.63 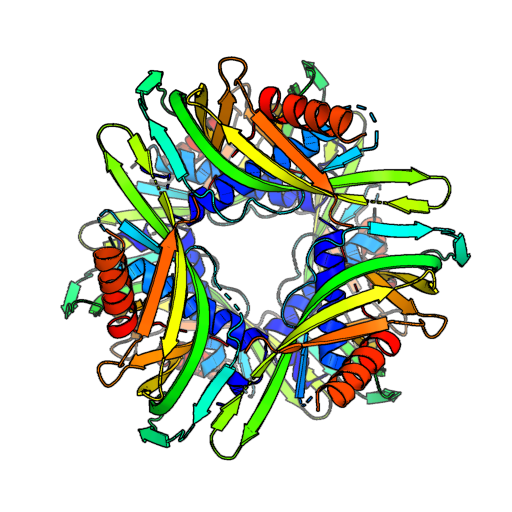158 ALA E O 1
ATOM 12251 N N . GLU F 1 88 ? 57.419 90.055 130.308 1.00 57.79 159 GLU E N 1
ATOM 12252 C CA . GLU F 1 88 ? 56.880 89.687 131.611 1.00 59.20 159 GLU E CA 1
ATOM 12253 C C . GLU F 1 88 ? 56.708 88.178 131.702 1.00 64.84 159 GLU E C 1
ATOM 12254 O O . GLU F 1 88 ? 56.104 87.564 130.817 1.00 92.98 159 GLU E O 1
ATOM 12266 N N . GLU F 1 89 ? 57.232 87.590 132.778 1.00 64.85 160 GLU E N 1
ATOM 12267 C CA . GLU F 1 89 ? 57.049 86.168 133.071 1.00 69.41 160 GLU E CA 1
ATOM 12268 C C . GLU F 1 89 ? 57.536 85.298 131.912 1.00 70.08 160 GLU E C 1
ATOM 12269 O O . GLU F 1 89 ? 56.847 84.384 131.456 1.00 75.90 160 GLU E O 1
ATOM 12281 N N . VAL F 1 90 ? 58.740 85.596 131.435 1.00 67.82 161 VAL E N 1
ATOM 12282 C CA . VAL F 1 90 ? 59.377 84.793 130.396 1.00 58.80 161 VAL E CA 1
ATOM 12283 C C . VAL F 1 90 ? 59.933 83.531 131.040 1.00 65.49 161 VAL E C 1
ATOM 12284 O O . VAL F 1 90 ? 60.753 83.603 131.960 1.00 63.21 161 VAL E O 1
ATOM 12297 N N . ARG F 1 91 ? 59.496 82.375 130.553 1.00 61.26 162 ARG E N 1
ATOM 12298 C CA . ARG F 1 91 ? 59.890 81.090 131.114 1.00 53.96 162 ARG E CA 1
ATOM 12299 C C . ARG F 1 91 ? 60.740 80.330 130.107 1.00 50.05 162 ARG E C 1
ATOM 12300 O O . ARG F 1 91 ? 60.319 80.123 128.964 1.00 57.08 162 ARG E O 1
ATOM 12321 N N . PHE F 1 92 ? 61.931 79.920 130.534 1.00 54.36 163 PHE E N 1
ATOM 12322 C CA . PHE F 1 92 ? 62.849 79.184 129.678 1.00 53.02 163 PHE E CA 1
ATOM 12323 C C . PHE F 1 92 ? 63.750 78.323 130.548 1.00 54.29 163 PHE E C 1
ATOM 12324 O O . PHE F 1 92 ? 64.026 78.688 131.697 1.00 52.50 163 PHE E O 1
ATOM 12341 N N . PRO F 1 93 ? 64.224 77.187 130.039 1.00 51.57 164 PRO E N 1
ATOM 12342 C CA . PRO F 1 93 ? 65.091 76.315 130.832 1.00 52.11 164 PRO E CA 1
ATOM 12343 C C . PRO F 1 93 ? 66.562 76.696 130.728 1.00 50.77 164 PRO E C 1
ATOM 12344 O O . PRO F 1 93 ? 67.011 77.325 129.769 1.00 62.52 164 PRO E O 1
ATOM 12355 N N . VAL F 1 94 ? 67.311 76.294 131.752 1.00 54.61 165 VAL E N 1
ATOM 12356 C CA . VAL F 1 94 ? 68.757 76.477 131.798 1.00 53.60 165 VAL E CA 1
ATOM 12357 C C . VAL F 1 94 ? 69.372 75.189 132.322 1.00 52.13 165 VAL E C 1
ATOM 12358 O O . VAL F 1 94 ? 68.795 74.522 133.188 1.00 66.35 165 VAL E O 1
ATOM 12371 N N . SER F 1 95 ? 70.540 74.835 131.793 1.00 56.80 166 SER E N 1
ATOM 12372 C CA . SER F 1 95 ? 71.220 73.599 132.148 1.00 60.53 166 SER E CA 1
ATOM 12373 C C . SER F 1 95 ? 72.589 73.923 132.724 1.00 59.76 166 SER E C 1
ATOM 12374 O O . SER F 1 95 ? 73.348 74.700 132.135 1.00 73.05 166 SER E O 1
ATOM 12382 N N . VAL F 1 96 ? 72.898 73.327 133.871 1.00 60.90 167 VAL E N 1
ATOM 12383 C CA . VAL F 1 96 ? 74.210 73.437 134.497 1.00 61.47 167 VAL E CA 1
ATOM 12384 C C . VAL F 1 96 ? 74.955 72.139 134.226 1.00 60.80 167 VAL E C 1
ATOM 12385 O O . VAL F 1 96 ? 74.502 71.059 134.622 1.00 66.32 167 VAL E O 1
ATOM 12398 N N . THR F 1 97 ? 76.095 72.243 133.551 1.00 73.07 168 THR E N 1
ATOM 12399 C CA . THR F 1 97 ? 76.864 71.087 133.108 1.00 73.01 168 THR E CA 1
ATOM 12400 C C . THR F 1 97 ? 78.175 71.037 133.881 1.00 74.03 168 THR E C 1
ATOM 12401 O O . THR F 1 97 ? 78.991 71.960 133.784 1.00 77.42 168 THR E O 1
ATOM 12412 N N . GLN F 1 98 ? 78.376 69.963 134.638 1.00 70.87 169 GLN E N 1
ATOM 12413 C CA . GLN F 1 98 ? 79.586 69.763 135.424 1.00 83.72 169 GLN E CA 1
ATOM 12414 C C . GLN F 1 98 ? 80.385 68.625 134.802 1.00 74.99 169 GLN E C 1
ATOM 12415 O O . GLN F 1 98 ? 79.890 67.498 134.700 1.00 68.01 169 GLN E O 1
ATOM 12419 N N . GLN F 1 99 ? 81.613 68.922 134.388 1.00 90.33 170 GLN E N 1
ATOM 12420 C CA . GLN F 1 99 ? 82.481 67.947 133.741 1.00 83.05 170 GLN E CA 1
ATOM 12421 C C . GLN F 1 99 ? 83.406 67.325 134.778 1.00 88.78 170 GLN E C 1
ATOM 12422 O O . GLN F 1 99 ? 83.984 68.035 135.607 1.00 111.56 170 GLN E O 1
ATOM 12436 N N . SER F 1 100 ? 83.540 66.007 134.733 1.00 124.68 171 SER E N 1
ATOM 12437 C CA . SER F 1 100 ? 84.346 65.249 135.676 1.00 128.81 171 SER E CA 1
ATOM 12438 C C . SER F 1 100 ? 85.235 64.271 134.931 1.00 136.38 171 SER E C 1
ATOM 12439 O O . SER F 1 100 ? 85.041 64.019 133.737 1.00 134.41 171 SER E O 1
ATOM 12444 N N . PRO F 1 101 ? 86.234 63.702 135.608 1.00 104.13 172 PRO E N 1
ATOM 12445 C CA . PRO F 1 101 ? 87.084 62.687 134.964 1.00 98.76 172 PRO E CA 1
ATOM 12446 C C . PRO F 1 101 ? 86.258 61.531 134.421 1.00 106.63 172 PRO E C 1
ATOM 12447 O O . PRO F 1 101 ? 85.598 60.807 135.171 1.00 110.92 172 PRO E O 1
ATOM 12458 N N . ALA F 1 102 ? 86.300 61.364 133.097 1.00 100.32 173 ALA E N 1
ATOM 12459 C CA . ALA F 1 102 ? 85.596 60.278 132.416 1.00 97.61 173 ALA E CA 1
ATOM 12460 C C . ALA F 1 102 ? 84.095 60.323 132.681 1.00 85.98 173 ALA E C 1
ATOM 12461 O O . ALA F 1 102 ? 83.433 59.284 132.730 1.00 77.82 173 ALA E O 1
ATOM 12468 N N . ALA F 1 103 ? 83.542 61.522 132.850 1.00 90.08 174 ALA E N 1
ATOM 12469 C CA . ALA F 1 103 ? 82.124 61.647 133.152 1.00 75.00 174 ALA E CA 1
ATOM 12470 C C . ALA F 1 103 ? 81.667 63.071 132.875 1.00 75.43 174 ALA E C 1
ATOM 12471 O O . ALA F 1 103 ? 82.463 64.013 132.905 1.00 83.55 174 ALA E O 1
ATOM 12478 N N . VAL F 1 104 ? 80.370 63.209 132.602 1.00 71.76 175 VAL E N 1
ATOM 12479 C CA . VAL F 1 104 ? 79.734 64.507 132.405 1.00 61.47 175 VAL E CA 1
ATOM 12480 C C . VAL F 1 104 ? 78.356 64.447 133.047 1.00 64.90 175 VAL E C 1
ATOM 12481 O O . VAL F 1 104 ? 77.539 63.592 132.688 1.00 80.47 175 VAL E O 1
ATOM 12494 N N . SER F 1 105 ? 78.099 65.345 133.994 1.00 65.25 176 SER E N 1
ATOM 12495 C CA . SER F 1 105 ? 76.809 65.454 134.654 1.00 58.80 176 SER E CA 1
ATOM 12496 C C . SER F 1 105 ? 76.088 66.704 134.170 1.00 73.15 176 SER E C 1
ATOM 12497 O O . SER F 1 105 ? 76.717 67.706 133.816 1.00 87.17 176 SER E O 1
ATOM 12522 N N . GLU F 1 107 ? 72.302 68.959 134.914 1.00 54.26 178 GLU E N 1
ATOM 12523 C CA . GLU F 1 107 ? 71.027 69.219 135.565 1.00 56.34 178 GLU E CA 1
ATOM 12524 C C . GLU F 1 107 ? 70.406 70.477 134.973 1.00 58.37 178 GLU E C 1
ATOM 12525 O O . GLU F 1 107 ? 71.113 71.421 134.613 1.00 64.95 178 GLU E O 1
ATOM 12537 N N . THR F 1 108 ? 69.076 70.484 134.871 1.00 57.79 179 THR E N 1
ATOM 12538 C CA . THR F 1 108 ? 68.350 71.584 134.253 1.00 57.02 179 THR E CA 1
ATOM 12539 C C . THR F 1 108 ? 67.410 72.241 135.255 1.00 54.89 179 THR E C 1
ATOM 12540 O O . THR F 1 108 ? 66.897 71.592 136.172 1.00 60.68 179 THR E O 1
ATOM 12551 N N . TYR F 1 109 ? 67.178 73.538 135.052 1.00 54.99 180 TYR E N 1
ATOM 12552 C CA . TYR F 1 109 ? 66.362 74.349 135.942 1.00 56.97 180 TYR E CA 1
ATOM 12553 C C . TYR F 1 109 ? 65.353 75.152 135.132 1.00 59.04 180 TYR E C 1
ATOM 12554 O O . TYR F 1 109 ? 65.536 75.403 133.937 1.00 57.66 180 TYR E O 1
ATOM 12572 N N . HIS F 1 110 ? 64.285 75.569 135.808 1.00 58.10 181 HIS E N 1
ATOM 12573 C CA . HIS F 1 110 ? 63.270 76.439 135.227 1.00 52.34 181 HIS E CA 1
ATOM 12574 C C . HIS F 1 110 ? 63.574 77.876 135.636 1.00 56.62 181 HIS E C 1
ATOM 12575 O O . HIS F 1 110 ? 63.704 78.171 136.829 1.00 72.55 181 HIS E O 1
ATOM 12589 N N . VAL F 1 111 ? 63.696 78.762 134.650 1.00 52.50 182 VAL E N 1
ATOM 12590 C CA . VAL F 1 111 ? 63.946 80.181 134.883 1.00 57.16 182 VAL E CA 1
ATOM 12591 C C . VAL F 1 111 ? 62.688 80.952 134.514 1.00 60.83 182 VAL E C 1
ATOM 12592 O O . VAL F 1 111 ? 62.079 80.694 133.469 1.00 56.46 182 VAL E O 1
ATOM 12605 N N . THR F 1 112 ? 62.297 81.888 135.374 1.00 63.81 183 THR E N 1
ATOM 12606 C CA . THR F 1 112 ? 61.194 82.800 135.106 1.00 57.02 183 THR E CA 1
ATOM 12607 C C . THR F 1 112 ? 61.731 84.221 135.176 1.00 58.26 183 THR E C 1
ATOM 12608 O O . THR F 1 112 ? 62.346 84.602 136.177 1.00 63.53 183 THR E O 1
ATOM 12619 N N . LEU F 1 113 ? 61.504 84.997 134.118 1.00 58.42 184 LEU E N 1
ATOM 12620 C CA . LEU F 1 113 ? 62.168 86.282 133.939 1.00 76.93 184 LEU E CA 1
ATOM 12621 C C . LEU F 1 113 ? 61.149 87.363 133.614 1.00 58.04 184 LEU E C 1
ATOM 12622 O O . LEU F 1 113 ? 60.273 87.163 132.767 1.00 68.10 184 LEU E O 1
ATOM 12638 N N . THR F 1 114 ? 61.276 88.509 134.282 1.00 58.82 185 THR E N 1
ATOM 12639 C CA . THR F 1 114 ? 60.496 89.700 133.971 1.00 61.27 185 THR E CA 1
ATOM 12640 C C . THR F 1 114 ? 61.451 90.847 133.674 1.00 64.11 185 THR E C 1
ATOM 12641 O O . THR F 1 114 ? 62.334 91.153 134.483 1.00 60.36 185 THR E O 1
ATOM 12652 N N . LEU F 1 115 ? 61.266 91.477 132.518 1.00 66.90 186 LEU E N 1
ATOM 12653 C CA . LEU F 1 115 ? 62.152 92.535 132.046 1.00 60.85 186 LEU E CA 1
ATOM 12654 C C . LEU F 1 115 ? 61.408 93.864 132.039 1.00 67.69 186 LEU E C 1
ATOM 12655 O O . LEU F 1 115 ? 60.547 94.076 131.171 1.00 66.57 186 LEU E O 1
ATOM 12671 N N . PRO F 1 116 ? 61.689 94.788 132.954 1.00 65.33 187 PRO E N 1
ATOM 12672 C CA . PRO F 1 116 ? 61.015 96.087 132.912 1.00 66.53 187 PRO E CA 1
ATOM 12673 C C . PRO F 1 116 ? 61.479 96.886 131.710 1.00 63.77 187 PRO E C 1
ATOM 12674 O O . PRO F 1 116 ? 62.490 96.540 131.081 1.00 65.89 187 PRO E O 1
ATOM 12685 N N . PRO F 1 117 ? 60.770 97.957 131.350 1.00 58.94 188 PRO E N 1
ATOM 12686 C CA . PRO F 1 117 ? 61.170 98.733 130.169 1.00 57.95 188 PRO E CA 1
ATOM 12687 C C . PRO F 1 117 ? 62.597 99.243 130.264 1.00 61.44 188 PRO E C 1
ATOM 12688 O O . PRO F 1 117 ? 62.914 100.088 131.107 1.00 74.77 188 PRO E O 1
ATOM 12699 N N . THR F 1 118 ? 63.468 98.715 129.408 1.00 58.10 189 THR E N 1
ATOM 12700 C CA . THR F 1 118 ? 64.845 99.169 129.304 1.00 64.41 189 THR E CA 1
ATOM 12701 C C . THR F 1 118 ? 65.165 99.431 127.841 1.00 68.13 189 THR E C 1
ATOM 12702 O O . THR F 1 118 ? 64.493 98.931 126.936 1.00 66.06 189 THR E O 1
ATOM 12713 N N . GLN F 1 119 ? 66.205 100.225 127.620 1.00 71.64 190 GLN E N 1
ATOM 12714 C CA . GLN F 1 119 ? 66.583 100.660 126.284 1.00 64.52 190 GLN E CA 1
ATOM 12715 C C . GLN F 1 119 ? 67.678 99.755 125.735 1.00 64.17 190 GLN E C 1
ATOM 12716 O O . GLN F 1 119 ? 68.671 99.489 126.419 1.00 65.65 190 GLN E O 1
ATOM 12730 N N . LEU F 1 120 ? 67.487 99.276 124.508 1.00 65.22 191 LEU E N 1
ATOM 12731 C CA . LEU F 1 120 ? 68.548 98.629 123.754 1.00 66.48 191 LEU E CA 1
ATOM 12732 C C . LEU F 1 120 ? 68.712 99.329 122.411 1.00 60.82 191 LEU E C 1
ATOM 12733 O O . LEU F 1 120 ? 67.802 100.002 121.920 1.00 61.79 191 LEU E O 1
ATOM 12749 N N . GLU F 1 121 ? 69.896 99.169 121.830 1.00 54.45 192 GLU E N 1
ATOM 12750 C CA . GLU F 1 121 ? 70.257 99.800 120.570 1.00 58.03 192 GLU E CA 1
ATOM 12751 C C . GLU F 1 121 ? 70.406 98.727 119.502 1.00 55.63 192 GLU E C 1
ATOM 12752 O O . GLU F 1 121 ? 71.114 97.737 119.711 1.00 66.26 192 GLU E O 1
ATOM 12764 N N . VAL F 1 122 ? 69.745 98.925 118.365 1.00 57.71 193 VAL E N 1
ATOM 12765 C CA . VAL F 1 122 ? 69.735 97.959 117.272 1.00 54.72 193 VAL E CA 1
ATOM 12766 C C . VAL F 1 122 ? 70.534 98.532 116.110 1.00 60.25 193 VAL E C 1
ATOM 12767 O O . VAL F 1 122 ? 70.283 99.661 115.673 1.00 62.41 193 VAL E O 1
ATOM 12780 N N . ASN F 1 123 ? 71.490 97.752 115.612 1.00 61.48 194 ASN E N 1
ATOM 12781 C CA . ASN F 1 123 ? 72.292 98.115 114.450 1.00 53.99 194 ASN E CA 1
ATOM 12782 C C . ASN F 1 123 ? 71.918 97.220 113.278 1.00 54.80 194 ASN E C 1
ATOM 12783 O O . ASN F 1 123 ? 71.952 95.990 113.394 1.00 55.63 194 ASN E O 1
ATOM 12794 N N . LEU F 1 124 ? 71.565 97.838 112.156 1.00 56.72 195 LEU E N 1
ATOM 12795 C CA . LEU F 1 124 ? 71.257 97.127 110.923 1.00 55.86 195 LEU E CA 1
ATOM 12796 C C . LEU F 1 124 ? 72.311 97.482 109.885 1.00 59.03 195 LEU E C 1
ATOM 12797 O O . LEU F 1 124 ? 72.658 98.656 109.727 1.00 66.55 195 LEU E O 1
ATOM 12813 N N . GLU F 1 125 ? 72.827 96.470 109.192 1.00 54.17 196 GLU E N 1
ATOM 12814 C CA . GLU F 1 125 ? 73.885 96.676 108.213 1.00 52.75 196 GLU E CA 1
ATOM 12815 C C . GLU F 1 125 ? 73.683 95.729 107.042 1.00 58.69 196 GLU E C 1
ATOM 12816 O O . GLU F 1 125 ? 73.427 94.538 107.241 1.00 63.21 196 GLU E O 1
ATOM 12828 N N . GLU F 1 126 ? 73.799 96.264 105.829 1.00 54.61 197 GLU E N 1
ATOM 12829 C CA . GLU F 1 126 ? 73.717 95.454 104.621 1.00 49.78 197 GLU E CA 1
ATOM 12830 C C . GLU F 1 126 ? 75.080 94.836 104.340 1.00 53.72 197 GLU E C 1
ATOM 12831 O O . GLU F 1 126 ? 76.072 95.554 104.172 1.00 76.15 197 GLU E O 1
ATOM 12843 N N . ILE F 1 127 ? 75.127 93.511 104.296 1.00 70.49 198 ILE E N 1
ATOM 12844 C CA . ILE F 1 127 ? 76.352 92.767 104.015 1.00 62.04 198 ILE E CA 1
ATOM 12845 C C . ILE F 1 127 ? 76.280 92.277 102.573 1.00 72.41 198 ILE E C 1
ATOM 12846 O O . ILE F 1 127 ? 75.355 91.520 102.237 1.00 91.49 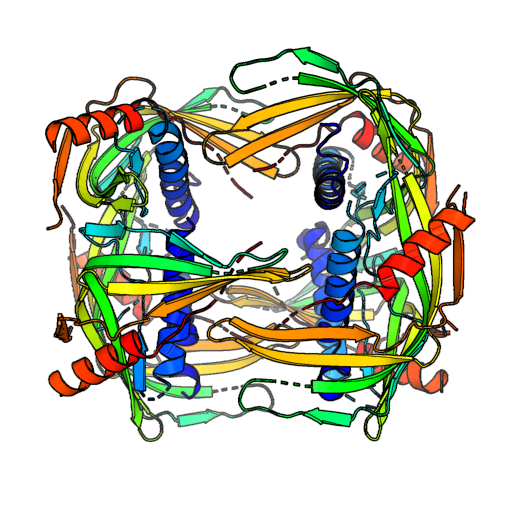198 ILE E O 1
ATOM 12862 N N . PRO F 1 128 ? 77.212 92.664 101.699 1.00 71.32 199 PRO E N 1
ATOM 12863 C CA . PRO F 1 128 ? 77.098 92.277 100.285 1.00 67.62 199 PRO E CA 1
ATOM 12864 C C . PRO F 1 128 ? 77.227 90.771 100.107 1.00 64.14 199 PRO E C 1
ATOM 12865 O O . PRO F 1 128 ? 78.199 90.158 100.556 1.00 82.36 199 PRO E O 1
ATOM 12876 N N . GLY F 1 129 ? 76.239 90.180 99.440 1.00 76.19 200 GLY E N 1
ATOM 12877 C CA . GLY F 1 129 ? 76.260 88.761 99.160 1.00 78.98 200 GLY E CA 1
ATOM 12878 C C . GLY F 1 129 ? 75.793 87.872 100.287 1.00 76.89 200 GLY E C 1
ATOM 12879 O O . GLY F 1 129 ? 75.897 86.646 100.165 1.00 74.76 200 GLY E O 1
ATOM 12880 N N . GLU F 1 130 ? 75.277 88.440 101.378 1.00 77.66 201 GLU E N 1
ATOM 12881 C CA . GLU F 1 130 ? 74.819 87.628 102.500 1.00 69.13 201 GLU E CA 1
ATOM 12882 C C . GLU F 1 130 ? 73.438 88.070 102.973 1.00 58.23 201 GLU E C 1
ATOM 12883 O O . GLU F 1 130 ? 72.541 87.235 103.134 1.00 78.40 201 GLU E O 1
ATOM 12894 N N . GLY F 1 131 ? 73.252 89.358 103.200 1.00 58.38 202 GLY E N 1
ATOM 12895 C CA . GLY F 1 131 ? 71.948 89.885 103.552 1.00 71.72 202 GLY E CA 1
ATOM 12896 C C . GLY F 1 131 ? 72.086 91.055 104.521 1.00 67.11 202 GLY E C 1
ATOM 12897 O O . GLY F 1 131 ? 73.011 91.860 104.409 1.00 69.09 202 GLY E O 1
ATOM 12901 N N . LEU F 1 132 ? 71.150 91.116 105.467 1.00 61.88 203 LEU E N 1
ATOM 12902 C CA . LEU F 1 132 ? 71.054 92.200 106.439 1.00 58.96 203 LEU E CA 1
ATOM 12903 C C . LEU F 1 132 ? 71.454 91.677 107.812 1.00 64.25 203 LEU E C 1
ATOM 12904 O O . LEU F 1 132 ? 70.785 90.796 108.362 1.00 68.44 203 LEU E O 1
ATOM 12920 N N . LEU F 1 133 ? 72.530 92.230 108.367 1.00 60.73 204 LEU E N 1
ATOM 12921 C CA . LEU F 1 133 ? 73.039 91.811 109.668 1.00 51.05 204 LEU E CA 1
ATOM 12922 C C . LEU F 1 133 ? 72.449 92.702 110.755 1.00 53.62 204 LEU E C 1
ATOM 12923 O O . LEU F 1 133 ? 72.677 93.917 110.762 1.00 64.99 204 LEU E O 1
ATOM 12939 N N . ILE F 1 134 ? 71.701 92.097 111.675 1.00 52.68 205 ILE E N 1
ATOM 12940 C CA . ILE F 1 134 ? 71.058 92.811 112.772 1.00 52.16 205 ILE E CA 1
ATOM 12941 C C . ILE F 1 134 ? 71.807 92.487 114.056 1.00 56.66 205 ILE E C 1
ATOM 12942 O O . ILE F 1 134 ? 72.102 91.318 114.334 1.00 58.15 205 ILE E O 1
ATOM 12958 N N . SER F 1 135 ? 72.119 93.523 114.831 1.00 59.13 206 SER E N 1
ATOM 12959 C CA . SER F 1 135 ? 72.770 93.371 116.123 1.00 52.93 206 SER E CA 1
ATOM 12960 C C . SER F 1 135 ? 72.078 94.278 117.126 1.00 54.06 206 SER E C 1
ATOM 12961 O O . SER F 1 135 ? 71.624 95.371 116.779 1.00 59.00 206 SER E O 1
ATOM 12969 N N . TRP F 1 136 ? 71.990 93.818 118.372 1.00 58.85 207 TRP E N 1
ATOM 12970 C CA . TRP F 1 136 ? 71.367 94.628 119.408 1.00 55.39 207 TRP E CA 1
ATOM 12971 C C . TRP F 1 136 ? 72.047 94.376 120.745 1.00 56.83 207 TRP E C 1
ATOM 12972 O O . TRP F 1 136 ? 72.770 93.393 120.927 1.00 60.49 207 TRP E O 1
ATOM 12993 N N . ALA F 1 137 ? 71.806 95.292 121.678 1.00 83.64 208 ALA E N 1
ATOM 12994 C CA . ALA F 1 137 ? 72.427 95.255 122.993 1.00 55.17 208 ALA E CA 1
ATOM 12995 C C . ALA F 1 137 ? 71.757 96.298 123.873 1.00 55.26 208 ALA E C 1
ATOM 12996 O O . ALA F 1 137 ? 71.338 97.354 123.389 1.00 53.70 208 ALA E O 1
ATOM 13003 N N . PHE F 1 138 ? 71.661 95.992 125.166 1.00 54.25 209 PHE E N 1
ATOM 13004 C CA . PHE F 1 138 ? 71.085 96.935 126.116 1.00 54.63 209 PHE E CA 1
ATOM 13005 C C . PHE F 1 138 ? 72.002 98.140 126.282 1.00 55.00 209 PHE E C 1
ATOM 13006 O O . PHE F 1 138 ? 73.219 97.993 126.429 1.00 67.33 209 PHE E O 1
ATOM 13023 N N . THR F 1 139 ? 71.413 99.338 126.267 1.00 66.19 210 THR E N 1
ATOM 13024 C CA . THR F 1 139 ? 72.211 100.551 126.412 1.00 68.71 210 THR E CA 1
ATOM 13025 C C . THR F 1 139 ? 72.663 100.756 127.852 1.00 64.83 210 THR E C 1
ATOM 13026 O O . THR F 1 139 ? 73.768 101.258 128.085 1.00 77.53 210 THR E O 1
ATOM 13037 N N . ASP F 1 140 ? 71.835 100.379 128.825 1.00 66.45 211 ASP E N 1
ATOM 13038 C CA . ASP F 1 140 ? 72.228 100.421 130.225 1.00 78.85 211 ASP E CA 1
ATOM 13039 C C . ASP F 1 140 ? 71.758 99.145 130.908 1.00 70.93 211 ASP E C 1
ATOM 13040 O O . ASP F 1 140 ? 70.883 98.434 130.409 1.00 75.13 211 ASP E O 1
ATOM 13049 N N . ARG F 1 141 ? 72.358 98.866 132.057 1.00 69.54 212 ARG E N 1
ATOM 13050 C CA . ARG F 1 141 ? 72.103 97.629 132.781 1.00 72.57 212 ARG E CA 1
ATOM 13051 C C . ARG F 1 141 ? 70.611 97.480 133.069 1.00 76.59 212 ARG E C 1
ATOM 13052 O O . ARG F 1 141 ? 70.039 98.326 133.775 1.00 99.07 212 ARG E O 1
ATOM 13073 N N . PRO F 1 142 ? 69.946 96.446 132.556 1.00 72.21 213 PRO E N 1
ATOM 13074 C CA . PRO F 1 142 ? 68.520 96.272 132.855 1.00 75.62 213 PRO E CA 1
ATOM 13075 C C . PRO F 1 142 ? 68.304 95.713 134.253 1.00 74.06 213 PRO E C 1
ATOM 13076 O O . PRO F 1 142 ? 69.080 94.888 134.742 1.00 63.91 213 PRO E O 1
ATOM 13087 N N . ASP F 1 143 ? 67.233 96.176 134.902 1.00 70.94 214 ASP E N 1
ATOM 13088 C CA . ASP F 1 143 ? 66.907 95.748 136.264 1.00 80.99 214 ASP E CA 1
ATOM 13089 C C . ASP F 1 143 ? 66.090 94.461 136.184 1.00 73.63 214 ASP E C 1
ATOM 13090 O O . ASP F 1 143 ? 64.860 94.454 136.259 1.00 73.90 214 ASP E O 1
ATOM 13094 N N . LEU F 1 144 ? 66.803 93.348 136.032 1.00 74.32 215 LEU E N 1
ATOM 13095 C CA . LEU F 1 144 ? 66.162 92.051 135.872 1.00 68.77 215 LEU E CA 1
ATOM 13096 C C . LEU F 1 144 ? 65.742 91.478 137.217 1.00 71.96 215 LEU E C 1
ATOM 13097 O O . LEU F 1 144 ? 66.428 91.650 138.228 1.00 92.40 215 LEU E O 1
ATOM 13113 N N . SER F 1 145 ? 64.605 90.790 137.215 1.00 76.42 216 SER E N 1
ATOM 13114 C CA . SER F 1 145 ? 64.147 90.008 138.358 1.00 81.56 216 SER E CA 1
ATOM 13115 C C . SER F 1 145 ? 63.787 88.624 137.839 1.00 82.86 216 SER E C 1
ATOM 13116 O O . SER F 1 145 ? 62.806 88.471 137.104 1.00 80.93 216 SER E O 1
ATOM 13124 N N . LEU F 1 146 ? 64.587 87.625 138.200 1.00 77.74 217 LEU E N 1
ATOM 13125 C CA . LEU F 1 146 ? 64.346 86.259 137.771 1.00 74.28 217 LEU E CA 1
ATOM 13126 C C . LEU F 1 146 ? 64.473 85.313 138.955 1.00 80.37 217 LEU E C 1
ATOM 13127 O O . LEU F 1 146 ? 65.107 85.623 139.967 1.00 92.30 217 LEU E O 1
ATOM 13143 N N . THR F 1 147 ? 63.855 84.147 138.808 1.00 81.51 218 THR E N 1
ATOM 13144 C CA . THR F 1 147 ? 63.899 83.097 139.810 1.00 79.19 218 THR E CA 1
ATOM 13145 C C . THR F 1 147 ? 64.239 81.779 139.130 1.00 73.38 218 THR E C 1
ATOM 13146 O O . THR F 1 147 ? 63.879 81.549 137.972 1.00 67.09 218 THR E O 1
ATOM 13157 N N . VAL F 1 148 ? 64.944 80.917 139.859 1.00 69.33 219 VAL E N 1
ATOM 13158 C CA . VAL F 1 148 ? 65.431 79.648 139.331 1.00 63.28 219 VAL E CA 1
ATOM 13159 C C . VAL F 1 148 ? 64.941 78.536 140.245 1.00 67.10 219 VAL E C 1
ATOM 13160 O O . VAL F 1 148 ? 65.254 78.528 141.441 1.00 88.32 219 VAL E O 1
ATOM 13173 N N . LEU F 1 149 ? 64.178 77.600 139.683 1.00 65.70 220 LEU E N 1
ATOM 13174 C CA . LEU F 1 149 ? 63.702 76.438 140.411 1.00 69.81 220 LEU E CA 1
ATOM 13175 C C . LEU F 1 149 ? 64.246 75.166 139.770 1.00 71.81 220 LEU E C 1
ATOM 13176 O O . LEU F 1 149 ? 64.321 75.086 138.539 1.00 69.36 220 LEU E O 1
ATOM 13192 N N . PRO F 1 150 ? 64.634 74.162 140.557 1.00 70.63 221 PRO E N 1
ATOM 13193 C CA . PRO F 1 150 ? 65.054 72.887 139.964 1.00 67.30 221 PRO E CA 1
ATOM 13194 C C . PRO F 1 150 ? 63.890 72.197 139.268 1.00 73.15 221 PRO E C 1
ATOM 13195 O O . PRO F 1 150 ? 62.731 72.602 139.369 1.00 74.31 221 PRO E O 1
ATOM 13206 N N . LYS F 1 151 ? 64.222 71.127 138.543 1.00 67.33 222 LYS E N 1
ATOM 13207 C CA . LYS F 1 151 ? 63.225 70.291 137.883 1.00 70.39 222 LYS E CA 1
ATOM 13208 C C . LYS F 1 151 ? 63.221 68.867 138.433 1.00 71.56 222 LYS E C 1
ATOM 13209 O O . LYS F 1 151 ? 62.776 67.943 137.744 1.00 86.59 222 LYS E O 1
ATOM 13213 N N . LEU F 1 152 ? 63.689 68.673 139.664 1.00 62.28 223 LEU E N 1
ATOM 13214 C CA . LEU F 1 152 ? 63.831 67.339 140.245 1.00 77.52 223 LEU E CA 1
ATOM 13215 C C . LEU F 1 152 ? 64.677 66.446 139.340 1.00 72.02 223 LEU E C 1
ATOM 13216 O O . LEU F 1 152 ? 65.685 65.884 139.770 1.00 82.39 223 LEU E O 1
ATOM 13232 N N . GLU F 1 163 ? 73.673 77.425 145.626 1.00 73.77 234 GLU E N 1
ATOM 13233 C CA . GLU F 1 163 ? 73.689 77.030 144.221 1.00 73.17 234 GLU E CA 1
ATOM 13234 C C . GLU F 1 163 ? 72.749 77.907 143.402 1.00 87.54 234 GLU E C 1
ATOM 13235 O O . GLU F 1 163 ? 73.190 78.645 142.521 1.00 102.95 234 GLU E O 1
ATOM 13238 N N . LEU F 1 164 ? 71.449 77.824 143.701 1.00 81.45 235 LEU E N 1
ATOM 13239 C CA . LEU F 1 164 ? 70.461 78.581 142.938 1.00 64.79 235 LEU E CA 1
ATOM 13240 C C . LEU F 1 164 ? 70.788 80.067 142.910 1.00 81.51 235 LEU E C 1
ATOM 13241 O O . LEU F 1 164 ? 70.521 80.742 141.910 1.00 79.21 235 LEU E O 1
ATOM 13257 N N . SER F 1 165 ? 71.365 80.596 143.990 1.00 87.71 236 SER E N 1
ATOM 13258 C CA . SER F 1 165 ? 71.755 82.002 143.993 1.00 85.32 236 SER E CA 1
ATOM 13259 C C . SER F 1 165 ? 72.872 82.261 142.990 1.00 85.46 236 SER E C 1
ATOM 13260 O O . SER F 1 165 ? 72.856 83.274 142.282 1.00 84.44 236 SER E O 1
ATOM 13268 N N . THR F 1 166 ? 73.847 81.352 142.908 1.00 88.05 237 THR E N 1
ATOM 13269 C CA . THR F 1 166 ? 74.940 81.522 141.957 1.00 86.36 237 THR E CA 1
ATOM 13270 C C . THR F 1 166 ? 74.454 81.413 140.518 1.00 79.08 237 THR E C 1
ATOM 13271 O O . THR F 1 166 ? 74.974 82.106 139.635 1.00 75.87 237 THR E O 1
ATOM 13275 N N . ILE F 1 167 ? 73.462 80.557 140.261 1.00 91.56 238 ILE E N 1
ATOM 13276 C CA . ILE F 1 167 ? 72.929 80.416 138.908 1.00 77.45 238 ILE E CA 1
ATOM 13277 C C . ILE F 1 167 ? 72.282 81.720 138.457 1.00 72.52 238 ILE E C 1
ATOM 13278 O O . ILE F 1 167 ? 72.497 82.183 137.330 1.00 73.82 238 ILE E O 1
ATOM 13294 N N . GLU F 1 168 ? 71.474 82.330 139.330 1.00 68.15 239 GLU E N 1
ATOM 13295 C CA . GLU F 1 168 ? 70.831 83.596 138.990 1.00 64.78 239 GLU E CA 1
ATOM 13296 C C . GLU F 1 168 ? 71.848 84.624 138.515 1.00 70.90 239 GLU E C 1
ATOM 13297 O O . GLU F 1 168 ? 71.605 85.347 137.542 1.00 80.16 239 GLU E O 1
ATOM 13309 N N . GLU F 1 169 ? 73.000 84.698 139.184 1.00 69.85 240 GLU E N 1
ATOM 13310 C CA . GLU F 1 169 ? 73.990 85.711 138.837 1.00 73.29 240 GLU E CA 1
ATOM 13311 C C . GLU F 1 169 ? 74.704 85.369 137.536 1.00 68.25 240 GLU E C 1
ATOM 13312 O O . GLU F 1 169 ? 75.008 86.262 136.737 1.00 80.16 240 GLU E O 1
ATOM 13324 N N . LEU F 1 170 ? 74.981 84.085 137.299 1.00 80.09 241 LEU E N 1
ATOM 13325 C CA . LEU F 1 170 ? 75.593 83.697 136.032 1.00 72.34 241 LEU E CA 1
ATOM 13326 C C . LEU F 1 170 ? 74.670 84.013 134.860 1.00 66.22 241 LEU E C 1
ATOM 13327 O O . LEU F 1 170 ? 75.130 84.445 133.795 1.00 64.94 241 LEU E O 1
ATOM 13343 N N . ILE F 1 171 ? 73.363 83.813 135.040 1.00 64.75 242 ILE E N 1
ATOM 13344 C CA . ILE F 1 171 ? 72.409 84.123 133.979 1.00 63.89 242 ILE E CA 1
ATOM 13345 C C . ILE F 1 171 ? 72.341 85.627 133.750 1.00 65.33 242 ILE E C 1
ATOM 13346 O O . ILE F 1 171 ? 72.461 86.103 132.615 1.00 63.02 242 ILE E O 1
ATOM 13362 N N . LYS F 1 172 ? 72.139 86.398 134.821 1.00 66.92 243 LYS E N 1
ATOM 13363 C CA . LYS F 1 172 ? 72.026 87.847 134.683 1.00 67.64 243 LYS E CA 1
ATOM 13364 C C . LYS F 1 172 ? 73.261 88.430 134.009 1.00 65.55 243 LYS E C 1
ATOM 13365 O O . LYS F 1 172 ? 73.152 89.252 133.092 1.00 61.92 243 LYS E O 1
ATOM 13384 N N . ASP F 1 173 ? 74.450 88.009 134.446 1.00 64.75 244 ASP E N 1
ATOM 13385 C CA . ASP F 1 173 ? 75.679 88.508 133.840 1.00 77.83 244 ASP E CA 1
ATOM 13386 C C . ASP F 1 173 ? 75.687 88.292 132.332 1.00 66.34 244 ASP E C 1
ATOM 13387 O O . ASP F 1 173 ? 76.269 89.093 131.591 1.00 70.16 244 ASP E O 1
ATOM 13396 N N . ALA F 1 174 ? 75.046 87.224 131.858 1.00 73.19 245 ALA E N 1
ATOM 13397 C CA . ALA F 1 174 ? 74.995 86.966 130.424 1.00 67.46 245 ALA E CA 1
ATOM 13398 C C . ALA F 1 174 ? 73.971 87.863 129.738 1.00 61.27 245 ALA E C 1
ATOM 13399 O O . ALA F 1 174 ? 74.268 88.480 128.709 1.00 71.24 245 ALA E O 1
ATOM 13406 N N . ILE F 1 175 ? 72.761 87.955 130.297 1.00 60.41 246 ILE E N 1
ATOM 13407 C CA . ILE F 1 175 ? 71.714 88.752 129.663 1.00 61.63 246 ILE E CA 1
ATOM 13408 C C . ILE F 1 175 ? 72.127 90.213 129.566 1.00 62.06 246 ILE E C 1
ATOM 13409 O O . ILE F 1 175 ? 71.681 90.933 128.663 1.00 62.93 246 ILE E O 1
ATOM 13425 N N . VAL F 1 176 ? 72.979 90.679 130.480 1.00 60.20 247 VAL E N 1
ATOM 13426 C CA . VAL F 1 176 ? 73.395 92.077 130.459 1.00 61.58 247 VAL E CA 1
ATOM 13427 C C . VAL F 1 176 ? 74.544 92.286 129.482 1.00 76.44 247 VAL E C 1
ATOM 13428 O O . VAL F 1 176 ? 74.592 93.296 128.773 1.00 65.42 247 VAL E O 1
ATOM 13441 N N . SER F 1 177 ? 75.481 91.339 129.421 1.00 68.37 248 SER E N 1
ATOM 13442 C CA . SER F 1 177 ? 76.701 91.515 128.642 1.00 66.05 248 SER E CA 1
ATOM 13443 C C . SER F 1 177 ? 76.552 91.141 127.173 1.00 73.59 248 SER E C 1
ATOM 13444 O O . SER F 1 177 ? 77.323 91.637 126.344 1.00 76.71 248 SER E O 1
ATOM 13452 N N . THR F 1 178 ? 75.597 90.284 126.827 1.00 63.20 249 THR E N 1
ATOM 13453 C CA . THR F 1 178 ? 75.529 89.761 125.470 1.00 62.24 249 THR E CA 1
ATOM 13454 C C . THR F 1 178 ? 75.047 90.818 124.487 1.00 66.73 249 THR E C 1
ATOM 13455 O O . THR F 1 178 ? 74.183 91.640 124.802 1.00 69.23 249 THR E O 1
ATOM 13466 N N . GLN F 1 179 ? 75.616 90.779 123.284 1.00 53.98 250 GLN E N 1
ATOM 13467 C CA . GLN F 1 179 ? 75.218 91.642 122.174 1.00 54.56 250 GLN E CA 1
ATOM 13468 C C . GLN F 1 179 ? 74.942 90.727 120.989 1.00 52.04 250 GLN E C 1
ATOM 13469 O O . GLN F 1 179 ? 75.823 90.492 120.151 1.00 54.17 250 GLN E O 1
ATOM 13483 N N . PRO F 1 180 ? 73.732 90.178 120.896 1.00 51.47 251 PRO E N 1
ATOM 13484 C CA . PRO F 1 180 ? 73.441 89.200 119.842 1.00 52.06 251 PRO E CA 1
ATOM 13485 C C . PRO F 1 180 ? 73.670 89.770 118.451 1.00 54.50 251 PRO E C 1
ATOM 13486 O O . PRO F 1 180 ? 73.827 90.975 118.246 1.00 58.79 251 PRO E O 1
ATOM 13497 N N . ALA F 1 181 ? 73.679 88.864 117.476 1.00 58.28 252 ALA E N 1
ATOM 13498 C CA . ALA F 1 181 ? 73.841 89.228 116.076 1.00 62.72 252 ALA E CA 1
ATOM 13499 C C . ALA F 1 181 ? 73.206 88.144 115.219 1.00 62.32 252 ALA E C 1
ATOM 13500 O O . ALA F 1 181 ? 73.534 86.963 115.368 1.00 68.84 252 ALA E O 1
ATOM 13541 N N . VAL F 1 184 ? 70.002 87.884 107.998 1.00 69.13 255 VAL E N 1
ATOM 13542 C CA . VAL F 1 184 ? 68.698 87.742 107.361 1.00 69.51 255 VAL E CA 1
ATOM 13543 C C . VAL F 1 184 ? 68.920 87.579 105.863 1.00 88.20 255 VAL E C 1
ATOM 13544 O O . VAL F 1 184 ? 69.937 88.018 105.318 1.00 85.99 255 VAL E O 1
ATOM 13557 N N . ASN F 1 185 ? 67.965 86.930 105.201 1.00 98.95 256 ASN E N 1
ATOM 13558 C CA . ASN F 1 185 ? 68.079 86.597 103.781 1.00 100.80 256 ASN E CA 1
ATOM 13559 C C . ASN F 1 185 ? 69.240 85.632 103.559 1.00 92.65 256 ASN E C 1
ATOM 13560 O O . ASN F 1 185 ? 70.022 85.794 102.623 1.00 71.88 256 ASN E O 1
#

InterPro domains:
  IPR000008 C2 domain [PF00168] (287-377)
  IPR000008 C2 domain [PS50004] (268-389)
  IPR035892 C2 domain superfamily [SSF49562] (282-403)
  IPR039934 C2 domain-containing protein 2-like [PTHR21119] (7-702)
  IPR040885 Synaptotagmin-like, mitochondrial and lipid-binding domain [PF18696] (102-253)

Solvent-accessible surface area: 44175 Å² total

Organism: Homo sapiens (NCBI:txid9606)

Sequence (883 aa):
ASLFAFKSFRENWQRAWVRALNEQACIQIAFEEVLPPRASISHVTCVDQSEHTVLRCQLSAEEVRFPVSVTQQSPAAVSETYHVTLTLPPTQLEVNLEEIPGEGLLISWAFTDRPDLSLTVLPKLELSTIEELIKDAIVSTQPAVNLASLFAFKSFRENWQRAWVRALNEQACIQIAFEEVPQLPPRASISHVTCVDQSEHTVLRCQLSAEEVRFPVSVTQQSPAAVSETYHVTLTLPPTQLEVNLEEIPGEGLLISWAFTDRPDLSLTVLPKLELSTIEELIKDAIVSTQPAVLASLFAFKSFRENWQRAWVRALNEQACIQIAFEEVPQLPPRASISHVTCVDQSEHTVLRCQLSAEEVRFPVSVTQQSPAAVSETYHVTLTLPPTQLEVNLEEIPGEGLLISWAFTDRPDLSLTVLPKLELSTIEELIKDAIVSTQPAVSFRENWQRAWVRALNEQACQIAFEEVPQLPPRASISHVTCVDQSEHTVLRCQLSAEEVRFPVSVTQQSPAAVSETYHVTLTLPPTQLEVNLEEIPGEGLLISWAFTDRPDLSLTVLPKLELSTIEELIKDAIVSTQPAVNLASLFAFKSFRENWQRAWVRALNEQACRNGSIQIAFEEVPQLPPRASISHVTCVDQSEHTVLRCQLSAEEVRFPVSVTQQSPAAVSETYHVTLTLPPTQLEVNLEEIPGEGLLISWAFTDRPDLSLTVLPKLELSTIEELIKDAIVSTQPAVNASLFFKSFRENWQRAWVRALNEQACRIQIAFEEVPQLPPRASISHVTCVDQSEHTVLRCQLSAEEVRFPVSVTQQSPAAVSETYHVTLTLPPTQLEVNLEEIPGEGLLISWAFTDRPDLSLTVLPKLELSTIEELIKDAIVSTQPAVN

Secondary structure (DSSP, 8-state):
-HHHHTSHHHHHHHHHHHHHHHHHHH--EEE--S-----SEEEEEEEEES---S---EEEEEEEEEEEEEEEEE-EETTEE--EEEEEEEEEEEEEEEEEEEETTTEEEEEEEESS----EEEEEE---HHHHHHHHHHHHHH-----/-HHHHTSHHHHHHHHHHHHHHHHHHH--EEE--SPPPPPSEEEEEEEEE----S---EEEEEEEEEEEEEEEEE-EETTEE--EEEEEEEEEEEEEEEEEEEETTTEEEEEEEESS----EEEEEE---HHHHHHHHHHHHHH-----/-HHHHHHHHHHHHHHHHH--EEE-SPPPPPSEEEEEEEEE----S---EEEEEEEEEEEEEEEE--EETTEE--EEEEEEEEEEEEEEEEEEEETTTEEEEEEEESS----EEEEEE---HHHHHHHHHHHHHH------/-TTTTTSHHHHHHHHHHHHHHHHHHHHH---EEEEE-SPPBPPSEEEEEEEEE----S---EEEEEEEEEEEEEEEEEEEETTEE--EEEEEEEEEEEEEEEEEEEETTTEEEEEEEESS----EEEEEE---HHHHHHHHHHHHHH------/-----HHHHHHHHHHHHHHHHHHHT--EEE--SPP---SEEEEEEEEE----S---EEEEEEEEEEEEEEEEE-EETTEE--EEEEEEEEEEEEEEEEEEEETTTEEEEEEEESS----EEEEEE---HHHHHHHHHHHHHH------/-GGGGSHHHHHHHHHHHHHHHHHHH--EEEE-----SEEEEEEEEES---S---EEEEEEEEEEEEEEEEE-EETTEE--EEEEEEEEEEEEEEEEEEEETTTEEEEEEEESS------EEEE---HHHHHHHHHHHHHH------